Protein AF-0000000072602442 (afdb_homodimer)

pLDDT: mean 95.08, std 6.73, range [48.47, 98.94]

InterPro domains:
  IPR000577 Carbohydrate kinase, FGGY [PIRSF000538] (9-472)
  IPR006003 FGGY carbohydrate kinase, pentulose kinase [TIGR01315] (3-475)
  IPR006003 FGGY carbohydrate kinase, pentulose kinase [cd07782] (15-475)
  IPR018484 Carbohydrate kinase FGGY, N-terminal [PF00370] (19-192)
  IPR018485 Carbohydrate kinase FGGY, C-terminal [PF02782] (215-424)
  IPR043129 ATPase, nucleotide binding domain [SSF53067] (15-193)
  IPR043129 ATPase, nucleotide binding domain [SSF53067] (213-473)

Sequence (966 aa):
AVDSDSSPVSVSLSGDSRRNVIVWMDHRAVEQAERINSSKSPVLEYCGGAVSPEMEPPKLLWVKENLQESWSMVFRWMDLSDWLSYRATGDDTRSLCTTVCKWTYLGHAHMHHVNDKNSRDMEACGWDDDFWEEIGLGDLIEGHHAKIGRSVAFPGHPLGSGLTPAAAKELGLVPGIPVGTSLIDAHAGGVGVIESVPPSEAEEHDKEAICNRMVLVCGTSTCHMAVSQSKLFIPGVWGPFWSAMVPEYWLTEGGQSATGALLDHIIENHAASTLLANRAASQNISVFELLNKMLETVIVEQNLPFVAALTEDVHVLPDFHGNRSPLADPKAKGVIYGLTLDTSEKQLALLYLAAVQGIAYGTRHIVEHCNANGHKISTLLACGGLSKNSIFIQEHADIIGCPIILPRESESVLLGAAILGAVATRKYHNLGEAMKALNAPGEVIHPSKNPTVKKYHDVKYKIFRGLYEQQLSYRSMIAQALSAVDSDSSPVSVSLSGDSRRNVIVWMDHRAVEQAERINSSKSPVLEYCGGAVSPEMEPPKLLWVKENLQESWSMVFRWMDLSDWLSYRATGDDTRSLCTTVCKWTYLGHAHMHHVNDKNSRDMEACGWDDDFWEEIGLGDLIEGHHAKIGRSVAFPGHPLGSGLTPAAAKELGLVPGIPVGTSLIDAHAGGVGVIESVPPSEAEEHDKEAICNRMVLVCGTSTCHMAVSQSKLFIPGVWGPFWSAMVPEYWLTEGGQSATGALLDHIIENHAASTLLANRAASQNISVFELLNKMLETVIVEQNLPFVAALTEDVHVLPDFHGNRSPLADPKAKGVIYGLTLDTSEKQLALLYLAAVQGIAYGTRHIVEHCNANGHKISTLLACGGLSKNSIFIQEHADIIGCPIILPRESESVLLGAAILGAVATRKYHNLGEAMKALNAPGEVIHPSKNPTVKKYHDVKYKIFRGLYEQQLSYRSMIAQALS

Radius of gyration: 34.51 Å; Cα contacts (8 Å, |Δi|>4): 2040; chains: 2; bounding box: 57×106×75 Å

Secondary structure (DSSP, 8-state):
-B-TT--B---STT--TT-----TT--TTHHHHHHHHHT--GGGGGBTTS--TTSHHHHHHHHHHH-HHHHHH--B---HHHHHHHHHHS--PEEHHHHHHHS---GGGGGGG--SS----EE-----HHHHHHTT-GGGGHHHHTTT-SEEE-TT-B-TTSS-HHHHHHHT--TT---BPP--HHHHHHHHHTT---TTTS-TT-TTGGGGEEEEEESSSEEEEEEESS----TTSEEEEETSSSTTSEEEEEEES-SHHHHHHHHHTSTTHHHHHHHHHHTTS-HHHHHHHHHHHHHHHHT-SSGGGGGTT-EEE--BTBB-SSS-BTT--EEEEEE-S--SHHHHHHHHHHHHHHHHHHHHHHHHHHHHTT----EEEEESGGGG-HHHHHHHHHHHTS-EEEES-S-HHHHHHHHHHHHHTTSSSSHHHHHHHH--EEEEEPPPS-HHHHHHHHHHHHHHHHHHHHHHHHHHHHHHHH-/-B-TT--B---STT--TT-----TT--TTHHHHHHHHHT--GGGGGBTTS--TTSHHHHHHHHHHH-HHHHHH--B---HHHHHHHHHHS--PEEHHHHHHHS---GGGGGGG--SS----EE-----HHHHHHTT-GGGGHHHHTTT-SEEE-TT-B-TTSS-HHHHHHHT--TT---BPP--HHHHHHHHHTT---TTTS-TT-TTGGGGEEEEEESSSEEEEEEESS----TTSEEEEETSSSTTSEEEEEEES-SHHHHHHHHHTSTTHHHHHHHHHHHTS-HHHHHHHHHHHHHHHHT-SSGGGGGTT-EEE--BTBB-SSS-BTT--EEEEEE-S--SHHHHHHHHHHHHHHHHHHHHHHHHHHHHTT----EEEEESGGGG-HHHHHHHHHHHTS-EEEESSS-HHHHHHHHHHHHHTTSSSSHHHHHHHH--EEEEEPPPS-HHHHHHHHHHHHHHHHHHHHHHHHHHHHHHHH-

Foldseek 3Di:
DAAPVRQAFALDPVRDSVHRDDALLDQPLVVLQVLLLVVQDPLCLQFQSGAGSSAVRSSLVVCVVRPVVSNVGAQADADPLLSVLCVFAVFSAAELQNCVFGVSFASCVCVVVPDLQDWDKDFRDRDDQVSCVVSPNNVCPPPNNRHYHGIYTYQLAWGHQGGDPVNCVVVVHDPRQTDTHDHDLLLLLCLLALLADDPVRQPPPDPQSSQQEWEWEDDQKTKTKGWDQDFFRFHLWHRQRANNRPHNIGIIIAIASGQNVLLVCLLVVAPCNVVLCVVCVVVVHDSLVVLVVLLVVVCVVVVHDDSLCLQVFKAKQLPCQFGRPDVNGRPDHMDIGDDDPDRDSSVSSNVSLNSLLNVLLSVLRRVVSVVVRPGNHAEYEYAYDCVVRPSSQQSNQQLNQHKYWYWPDRPSSVSSSVLSSCCNVVVDSHSVVSSNVNTHTDDIHHHDPPVVSNVSSVVSSVVNVVVRVVVVVVVVVVVVVVD/DAAPVRQAFALDPVRPSVHRDDALLDQPLVVLQVLLLVVQDPLCLQFQSGDGSSAVRSSLVVCVVRPVVSNVGAQADADPLLVVLCVFAVFSAAELQNCVQGVSFASCVCVVVPDLQDWDKDFRDRDDQVSCVVSPNNVCPPPNNRHYHGIYTYWLAWGHQGGDPVNCVVVVHDPRQTDTHDHDLVLLLCLLALLADDPVRQPPPDPQRSQQEWEWEDDQKTKTKGWGQDWFRFHLWHRQRANNRPHNIGIIIAIASGQNVLLVCLLVVAPCNVVLCVVCVVVVHDSLVVLVVLLVVVCVVVVHDDSLVLQVFKAKQQPCQFGRPDVNGRPDHMDIGDDDPDRDSSVSSNVSLNSLLNVLLSVLRRVVSVVVRPGNHQEYEYAYDCVVRPSSQQSNQQLNQHKYWYWPDRVSSVSSSVLSSCCNVVVDSDSVVSSNVNTHIDDIHHHDPPVVSNVSSVVSSVVNVVVRVVVVVVVVVVVVVVD

Nearest PDB structures (foldseek):
  3gg4-assembly3_A-2  TM=9.763E-01  e=8.524E-52  Yersinia pseudotuberculosis
  3l0q-assembly1_B  TM=9.195E-01  e=1.598E-52  Yersinia pseudotuberculosis
  3gg4-assembly2_B  TM=9.239E-01  e=5.605E-51  Yersinia pseudotuberculosis
  3gbt-assembly1_A  TM=8.175E-01  e=2.770E-20  Lactobacillus acidophilus NCFM
  5ya2-assembly2_B  TM=8.316E-01  e=3.236E-18  Escherichia coli K-12

Structure (mmCIF, N/CA/C/O backbone):
data_AF-0000000072602442-model_v1
#
loop_
_entity.id
_entity.type
_entity.pdbx_description
1 polymer 'Carbohydrate kinase FGGY C-terminal domain-containing protein'
#
loop_
_atom_site.group_PDB
_atom_site.id
_atom_site.type_symbol
_atom_site.label_atom_id
_atom_site.label_alt_id
_atom_site.label_comp_id
_atom_site.label_asym_id
_atom_site.label_entity_id
_atom_site.label_seq_id
_atom_site.pdbx_PDB_ins_code
_atom_site.Cartn_x
_atom_site.Cartn_y
_atom_site.Cartn_z
_atom_site.occupancy
_atom_site.B_iso_or_equiv
_atom_site.auth_seq_id
_atom_site.auth_comp_id
_atom_site.auth_asym_id
_atom_site.auth_atom_id
_atom_site.pdbx_PDB_model_num
ATOM 1 N N . ALA A 1 1 ? 15.664 -32.156 -3.99 1 97.25 1 ALA A N 1
ATOM 2 C CA . ALA A 1 1 ? 17.016 -32.594 -4.32 1 97.25 1 ALA A CA 1
ATOM 3 C C . ALA A 1 1 ? 17.438 -33.781 -3.461 1 97.25 1 ALA A C 1
ATOM 5 O O . ALA A 1 1 ? 17.391 -33.719 -2.23 1 97.25 1 ALA A O 1
ATOM 6 N N . VAL A 1 2 ? 17.844 -34.875 -4.105 1 96.06 2 VAL A N 1
ATOM 7 C CA . VAL A 1 2 ? 18.266 -36.062 -3.363 1 96.06 2 VAL A CA 1
ATOM 8 C C . VAL A 1 2 ? 19.5 -36.656 -4.02 1 96.06 2 VAL A C 1
ATOM 10 O O . VAL A 1 2 ? 19.719 -36.5 -5.223 1 96.06 2 VAL A O 1
ATOM 13 N N . ASP A 1 3 ? 20.266 -37.344 -3.24 1 96 3 ASP A N 1
ATOM 14 C CA . ASP A 1 3 ? 21.453 -38 -3.758 1 96 3 ASP A CA 1
ATOM 15 C C . ASP A 1 3 ? 21.125 -39.406 -4.258 1 96 3 ASP A C 1
ATOM 17 O O . ASP A 1 3 ? 19.969 -39.75 -4.461 1 96 3 ASP A O 1
ATOM 21 N N . SER A 1 4 ? 22.156 -40.188 -4.523 1 93 4 SER A N 1
ATOM 22 C CA . SER A 1 4 ? 22 -41.531 -5.113 1 93 4 SER A CA 1
ATOM 23 C C . SER A 1 4 ? 21.297 -42.469 -4.156 1 93 4 SER A C 1
ATOM 25 O O . SER A 1 4 ? 20.656 -43.438 -4.59 1 93 4 SER A O 1
ATOM 27 N N . ASP A 1 5 ? 21.328 -42.156 -2.85 1 92.5 5 ASP A N 1
ATOM 28 C CA . ASP A 1 5 ? 20.656 -43 -1.848 1 92.5 5 ASP A CA 1
ATOM 29 C C . ASP A 1 5 ? 19.281 -42.406 -1.484 1 92.5 5 ASP A C 1
ATOM 31 O O . ASP A 1 5 ? 18.656 -42.875 -0.534 1 92.5 5 ASP A O 1
ATOM 35 N N . SER A 1 6 ? 18.953 -41.375 -2.166 1 91.25 6 SER A N 1
ATOM 36 C CA . SER A 1 6 ? 17.672 -40.719 -1.985 1 91.25 6 SER A CA 1
ATOM 37 C C . SER A 1 6 ? 17.656 -39.906 -0.686 1 91.25 6 SER A C 1
ATOM 39 O O . SER A 1 6 ? 16.578 -39.625 -0.137 1 91.25 6 SER A O 1
ATOM 41 N N . SER A 1 7 ? 18.859 -39.625 -0.204 1 94.5 7 SER A N 1
ATOM 42 C CA . SER A 1 7 ? 18.969 -38.75 0.959 1 94.5 7 SER A CA 1
ATOM 43 C C . SER A 1 7 ? 18.922 -37.281 0.552 1 94.5 7 SER A C 1
ATOM 45 O O . SER A 1 7 ? 19.391 -36.906 -0.525 1 94.5 7 SER A O 1
ATOM 47 N N . PRO A 1 8 ? 18.297 -36.5 1.457 1 96.38 8 PRO A N 1
ATOM 48 C CA . PRO A 1 8 ? 18.156 -35.094 1.112 1 96.38 8 PRO A CA 1
ATOM 49 C C . PRO A 1 8 ? 19.5 -34.375 0.968 1 96.38 8 PRO A C 1
ATOM 51 O O . PRO A 1 8 ? 20.438 -34.656 1.729 1 96.38 8 PRO A O 1
ATOM 54 N N . VAL A 1 9 ? 19.656 -33.531 -0.003 1 97.62 9 VAL A N 1
ATOM 55 C CA . VAL A 1 9 ? 20.812 -32.656 -0.24 1 97.62 9 VAL A CA 1
ATOM 56 C C . VAL A 1 9 ? 20.391 -31.188 -0.104 1 97.62 9 VAL A C 1
ATOM 58 O O . VAL A 1 9 ? 19.375 -30.781 -0.651 1 97.62 9 VAL A O 1
ATOM 61 N N . SER A 1 10 ? 21.219 -30.391 0.586 1 97.19 10 SER A N 1
ATOM 62 C CA . SER A 1 10 ? 20.859 -29 0.874 1 97.19 10 SER A CA 1
ATOM 63 C C . SER A 1 10 ? 20.812 -28.172 -0.402 1 97.19 10 SER A C 1
ATOM 65 O O . SER A 1 10 ? 21.688 -28.297 -1.267 1 97.19 10 SER A O 1
ATOM 67 N N . VAL A 1 11 ? 19.781 -27.344 -0.481 1 96.75 11 VAL A N 1
ATOM 68 C CA . VAL A 1 11 ? 19.703 -26.359 -1.551 1 96.75 11 VAL A CA 1
ATOM 69 C C . VAL A 1 11 ? 19.672 -24.953 -0.953 1 96.75 11 VAL A C 1
ATOM 71 O O . VAL A 1 11 ? 19.094 -24.031 -1.531 1 96.75 11 VAL A O 1
ATOM 74 N N . SER A 1 12 ? 20.188 -24.875 0.22 1 94.06 12 SER A N 1
ATOM 75 C CA . SER A 1 12 ? 20.266 -23.625 0.974 1 94.06 12 SER A CA 1
ATOM 76 C C . SER A 1 12 ? 21.719 -23.25 1.278 1 94.06 12 SER A C 1
ATOM 78 O O . SER A 1 12 ? 22.562 -24.125 1.409 1 94.06 12 SER A O 1
ATOM 80 N N . LEU A 1 13 ? 21.969 -21.922 1.556 1 92.38 13 LEU A N 1
ATOM 81 C CA . LEU A 1 13 ? 23.297 -21.453 1.897 1 92.38 13 LEU A CA 1
ATOM 82 C C . LEU A 1 13 ? 23.703 -21.922 3.289 1 92.38 13 LEU A C 1
ATOM 84 O O . LEU A 1 13 ? 24.891 -21.922 3.625 1 92.38 13 LEU A O 1
ATOM 88 N N . SER A 1 14 ? 22.828 -22.422 4.012 1 91.19 14 SER A N 1
ATOM 89 C CA . SER A 1 14 ? 23.094 -22.891 5.367 1 91.19 14 SER A CA 1
ATOM 90 C C . SER A 1 14 ? 23.844 -24.219 5.352 1 91.19 14 SER A C 1
ATOM 92 O O . SER A 1 14 ? 24.469 -24.594 6.344 1 91.19 14 SER A O 1
ATOM 94 N N . GLY A 1 15 ? 23.656 -24.938 4.363 1 92.06 15 GLY A N 1
ATOM 95 C CA . GLY A 1 15 ? 24.266 -26.25 4.281 1 92.06 15 GLY A CA 1
ATOM 96 C C . GLY A 1 15 ? 23.469 -27.328 5 1 92.06 15 GLY A C 1
ATOM 97 O O . GLY A 1 15 ? 23.812 -28.5 4.953 1 92.06 15 GLY A O 1
ATOM 98 N N . ASP A 1 16 ? 22.375 -26.891 5.562 1 94.69 16 ASP A N 1
ATOM 99 C CA . ASP A 1 16 ? 21.5 -27.828 6.273 1 94.69 16 ASP A CA 1
ATOM 100 C C . ASP A 1 16 ? 20.766 -28.75 5.301 1 94.69 16 ASP A C 1
ATOM 102 O O . ASP A 1 16 ? 19.938 -28.281 4.516 1 94.69 16 ASP A O 1
ATOM 106 N N . SER A 1 17 ? 21.047 -29.984 5.434 1 92.75 17 SER A N 1
ATOM 107 C CA . SER A 1 17 ? 20.484 -30.969 4.5 1 92.75 17 SER A CA 1
ATOM 108 C C . SER A 1 17 ? 18.953 -31.016 4.602 1 92.75 17 SER A C 1
ATOM 110 O O . SER A 1 17 ? 18.281 -31.453 3.668 1 92.75 17 SER A O 1
ATOM 112 N N . ARG A 1 18 ? 18.531 -30.578 5.836 1 90.25 18 ARG A N 1
ATOM 113 C CA . ARG A 1 18 ? 17.094 -30.562 6.012 1 90.25 18 ARG A CA 1
ATOM 114 C C . ARG A 1 18 ? 16.438 -29.547 5.082 1 90.25 18 ARG A C 1
ATOM 116 O O . ARG A 1 18 ? 15.227 -29.625 4.824 1 90.25 18 ARG A O 1
ATOM 123 N N . ARG A 1 19 ? 17.141 -28.672 4.426 1 95.44 19 ARG A N 1
ATOM 124 C CA . ARG A 1 19 ? 16.641 -27.656 3.504 1 95.44 19 ARG A CA 1
ATOM 125 C C . ARG A 1 19 ? 16.922 -28.047 2.057 1 95.44 19 ARG A C 1
ATOM 127 O O . ARG A 1 19 ? 17.719 -27.406 1.374 1 95.44 19 ARG A O 1
ATOM 134 N N . ASN A 1 20 ? 16.156 -29.062 1.638 1 97 20 ASN A N 1
ATOM 135 C CA . ASN A 1 20 ? 16.391 -29.656 0.328 1 97 20 ASN A CA 1
ATOM 136 C C . ASN A 1 20 ? 15.305 -29.266 -0.671 1 97 20 ASN A C 1
ATOM 138 O O . ASN A 1 20 ? 15.125 -29.922 -1.695 1 97 20 ASN A O 1
ATOM 142 N N . VAL A 1 21 ? 14.445 -28.188 -0.292 1 97 21 VAL A N 1
ATOM 143 C CA . VAL A 1 21 ? 13.344 -27.766 -1.152 1 97 21 VAL A CA 1
ATOM 144 C C . VAL A 1 21 ? 13.445 -26.266 -1.422 1 97 21 VAL A C 1
ATOM 146 O O . VAL A 1 21 ? 13.648 -25.469 -0.498 1 97 21 VAL A O 1
ATOM 149 N N . ILE A 1 22 ? 13.453 -25.891 -2.674 1 96.12 22 ILE A N 1
ATOM 150 C CA . ILE A 1 22 ? 13.203 -24.5 -3.055 1 96.12 22 ILE A CA 1
ATOM 151 C C . ILE A 1 22 ? 11.734 -24.344 -3.439 1 96.12 22 ILE A C 1
ATOM 153 O O . ILE A 1 22 ? 11.266 -24.938 -4.406 1 96.12 22 ILE A O 1
ATOM 157 N N . VAL A 1 23 ? 11.016 -23.516 -2.68 1 94.69 23 VAL A N 1
ATOM 158 C CA . VAL A 1 23 ? 9.578 -23.359 -2.883 1 94.69 23 VAL A CA 1
ATOM 159 C C . VAL A 1 23 ? 9.312 -22.656 -4.211 1 94.69 23 VAL A C 1
ATOM 161 O O . VAL A 1 23 ? 10.141 -21.875 -4.676 1 94.69 23 VAL A O 1
ATOM 164 N N . TRP A 1 24 ? 8.234 -22.969 -4.867 1 93.19 24 TRP A N 1
ATOM 165 C CA . TRP A 1 24 ? 7.906 -22.516 -6.215 1 93.19 24 TRP A CA 1
ATOM 166 C C . TRP A 1 24 ? 7.949 -20.984 -6.301 1 93.19 24 TRP A C 1
ATOM 168 O O . TRP A 1 24 ? 8.391 -20.422 -7.309 1 93.19 24 TRP A O 1
ATOM 178 N N . MET A 1 25 ? 7.551 -20.266 -5.266 1 92.31 25 MET A N 1
ATOM 179 C CA . MET A 1 25 ? 7.391 -18.812 -5.316 1 92.31 25 MET A CA 1
ATOM 180 C C . MET A 1 25 ? 8.711 -18.109 -5.016 1 92.31 25 MET A C 1
ATOM 182 O O . MET A 1 25 ? 8.766 -16.875 -4.969 1 92.31 25 MET A O 1
ATOM 186 N N . ASP A 1 26 ? 9.781 -18.906 -4.844 1 93.5 26 ASP A N 1
ATOM 187 C CA . ASP A 1 26 ? 11.094 -18.344 -4.547 1 93.5 26 ASP A CA 1
ATOM 188 C C . ASP A 1 26 ? 11.672 -17.625 -5.762 1 93.5 26 ASP A C 1
ATOM 190 O O . ASP A 1 26 ? 11.773 -18.203 -6.848 1 93.5 26 ASP A O 1
ATOM 194 N N . HIS A 1 27 ? 12.078 -16.375 -5.582 1 92.62 27 HIS A N 1
ATOM 195 C CA . HIS A 1 27 ? 12.57 -15.57 -6.691 1 92.62 27 HIS A CA 1
ATOM 196 C C . HIS A 1 27 ? 14.07 -15.336 -6.582 1 92.62 27 HIS A C 1
ATOM 198 O O . HIS A 1 27 ? 14.594 -14.352 -7.117 1 92.62 27 HIS A O 1
ATOM 204 N N . ARG A 1 28 ? 14.805 -16.172 -6 1 93.19 28 ARG A N 1
ATOM 205 C CA . ARG A 1 28 ? 16.234 -16 -5.809 1 93.19 28 ARG A CA 1
ATOM 206 C C . ARG A 1 28 ? 16.984 -16.031 -7.145 1 93.19 28 ARG A C 1
ATOM 208 O O . ARG A 1 28 ? 18.062 -15.461 -7.277 1 93.19 28 ARG A O 1
ATOM 215 N N . ALA A 1 29 ? 16.344 -16.672 -8.18 1 96.75 29 ALA A N 1
ATOM 216 C CA . ALA A 1 29 ? 17.031 -16.938 -9.445 1 96.75 29 ALA A CA 1
ATOM 217 C C . ALA A 1 29 ? 16.625 -15.922 -10.516 1 96.75 29 ALA A C 1
ATOM 219 O O . ALA A 1 29 ? 16.531 -16.266 -11.695 1 96.75 29 ALA A O 1
ATOM 220 N N . VAL A 1 30 ? 16.344 -14.695 -10.141 1 94.62 30 VAL A N 1
ATOM 221 C CA . VAL A 1 30 ? 15.906 -13.664 -11.07 1 94.62 30 VAL A CA 1
ATOM 222 C C . VAL A 1 30 ? 17.016 -13.375 -12.078 1 94.62 30 VAL A C 1
ATOM 224 O O . VAL A 1 30 ? 16.766 -13.273 -13.281 1 94.62 30 VAL A O 1
ATOM 227 N N . GLU A 1 31 ? 18.281 -13.266 -11.648 1 95.94 31 GLU A N 1
ATOM 228 C CA . GLU A 1 31 ? 19.406 -13.008 -12.539 1 95.94 31 GLU A CA 1
ATOM 229 C C . GLU A 1 31 ? 19.594 -14.148 -13.531 1 95.94 31 GLU A C 1
ATOM 231 O O . GLU A 1 31 ? 19.891 -13.922 -14.711 1 95.94 31 GLU A O 1
ATOM 236 N N . GLN A 1 32 ? 19.516 -15.398 -13.07 1 97.88 32 GLN A N 1
ATOM 237 C CA . GLN A 1 32 ? 19.625 -16.578 -13.93 1 97.88 32 GLN A CA 1
ATOM 238 C C . GLN A 1 32 ? 18.516 -16.594 -14.984 1 97.88 32 GLN A C 1
ATOM 240 O O . GLN A 1 32 ? 18.781 -16.906 -16.141 1 97.88 32 GLN A O 1
ATOM 245 N N . ALA A 1 33 ? 17.297 -16.219 -14.5 1 97.25 33 ALA A N 1
ATOM 246 C CA . ALA A 1 33 ? 16.188 -16.156 -15.445 1 97.25 33 ALA A CA 1
ATOM 247 C C . ALA A 1 33 ? 16.453 -15.141 -16.547 1 97.25 33 ALA A C 1
ATOM 249 O O . ALA A 1 33 ? 16.219 -15.414 -17.719 1 97.25 33 ALA A O 1
ATOM 250 N N . GLU A 1 34 ? 16.984 -14.047 -16.203 1 96.56 34 GLU A N 1
ATOM 251 C CA . GLU A 1 34 ? 17.312 -13.008 -17.172 1 96.56 34 GLU A CA 1
ATOM 252 C C . GLU A 1 34 ? 18.359 -13.492 -18.172 1 96.56 34 GLU A C 1
ATOM 254 O O . GLU A 1 34 ? 18.234 -13.242 -19.375 1 96.56 34 GLU A O 1
ATOM 259 N N . ARG A 1 35 ? 19.344 -14.086 -17.719 1 97.38 35 ARG A N 1
ATOM 260 C CA . ARG A 1 35 ? 20.391 -14.609 -18.594 1 97.38 35 ARG A CA 1
ATOM 261 C C . ARG A 1 35 ? 19.844 -15.672 -19.531 1 97.38 35 ARG A C 1
ATOM 263 O O . ARG A 1 35 ? 20.172 -15.68 -20.719 1 97.38 35 ARG A O 1
ATOM 270 N N . ILE A 1 36 ? 19.078 -16.578 -19.016 1 98.06 36 ILE A N 1
ATOM 271 C CA . ILE A 1 36 ? 18.469 -17.609 -19.844 1 98.06 36 ILE A CA 1
ATOM 272 C C . ILE A 1 36 ? 17.609 -16.953 -20.922 1 98.06 36 ILE A C 1
ATOM 274 O O . ILE A 1 36 ? 17.672 -17.328 -22.094 1 98.06 36 ILE A O 1
ATOM 278 N N . ASN A 1 37 ? 16.828 -15.969 -20.516 1 97.25 37 ASN A N 1
ATOM 279 C CA . ASN A 1 37 ? 15.922 -15.297 -21.438 1 97.25 37 ASN A CA 1
ATOM 280 C C . ASN A 1 37 ? 16.688 -14.547 -22.516 1 97.25 37 ASN A C 1
ATOM 282 O O . ASN A 1 37 ? 16.203 -14.406 -23.641 1 97.25 37 ASN A O 1
ATOM 286 N N . SER A 1 38 ? 17.875 -14.156 -22.25 1 96.19 38 SER A N 1
ATOM 287 C CA . SER A 1 38 ? 18.703 -13.438 -23.219 1 96.19 38 SER A CA 1
ATOM 288 C C . SER A 1 38 ? 19.188 -14.359 -24.328 1 96.19 38 SER A C 1
ATOM 290 O O . SER A 1 38 ? 19.625 -13.898 -25.375 1 96.19 38 SER A O 1
ATOM 292 N N . SER A 1 39 ? 19.172 -15.672 -24.141 1 94.56 39 SER A N 1
ATOM 293 C CA . SER A 1 39 ? 19.594 -16.625 -25.156 1 94.56 39 SER A CA 1
ATOM 294 C C . SER A 1 39 ? 18.625 -16.641 -26.328 1 94.56 39 SER A C 1
ATOM 296 O O . SER A 1 39 ? 18.969 -17.094 -27.422 1 94.56 39 SER A O 1
ATOM 298 N N . LYS A 1 40 ? 17.375 -16.281 -26.109 1 93.69 40 LYS A N 1
ATOM 299 C CA . LYS A 1 40 ? 16.312 -16.281 -27.109 1 93.69 40 LYS A CA 1
ATOM 300 C C . LYS A 1 40 ? 16.125 -17.672 -27.703 1 93.69 40 LYS A C 1
ATOM 302 O O . LYS A 1 40 ? 15.797 -17.797 -28.891 1 93.69 40 LYS A O 1
ATOM 307 N N . SER A 1 41 ? 16.391 -18.719 -26.906 1 95.38 41 SER A N 1
ATOM 308 C CA . SER A 1 41 ? 16.188 -20.094 -27.344 1 95.38 41 SER A CA 1
ATOM 309 C C . SER A 1 41 ? 14.75 -20.328 -27.797 1 95.38 41 SER A C 1
ATOM 311 O O . SER A 1 41 ? 13.812 -19.797 -27.188 1 95.38 41 SER A O 1
ATOM 313 N N . PRO A 1 42 ? 14.5 -21.156 -28.75 1 95 42 PRO A N 1
ATOM 314 C CA . PRO A 1 42 ? 13.148 -21.469 -29.234 1 95 42 PRO A CA 1
ATOM 315 C C . PRO A 1 42 ? 12.266 -22.094 -28.172 1 95 42 PRO A C 1
ATOM 317 O O . PRO A 1 42 ? 11.039 -21.922 -28.188 1 95 42 PRO A O 1
ATOM 320 N N . VAL A 1 43 ? 12.867 -22.828 -27.266 1 95.88 43 VAL A N 1
ATOM 321 C CA . VAL A 1 43 ? 12.117 -23.5 -26.203 1 95.88 43 VAL A CA 1
ATOM 322 C C . VAL A 1 43 ? 11.359 -22.469 -25.375 1 95.88 43 VAL A C 1
ATOM 324 O O . VAL A 1 43 ? 10.297 -22.766 -24.828 1 95.88 43 VAL A O 1
ATOM 327 N N . LEU A 1 44 ? 11.867 -21.203 -25.328 1 96.94 44 LEU A N 1
ATOM 328 C CA . LEU A 1 44 ? 11.289 -20.156 -24.516 1 96.94 44 LEU A CA 1
ATOM 329 C C . LEU A 1 44 ? 9.938 -19.719 -25.062 1 96.94 44 LEU A C 1
ATOM 331 O O . LEU A 1 44 ? 9.141 -19.109 -24.344 1 96.94 44 LEU A O 1
ATOM 335 N N . GLU A 1 45 ? 9.656 -20.031 -26.328 1 96.38 45 GLU A N 1
ATOM 336 C CA . GLU A 1 45 ? 8.352 -19.719 -26.906 1 96.38 45 GLU A CA 1
ATOM 337 C C . GLU A 1 45 ? 7.23 -20.453 -26.172 1 96.38 45 GLU A C 1
ATOM 339 O O . GLU A 1 45 ? 6.109 -19.953 -26.078 1 96.38 45 GLU A O 1
ATOM 344 N N . TYR A 1 46 ? 7.559 -21.609 -25.547 1 96.81 46 TYR A N 1
ATOM 345 C CA . TYR A 1 46 ? 6.562 -22.406 -24.844 1 96.81 46 TYR A CA 1
ATOM 346 C C . TYR A 1 46 ? 6.387 -21.906 -23.406 1 96.81 46 TYR A C 1
ATOM 348 O O . TYR A 1 46 ? 5.648 -22.516 -22.625 1 96.81 46 TYR A O 1
ATOM 356 N N . CYS A 1 47 ? 7.066 -20.844 -23.094 1 95.5 47 CYS A N 1
ATOM 357 C CA . CYS A 1 47 ? 6.91 -20.188 -21.812 1 95.5 47 CYS A CA 1
ATOM 358 C C . CYS A 1 47 ? 6.48 -18.734 -21.984 1 95.5 47 CYS A C 1
ATOM 360 O O . CYS A 1 47 ? 6.746 -17.891 -21.125 1 95.5 47 CYS A O 1
ATOM 362 N N . GLY A 1 48 ? 5.898 -18.453 -23.125 1 95.88 48 GLY A N 1
ATOM 363 C CA . GLY A 1 48 ? 5.473 -17.078 -23.391 1 95.88 48 GLY A CA 1
ATOM 364 C C . GLY A 1 48 ? 6.617 -16.172 -23.781 1 95.88 48 GLY A C 1
ATOM 365 O O . GLY A 1 48 ? 6.5 -14.945 -23.688 1 95.88 48 GLY A O 1
ATOM 366 N N . GLY A 1 49 ? 7.738 -16.688 -24.078 1 95.44 49 GLY A N 1
ATOM 367 C CA . GLY A 1 49 ? 8.898 -15.93 -24.531 1 95.44 49 GLY A CA 1
ATOM 368 C C . GLY A 1 49 ? 9.977 -15.805 -23.469 1 95.44 49 GLY A C 1
ATOM 369 O O . GLY A 1 49 ? 11.102 -15.406 -23.781 1 95.44 49 GLY A O 1
ATOM 370 N N . ALA A 1 50 ? 9.633 -16.156 -22.281 1 95.56 50 ALA A N 1
ATOM 371 C CA . ALA A 1 50 ? 10.586 -15.984 -21.188 1 95.56 50 ALA A CA 1
ATOM 372 C C . ALA A 1 50 ? 10.273 -16.938 -20.031 1 95.56 50 ALA A C 1
ATOM 374 O O . ALA A 1 50 ? 9.102 -17.125 -19.688 1 95.56 50 ALA A O 1
ATOM 375 N N . VAL A 1 51 ? 11.359 -17.516 -19.469 1 96.5 51 VAL A N 1
ATOM 376 C CA . VAL A 1 51 ? 11.156 -18.312 -18.266 1 96.5 51 VAL A CA 1
ATOM 377 C C . VAL A 1 51 ? 11.023 -17.375 -17.062 1 96.5 51 VAL A C 1
ATOM 379 O O . VAL A 1 51 ? 11.555 -16.266 -17.062 1 96.5 51 VAL A O 1
ATOM 382 N N . SER A 1 52 ? 10.273 -17.859 -16.078 1 96.06 52 SER A N 1
ATOM 383 C CA . SER A 1 52 ? 10.133 -17.203 -14.781 1 96.06 52 SER A CA 1
ATOM 384 C C . SER A 1 52 ? 11.133 -17.75 -13.773 1 96.06 52 SER A C 1
ATOM 386 O O . SER A 1 52 ? 11.539 -18.922 -13.859 1 96.06 52 SER A O 1
ATOM 388 N N . PRO A 1 53 ? 11.547 -16.906 -12.781 1 96.25 53 PRO A N 1
ATOM 389 C CA . PRO A 1 53 ? 12.375 -17.453 -11.703 1 96.25 53 PRO A CA 1
ATOM 390 C C . PRO A 1 53 ? 11.672 -18.562 -10.93 1 96.25 53 PRO A C 1
ATOM 392 O O . PRO A 1 53 ? 12.312 -19.297 -10.164 1 96.25 53 PRO A O 1
ATOM 395 N N . GLU A 1 54 ? 10.398 -18.734 -11.188 1 95.38 54 GLU A N 1
ATOM 396 C CA . GLU A 1 54 ? 9.609 -19.75 -10.492 1 95.38 54 GLU A CA 1
ATOM 397 C C . GLU A 1 54 ? 9.797 -21.125 -11.133 1 95.38 54 GLU A C 1
ATOM 399 O O . GLU A 1 54 ? 9.414 -22.141 -10.562 1 95.38 54 GLU A O 1
ATOM 404 N N . MET A 1 55 ? 10.438 -21.141 -12.297 1 97.12 55 MET A N 1
ATOM 405 C CA . MET A 1 55 ? 10.617 -22.391 -13.031 1 97.12 55 MET A CA 1
ATOM 406 C C . MET A 1 55 ? 11.945 -23.047 -12.656 1 97.12 55 MET A C 1
ATOM 408 O O . MET A 1 55 ? 12.797 -22.422 -12.016 1 97.12 55 MET A O 1
ATOM 412 N N . GLU A 1 56 ? 12.148 -24.312 -13.023 1 98.06 56 GLU A N 1
ATOM 413 C CA . GLU A 1 56 ? 13.258 -25.125 -12.531 1 98.06 56 GLU A CA 1
ATOM 414 C C . GLU A 1 56 ? 14.57 -24.719 -13.203 1 98.06 56 GLU A C 1
ATOM 416 O O . GLU A 1 56 ? 15.609 -24.672 -12.547 1 98.06 56 GLU A O 1
ATOM 421 N N . PRO A 1 57 ? 14.602 -24.344 -14.508 1 98.06 57 PRO A N 1
ATOM 422 C CA . PRO A 1 57 ? 15.898 -24.062 -15.117 1 98.06 57 PRO A CA 1
ATOM 423 C C . PRO A 1 57 ? 16.641 -22.922 -14.422 1 98.06 57 PRO A C 1
ATOM 425 O O . PRO A 1 57 ? 17.797 -23.062 -14.047 1 98.06 57 PRO A O 1
ATOM 428 N N . PRO A 1 58 ? 15.922 -21.766 -14.195 1 98.31 58 PRO A N 1
ATOM 429 C CA . PRO A 1 58 ? 16.641 -20.719 -13.469 1 98.31 58 PRO A CA 1
ATOM 430 C C . PRO A 1 58 ? 17.078 -21.156 -12.078 1 98.31 58 PRO A C 1
ATOM 432 O O . PRO A 1 58 ? 18.188 -20.844 -11.648 1 98.31 58 PRO A O 1
ATOM 435 N N . LYS A 1 59 ? 16.297 -21.922 -11.336 1 98.19 59 LYS A N 1
ATOM 436 C CA . LYS A 1 59 ? 16.625 -22.375 -9.992 1 98.19 59 LYS A CA 1
ATOM 437 C C . LYS A 1 59 ? 17.812 -23.328 -10.016 1 98.19 59 LYS A C 1
ATOM 439 O O . LYS A 1 59 ? 18.688 -23.25 -9.156 1 98.19 59 LYS A O 1
ATOM 444 N N . LEU A 1 60 ? 17.812 -24.25 -10.984 1 98.25 60 LEU A N 1
ATOM 445 C CA . LEU A 1 60 ? 18.922 -25.203 -11.117 1 98.25 60 LEU A CA 1
ATOM 446 C C . LEU A 1 60 ? 20.234 -24.469 -11.422 1 98.25 60 LEU A C 1
ATOM 448 O O . LEU A 1 60 ? 21.266 -24.781 -10.844 1 98.25 60 LEU A O 1
ATOM 452 N N . LEU A 1 61 ? 20.109 -23.484 -12.336 1 98.44 61 LEU A N 1
ATOM 453 C CA . LEU A 1 61 ? 21.297 -22.703 -12.664 1 98.44 61 LEU A CA 1
ATOM 454 C C . LEU A 1 61 ? 21.812 -21.953 -11.438 1 98.44 61 LEU A C 1
ATOM 456 O O . LEU A 1 61 ? 23.016 -21.875 -11.219 1 98.44 61 LEU A O 1
ATOM 460 N N . TRP A 1 62 ? 20.938 -21.438 -10.625 1 98.38 62 TRP A N 1
ATOM 461 C CA . TRP A 1 62 ? 21.312 -20.75 -9.391 1 98.38 62 TRP A CA 1
ATOM 462 C C . TRP A 1 62 ? 22.047 -21.703 -8.445 1 98.38 62 TRP A C 1
ATOM 464 O O . TRP A 1 62 ? 23.078 -21.344 -7.883 1 98.38 62 TRP A O 1
ATOM 474 N N . VAL A 1 63 ? 21.547 -22.953 -8.266 1 98.12 63 VAL A N 1
ATOM 475 C CA . VAL A 1 63 ? 22.172 -23.922 -7.379 1 98.12 63 VAL A CA 1
ATOM 476 C C . VAL A 1 63 ? 23.562 -24.281 -7.895 1 98.12 63 VAL A C 1
ATOM 478 O O . VAL A 1 63 ? 24.531 -24.328 -7.121 1 98.12 63 VAL A O 1
ATOM 481 N N . LYS A 1 64 ? 23.672 -24.5 -9.172 1 98.06 64 LYS A N 1
ATOM 482 C CA . LYS A 1 64 ? 24.969 -24.844 -9.773 1 98.06 64 LYS A CA 1
ATOM 483 C C . LYS A 1 64 ? 26 -23.75 -9.5 1 98.06 64 LYS A C 1
ATOM 485 O O . LYS A 1 64 ? 27.156 -24.047 -9.188 1 98.06 64 LYS A O 1
ATOM 490 N N . GLU A 1 65 ? 25.578 -22.516 -9.539 1 97.81 65 GLU A N 1
ATOM 491 C CA . GLU A 1 65 ? 26.484 -21.375 -9.414 1 97.81 65 GLU A CA 1
ATOM 492 C C . GLU A 1 65 ? 26.812 -21.078 -7.953 1 97.81 65 GLU A C 1
ATOM 494 O O . GLU A 1 65 ? 27.906 -20.594 -7.633 1 97.81 65 GLU A O 1
ATOM 499 N N . ASN A 1 66 ? 25.875 -21.359 -7.051 1 97.19 66 ASN A N 1
ATOM 500 C CA . ASN A 1 66 ? 26 -20.875 -5.688 1 97.19 66 ASN A CA 1
ATOM 501 C C . ASN A 1 66 ? 26.25 -22 -4.699 1 97.19 66 ASN A C 1
ATOM 503 O O . ASN A 1 66 ? 26.734 -21.781 -3.594 1 97.19 66 ASN A O 1
ATOM 507 N N . LEU A 1 67 ? 25.859 -23.203 -5.082 1 97.5 67 LEU A N 1
ATOM 508 C CA . LEU A 1 67 ? 25.984 -24.359 -4.199 1 97.5 67 LEU A CA 1
ATOM 509 C C . LEU A 1 67 ? 26.656 -25.531 -4.918 1 97.5 67 LEU A C 1
ATOM 511 O O . LEU A 1 67 ? 26.047 -26.578 -5.09 1 97.5 67 LEU A O 1
ATOM 515 N N . GLN A 1 68 ? 27.906 -25.406 -5.172 1 96.19 68 GLN A N 1
ATOM 516 C CA . GLN A 1 68 ? 28.656 -26.344 -6.008 1 96.19 68 GLN A CA 1
ATOM 517 C C . GLN A 1 68 ? 28.734 -27.719 -5.359 1 96.19 68 GLN A C 1
ATOM 519 O O . GLN A 1 68 ? 28.625 -28.75 -6.043 1 96.19 68 GLN A O 1
ATOM 524 N N . GLU A 1 69 ? 28.906 -27.703 -4.07 1 96.06 69 GLU A N 1
ATOM 525 C CA . GLU A 1 69 ? 28.969 -28.984 -3.371 1 96.06 69 GLU A CA 1
ATOM 526 C C . GLU A 1 69 ? 27.641 -29.75 -3.486 1 96.06 69 GLU A C 1
ATOM 528 O O . GLU A 1 69 ? 27.625 -30.938 -3.775 1 96.06 69 GLU A O 1
ATOM 533 N N . SER A 1 70 ? 26.609 -29.031 -3.248 1 97.38 70 SER A N 1
ATOM 534 C CA . SER A 1 70 ? 25.281 -29.625 -3.383 1 97.38 70 SER A CA 1
ATOM 535 C C . SER A 1 70 ? 25.047 -30.109 -4.812 1 97.38 70 SER A C 1
ATOM 537 O O . SER A 1 70 ? 24.5 -31.203 -5.023 1 97.38 70 SER A O 1
ATOM 539 N N . TRP A 1 71 ? 25.438 -29.312 -5.777 1 97.31 71 TRP A N 1
ATOM 540 C CA . TRP A 1 71 ? 25.219 -29.641 -7.184 1 97.31 71 TRP A CA 1
ATOM 541 C C . TRP A 1 71 ? 25.891 -30.969 -7.535 1 97.31 71 TRP A C 1
ATOM 543 O O . TRP A 1 71 ? 25.312 -31.797 -8.242 1 97.31 71 TRP A O 1
ATOM 553 N N . SER A 1 72 ? 27.047 -31.203 -7.004 1 95.69 72 SER A N 1
ATOM 554 C CA . SER A 1 72 ? 27.797 -32.406 -7.285 1 95.69 72 SER A CA 1
ATOM 555 C C . SER A 1 72 ? 27.188 -33.625 -6.602 1 95.69 72 SER A C 1
ATOM 557 O O . SER A 1 72 ? 27.266 -34.75 -7.113 1 95.69 72 SER A O 1
ATOM 559 N N . MET A 1 73 ? 26.562 -33.344 -5.531 1 96.12 73 MET A N 1
ATOM 560 C CA . MET A 1 73 ? 26.047 -34.438 -4.703 1 96.12 73 MET A CA 1
ATOM 561 C C . MET A 1 73 ? 24.688 -34.906 -5.188 1 96.12 73 MET A C 1
ATOM 563 O O . MET A 1 73 ? 24.312 -36.094 -5.023 1 96.12 73 MET A O 1
ATOM 567 N N . VAL A 1 74 ? 23.938 -34.062 -5.805 1 97.06 74 VAL A N 1
ATOM 568 C CA . VAL A 1 74 ? 22.547 -34.344 -6.145 1 97.06 74 VAL A CA 1
ATOM 569 C C . VAL A 1 74 ? 22.5 -35.344 -7.289 1 97.06 74 VAL A C 1
ATOM 571 O O . VAL A 1 74 ? 23.234 -35.219 -8.273 1 97.06 74 VAL A O 1
ATOM 574 N N . PHE A 1 75 ? 21.625 -36.312 -7.117 1 95.88 75 PHE A N 1
ATOM 575 C CA . PHE A 1 75 ? 21.406 -37.344 -8.133 1 95.88 75 PHE A CA 1
ATOM 576 C C . PHE A 1 75 ? 20.062 -37.156 -8.828 1 95.88 75 PHE A C 1
ATOM 578 O O . PHE A 1 75 ? 19.906 -37.5 -9.992 1 95.88 75 PHE A O 1
ATOM 585 N N . ARG A 1 76 ? 19.094 -36.625 -8.125 1 96.62 76 ARG A N 1
ATOM 586 C CA . ARG A 1 76 ? 17.781 -36.375 -8.719 1 96.62 76 ARG A CA 1
ATOM 587 C C . ARG A 1 76 ? 17.219 -35.031 -8.289 1 96.62 76 ARG A C 1
ATOM 589 O O . ARG A 1 76 ? 17.234 -34.719 -7.098 1 96.62 76 ARG A O 1
ATOM 596 N N . TRP A 1 77 ? 16.812 -34.312 -9.266 1 98 77 TRP A N 1
ATOM 597 C CA . TRP A 1 77 ? 15.984 -33.125 -9.07 1 98 77 TRP A CA 1
ATOM 598 C C . TRP A 1 77 ? 14.531 -33.438 -9.414 1 98 77 TRP A C 1
ATOM 600 O O . TRP A 1 77 ? 14.234 -33.938 -10.492 1 98 77 TRP A O 1
ATOM 610 N N . MET A 1 78 ? 13.562 -33.219 -8.516 1 97.25 78 MET A N 1
ATOM 611 C CA . MET A 1 78 ? 12.156 -33.5 -8.781 1 97.25 78 MET A CA 1
ATOM 612 C C . MET A 1 78 ? 11.25 -32.406 -8.234 1 97.25 78 MET A C 1
ATOM 614 O O . MET A 1 78 ? 11.586 -31.766 -7.246 1 97.25 78 MET A O 1
ATOM 618 N N . ASP A 1 79 ? 10.18 -32.188 -8.938 1 97.06 79 ASP A N 1
ATOM 619 C CA . ASP A 1 79 ? 9.086 -31.469 -8.281 1 97.06 79 ASP A CA 1
ATOM 620 C C . ASP A 1 79 ? 8.508 -32.312 -7.137 1 97.06 79 ASP A C 1
ATOM 622 O O . ASP A 1 79 ? 8.656 -33.531 -7.113 1 97.06 79 ASP A O 1
ATOM 626 N N . LEU A 1 80 ? 7.859 -31.688 -6.242 1 96.44 80 LEU A N 1
ATOM 627 C CA . LEU A 1 80 ? 7.348 -32.344 -5.051 1 96.44 80 LEU A CA 1
ATOM 628 C C . LEU A 1 80 ? 6.426 -33.5 -5.426 1 96.44 80 LEU A C 1
ATOM 630 O O . LEU A 1 80 ? 6.512 -34.594 -4.844 1 96.44 80 LEU A O 1
ATOM 634 N N . SER A 1 81 ? 5.566 -33.312 -6.391 1 95.81 81 SER A N 1
ATOM 635 C CA . SER A 1 81 ? 4.613 -34.344 -6.766 1 95.81 81 SER A CA 1
ATOM 636 C C . SER A 1 81 ? 5.324 -35.562 -7.352 1 95.81 81 SER A C 1
ATOM 638 O O . SER A 1 81 ? 4.93 -36.688 -7.09 1 95.81 81 SER A O 1
ATOM 640 N N . ASP A 1 82 ? 6.328 -35.344 -8.117 1 97.06 82 ASP A N 1
ATOM 641 C CA . ASP A 1 82 ? 7.125 -36.438 -8.648 1 97.06 82 ASP A CA 1
ATOM 642 C C . ASP A 1 82 ? 7.879 -37.156 -7.535 1 97.06 82 ASP A C 1
ATOM 644 O O . ASP A 1 82 ? 7.973 -38.406 -7.535 1 97.06 82 ASP A O 1
ATOM 648 N N . TRP A 1 83 ? 8.406 -36.375 -6.617 1 97.06 83 TRP A N 1
ATOM 649 C CA . TRP A 1 83 ? 9.117 -36.969 -5.496 1 97.06 83 TRP A CA 1
ATOM 650 C C . TRP A 1 83 ? 8.188 -37.875 -4.664 1 97.06 83 TRP A C 1
ATOM 652 O O . TRP A 1 83 ? 8.57 -38.969 -4.242 1 97.06 83 TRP A O 1
ATOM 662 N N . LEU A 1 84 ? 7.012 -37.438 -4.457 1 96.5 84 LEU A N 1
ATOM 663 C CA . LEU A 1 84 ? 6.059 -38.188 -3.645 1 96.5 84 LEU A CA 1
ATOM 664 C C . LEU A 1 84 ? 5.684 -39.5 -4.324 1 96.5 84 LEU A C 1
ATOM 666 O O . LEU A 1 84 ? 5.566 -40.531 -3.66 1 96.5 84 LEU A O 1
ATOM 670 N N . SER A 1 85 ? 5.473 -39.438 -5.594 1 96.44 85 SER A N 1
ATOM 671 C CA . SER A 1 85 ? 5.188 -40.656 -6.332 1 96.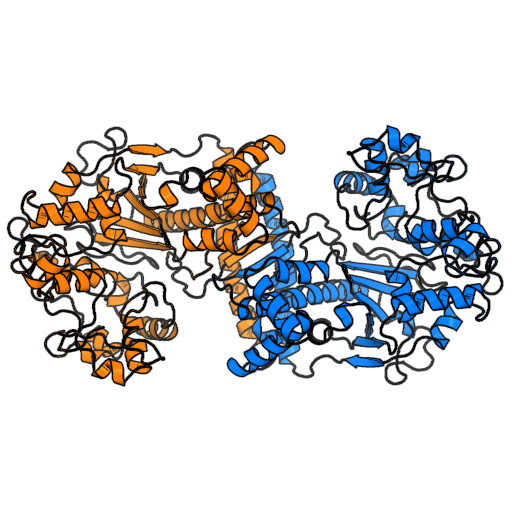44 85 SER A CA 1
ATOM 672 C C . SER A 1 85 ? 6.375 -41.625 -6.305 1 96.44 85 SER A C 1
ATOM 674 O O . SER A 1 85 ? 6.203 -42.812 -6.148 1 96.44 85 SER A O 1
ATOM 676 N N . TYR A 1 86 ? 7.539 -41.062 -6.457 1 96.56 86 TYR A N 1
ATOM 677 C CA . TYR A 1 86 ? 8.758 -41.875 -6.398 1 96.56 86 TYR A CA 1
ATOM 678 C C . TYR A 1 86 ? 8.922 -42.5 -5.031 1 96.56 86 TYR A C 1
ATOM 680 O O . TYR A 1 86 ? 9.203 -43.719 -4.934 1 96.56 86 TYR A O 1
ATOM 688 N N . ARG A 1 87 ? 8.758 -41.75 -4.062 1 96.25 87 ARG A N 1
ATOM 689 C CA . ARG A 1 87 ? 8.898 -42.25 -2.699 1 96.25 87 ARG A CA 1
ATOM 690 C C . ARG A 1 87 ? 7.891 -43.344 -2.42 1 96.25 87 ARG A C 1
ATOM 692 O O . ARG A 1 87 ? 8.188 -44.312 -1.685 1 96.25 87 ARG A O 1
ATOM 699 N N . ALA A 1 88 ? 6.742 -43.281 -3.027 1 97.19 88 ALA A N 1
ATOM 700 C CA . ALA A 1 88 ? 5.652 -44.219 -2.791 1 97.19 88 ALA A CA 1
ATOM 701 C C . ALA A 1 88 ? 5.871 -45.531 -3.566 1 97.19 88 ALA A C 1
ATOM 703 O O . ALA A 1 88 ? 5.469 -46.594 -3.117 1 97.19 88 ALA A O 1
ATOM 704 N N . THR A 1 89 ? 6.531 -45.5 -4.695 1 97.25 89 THR A N 1
ATOM 705 C CA . THR A 1 89 ? 6.48 -46.656 -5.602 1 97.25 89 THR A CA 1
ATOM 706 C C . THR A 1 89 ? 7.891 -47.125 -5.93 1 97.25 89 THR A C 1
ATOM 708 O O . THR A 1 89 ? 8.062 -48.25 -6.453 1 97.25 89 THR A O 1
ATOM 711 N N . GLY A 1 90 ? 8.836 -46.25 -5.758 1 95.38 90 GLY A N 1
ATOM 712 C CA . GLY A 1 90 ? 10.18 -46.531 -6.207 1 95.38 90 GLY A CA 1
ATOM 713 C C . GLY A 1 90 ? 10.391 -46.281 -7.688 1 95.38 90 GLY A C 1
ATOM 714 O O . GLY A 1 90 ? 11.508 -46.406 -8.188 1 95.38 90 GLY A O 1
ATOM 715 N N . ASP A 1 91 ? 9.383 -45.938 -8.367 1 95.5 91 ASP A N 1
ATOM 716 C CA . ASP A 1 91 ? 9.43 -45.594 -9.789 1 95.5 91 ASP A CA 1
ATOM 717 C C . ASP A 1 91 ? 9.711 -44.125 -10 1 95.5 91 ASP A C 1
ATOM 719 O O . ASP A 1 91 ? 8.945 -43.25 -9.539 1 95.5 91 ASP A O 1
ATOM 723 N N . ASP A 1 92 ? 10.766 -43.719 -10.688 1 94 92 ASP A N 1
ATOM 724 C CA . ASP A 1 92 ? 11.148 -42.312 -10.789 1 94 92 ASP A CA 1
ATOM 725 C C . ASP A 1 92 ? 10.656 -41.688 -12.102 1 94 92 ASP A C 1
ATOM 727 O O . ASP A 1 92 ? 11.188 -40.688 -12.555 1 94 92 ASP A O 1
ATOM 731 N N . THR A 1 93 ? 9.656 -42.469 -12.773 1 96.06 93 THR A N 1
ATOM 732 C CA . THR A 1 93 ? 8.992 -41.875 -13.93 1 96.06 93 THR A CA 1
ATOM 733 C C . THR A 1 93 ? 8.398 -40.531 -13.578 1 96.06 93 THR A C 1
ATOM 735 O O . THR A 1 93 ? 7.727 -40.375 -12.547 1 96.06 93 THR A O 1
ATOM 738 N N . ARG A 1 94 ? 8.75 -39.531 -14.438 1 97.31 94 ARG A N 1
ATOM 739 C CA . ARG A 1 94 ? 8.258 -38.156 -14.188 1 97.31 94 ARG A CA 1
ATOM 740 C C . ARG A 1 94 ? 6.883 -37.969 -14.82 1 97.31 94 ARG A C 1
ATOM 742 O O . ARG A 1 94 ? 6.523 -38.656 -15.773 1 97.31 94 ARG A O 1
ATOM 749 N N . SER A 1 95 ? 6.176 -37.094 -14.195 1 97.06 95 SER A N 1
ATOM 750 C CA . SER A 1 95 ? 4.902 -36.719 -14.781 1 97.06 95 SER A CA 1
ATOM 751 C C . SER A 1 95 ? 5.117 -35.812 -15.992 1 97.06 95 SER A C 1
ATOM 753 O O . SER A 1 95 ? 5.941 -34.875 -15.953 1 97.06 95 SER A O 1
ATOM 755 N N . LEU A 1 96 ? 4.336 -36.062 -17.078 1 95.81 96 LEU A N 1
ATOM 756 C CA . LEU A 1 96 ? 4.367 -35.156 -18.219 1 95.81 96 LEU A CA 1
ATOM 757 C C . LEU A 1 96 ? 3.943 -33.75 -17.812 1 95.81 96 LEU A C 1
ATOM 759 O O . LEU A 1 96 ? 4.5 -32.75 -18.297 1 95.81 96 LEU A O 1
ATOM 763 N N . CYS A 1 97 ? 3.078 -33.625 -16.875 1 97.44 97 CYS A N 1
ATOM 764 C CA . CYS A 1 97 ? 2.576 -32.344 -16.391 1 97.44 97 CYS A CA 1
ATOM 765 C C . CYS A 1 97 ? 3.691 -31.531 -15.75 1 97.44 97 CYS A C 1
ATOM 767 O O . CYS A 1 97 ? 3.957 -30.406 -16.172 1 97.44 97 CYS A O 1
ATOM 769 N N . THR A 1 98 ? 4.367 -32.062 -14.789 1 97.75 98 THR A N 1
ATOM 770 C CA . THR A 1 98 ? 5.398 -31.328 -14.07 1 97.75 98 THR A CA 1
ATOM 771 C C . THR A 1 98 ? 6.531 -30.938 -15.016 1 97.75 98 THR A C 1
ATOM 773 O O . THR A 1 98 ? 6.992 -29.781 -15 1 97.75 98 THR A O 1
ATOM 776 N N . THR A 1 99 ? 6.973 -31.875 -15.891 1 97.44 99 THR A N 1
ATOM 777 C CA . THR A 1 99 ? 8.133 -31.641 -16.75 1 97.44 99 THR A CA 1
ATOM 778 C C . THR A 1 99 ? 7.828 -30.594 -17.797 1 97.44 99 THR A C 1
ATOM 780 O O . THR A 1 99 ? 8.625 -29.672 -18.031 1 97.44 99 THR A O 1
ATOM 783 N N . VAL A 1 100 ? 6.648 -30.672 -18.391 1 97.12 100 VAL A N 1
ATOM 784 C CA . VAL A 1 100 ? 6.305 -29.766 -19.484 1 97.12 100 VAL A CA 1
ATOM 785 C C . VAL A 1 100 ? 6.039 -28.375 -18.922 1 97.12 100 VAL A C 1
ATOM 787 O O . VAL A 1 100 ? 6.398 -27.359 -19.531 1 97.12 100 VAL A O 1
ATOM 790 N N . CYS A 1 101 ? 5.52 -28.234 -17.75 1 97.62 101 CYS A N 1
ATOM 791 C CA . CYS A 1 101 ? 5.039 -26.969 -17.219 1 97.62 101 CYS A CA 1
ATOM 792 C C . CYS A 1 101 ? 6.152 -26.203 -16.516 1 97.62 101 CYS A C 1
ATOM 794 O O . CYS A 1 101 ? 6.121 -24.984 -16.422 1 97.62 101 CYS A O 1
ATOM 796 N N . LYS A 1 102 ? 7.121 -26.969 -16.016 1 97.62 102 LYS A N 1
ATOM 797 C CA . LYS A 1 102 ? 8.031 -26.266 -15.117 1 97.62 102 LYS A CA 1
ATOM 798 C C . LYS A 1 102 ? 9.484 -26.5 -15.508 1 97.62 102 LYS A C 1
ATOM 800 O O . LYS A 1 102 ? 10.391 -25.828 -15.016 1 97.62 102 LYS A O 1
ATOM 805 N N . TRP A 1 103 ? 9.812 -27.5 -16.438 1 97.69 103 TRP A N 1
ATOM 806 C CA . TRP A 1 103 ? 11.188 -27.906 -16.719 1 97.69 103 TRP A CA 1
ATOM 807 C C . TRP A 1 103 ? 11.555 -27.625 -18.172 1 97.69 103 TRP A C 1
ATOM 809 O O . TRP A 1 103 ? 12.594 -28.062 -18.656 1 97.69 103 TRP A O 1
ATOM 819 N N . THR A 1 104 ? 10.641 -26.953 -19 1 97.19 104 THR A N 1
ATOM 820 C CA . THR A 1 104 ? 10.828 -26.641 -20.406 1 97.19 104 THR A CA 1
ATOM 821 C C . THR A 1 104 ? 10.859 -27.906 -21.25 1 97.19 104 THR A C 1
ATOM 823 O O . THR A 1 104 ? 11.484 -27.953 -22.297 1 97.19 104 THR A O 1
ATOM 826 N N . TYR A 1 105 ? 10.305 -29.016 -20.719 1 97.75 105 TYR A N 1
ATOM 827 C CA . TYR A 1 105 ? 10.133 -30.25 -21.484 1 97.75 105 TYR A CA 1
ATOM 828 C C . TYR A 1 105 ? 9.117 -30.062 -22.594 1 97.75 105 TYR A C 1
ATOM 830 O O . TYR A 1 105 ? 8.062 -29.453 -22.406 1 97.75 105 TYR A O 1
ATOM 838 N N . LEU A 1 106 ? 9.422 -30.562 -23.75 1 97.12 106 LEU A N 1
ATOM 839 C CA . LEU A 1 106 ? 8.547 -30.438 -24.906 1 97.12 106 LEU A CA 1
ATOM 840 C C . LEU A 1 106 ? 7.645 -31.656 -25.047 1 97.12 106 LEU A C 1
ATOM 842 O O . LEU A 1 106 ? 7.996 -32.625 -25.734 1 97.12 106 LEU A O 1
ATOM 846 N N . GLY A 1 107 ? 6.523 -31.547 -24.516 1 94.88 107 GLY A N 1
ATOM 847 C CA . GLY A 1 107 ? 5.602 -32.688 -24.406 1 94.88 107 GLY A CA 1
ATOM 848 C C . GLY A 1 107 ? 5.105 -33.156 -25.75 1 94.88 107 GLY A C 1
ATOM 849 O O . GLY A 1 107 ? 4.738 -34.344 -25.891 1 94.88 107 GLY A O 1
ATOM 850 N N . HIS A 1 108 ? 5.148 -32.312 -26.75 1 93.75 108 HIS A N 1
ATOM 851 C CA . HIS A 1 108 ? 4.617 -32.688 -28.062 1 93.75 108 HIS A CA 1
ATOM 852 C C . HIS A 1 108 ? 5.523 -33.688 -28.766 1 93.75 108 HIS A C 1
ATOM 854 O O . HIS A 1 108 ? 5.156 -34.25 -29.812 1 93.75 108 HIS A O 1
ATOM 860 N N . ALA A 1 109 ? 6.57 -33.938 -28.25 1 92.31 109 ALA A N 1
ATOM 861 C CA . ALA A 1 109 ? 7.41 -35.031 -28.75 1 92.31 109 ALA A CA 1
ATOM 862 C C . ALA A 1 109 ? 6.695 -36.375 -28.625 1 92.31 109 ALA A C 1
ATOM 864 O O . ALA A 1 109 ? 7.086 -37.344 -29.266 1 92.31 109 ALA A O 1
ATOM 865 N N . HIS A 1 110 ? 5.719 -36.406 -27.812 1 88.94 110 HIS A N 1
ATOM 866 C CA . HIS A 1 110 ? 5.008 -37.656 -27.547 1 88.94 110 HIS A CA 1
ATOM 867 C C . HIS A 1 110 ? 3.67 -37.688 -28.281 1 88.94 110 HIS A C 1
ATOM 869 O O . HIS A 1 110 ? 2.84 -38.562 -28.016 1 88.94 110 HIS A O 1
ATOM 875 N N . MET A 1 111 ? 3.422 -36.812 -29.141 1 87.31 111 MET A N 1
ATOM 876 C CA . MET A 1 111 ? 2.131 -36.688 -29.812 1 87.31 111 MET A CA 1
ATOM 877 C C . MET A 1 111 ? 1.786 -37.938 -30.578 1 87.31 111 MET A C 1
ATOM 879 O O . MET A 1 111 ? 0.617 -38.312 -30.672 1 87.31 111 MET A O 1
ATOM 883 N N . HIS A 1 112 ? 2.793 -38.656 -31 1 79.5 112 HIS A N 1
ATOM 884 C CA . HIS A 1 112 ? 2.541 -39.844 -31.797 1 79.5 112 HIS A CA 1
ATOM 885 C C . HIS A 1 112 ? 2.432 -41.094 -30.922 1 79.5 112 HIS A C 1
ATOM 887 O O . HIS A 1 112 ? 2.164 -42.188 -31.438 1 79.5 112 HIS A O 1
ATOM 893 N N . HIS A 1 113 ? 2.639 -40.938 -29.688 1 69.75 113 HIS A N 1
ATOM 894 C CA . HIS A 1 113 ? 2.594 -42.094 -28.781 1 69.75 113 HIS A CA 1
ATOM 895 C C . HIS A 1 113 ? 1.271 -42.125 -28.031 1 69.75 113 HIS A C 1
ATOM 897 O O . HIS A 1 113 ? 1.074 -43 -27.172 1 69.75 113 HIS A O 1
ATOM 903 N N . VAL A 1 114 ? 0.437 -41.188 -28.375 1 63.03 114 VAL A N 1
ATOM 904 C CA . VAL A 1 114 ? -0.816 -41.125 -27.625 1 63.03 114 VAL A CA 1
ATOM 905 C C . VAL A 1 114 ? -1.699 -42.312 -27.984 1 63.03 114 VAL A C 1
ATOM 907 O O . VAL A 1 114 ? -2.012 -42.531 -29.156 1 63.03 114 VAL A O 1
ATOM 910 N N . ASN A 1 115 ? -1.488 -43.406 -27.156 1 58.41 115 ASN A N 1
ATOM 911 C CA . ASN A 1 115 ? -2.414 -44.531 -27.281 1 58.41 115 ASN A CA 1
ATOM 912 C C . ASN A 1 115 ? -3.365 -44.594 -26.094 1 58.41 115 ASN A C 1
ATOM 914 O O . ASN A 1 115 ? -2.926 -44.75 -24.953 1 58.41 115 ASN A O 1
ATOM 918 N N . ASP A 1 116 ? -4.602 -44.156 -26.234 1 53.5 116 ASP A N 1
ATOM 919 C CA . ASP A 1 116 ? -5.637 -44 -25.203 1 53.5 116 ASP A CA 1
ATOM 920 C C . ASP A 1 116 ? -5.797 -45.312 -24.406 1 53.5 116 ASP A C 1
ATOM 922 O O . ASP A 1 116 ? -6.207 -45.25 -23.234 1 53.5 116 ASP A O 1
ATOM 926 N N . LYS A 1 117 ? -5.629 -46.375 -24.859 1 56.31 117 LYS A N 1
ATOM 927 C CA . LYS A 1 117 ? -6.047 -47.625 -24.234 1 56.31 117 LYS A CA 1
ATOM 928 C C . LYS A 1 117 ? -4.945 -48.219 -23.344 1 56.31 117 LYS A C 1
ATOM 930 O O . LYS A 1 117 ? -5.223 -48.844 -22.328 1 56.31 117 LYS A O 1
ATOM 935 N N . ASN A 1 118 ? -3.691 -47.938 -23.812 1 59.25 118 ASN A N 1
ATOM 936 C CA . ASN A 1 118 ? -2.631 -48.531 -23.016 1 59.25 118 ASN A CA 1
ATOM 937 C C . ASN A 1 118 ? -1.517 -47.5 -22.719 1 59.25 118 ASN A C 1
ATOM 939 O O . ASN A 1 118 ? -0.618 -47.344 -23.547 1 59.25 118 ASN A O 1
ATOM 943 N N . SER A 1 119 ? -1.783 -46.812 -21.5 1 63.31 119 SER A N 1
ATOM 944 C CA . SER A 1 119 ? -0.772 -45.844 -21.109 1 63.31 119 SER A CA 1
ATOM 945 C C . SER A 1 119 ? 0.534 -46.531 -20.719 1 63.31 119 SER A C 1
ATOM 947 O O . SER A 1 119 ? 0.522 -47.594 -20.094 1 63.31 119 SER A O 1
ATOM 949 N N . ARG A 1 120 ? 1.663 -46.281 -21.328 1 70.38 120 ARG A N 1
ATOM 950 C CA . ARG A 1 120 ? 2.979 -46.812 -20.969 1 70.38 120 ARG A CA 1
ATOM 951 C C . ARG A 1 120 ? 3.936 -45.688 -20.594 1 70.38 120 ARG A C 1
ATOM 953 O O . ARG A 1 120 ? 3.713 -44.531 -20.969 1 70.38 120 ARG A O 1
ATOM 960 N N . ASP A 1 121 ? 4.719 -45.969 -19.781 1 79.12 121 ASP A N 1
ATOM 961 C CA . ASP A 1 121 ? 5.863 -45.062 -19.609 1 79.12 121 ASP A CA 1
ATOM 962 C C . ASP A 1 121 ? 6.652 -44.938 -20.906 1 79.12 121 ASP A C 1
ATOM 964 O O . ASP A 1 121 ? 6.785 -45.875 -21.672 1 79.12 121 ASP A O 1
ATOM 968 N N . MET A 1 122 ? 7.105 -43.812 -20.969 1 86.38 122 MET A N 1
ATOM 969 C CA . MET A 1 122 ? 7.797 -43.5 -22.219 1 86.38 122 MET A CA 1
ATOM 970 C C . MET A 1 122 ? 9.195 -42.969 -21.938 1 86.38 122 MET A C 1
ATOM 972 O O . MET A 1 122 ? 9.422 -42.281 -20.938 1 86.38 122 MET A O 1
ATOM 976 N N . GLU A 1 123 ? 9.969 -43.344 -22.906 1 88.94 123 GLU A N 1
ATOM 977 C CA . GLU A 1 123 ? 11.281 -42.688 -22.844 1 88.94 123 GLU A CA 1
ATOM 978 C C . GLU A 1 123 ? 11.172 -41.188 -23.031 1 88.94 123 GLU A C 1
ATOM 980 O O . GLU A 1 123 ? 10.406 -40.719 -23.875 1 88.94 123 GLU A O 1
ATOM 985 N N . ALA A 1 124 ? 11.945 -40.5 -22.234 1 89.12 124 ALA A N 1
ATOM 986 C CA . ALA A 1 124 ? 11.906 -39.031 -22.328 1 89.12 124 ALA A CA 1
ATOM 987 C C . ALA A 1 124 ? 12.57 -38.562 -23.625 1 89.12 124 ALA A C 1
ATOM 989 O O . ALA A 1 124 ? 13.781 -38.688 -23.797 1 89.12 124 ALA A O 1
ATOM 990 N N . CYS A 1 125 ? 11.758 -38 -24.484 1 92.19 125 CYS A N 1
ATOM 991 C CA . CYS A 1 125 ? 12.297 -37.531 -25.75 1 92.19 125 CYS A CA 1
ATOM 992 C C . CYS A 1 125 ? 11.969 -36.062 -25.953 1 92.19 125 CYS A C 1
ATOM 994 O O . CYS A 1 125 ? 12.156 -35.5 -27.031 1 92.19 125 CYS A O 1
ATOM 996 N N . GLY A 1 126 ? 11.531 -35.469 -24.953 1 95.5 126 GLY A N 1
ATOM 997 C CA . GLY A 1 126 ? 11.109 -34.094 -25.062 1 95.5 126 GLY A CA 1
ATOM 998 C C . GLY A 1 126 ? 12.102 -33.094 -24.484 1 95.5 126 GLY A C 1
ATOM 999 O O . GLY A 1 126 ? 11.891 -31.891 -24.516 1 95.5 126 GLY A O 1
ATOM 1000 N N . TRP A 1 127 ? 13.203 -33.625 -23.891 1 97.5 127 TRP A N 1
ATOM 1001 C CA . TRP A 1 127 ? 14.258 -32.75 -23.406 1 97.5 127 TRP A CA 1
ATOM 1002 C C . TRP A 1 127 ? 15 -32.094 -24.578 1 97.5 127 TRP A C 1
ATOM 1004 O O . TRP A 1 127 ? 15.32 -32.75 -25.562 1 97.5 127 TRP A O 1
ATOM 1014 N N . ASP A 1 128 ? 15.219 -30.812 -24.516 1 97.25 128 ASP A N 1
ATOM 1015 C CA . ASP A 1 128 ? 15.984 -30.094 -25.531 1 97.25 128 ASP A CA 1
ATOM 1016 C C . ASP A 1 128 ? 17.438 -29.922 -25.109 1 97.25 128 ASP A C 1
ATOM 1018 O O . ASP A 1 128 ? 17.781 -28.984 -24.375 1 97.25 128 ASP A O 1
ATOM 1022 N N . ASP A 1 129 ? 18.25 -30.75 -25.688 1 97.38 129 ASP A N 1
ATOM 1023 C CA . ASP A 1 129 ? 19.656 -30.797 -25.281 1 97.38 129 ASP A CA 1
ATOM 1024 C C . ASP A 1 129 ? 20.375 -29.484 -25.625 1 97.38 129 ASP A C 1
ATOM 1026 O O . ASP A 1 129 ? 21.219 -29.016 -24.859 1 97.38 129 ASP A O 1
ATOM 1030 N N . ASP A 1 130 ? 20.047 -28.922 -26.734 1 97 130 ASP A N 1
ATOM 1031 C CA . ASP A 1 130 ? 20.688 -27.672 -27.141 1 97 130 ASP A CA 1
ATOM 1032 C C . ASP A 1 130 ? 20.375 -26.562 -26.125 1 97 130 ASP A C 1
ATOM 1034 O O . ASP A 1 130 ? 21.266 -25.766 -25.797 1 97 130 ASP A O 1
ATOM 1038 N N . PHE A 1 131 ? 19.203 -26.516 -25.656 1 97.31 131 PHE A N 1
ATOM 1039 C CA . PHE A 1 131 ? 18.797 -25.547 -24.656 1 97.31 131 PHE A CA 1
ATOM 1040 C C . PHE A 1 131 ? 19.594 -25.703 -23.375 1 97.31 131 PHE A C 1
ATOM 1042 O O . PHE A 1 131 ? 20.156 -24.75 -22.859 1 97.31 131 PHE A O 1
ATOM 1049 N N . TRP A 1 132 ? 19.672 -26.938 -22.844 1 97.81 132 TRP A N 1
ATOM 1050 C CA . TRP A 1 132 ? 20.359 -27.203 -21.594 1 97.81 132 TRP A CA 1
ATOM 1051 C C . TRP A 1 132 ? 21.828 -26.828 -21.688 1 97.81 132 TRP A C 1
ATOM 1053 O O . TRP A 1 132 ? 22.391 -26.266 -20.75 1 97.81 132 TRP A O 1
ATOM 1063 N N . GLU A 1 133 ? 22.438 -27.094 -22.875 1 97.5 133 GLU A N 1
ATOM 1064 C CA . GLU A 1 133 ? 23.828 -26.734 -23.094 1 97.5 133 GLU A CA 1
ATOM 1065 C C . GLU A 1 133 ? 24.016 -25.219 -23.156 1 97.5 133 GLU A C 1
ATOM 1067 O O . GLU A 1 133 ? 24.922 -24.672 -22.516 1 97.5 133 GLU A O 1
ATOM 1072 N N . GLU A 1 134 ? 23.156 -24.641 -23.828 1 97 134 GLU A N 1
ATOM 1073 C CA . GLU A 1 134 ? 23.25 -23.203 -24.062 1 97 134 GLU A CA 1
ATOM 1074 C C . GLU A 1 134 ? 23.188 -22.422 -22.75 1 97 134 GLU A C 1
ATOM 1076 O O . GLU A 1 134 ? 23.844 -21.406 -22.594 1 97 134 GLU A O 1
ATOM 1081 N N . ILE A 1 135 ? 22.438 -22.891 -21.812 1 97.38 135 ILE A N 1
ATOM 1082 C CA . ILE A 1 135 ? 22.203 -22.109 -20.609 1 97.38 135 ILE A CA 1
ATOM 1083 C C . ILE A 1 135 ? 23.172 -22.547 -19.516 1 97.38 135 ILE A C 1
ATOM 1085 O O . ILE A 1 135 ? 23.031 -22.141 -18.359 1 97.38 135 ILE A O 1
ATOM 1089 N N . GLY A 1 136 ? 24.078 -23.484 -19.891 1 97 136 GLY A N 1
ATOM 1090 C CA . GLY A 1 136 ? 25.125 -23.859 -18.969 1 97 136 GLY A CA 1
ATOM 1091 C C . GLY A 1 136 ? 24.75 -25.016 -18.078 1 97 136 GLY A C 1
ATOM 1092 O O . GLY A 1 136 ? 25.375 -25.234 -17.031 1 97 136 GLY A O 1
ATOM 1093 N N . LEU A 1 137 ? 23.781 -25.781 -18.453 1 98.19 137 LEU A N 1
ATOM 1094 C CA . LEU A 1 137 ? 23.328 -26.922 -17.656 1 98.19 137 LEU A CA 1
ATOM 1095 C C . LEU A 1 137 ? 23.453 -28.219 -18.438 1 98.19 137 LEU A C 1
ATOM 1097 O O . LEU A 1 137 ? 22.641 -29.125 -18.297 1 98.19 137 LEU A O 1
ATOM 1101 N N . GLY A 1 138 ? 24.406 -28.297 -19.188 1 97.06 138 GLY A N 1
ATOM 1102 C CA . GLY A 1 138 ? 24.656 -29.484 -19.984 1 97.06 138 GLY A CA 1
ATOM 1103 C C . GLY A 1 138 ? 24.859 -30.734 -19.156 1 97.06 138 GLY A C 1
ATOM 1104 O O . GLY A 1 138 ? 24.656 -31.859 -19.641 1 97.06 138 GLY A O 1
ATOM 1105 N N . ASP A 1 139 ? 25.203 -30.609 -17.891 1 96.5 139 ASP A N 1
ATOM 1106 C CA . ASP A 1 139 ? 25.375 -31.719 -16.969 1 96.5 139 ASP A CA 1
ATOM 1107 C C . ASP A 1 139 ? 24.094 -32.562 -16.859 1 96.5 139 ASP A C 1
ATOM 1109 O O . ASP A 1 139 ? 24.156 -33.75 -16.562 1 96.5 139 ASP A O 1
ATOM 1113 N N . LEU A 1 140 ? 23.062 -31.922 -17.125 1 97.25 140 LEU A N 1
ATOM 1114 C CA . LEU A 1 140 ? 21.766 -32.594 -16.938 1 97.25 140 LEU A CA 1
ATOM 1115 C C . LEU A 1 140 ? 21.469 -33.562 -18.062 1 97.25 140 LEU A C 1
ATOM 1117 O O . LEU A 1 140 ? 20.562 -34.375 -17.953 1 97.25 140 LEU A O 1
ATOM 1121 N N . ILE A 1 141 ? 22.234 -33.5 -19.109 1 96.94 141 ILE A N 1
ATOM 1122 C CA . ILE A 1 141 ? 22.047 -34.375 -20.266 1 96.94 141 ILE A CA 1
ATOM 1123 C C . ILE A 1 141 ? 22.688 -35.719 -20 1 96.94 141 ILE A C 1
ATOM 1125 O O . ILE A 1 141 ? 22.281 -36.75 -20.594 1 96.94 141 ILE A O 1
ATOM 1129 N N . GLU A 1 142 ? 23.578 -35.781 -19.141 1 93.88 142 GLU A N 1
ATOM 1130 C CA . GLU A 1 142 ? 24.328 -37 -18.828 1 93.88 142 GLU A CA 1
ATOM 1131 C C . GLU A 1 142 ? 23.406 -38.125 -18.328 1 93.88 142 GLU A C 1
ATOM 1133 O O . GLU A 1 142 ? 22.406 -37.844 -17.688 1 93.88 142 GLU A O 1
ATOM 1138 N N . GLY A 1 143 ? 23.828 -39.375 -18.719 1 93.06 143 GLY A N 1
ATOM 1139 C CA . GLY A 1 143 ? 23.062 -40.531 -18.281 1 93.06 143 GLY A CA 1
ATOM 1140 C C . GLY A 1 143 ? 21.641 -40.531 -18.797 1 93.06 143 GLY A C 1
ATOM 1141 O O . GLY A 1 143 ? 20.719 -40.969 -18.094 1 93.06 143 GLY A O 1
ATOM 1142 N N . HIS A 1 144 ? 21.469 -39.938 -19.922 1 93.94 144 HIS A N 1
ATOM 1143 C CA . HIS A 1 144 ? 20.141 -39.812 -20.547 1 93.94 144 HIS A CA 1
ATOM 1144 C C . HIS A 1 144 ? 19.172 -39.062 -19.641 1 93.94 144 HIS A C 1
ATOM 1146 O O . HIS A 1 144 ? 18.094 -39.562 -19.328 1 93.94 144 HIS A O 1
ATOM 1152 N N . HIS A 1 145 ? 19.625 -37.938 -19.188 1 97.06 145 HIS A N 1
ATOM 1153 C CA . HIS A 1 145 ? 18.844 -37.031 -18.359 1 97.06 145 HIS A CA 1
ATOM 1154 C C . HIS A 1 145 ? 18.469 -37.688 -17.031 1 97.06 145 HIS A C 1
ATOM 1156 O O . HIS A 1 145 ? 17.359 -37.5 -16.531 1 97.06 145 HIS A O 1
ATOM 1162 N N . ALA A 1 146 ? 19.297 -38.5 -16.453 1 94.31 146 ALA A N 1
ATOM 1163 C CA . ALA A 1 146 ? 19.016 -39.281 -15.25 1 94.31 146 ALA A CA 1
ATOM 1164 C C . ALA A 1 146 ? 18.656 -38.375 -14.078 1 94.31 146 ALA A C 1
ATOM 1166 O O . ALA A 1 146 ? 17.812 -38.719 -13.25 1 94.31 146 ALA A O 1
ATOM 1167 N N . LYS A 1 147 ? 19.219 -37.188 -14.078 1 96.31 147 LYS A N 1
ATOM 1168 C CA . LYS A 1 147 ? 19.047 -36.312 -12.938 1 96.31 147 LYS A CA 1
ATOM 1169 C C . LYS A 1 147 ? 17.672 -35.625 -12.953 1 96.31 147 LYS A C 1
ATOM 1171 O O . LYS A 1 147 ? 17.156 -35.219 -11.914 1 96.31 147 LYS A O 1
ATOM 1176 N N . ILE A 1 148 ? 17.078 -35.531 -14.188 1 97.44 148 ILE A N 1
ATOM 1177 C CA . ILE A 1 148 ? 15.844 -34.75 -14.266 1 97.44 148 ILE A CA 1
ATOM 1178 C C . ILE A 1 148 ? 14.719 -35.625 -14.805 1 97.44 148 ILE A C 1
ATOM 1180 O O . ILE A 1 148 ? 13.562 -35.188 -14.844 1 97.44 148 ILE A O 1
ATOM 1184 N N . GLY A 1 149 ? 15.016 -36.875 -15.211 1 95.81 149 GLY A N 1
ATOM 1185 C CA . GLY A 1 149 ? 13.984 -37.812 -15.586 1 95.81 149 GLY A CA 1
ATOM 1186 C C . GLY A 1 149 ? 14.25 -38.5 -16.922 1 95.81 149 GLY A C 1
ATOM 1187 O O . GLY A 1 149 ? 14.203 -37.844 -17.969 1 95.81 149 GLY A O 1
ATOM 1188 N N . ARG A 1 150 ? 14.383 -39.875 -16.906 1 95.44 150 ARG A N 1
ATOM 1189 C CA . ARG A 1 150 ? 14.633 -40.688 -18.109 1 95.44 150 ARG A CA 1
ATOM 1190 C C . ARG A 1 150 ? 13.328 -41.094 -18.766 1 95.44 150 ARG A C 1
ATOM 1192 O O . ARG A 1 150 ? 13.32 -41.469 -19.938 1 95.44 150 ARG A O 1
ATOM 1199 N N . SER A 1 151 ? 12.375 -41.031 -17.953 1 95.56 151 SER A N 1
ATOM 1200 C CA . SER A 1 151 ? 11.062 -41.469 -18.422 1 95.56 151 SER A CA 1
ATOM 1201 C C . SER A 1 151 ? 9.961 -40.5 -17.969 1 95.56 151 SER A C 1
ATOM 1203 O O . SER A 1 151 ? 10.078 -39.844 -16.938 1 95.56 151 SER A O 1
ATOM 1205 N N . VAL A 1 152 ? 8.961 -40.469 -18.828 1 95.44 152 VAL A N 1
ATOM 1206 C CA . VAL A 1 152 ? 7.797 -39.656 -18.531 1 95.44 152 VAL A CA 1
ATOM 1207 C C . VAL A 1 152 ? 6.52 -40.438 -18.812 1 95.44 152 VAL A C 1
ATOM 1209 O O . VAL A 1 152 ? 6.523 -41.375 -19.625 1 95.44 152 VAL A O 1
ATOM 1212 N N . ALA A 1 153 ? 5.555 -40.125 -18.141 1 94.5 153 ALA A N 1
ATOM 1213 C CA . ALA A 1 153 ? 4.246 -40.75 -18.375 1 94.5 153 ALA A CA 1
ATOM 1214 C C . ALA A 1 153 ? 3.129 -39.688 -18.266 1 94.5 153 ALA A C 1
ATOM 1216 O O . ALA A 1 153 ? 3.303 -38.656 -17.625 1 94.5 153 ALA A O 1
ATOM 1217 N N . PHE A 1 154 ? 2.027 -40.031 -18.938 1 93.25 154 PHE A N 1
ATOM 1218 C CA . PHE A 1 154 ? 0.841 -39.219 -18.828 1 93.25 154 PHE A CA 1
ATOM 1219 C C . PHE A 1 154 ? 0.275 -39.25 -17.422 1 93.25 154 PHE A C 1
ATOM 1221 O O . PHE A 1 154 ? 0.377 -40.25 -16.719 1 93.25 154 PHE A O 1
ATOM 1228 N N . PRO A 1 155 ? -0.295 -38.125 -17.016 1 94.06 155 PRO A N 1
ATOM 1229 C CA . PRO A 1 155 ? -0.939 -38.125 -15.695 1 94.06 155 PRO A CA 1
ATOM 1230 C C . PRO A 1 155 ? -1.938 -39.25 -15.539 1 94.06 155 PRO A C 1
ATOM 1232 O O . PRO A 1 155 ? -2.707 -39.562 -16.453 1 94.06 155 PRO A O 1
ATOM 1235 N N . GLY A 1 156 ? -1.859 -39.969 -14.391 1 93.5 156 GLY A N 1
ATOM 1236 C CA . GLY A 1 156 ? -2.791 -41.062 -14.102 1 93.5 156 GLY A CA 1
ATOM 1237 C C . GLY A 1 156 ? -2.25 -42.438 -14.469 1 93.5 156 GLY A C 1
ATOM 1238 O O . GLY A 1 156 ? -2.814 -43.438 -14.078 1 93.5 156 GLY A O 1
ATOM 1239 N N . HIS A 1 157 ? -1.218 -42.438 -15.227 1 93.06 157 HIS A N 1
ATOM 1240 C CA . HIS A 1 157 ? -0.581 -43.719 -15.539 1 93.06 157 HIS A CA 1
ATOM 1241 C C . HIS A 1 157 ? -0.122 -44.438 -14.273 1 93.06 157 HIS A C 1
ATOM 1243 O O . HIS A 1 157 ? 0.533 -43.844 -13.422 1 93.06 157 HIS A O 1
ATOM 1249 N N . PRO A 1 158 ? -0.414 -45.719 -14.141 1 94.75 158 PRO A N 1
ATOM 1250 C CA . PRO A 1 158 ? 0.048 -46.438 -12.953 1 94.75 158 PRO A CA 1
ATOM 1251 C C . PRO A 1 158 ? 1.562 -46.625 -12.93 1 94.75 158 PRO A C 1
ATOM 1253 O O . PRO A 1 158 ? 2.152 -47.031 -13.945 1 94.75 158 PRO A O 1
ATOM 1256 N N . LEU A 1 159 ? 2.107 -46.438 -11.797 1 95.94 159 LEU A N 1
ATOM 1257 C CA . LEU A 1 159 ? 3.561 -46.5 -11.656 1 95.94 159 LEU A CA 1
ATOM 1258 C C . LEU A 1 159 ? 4.004 -47.781 -10.977 1 95.94 159 LEU A C 1
ATOM 1260 O O . LEU A 1 159 ? 3.494 -48.125 -9.914 1 95.94 159 LEU A O 1
ATOM 1264 N N . GLY A 1 160 ? 4.973 -48.375 -11.648 1 93.31 160 GLY A N 1
ATOM 1265 C CA . GLY A 1 160 ? 5.523 -49.594 -11.062 1 93.31 160 GLY A CA 1
ATOM 1266 C C . GLY A 1 160 ? 4.461 -50.594 -10.68 1 93.31 160 GLY A C 1
ATOM 1267 O O . GLY A 1 160 ? 3.566 -50.906 -11.477 1 93.31 160 GLY A O 1
ATOM 1268 N N . SER A 1 161 ? 4.727 -51.188 -9.453 1 94.88 161 SER A N 1
ATOM 1269 C CA . SER A 1 161 ? 3.781 -52.188 -8.93 1 94.88 161 SER A CA 1
ATOM 1270 C C . SER A 1 161 ? 2.885 -51.594 -7.859 1 94.88 161 SER A C 1
ATOM 1272 O O . SER A 1 161 ? 2.328 -52.312 -7.027 1 94.88 161 SER A O 1
ATOM 1274 N N . GLY A 1 162 ? 2.869 -50.219 -7.91 1 96.56 162 GLY A N 1
ATOM 1275 C CA . GLY A 1 162 ? 2.088 -49.562 -6.887 1 96.56 162 GLY A CA 1
ATOM 1276 C C . GLY A 1 162 ? 2.885 -49.25 -5.633 1 96.56 162 GLY A C 1
ATOM 1277 O O . GLY A 1 162 ? 4.105 -49.062 -5.695 1 96.56 162 GLY A O 1
ATOM 1278 N N . LEU A 1 163 ? 2.129 -49.094 -4.559 1 97.69 163 LEU A N 1
ATOM 1279 C CA . LEU A 1 163 ? 2.773 -48.781 -3.287 1 97.69 163 LEU A CA 1
ATOM 1280 C C . LEU A 1 163 ? 3.77 -49.875 -2.898 1 97.69 163 LEU A C 1
ATOM 1282 O O . LEU A 1 163 ? 3.434 -51.062 -2.904 1 97.69 163 LEU A O 1
ATOM 1286 N N . THR A 1 164 ? 4.918 -49.531 -2.539 1 98 164 THR A N 1
ATOM 1287 C CA . THR A 1 164 ? 5.883 -50.469 -1.995 1 98 164 THR A CA 1
ATOM 1288 C C . THR A 1 164 ? 5.469 -50.938 -0.6 1 98 164 THR A C 1
ATOM 1290 O O . THR A 1 164 ? 4.676 -50.25 0.068 1 98 164 THR A O 1
ATOM 1293 N N . PRO A 1 165 ? 6.129 -52.031 -0.185 1 97.69 165 PRO A N 1
ATOM 1294 C CA . PRO A 1 165 ? 5.836 -52.438 1.183 1 97.69 165 PRO A CA 1
ATOM 1295 C C . PRO A 1 165 ? 6.215 -51.406 2.23 1 97.69 165 PRO A C 1
ATOM 1297 O O . PRO A 1 165 ? 5.465 -51.188 3.18 1 97.69 165 PRO A O 1
ATOM 1300 N N . ALA A 1 166 ? 7.246 -50.812 2.055 1 96.81 166 ALA A N 1
ATOM 1301 C CA . ALA A 1 166 ? 7.711 -49.781 2.994 1 96.81 166 ALA A CA 1
ATOM 1302 C C . ALA A 1 166 ? 6.762 -48.594 3.018 1 96.81 166 ALA A C 1
ATOM 1304 O O . ALA A 1 166 ? 6.383 -48.125 4.09 1 96.81 166 ALA A O 1
ATOM 1305 N N . ALA A 1 167 ? 6.395 -48.094 1.852 1 97.25 167 ALA A N 1
ATOM 1306 C CA . ALA A 1 167 ? 5.484 -46.969 1.761 1 97.25 167 ALA A CA 1
ATOM 1307 C C . ALA A 1 167 ? 4.105 -47.312 2.316 1 97.25 167 ALA A C 1
ATOM 1309 O O . ALA A 1 167 ? 3.482 -46.5 3.006 1 97.25 167 ALA A O 1
ATOM 1310 N N . ALA A 1 168 ? 3.668 -48.5 1.953 1 97.69 168 ALA A N 1
ATOM 1311 C CA . ALA A 1 168 ? 2.375 -48.969 2.447 1 97.69 168 ALA A CA 1
ATOM 1312 C C . ALA A 1 168 ? 2.342 -48.969 3.973 1 97.69 168 ALA A C 1
ATOM 1314 O O . ALA A 1 168 ? 1.361 -48.531 4.582 1 97.69 168 ALA A O 1
ATOM 1315 N N . LYS A 1 169 ? 3.363 -49.438 4.582 1 97.81 169 LYS A N 1
ATOM 1316 C CA . LYS A 1 169 ? 3.473 -49.469 6.039 1 97.81 169 LYS A CA 1
ATOM 1317 C C . LYS A 1 169 ? 3.434 -48.062 6.629 1 97.81 169 LYS A C 1
ATOM 1319 O O . LYS A 1 169 ? 2.721 -47.812 7.602 1 97.81 169 LYS A O 1
ATOM 1324 N N . GLU A 1 170 ? 4.188 -47.188 6.051 1 97.06 170 GLU A N 1
ATOM 1325 C CA . GLU A 1 170 ? 4.246 -45.812 6.523 1 97.06 170 GLU A CA 1
ATOM 1326 C C . GLU A 1 170 ? 2.883 -45.125 6.426 1 97.06 170 GLU A C 1
ATOM 1328 O O . GLU A 1 170 ? 2.525 -44.312 7.277 1 97.06 170 GLU 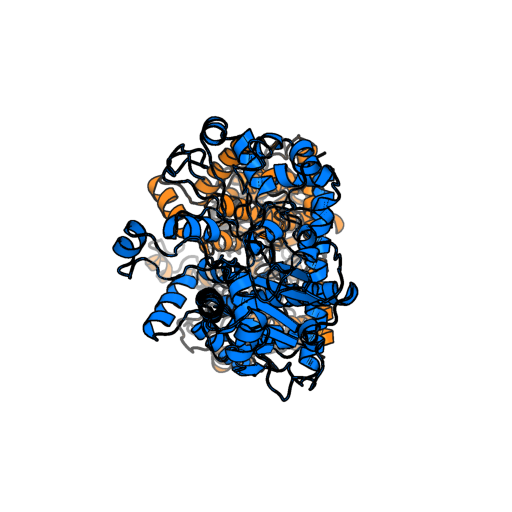A O 1
ATOM 1333 N N . LEU A 1 171 ? 2.115 -45.438 5.371 1 96.88 171 LEU A N 1
ATOM 1334 C CA . LEU A 1 171 ? 0.853 -44.75 5.098 1 96.88 171 LEU A CA 1
ATOM 1335 C C . LEU A 1 171 ? -0.316 -45.5 5.723 1 96.88 171 LEU A C 1
ATOM 1337 O O . LEU A 1 171 ? -1.448 -45.031 5.723 1 96.88 171 LEU A O 1
ATOM 1341 N N . GLY A 1 172 ? 0.027 -46.625 6.27 1 97.56 172 GLY A N 1
ATOM 1342 C CA . GLY A 1 172 ? -1.038 -47.438 6.824 1 97.56 172 GLY A CA 1
ATOM 1343 C C . GLY A 1 172 ? -1.96 -48.031 5.77 1 97.56 172 GLY A C 1
ATOM 1344 O O . GLY A 1 172 ? -3.178 -48.062 5.957 1 97.56 172 GLY A O 1
ATOM 1345 N N . LEU A 1 173 ? -1.438 -48.406 4.582 1 97.31 173 LEU A N 1
ATOM 1346 C CA . LEU A 1 173 ? -2.201 -48.938 3.453 1 97.31 173 LEU A CA 1
ATOM 1347 C C . LEU A 1 173 ? -1.686 -50.312 3.039 1 97.31 173 LEU A C 1
ATOM 1349 O O . LEU A 1 173 ? -0.833 -50.906 3.717 1 97.31 173 LEU A O 1
ATOM 1353 N N . VAL A 1 174 ? -2.326 -50.906 1.908 1 96.81 174 VAL A N 1
ATOM 1354 C CA . VAL A 1 174 ? -1.936 -52.219 1.417 1 96.81 174 VAL A CA 1
ATOM 1355 C C . VAL A 1 174 ? -0.938 -52.062 0.271 1 96.81 174 VAL A C 1
ATOM 1357 O O . VAL A 1 174 ? -1.128 -51.219 -0.62 1 96.81 174 VAL A O 1
ATOM 1360 N N . PRO A 1 175 ? 0.183 -52.906 0.375 1 97.5 175 PRO A N 1
ATOM 1361 C CA . PRO A 1 175 ? 1.115 -52.906 -0.755 1 97.5 175 PRO A CA 1
ATOM 1362 C C . PRO A 1 175 ? 0.435 -53.219 -2.086 1 97.5 175 PRO A C 1
ATOM 1364 O O . PRO A 1 175 ? -0.493 -54.031 -2.129 1 97.5 175 PRO A O 1
ATOM 1367 N N . GLY A 1 176 ? 0.842 -52.5 -3.053 1 97.06 176 GLY A N 1
ATOM 1368 C CA . GLY A 1 176 ? 0.334 -52.812 -4.375 1 97.06 176 GLY A CA 1
ATOM 1369 C C . GLY A 1 176 ? -0.803 -51.938 -4.82 1 97.06 176 GLY A C 1
ATOM 1370 O O . GLY A 1 176 ? -1.201 -51.938 -5.988 1 97.06 176 GLY A O 1
ATOM 1371 N N . ILE A 1 177 ? -1.253 -51.219 -3.926 1 96.81 177 ILE A N 1
ATOM 1372 C CA . ILE A 1 177 ? -2.26 -50.25 -4.332 1 96.81 177 ILE A CA 1
ATOM 1373 C C . ILE A 1 177 ? -1.711 -49.375 -5.457 1 96.81 177 ILE A C 1
ATOM 1375 O O . ILE A 1 177 ? -0.613 -48.812 -5.348 1 96.81 177 ILE A O 1
ATOM 1379 N N . PRO A 1 178 ? -2.43 -49.219 -6.547 1 96.31 178 PRO A N 1
ATOM 1380 C CA . PRO A 1 178 ? -1.921 -48.438 -7.68 1 96.31 178 PRO A CA 1
ATOM 1381 C C . PRO A 1 178 ? -1.689 -46.969 -7.332 1 96.31 178 PRO A C 1
ATOM 1383 O O . PRO A 1 178 ? -2.477 -46.375 -6.59 1 96.31 178 PRO A O 1
ATOM 1386 N N . VAL A 1 179 ? -0.592 -46.469 -7.832 1 96.56 179 VAL A N 1
ATOM 1387 C CA . VAL A 1 179 ? -0.22 -45.062 -7.734 1 96.56 179 VAL A CA 1
ATOM 1388 C C . VAL A 1 179 ? -0.1 -44.469 -9.133 1 96.56 179 VAL A C 1
ATOM 1390 O O . VAL A 1 179 ? 0.665 -44.938 -9.961 1 96.56 179 VAL A O 1
ATOM 1393 N N . GLY A 1 180 ? -0.919 -43.469 -9.352 1 95.38 180 GLY A N 1
ATOM 1394 C CA . GLY A 1 180 ? -0.872 -42.844 -10.656 1 95.38 180 GLY A CA 1
ATOM 1395 C C . GLY A 1 180 ? 0.161 -41.719 -10.742 1 95.38 180 GLY A C 1
ATOM 1396 O O . GLY A 1 180 ? 0.448 -41.062 -9.742 1 95.38 180 GLY A O 1
ATOM 1397 N N . THR A 1 181 ? 0.645 -41.562 -12.016 1 95.56 181 THR A N 1
ATOM 1398 C CA . THR A 1 181 ? 1.521 -40.438 -12.273 1 95.56 181 THR A CA 1
ATOM 1399 C C . THR A 1 181 ? 0.848 -39.125 -11.859 1 95.56 181 THR A C 1
ATOM 1401 O O . THR A 1 181 ? -0.342 -38.938 -12.117 1 95.56 181 THR A O 1
ATOM 1404 N N . SER A 1 182 ? 1.613 -38.219 -11.352 1 95.44 182 SER A N 1
ATOM 1405 C CA . SER A 1 182 ? 1.098 -37.094 -10.578 1 95.44 182 SER A CA 1
ATOM 1406 C C . SER A 1 182 ? 0.775 -35.906 -11.477 1 95.44 182 SER A C 1
ATOM 1408 O O . SER A 1 182 ? 1.071 -35.906 -12.672 1 95.44 182 SER A O 1
ATOM 1410 N N . LEU A 1 183 ? 0.047 -34.938 -10.906 1 96.81 183 LEU A N 1
ATOM 1411 C CA . LEU A 1 183 ? -0.178 -33.594 -11.422 1 96.81 183 LEU A CA 1
ATOM 1412 C C . LEU A 1 183 ? 0.314 -32.531 -10.438 1 96.81 183 LEU A C 1
ATOM 1414 O O . LEU A 1 183 ? 0.384 -32.812 -9.234 1 96.81 183 LEU A O 1
ATOM 1418 N N . ILE A 1 184 ? 0.686 -31.359 -11.008 1 96.88 184 ILE A N 1
ATOM 1419 C CA . ILE A 1 184 ? 0.82 -30.188 -10.156 1 96.88 184 ILE A CA 1
ATOM 1420 C C . ILE A 1 184 ? -0.536 -29.828 -9.547 1 96.88 184 ILE A C 1
ATOM 1422 O O . ILE A 1 184 ? -1.577 -30.047 -10.172 1 96.88 184 ILE A O 1
ATOM 1426 N N . ASP A 1 185 ? -0.567 -29.328 -8.305 1 94.88 185 ASP A N 1
ATOM 1427 C CA . ASP A 1 185 ? -1.804 -29.109 -7.562 1 94.88 185 ASP A CA 1
ATOM 1428 C C . ASP A 1 185 ? -2.779 -28.25 -8.367 1 94.88 185 ASP A C 1
ATOM 1430 O O . ASP A 1 185 ? -3.967 -28.578 -8.453 1 94.88 185 ASP A O 1
ATOM 1434 N N . ALA A 1 186 ? -2.305 -27.156 -9.023 1 95.56 186 ALA A N 1
ATOM 1435 C CA . ALA A 1 186 ? -3.188 -26.312 -9.828 1 95.56 186 ALA A CA 1
ATOM 1436 C C . ALA A 1 186 ? -3.799 -27.109 -10.984 1 95.56 186 ALA A C 1
ATOM 1438 O O . ALA A 1 186 ? -4.98 -26.953 -11.289 1 95.56 186 ALA A O 1
ATOM 1439 N N . HIS A 1 187 ? -3.074 -27.953 -11.617 1 97.5 187 HIS A N 1
ATOM 1440 C CA . HIS A 1 187 ? -3.543 -28.781 -12.727 1 97.5 187 HIS A CA 1
ATOM 1441 C C . HIS A 1 187 ? -4.531 -29.828 -12.242 1 97.5 187 HIS A C 1
ATOM 1443 O O . HIS A 1 187 ? -5.473 -30.188 -12.961 1 97.5 187 HIS A O 1
ATOM 1449 N N . ALA A 1 188 ? -4.211 -30.375 -11.023 1 97.25 188 ALA A N 1
ATOM 1450 C CA . ALA A 1 188 ? -5.203 -31.266 -10.43 1 97.25 188 ALA A CA 1
ATOM 1451 C C . ALA A 1 188 ? -6.531 -30.547 -10.219 1 97.25 188 ALA A C 1
ATOM 1453 O O . ALA A 1 188 ? -7.598 -31.125 -10.406 1 97.25 188 ALA A O 1
ATOM 1454 N N . GLY A 1 189 ? -6.469 -29.281 -9.797 1 96.5 189 GLY A N 1
ATOM 1455 C CA . GLY A 1 189 ? -7.676 -28.469 -9.727 1 96.5 189 GLY A CA 1
ATOM 1456 C C . GLY A 1 189 ? -8.375 -28.312 -11.062 1 96.5 189 GLY A C 1
ATOM 1457 O O . GLY A 1 189 ? -9.594 -28.469 -11.156 1 96.5 189 GLY A O 1
ATOM 1458 N N . GLY A 1 190 ? -7.621 -28.031 -12.156 1 97.25 190 GLY A N 1
ATOM 1459 C CA . GLY A 1 190 ? -8.172 -27.969 -13.5 1 97.25 190 GLY A CA 1
ATOM 1460 C C . GLY A 1 190 ? -8.898 -29.25 -13.906 1 97.25 190 GLY A C 1
ATOM 1461 O O . GLY A 1 190 ? -10.031 -29.188 -14.383 1 97.25 190 GLY A O 1
ATOM 1462 N N . VAL A 1 191 ? -8.219 -30.422 -13.625 1 97.31 191 VAL A N 1
ATOM 1463 C CA . VAL A 1 191 ? -8.789 -31.719 -13.93 1 97.31 191 VAL A CA 1
ATOM 1464 C C . VAL A 1 191 ? -10.062 -31.938 -13.109 1 97.31 191 VAL A C 1
ATOM 1466 O O . VAL A 1 191 ? -11.023 -32.531 -13.602 1 97.31 191 VAL A O 1
ATOM 1469 N N . GLY A 1 192 ? -10.125 -31.359 -12.008 1 97.12 192 GLY A N 1
ATOM 1470 C CA . GLY A 1 192 ? -11.234 -31.547 -11.094 1 97.12 192 GLY A CA 1
ATOM 1471 C C . GLY A 1 192 ? -12.445 -30.703 -11.43 1 97.12 192 GLY A C 1
ATOM 1472 O O . GLY A 1 192 ? -13.547 -30.953 -10.922 1 97.12 192 GLY A O 1
ATOM 1473 N N . VAL A 1 193 ? -12.227 -29.734 -12.352 1 97.06 193 VAL A N 1
ATOM 1474 C CA . VAL A 1 193 ? -13.352 -28.828 -12.438 1 97.06 193 VAL A CA 1
ATOM 1475 C C . VAL A 1 193 ? -13.648 -28.5 -13.898 1 97.06 193 VAL A C 1
ATOM 1477 O O . VAL A 1 193 ? -14.727 -27.984 -14.219 1 97.06 193 VAL A O 1
ATOM 1480 N N . ILE A 1 194 ? -12.852 -28.656 -14.867 1 96.31 194 ILE A N 1
ATOM 1481 C CA . ILE A 1 194 ? -12.922 -28.078 -16.203 1 96.31 194 ILE A CA 1
ATOM 1482 C C . ILE A 1 194 ? -14.164 -28.594 -16.938 1 96.31 194 ILE A C 1
ATOM 1484 O O . ILE A 1 194 ? -14.672 -27.953 -17.844 1 96.31 194 ILE A O 1
ATOM 1488 N N . GLU A 1 195 ? -14.68 -29.844 -16.547 1 93.94 195 GLU A N 1
ATOM 1489 C CA . GLU A 1 195 ? -15.883 -30.406 -17.141 1 93.94 195 GLU A CA 1
ATOM 1490 C C . GLU A 1 195 ? -17.109 -30.109 -16.297 1 93.94 195 GLU A C 1
ATOM 1492 O O . GLU A 1 195 ? -18.188 -30.641 -16.562 1 93.94 195 GLU A O 1
ATOM 1497 N N . SER A 1 196 ? -16.969 -29.266 -15.242 1 93.56 196 SER A N 1
ATOM 1498 C CA . SER A 1 196 ? -18.078 -28.953 -14.336 1 93.56 196 SER A CA 1
ATOM 1499 C C . SER A 1 196 ? -18.953 -27.844 -14.891 1 93.56 196 SER A C 1
ATOM 1501 O O . SER A 1 196 ? -19.047 -26.766 -14.297 1 93.56 196 SER A O 1
ATOM 1503 N N . VAL A 1 197 ? -19.672 -28.094 -15.93 1 91.88 197 VAL A N 1
ATOM 1504 C CA . VAL A 1 197 ? -20.531 -27.094 -16.578 1 91.88 197 VAL A CA 1
ATOM 1505 C C . VAL A 1 197 ? -21.969 -27.594 -16.625 1 91.88 197 VAL A C 1
ATOM 1507 O O . VAL A 1 197 ? -22.219 -28.75 -17.016 1 91.88 197 VAL A O 1
ATOM 1510 N N . PRO A 1 198 ? -22.828 -26.766 -16.219 1 89.81 198 PRO A N 1
ATOM 1511 C CA . PRO A 1 198 ? -24.219 -27.188 -16.312 1 89.81 198 PRO A CA 1
ATOM 1512 C C . PRO A 1 198 ? -24.734 -27.219 -17.75 1 89.81 198 PRO A C 1
ATOM 1514 O O . PRO A 1 198 ? -24.219 -26.5 -18.609 1 89.81 198 PRO A O 1
ATOM 1517 N N . PRO A 1 199 ? -25.797 -28.047 -17.953 1 79.44 199 PRO A N 1
ATOM 1518 C CA . PRO A 1 199 ? -26.359 -28.125 -19.297 1 79.44 199 PRO A CA 1
ATOM 1519 C C . PRO A 1 199 ? -26.828 -26.766 -19.828 1 79.44 199 PRO A C 1
ATOM 1521 O O . PRO A 1 199 ? -26.781 -26.531 -21.031 1 79.44 199 PRO A O 1
ATOM 1524 N N . SER A 1 200 ? -27.234 -25.891 -18.969 1 76.12 200 SER A N 1
ATOM 1525 C CA . SER A 1 200 ? -27.734 -24.578 -19.359 1 76.12 200 SER A CA 1
ATOM 1526 C C . SER A 1 200 ? -26.609 -23.703 -19.906 1 76.12 200 SER A C 1
ATOM 1528 O O . SER A 1 200 ? -26.859 -22.781 -20.688 1 76.12 200 SER A O 1
ATOM 1530 N N . GLU A 1 201 ? -25.531 -23.953 -19.469 1 70.06 201 GLU A N 1
ATOM 1531 C CA . GLU A 1 201 ? -24.375 -23.156 -19.891 1 70.06 201 GLU A CA 1
ATOM 1532 C C . GLU A 1 201 ? -23.562 -23.891 -20.953 1 70.06 201 GLU A C 1
ATOM 1534 O O . GLU A 1 201 ? -22.578 -23.359 -21.469 1 70.06 201 GLU A O 1
ATOM 1539 N N . ALA A 1 202 ? -23.875 -25.188 -21.109 1 64.62 202 ALA A N 1
ATOM 1540 C CA . ALA A 1 202 ? -23.109 -26.031 -22.031 1 64.62 202 ALA A CA 1
ATOM 1541 C C . ALA A 1 202 ? -23.688 -25.953 -23.438 1 64.62 202 ALA A C 1
ATOM 1543 O O . ALA A 1 202 ? -24.906 -25.969 -23.625 1 64.62 202 ALA A O 1
ATOM 1544 N N . GLU A 1 203 ? -23.109 -25.312 -24.359 1 56.72 203 GLU A N 1
ATOM 1545 C CA . GLU A 1 203 ? -23.562 -25.484 -25.734 1 56.72 203 GLU A CA 1
ATOM 1546 C C . GLU A 1 203 ? -23.531 -26.953 -26.141 1 56.72 203 GLU A C 1
ATOM 1548 O O . GLU A 1 203 ? -22.5 -27.609 -26.062 1 56.72 203 GLU A O 1
ATOM 1553 N N . GLU A 1 204 ? -24.609 -27.688 -26.203 1 48.47 204 GLU A N 1
ATOM 1554 C CA . GLU A 1 204 ? -24.875 -29.094 -26.516 1 48.47 204 GLU A CA 1
ATOM 1555 C C . GLU A 1 204 ? -24.109 -29.531 -27.75 1 48.47 204 GLU A C 1
ATOM 1557 O O . GLU A 1 204 ? -24.031 -28.812 -28.734 1 48.47 204 GLU A O 1
ATOM 1562 N N . HIS A 1 205 ? -23.125 -30.516 -27.641 1 54.38 205 HIS A N 1
ATOM 1563 C CA . HIS A 1 205 ? -22.562 -31.344 -28.719 1 54.38 205 HIS A CA 1
ATOM 1564 C C . HIS A 1 205 ? -21.312 -30.703 -29.312 1 54.38 205 HIS A C 1
ATOM 1566 O O . HIS A 1 205 ? -20.875 -31.094 -30.391 1 54.38 205 HIS A O 1
ATOM 1572 N N . ASP A 1 206 ? -20.891 -29.641 -28.562 1 65.31 206 ASP A N 1
ATOM 1573 C CA . ASP A 1 206 ? -19.734 -28.984 -29.172 1 65.31 206 ASP A CA 1
ATOM 1574 C C . ASP A 1 206 ? -18.438 -29.391 -28.469 1 65.31 206 ASP A C 1
ATOM 1576 O O . ASP A 1 206 ? -18.188 -29.016 -27.328 1 65.31 206 ASP A O 1
ATOM 1580 N N . LYS A 1 207 ? -17.766 -30.422 -29.078 1 69 207 LYS A N 1
ATOM 1581 C CA . LYS A 1 207 ? -16.484 -30.922 -28.609 1 69 207 LYS A CA 1
ATOM 1582 C C . LYS A 1 207 ? -15.516 -29.766 -28.359 1 69 207 LYS A C 1
ATOM 1584 O O . LYS A 1 207 ? -14.562 -29.906 -27.578 1 69 207 LYS A O 1
ATOM 1589 N N . GLU A 1 208 ? -15.906 -28.672 -28.828 1 83.81 208 GLU A N 1
ATOM 1590 C CA . GLU A 1 208 ? -14.984 -27.562 -28.734 1 83.81 208 GLU A CA 1
ATOM 1591 C C . GLU A 1 208 ? -15.375 -26.609 -27.594 1 83.81 208 GLU A C 1
ATOM 1593 O O . GLU A 1 208 ? -14.664 -25.641 -27.328 1 83.81 208 GLU A O 1
ATOM 1598 N N . ALA A 1 209 ? -16.375 -27.016 -26.891 1 89.56 209 ALA A N 1
ATOM 1599 C CA . ALA A 1 209 ? -16.875 -26.141 -25.844 1 89.56 209 ALA A CA 1
ATOM 1600 C C . ALA A 1 209 ? -15.867 -25.984 -24.719 1 89.56 209 ALA A C 1
ATOM 1602 O O . ALA A 1 209 ? -15.781 -24.922 -24.094 1 89.56 209 ALA A O 1
ATOM 1603 N N . ILE A 1 210 ? -15.055 -27.031 -24.484 1 93.88 210 ILE A N 1
ATOM 1604 C CA . ILE A 1 210 ? -14.07 -27.047 -23.406 1 93.88 210 ILE A CA 1
ATOM 1605 C C . ILE A 1 210 ? -13.023 -25.953 -23.656 1 93.88 210 ILE A C 1
ATOM 1607 O O . ILE A 1 210 ? -12.422 -25.453 -22.703 1 93.88 210 ILE A O 1
ATOM 1611 N N . CYS A 1 211 ? -12.891 -25.516 -24.938 1 96 211 CYS A N 1
ATOM 1612 C CA . CYS A 1 211 ? -11.867 -24.547 -25.328 1 96 211 CYS A CA 1
ATOM 1613 C C . CYS A 1 211 ? -12.328 -23.125 -25.031 1 96 211 CYS A C 1
ATOM 1615 O O . CYS A 1 211 ? -11.539 -22.188 -25.125 1 96 211 CYS A O 1
ATOM 1617 N N . ASN A 1 212 ? -13.547 -22.953 -24.625 1 95.94 212 ASN A N 1
ATOM 1618 C CA . ASN A 1 212 ? -14.07 -21.625 -24.297 1 95.94 212 ASN A CA 1
ATOM 1619 C C . ASN A 1 212 ? -14.086 -21.391 -22.781 1 95.94 212 ASN A C 1
ATOM 1621 O O . ASN A 1 212 ? -14.656 -20.422 -22.312 1 95.94 212 ASN A O 1
ATOM 1625 N N . ARG A 1 213 ? -13.469 -22.312 -22.078 1 96.75 213 ARG A N 1
ATOM 1626 C CA . ARG A 1 213 ? -13.445 -22.266 -20.609 1 96.75 213 ARG A CA 1
ATOM 1627 C C . ARG A 1 213 ? -12.055 -21.922 -20.094 1 96.75 213 ARG A C 1
ATOM 1629 O O . ARG A 1 213 ? -11.047 -22.266 -20.719 1 96.75 213 ARG A O 1
ATOM 1636 N N . MET A 1 214 ? -12.023 -21.219 -19.016 1 98.38 214 MET A N 1
ATOM 1637 C CA . MET A 1 214 ? -10.797 -21.016 -18.266 1 98.38 214 MET A CA 1
ATOM 1638 C C . MET A 1 214 ? -11.008 -21.328 -16.781 1 98.38 214 MET A C 1
ATOM 1640 O O . MET A 1 214 ? -11.977 -20.875 -16.172 1 98.38 214 MET A O 1
ATOM 1644 N N . VAL A 1 215 ? -10.109 -22.172 -16.25 1 98.31 215 VAL A N 1
ATOM 1645 C CA . VAL A 1 215 ? -10.172 -22.547 -14.844 1 98.31 215 VAL A CA 1
ATOM 1646 C C . VAL A 1 215 ? -9.305 -21.594 -14.023 1 98.31 215 VAL A C 1
ATOM 1648 O O . VAL A 1 215 ? -8.141 -21.359 -14.359 1 98.31 215 VAL A O 1
ATOM 1651 N N . LEU A 1 216 ? -9.906 -21 -13.039 1 98.44 216 LEU A N 1
ATOM 1652 C CA . LEU A 1 216 ? -9.18 -20.219 -12.039 1 98.44 216 LEU A CA 1
ATOM 1653 C C . LEU A 1 216 ? -8.93 -21.062 -10.789 1 98.44 216 LEU A C 1
ATOM 1655 O O . LEU A 1 216 ? -9.859 -21.375 -10.039 1 98.44 216 LEU A O 1
ATOM 1659 N N . VAL A 1 217 ? -7.684 -21.484 -10.555 1 97.25 217 VAL A N 1
ATOM 1660 C CA . VAL A 1 217 ? -7.312 -22.156 -9.32 1 97.25 217 VAL A CA 1
ATOM 1661 C C . VAL A 1 217 ? -6.754 -21.141 -8.328 1 97.25 217 VAL A C 1
ATOM 1663 O O . VAL A 1 217 ? -5.57 -20.812 -8.375 1 97.25 217 VAL A O 1
ATOM 1666 N N . CYS A 1 218 ? -7.574 -20.766 -7.445 1 94.31 218 CYS A N 1
ATOM 1667 C CA . CYS A 1 218 ? -7.332 -19.594 -6.609 1 94.31 218 CYS A CA 1
ATOM 1668 C C . CYS A 1 218 ? -6.852 -20.016 -5.223 1 94.31 218 CYS A C 1
ATOM 1670 O O . CYS A 1 218 ? -7.656 -20.406 -4.379 1 94.31 218 CYS A O 1
ATOM 1672 N N . GLY A 1 219 ? -5.598 -19.844 -4.863 1 93.62 219 GLY A N 1
ATOM 1673 C CA . GLY A 1 219 ? -4.992 -20.094 -3.566 1 93.62 219 GLY A CA 1
ATOM 1674 C C . GLY A 1 219 ? -4 -19.016 -3.16 1 93.62 219 GLY A C 1
ATOM 1675 O O . GLY A 1 219 ? -4.324 -17.828 -3.182 1 93.62 219 GLY A O 1
ATOM 1676 N N . THR A 1 220 ? -2.75 -19.547 -2.771 1 92.81 220 THR A N 1
ATOM 1677 C CA . THR A 1 220 ? -1.676 -18.594 -2.51 1 92.81 220 THR A CA 1
ATOM 1678 C C . THR A 1 220 ? -1.424 -17.703 -3.729 1 92.81 220 THR A C 1
ATOM 1680 O O . THR A 1 220 ? -1.275 -16.484 -3.602 1 92.81 220 THR A O 1
ATOM 1683 N N . SER A 1 221 ? -1.405 -18.328 -4.848 1 96.31 221 SER A N 1
ATOM 1684 C CA . SER A 1 221 ? -1.433 -17.703 -6.168 1 96.31 221 SER A CA 1
ATOM 1685 C C . SER A 1 221 ? -2.699 -18.078 -6.93 1 96.31 221 SER A C 1
ATOM 1687 O O . SER A 1 221 ? -3.559 -18.797 -6.402 1 96.31 221 SER A O 1
ATOM 1689 N N . THR A 1 222 ? -2.906 -17.484 -8.031 1 97.69 222 THR A N 1
ATOM 1690 C CA . THR A 1 222 ? -3.969 -17.922 -8.93 1 97.69 222 THR A CA 1
ATOM 1691 C C . THR A 1 222 ? -3.391 -18.375 -10.273 1 97.69 222 THR A C 1
ATOM 1693 O O . THR A 1 222 ? -2.607 -17.656 -10.891 1 97.69 222 THR A O 1
ATOM 1696 N N . CYS A 1 223 ? -3.699 -19.609 -10.633 1 97.88 223 CYS A N 1
ATOM 1697 C CA . CYS A 1 223 ? -3.371 -20.125 -11.953 1 97.88 223 CYS A CA 1
ATOM 1698 C C . CYS A 1 223 ? -4.566 -20.031 -12.891 1 97.88 223 CYS A C 1
ATOM 1700 O O . CYS A 1 223 ? -5.695 -20.328 -12.5 1 97.88 223 CYS A O 1
ATOM 1702 N N . HIS A 1 224 ? -4.383 -19.516 -14.07 1 98.62 224 HIS A N 1
ATOM 1703 C CA . HIS A 1 224 ? -5.391 -19.422 -15.117 1 98.62 224 HIS A CA 1
ATOM 1704 C C . HIS A 1 224 ? -5.141 -20.453 -16.203 1 98.62 224 HIS A C 1
ATOM 1706 O O . HIS A 1 224 ? -4.215 -20.312 -17.016 1 98.62 224 HIS A O 1
ATOM 1712 N N . MET A 1 225 ? -6.035 -21.484 -16.297 1 98.38 225 MET A N 1
ATOM 1713 C CA . MET A 1 225 ? -5.766 -22.609 -17.172 1 98.38 225 MET A CA 1
ATOM 1714 C C . MET A 1 225 ? -6.832 -22.719 -18.266 1 98.38 225 MET A C 1
ATOM 1716 O O . MET A 1 225 ? -8.016 -22.859 -17.953 1 98.38 225 MET A O 1
ATOM 1720 N N . ALA A 1 226 ? -6.449 -22.609 -19.484 1 98.25 226 ALA A N 1
ATOM 1721 C CA . ALA A 1 226 ? -7.305 -22.812 -20.656 1 98.25 226 ALA A CA 1
ATOM 1722 C C . ALA A 1 226 ? -6.676 -23.797 -21.641 1 98.25 226 ALA A C 1
ATOM 1724 O O . ALA A 1 226 ? -5.453 -23.938 -21.672 1 98.25 226 ALA A O 1
ATOM 1725 N N . VAL A 1 227 ? -7.531 -24.531 -22.375 1 97.75 227 VAL A N 1
ATOM 1726 C CA . VAL A 1 227 ? -7 -25.516 -23.328 1 97.75 227 VAL A CA 1
ATOM 1727 C C . VAL A 1 227 ? -7.484 -25.172 -24.734 1 97.75 227 VAL A C 1
ATOM 1729 O O . VAL A 1 227 ? -8.484 -24.469 -24.906 1 97.75 227 VAL A O 1
ATOM 1732 N N . SER A 1 228 ? -6.746 -25.578 -25.688 1 97.56 228 SER A N 1
ATOM 1733 C CA . SER A 1 228 ? -7.082 -25.422 -27.094 1 97.56 228 SER A CA 1
ATOM 1734 C C . SER A 1 228 ? -6.656 -26.641 -27.922 1 97.56 228 SER A C 1
ATOM 1736 O O . SER A 1 228 ? -5.812 -27.422 -27.469 1 97.56 228 SER A O 1
ATOM 1738 N N . GLN A 1 229 ? -7.27 -26.812 -29.031 1 95.06 229 GLN A N 1
ATOM 1739 C CA . GLN A 1 229 ? -6.891 -27.891 -29.938 1 95.06 229 GLN A CA 1
ATOM 1740 C C . GLN A 1 229 ? -5.637 -27.547 -30.734 1 95.06 229 GLN A C 1
ATOM 1742 O O . GLN A 1 229 ? -4.793 -28.406 -31 1 95.06 229 GLN A O 1
ATOM 1747 N N . SER A 1 230 ? -5.539 -26.312 -31.062 1 95.5 230 SER A N 1
ATOM 1748 C CA . SER A 1 230 ? -4.375 -25.828 -31.797 1 95.5 230 SER A CA 1
ATOM 1749 C C . SER A 1 230 ? -3.379 -25.141 -30.859 1 95.5 230 SER A C 1
ATOM 1751 O O . SER A 1 230 ? -3.754 -24.641 -29.797 1 95.5 230 SER A O 1
ATOM 1753 N N . LYS A 1 231 ? -2.17 -25.078 -31.344 1 96.25 231 LYS A N 1
ATOM 1754 C CA . LYS A 1 231 ? -1.132 -24.375 -30.609 1 96.25 231 LYS A CA 1
ATOM 1755 C C . LYS A 1 231 ? -1.382 -22.859 -30.609 1 96.25 231 LYS A C 1
ATOM 1757 O O . LYS A 1 231 ? -1.526 -22.266 -31.688 1 96.25 231 LYS A O 1
ATOM 1762 N N . LEU A 1 232 ? -1.429 -22.328 -29.469 1 97.75 232 LEU A N 1
ATOM 1763 C CA . LEU A 1 232 ? -1.528 -20.875 -29.344 1 97.75 232 LEU A CA 1
ATOM 1764 C C . LEU A 1 232 ? -0.359 -20.328 -28.531 1 97.75 232 LEU A C 1
ATOM 1766 O O . LEU A 1 232 ? -0.278 -20.531 -27.328 1 97.75 232 LEU A O 1
ATOM 1770 N N . PHE A 1 233 ? 0.535 -19.641 -29.25 1 97.94 233 PHE A N 1
ATOM 1771 C CA . PHE A 1 233 ? 1.632 -18.953 -28.562 1 97.94 233 PHE A CA 1
ATOM 1772 C C . PHE A 1 233 ? 1.214 -17.562 -28.125 1 97.94 233 PHE A C 1
ATOM 1774 O O . PHE A 1 233 ? 0.897 -16.703 -28.969 1 97.94 233 PHE A O 1
ATOM 1781 N N . ILE A 1 234 ? 1.225 -17.344 -26.859 1 98.31 234 ILE A N 1
ATOM 1782 C CA . ILE A 1 234 ? 0.746 -16.078 -26.297 1 98.31 234 ILE A CA 1
ATOM 1783 C C . ILE A 1 234 ? 1.866 -15.398 -25.516 1 98.31 234 ILE A C 1
ATOM 1785 O O . ILE A 1 234 ? 2.328 -15.93 -24.5 1 98.31 234 ILE A O 1
ATOM 1789 N N . PRO A 1 235 ? 2.297 -14.211 -25.938 1 97.81 235 PRO A N 1
ATOM 1790 C CA . PRO A 1 235 ? 3.375 -13.523 -25.219 1 97.81 235 PRO A CA 1
ATOM 1791 C C . PRO A 1 235 ? 3.066 -13.312 -23.734 1 97.81 235 PRO A C 1
ATOM 1793 O O . PRO A 1 235 ? 1.992 -12.812 -23.391 1 97.81 235 PRO A O 1
ATOM 1796 N N . GLY A 1 236 ? 4.02 -13.734 -22.875 1 97.75 236 GLY A N 1
ATOM 1797 C CA . GLY A 1 236 ? 3.904 -13.484 -21.453 1 97.75 236 GLY A CA 1
ATOM 1798 C C . GLY A 1 236 ? 3.031 -14.5 -20.734 1 97.75 236 GLY A C 1
ATOM 1799 O O . GLY A 1 236 ? 2.832 -14.414 -19.531 1 97.75 236 GLY A O 1
ATOM 1800 N N . VAL A 1 237 ? 2.48 -15.469 -21.422 1 98.31 237 VAL A N 1
ATOM 1801 C CA . VAL A 1 237 ? 1.651 -16.516 -20.844 1 98.31 237 VAL A CA 1
ATOM 1802 C C . VAL A 1 237 ? 2.275 -17.891 -21.125 1 98.31 237 VAL A C 1
ATOM 1804 O O . VAL A 1 237 ? 2.658 -18.188 -22.25 1 98.31 237 VAL A O 1
ATOM 1807 N N . TRP A 1 238 ? 2.389 -18.672 -20.125 1 98.12 238 TRP A N 1
ATOM 1808 C CA . TRP A 1 238 ? 3.076 -19.953 -20.25 1 98.12 238 TRP A CA 1
ATOM 1809 C C . TRP A 1 238 ? 2.289 -20.922 -21.125 1 98.12 238 TRP A C 1
ATOM 1811 O O . TRP A 1 238 ? 1.057 -20.953 -21.078 1 98.12 238 TRP A O 1
ATOM 1821 N N . GLY A 1 239 ? 2.992 -21.828 -21.812 1 97.19 239 GLY A N 1
ATOM 1822 C CA . GLY A 1 239 ? 2.416 -22.703 -22.812 1 97.19 239 GLY A CA 1
ATOM 1823 C C . GLY A 1 239 ? 2.693 -22.25 -24.234 1 97.19 239 GLY A C 1
ATOM 1824 O O . GLY A 1 239 ? 3.412 -21.266 -24.453 1 97.19 239 GLY A O 1
ATOM 1825 N N . PRO A 1 240 ? 2.102 -22.938 -25.172 1 97.88 240 PRO A N 1
ATOM 1826 C CA . PRO A 1 240 ? 1.185 -24.062 -25.016 1 97.88 240 PRO A CA 1
ATOM 1827 C C . PRO A 1 240 ? 1.9 -25.359 -24.609 1 97.88 240 PRO A C 1
ATOM 1829 O O . PRO A 1 240 ? 2.939 -25.688 -25.188 1 97.88 240 PRO A O 1
ATOM 1832 N N . PHE A 1 241 ? 1.329 -26.047 -23.641 1 97.94 241 PHE A N 1
ATOM 1833 C CA . PHE A 1 241 ? 1.861 -27.297 -23.141 1 97.94 241 PHE A CA 1
ATOM 1834 C C . PHE A 1 241 ? 1.003 -28.484 -23.594 1 97.94 241 PHE A C 1
ATOM 1836 O O . PHE A 1 241 ? -0.162 -28.594 -23.203 1 97.94 241 PHE A O 1
ATOM 1843 N N . TRP A 1 242 ? 1.591 -29.359 -24.359 1 96.38 242 TRP A N 1
ATOM 1844 C CA . TRP A 1 242 ? 0.836 -30.469 -24.922 1 96.38 242 TRP A CA 1
ATOM 1845 C C . TRP A 1 242 ? 0.502 -31.5 -23.844 1 96.38 242 TRP A C 1
ATOM 1847 O O . TRP A 1 242 ? 1.392 -31.984 -23.141 1 96.38 242 TRP A O 1
ATOM 1857 N N . SER A 1 243 ? -0.785 -31.812 -23.641 1 94.5 243 SER A N 1
ATOM 1858 C CA . SER A 1 243 ? -1.326 -32.906 -22.844 1 94.5 243 SER A CA 1
ATOM 1859 C C . SER A 1 243 ? -0.875 -32.781 -21.391 1 94.5 243 SER A C 1
ATOM 1861 O O . SER A 1 243 ? -0.643 -33.812 -20.719 1 94.5 243 SER A O 1
ATOM 1863 N N . ALA A 1 244 ? -0.723 -31.578 -20.953 1 95.69 244 ALA A N 1
ATOM 1864 C CA . ALA A 1 244 ? -0.227 -31.344 -19.594 1 95.69 244 ALA A CA 1
ATOM 1865 C C . ALA A 1 244 ? -1.348 -31.484 -18.578 1 95.69 244 ALA A C 1
ATOM 1867 O O . ALA A 1 244 ? -1.102 -31.859 -17.422 1 95.69 244 ALA A O 1
ATOM 1868 N N . MET A 1 245 ? -2.502 -31.203 -18.953 1 95.81 245 MET A N 1
ATOM 1869 C CA . MET A 1 245 ? -3.641 -31.234 -18.047 1 95.81 245 MET A CA 1
ATOM 1870 C C . MET A 1 245 ? -4.781 -32.062 -18.641 1 95.81 245 MET A C 1
ATOM 1872 O O . MET A 1 245 ? -5.094 -33.156 -18.141 1 95.81 245 MET A O 1
ATOM 1876 N N . VAL A 1 246 ? -5.293 -31.672 -19.797 1 93.75 246 VAL A N 1
ATOM 1877 C CA . VAL A 1 246 ? -6.277 -32.438 -20.562 1 93.75 246 VAL A CA 1
ATOM 1878 C C . VAL A 1 246 ? -5.586 -33.156 -21.719 1 93.75 246 VAL A C 1
ATOM 1880 O O . VAL A 1 246 ? -4.91 -32.531 -22.531 1 93.75 246 VAL A O 1
ATOM 1883 N N . PRO A 1 247 ? -5.801 -34.469 -21.75 1 91.75 247 PRO A N 1
ATOM 1884 C CA . PRO A 1 247 ? -5.102 -35.219 -22.781 1 91.75 247 PRO A CA 1
ATOM 1885 C C . PRO A 1 247 ? -5.402 -34.719 -24.188 1 91.75 247 PRO A C 1
ATOM 1887 O O . PRO A 1 247 ? -6.559 -34.438 -24.516 1 91.75 247 PRO A O 1
ATOM 1890 N N . GLU A 1 248 ? -4.34 -34.5 -24.969 1 92 248 GLU A N 1
ATOM 1891 C CA . GLU A 1 248 ? -4.391 -34.219 -26.391 1 92 248 GLU A CA 1
ATOM 1892 C C . GLU A 1 248 ? -4.801 -32.781 -26.641 1 92 248 GLU A C 1
ATOM 1894 O O . GLU A 1 248 ? -5.094 -32.406 -27.781 1 92 248 GLU A O 1
ATOM 1899 N N . TYR A 1 249 ? -4.828 -32 -25.641 1 95.19 249 TYR A N 1
ATOM 1900 C CA . TYR A 1 249 ? -5.035 -30.562 -25.766 1 95.19 249 TYR A CA 1
ATOM 1901 C C . TYR A 1 249 ? -3.77 -29.797 -25.406 1 95.19 249 TYR A C 1
ATOM 1903 O O . TYR A 1 249 ? -2.887 -30.328 -24.734 1 95.19 249 TYR A O 1
ATOM 1911 N N . TRP A 1 250 ? -3.746 -28.625 -25.938 1 97.5 250 TRP A N 1
ATOM 1912 C CA . TRP A 1 250 ? -2.678 -27.688 -25.578 1 97.5 250 TRP A CA 1
ATOM 1913 C C . TRP A 1 250 ? -3.105 -26.797 -24.422 1 97.5 250 TRP A C 1
ATOM 1915 O O . TRP A 1 250 ? -4.145 -26.141 -24.484 1 97.5 250 TRP A O 1
ATOM 1925 N N . LEU A 1 251 ? -2.273 -26.75 -23.422 1 98.38 251 LEU A N 1
ATOM 1926 C CA . LEU A 1 251 ? -2.594 -26 -22.219 1 98.38 251 LEU A CA 1
ATOM 1927 C C . LEU A 1 251 ? -1.937 -24.625 -22.25 1 98.38 251 LEU A C 1
ATOM 1929 O O . LEU A 1 251 ? -0.739 -24.5 -22.531 1 98.38 251 LEU A O 1
ATOM 1933 N N . THR A 1 252 ? -2.777 -23.609 -22.078 1 98.5 252 THR A N 1
ATOM 1934 C CA . THR A 1 252 ? -2.34 -22.25 -21.766 1 98.5 252 THR A CA 1
ATOM 1935 C C . THR A 1 252 ? -2.436 -21.984 -20.266 1 98.5 252 THR A C 1
ATOM 1937 O O . THR A 1 252 ? -3.498 -22.172 -19.656 1 98.5 252 THR A O 1
ATOM 1940 N N . GLU A 1 253 ? -1.254 -21.531 -19.672 1 98.38 253 GLU A N 1
ATOM 1941 C CA . GLU A 1 253 ? -1.206 -21.344 -18.219 1 98.38 253 GLU A CA 1
ATOM 1942 C C . GLU A 1 253 ? -0.801 -19.922 -17.859 1 98.38 253 GLU A C 1
ATOM 1944 O O . GLU A 1 253 ? 0.388 -19.625 -17.734 1 98.38 253 GLU A O 1
ATOM 1949 N N . GLY A 1 254 ? -1.829 -19.078 -17.656 1 97.94 254 GLY A N 1
ATOM 1950 C CA . GLY A 1 254 ? -1.56 -17.797 -17.016 1 97.94 254 GLY A CA 1
ATOM 1951 C C . GLY A 1 254 ? -1.423 -17.906 -15.516 1 97.94 254 GLY A C 1
ATOM 1952 O O . GLY A 1 254 ? -1.666 -18.969 -14.938 1 97.94 254 GLY A O 1
ATOM 1953 N N . GLY A 1 255 ? -1.035 -16.75 -14.93 1 97.56 255 GLY A N 1
ATOM 1954 C CA . GLY A 1 255 ? -0.921 -16.828 -13.484 1 97.56 255 GLY A CA 1
ATOM 1955 C C . GLY A 1 255 ? -0.643 -15.484 -12.836 1 97.56 255 GLY A C 1
ATOM 1956 O O . GLY A 1 255 ? -0.139 -14.562 -13.484 1 97.56 255 GLY A O 1
ATOM 1957 N N . GLN A 1 256 ? -1.07 -15.406 -11.648 1 97.88 256 GLN A N 1
ATOM 1958 C CA . GLN A 1 256 ? -0.735 -14.336 -10.719 1 97.88 256 GLN A CA 1
ATOM 1959 C C . GLN A 1 256 ? 0.018 -14.875 -9.508 1 97.88 256 GLN A C 1
ATOM 1961 O O . GLN A 1 256 ? -0.466 -15.773 -8.82 1 97.88 256 GLN A O 1
ATOM 1966 N N . SER A 1 257 ? 1.191 -14.312 -9.227 1 96 257 SER A N 1
ATOM 1967 C CA . SER A 1 257 ? 2.145 -14.883 -8.281 1 96 257 SER A CA 1
ATOM 1968 C C . SER A 1 257 ? 1.622 -14.805 -6.855 1 96 257 SER A C 1
ATOM 1970 O O . SER A 1 257 ? 1.966 -15.633 -6.012 1 96 257 SER A O 1
ATOM 1972 N N . ALA A 1 258 ? 0.851 -13.805 -6.609 1 97.06 258 ALA A N 1
ATOM 1973 C CA . ALA A 1 258 ? 0.309 -13.641 -5.262 1 97.06 258 ALA A CA 1
ATOM 1974 C C . ALA A 1 258 ? -1.122 -13.117 -5.309 1 97.06 258 ALA A C 1
ATOM 1976 O O . ALA A 1 258 ? -1.365 -12 -5.781 1 97.06 258 ALA A O 1
ATOM 1977 N N . THR A 1 259 ? -2.049 -13.891 -4.852 1 97.94 259 THR A N 1
ATOM 1978 C CA . THR A 1 259 ? -3.441 -13.477 -4.727 1 97.94 259 THR A CA 1
ATOM 1979 C C . THR A 1 259 ? -3.943 -13.68 -3.301 1 97.94 259 THR A C 1
ATOM 1981 O O . THR A 1 259 ? -3.953 -12.742 -2.502 1 97.94 259 THR A O 1
ATOM 1984 N N . GLY A 1 260 ? -4.082 -15.086 -2.957 1 97.62 260 GLY A N 1
ATOM 1985 C CA . GLY A 1 260 ? -4.375 -15.312 -1.552 1 97.62 260 GLY A CA 1
ATOM 1986 C C . GLY A 1 260 ? -3.322 -14.742 -0.621 1 97.62 260 GLY A C 1
ATOM 1987 O O . GLY A 1 260 ? -3.654 -14.148 0.41 1 97.62 260 GLY A O 1
ATOM 1988 N N . ALA A 1 261 ? -2.086 -14.93 -0.974 1 97.5 261 ALA A N 1
ATOM 1989 C CA . ALA A 1 261 ? -0.969 -14.398 -0.197 1 97.5 261 ALA A CA 1
ATOM 1990 C C . ALA A 1 261 ? -1.054 -12.875 -0.081 1 97.5 261 ALA A C 1
ATOM 1992 O O . ALA A 1 261 ? -0.687 -12.305 0.948 1 97.5 261 ALA A O 1
ATOM 1993 N N . LEU A 1 262 ? -1.493 -12.195 -1.138 1 98.5 262 LEU A N 1
ATOM 1994 C CA . LEU A 1 262 ? -1.628 -10.75 -1.105 1 98.5 262 LEU A CA 1
ATOM 1995 C C . LEU A 1 262 ? -2.725 -10.32 -0.133 1 98.5 262 LEU A C 1
ATOM 1997 O O . LEU A 1 262 ? -2.539 -9.391 0.651 1 98.5 262 LEU A O 1
ATOM 2001 N N . LEU A 1 263 ? -3.873 -10.984 -0.183 1 98.56 263 LEU A N 1
ATOM 2002 C CA . LEU A 1 263 ? -4.961 -10.656 0.731 1 98.56 263 LEU A CA 1
ATOM 2003 C C . LEU A 1 263 ? -4.531 -10.859 2.182 1 98.56 263 LEU A C 1
ATOM 2005 O O . LEU A 1 263 ? -4.816 -10.016 3.039 1 98.56 263 LEU A O 1
ATOM 2009 N N . ASP A 1 264 ? -3.859 -12 2.408 1 97.94 264 ASP A N 1
ATOM 2010 C CA . ASP A 1 264 ? -3.322 -12.227 3.746 1 97.94 264 ASP A CA 1
ATOM 2011 C C . ASP A 1 264 ? -2.383 -11.094 4.16 1 97.94 264 ASP A C 1
ATOM 2013 O O . ASP A 1 264 ? -2.445 -10.617 5.293 1 97.94 264 ASP A O 1
ATOM 2017 N N . HIS A 1 265 ? -1.535 -10.711 3.277 1 98.25 265 HIS A N 1
ATOM 2018 C CA . HIS A 1 265 ? -0.565 -9.648 3.535 1 98.25 265 HIS A CA 1
ATOM 2019 C C . HIS A 1 265 ? -1.26 -8.344 3.893 1 98.25 265 HIS A C 1
ATOM 2021 O O . HIS A 1 265 ? -0.878 -7.676 4.855 1 98.25 265 HIS A O 1
ATOM 2027 N N . ILE A 1 266 ? -2.301 -7.945 3.107 1 98.44 266 ILE A N 1
ATOM 2028 C CA . ILE A 1 266 ? -3.047 -6.711 3.33 1 98.44 266 ILE A CA 1
ATOM 2029 C C . ILE A 1 266 ? -3.68 -6.738 4.719 1 98.44 266 ILE A C 1
ATOM 2031 O O . ILE A 1 266 ? -3.654 -5.734 5.438 1 98.44 266 ILE A O 1
ATOM 2035 N N . ILE A 1 267 ? -4.168 -7.848 5.113 1 97.94 267 ILE A N 1
ATOM 2036 C CA . ILE A 1 267 ? -4.871 -7.984 6.387 1 97.94 267 ILE A CA 1
ATOM 2037 C C . ILE A 1 267 ? -3.859 -8.008 7.531 1 97.94 267 ILE A C 1
ATOM 2039 O O . ILE A 1 267 ? -3.99 -7.254 8.5 1 97.94 267 ILE A O 1
ATOM 2043 N N . GLU A 1 268 ? -2.852 -8.805 7.402 1 96.75 268 GLU A N 1
ATOM 2044 C CA . GLU A 1 268 ? -1.909 -9.031 8.492 1 96.75 268 GLU A CA 1
ATOM 2045 C C . GLU A 1 268 ? -1.017 -7.812 8.711 1 96.75 268 GLU A C 1
ATOM 2047 O O . GLU A 1 268 ? -0.549 -7.574 9.828 1 96.75 268 GLU A O 1
ATOM 2052 N N . ASN A 1 269 ? -0.784 -7.055 7.688 1 97.38 269 ASN A N 1
ATOM 2053 C CA . ASN A 1 269 ? 0.13 -5.922 7.77 1 97.38 269 ASN A CA 1
ATOM 2054 C C . ASN A 1 269 ? -0.607 -4.633 8.125 1 97.38 269 ASN A C 1
ATOM 2056 O O . ASN A 1 269 ? -0.084 -3.537 7.918 1 97.38 269 ASN A O 1
ATOM 2060 N N . HIS A 1 270 ? -1.776 -4.715 8.688 1 97.19 270 HIS A N 1
ATOM 2061 C CA . HIS A 1 270 ? -2.598 -3.588 9.109 1 97.19 270 HIS A CA 1
ATOM 2062 C C . HIS A 1 270 ? -2.723 -3.541 10.633 1 97.19 270 HIS A C 1
ATOM 2064 O O . HIS A 1 270 ? -2.803 -4.582 11.281 1 97.19 270 HIS A O 1
ATOM 2070 N N . ALA A 1 271 ? -2.811 -2.389 11.195 1 96 271 ALA A N 1
ATOM 2071 C CA . ALA A 1 271 ? -2.865 -2.197 12.641 1 96 271 ALA A CA 1
ATOM 2072 C C . ALA A 1 271 ? -4.105 -2.861 13.234 1 96 271 ALA A C 1
ATOM 2074 O O . ALA A 1 271 ? -4.09 -3.289 14.391 1 96 271 ALA A O 1
ATOM 2075 N N . ALA A 1 272 ? -5.137 -3.01 12.5 1 96.69 272 ALA A N 1
ATOM 2076 C CA . ALA A 1 272 ? -6.402 -3.557 12.984 1 96.69 272 ALA A CA 1
ATOM 2077 C C . ALA A 1 272 ? -6.398 -5.082 12.93 1 96.69 272 ALA A C 1
ATOM 2079 O O . ALA A 1 272 ? -7.363 -5.727 13.344 1 96.69 272 ALA A O 1
ATOM 2080 N N . SER A 1 273 ? -5.344 -5.727 12.43 1 96.81 273 SER A N 1
ATOM 2081 C CA . SER A 1 273 ? -5.301 -7.156 12.133 1 96.81 273 SER A CA 1
ATOM 2082 C C . SER A 1 273 ? -5.641 -7.988 13.367 1 96.81 273 SER A C 1
ATOM 2084 O O . SER A 1 273 ? -6.496 -8.875 13.305 1 96.81 273 SER A O 1
ATOM 2086 N N . THR A 1 274 ? -4.984 -7.672 14.523 1 95.44 274 THR A N 1
ATOM 2087 C CA . THR A 1 274 ? -5.156 -8.461 15.742 1 95.44 274 THR A CA 1
ATOM 2088 C C . THR A 1 274 ? -6.582 -8.344 16.266 1 95.44 274 THR A C 1
ATOM 2090 O O . THR A 1 274 ? -7.195 -9.344 16.641 1 95.44 274 THR A O 1
ATOM 2093 N N . LEU A 1 275 ? -7.062 -7.148 16.312 1 95.88 275 LEU A N 1
ATOM 2094 C CA . LEU A 1 275 ? -8.43 -6.922 16.781 1 95.88 275 LEU A CA 1
ATOM 2095 C C . LEU A 1 275 ? -9.438 -7.645 15.891 1 95.88 275 LEU A C 1
ATOM 2097 O O . LEU A 1 275 ? -10.383 -8.25 16.391 1 95.88 275 LEU A O 1
ATOM 2101 N N . LEU A 1 276 ? -9.242 -7.578 14.633 1 97 276 LEU A N 1
ATOM 2102 C CA . LEU A 1 276 ? -10.117 -8.227 13.672 1 97 276 LEU A CA 1
ATOM 2103 C C . LEU A 1 276 ? -10.094 -9.742 13.836 1 97 276 LEU A C 1
ATOM 2105 O O . LEU A 1 276 ? -11.133 -10.391 13.789 1 97 276 LEU A O 1
ATOM 2109 N N . ALA A 1 277 ? -8.922 -10.32 13.953 1 97.06 277 ALA A N 1
ATOM 2110 C CA . ALA A 1 277 ? -8.758 -11.758 14.133 1 97.06 277 ALA A CA 1
ATOM 2111 C C . ALA A 1 277 ? -9.469 -12.234 15.398 1 97.06 277 ALA A C 1
ATOM 2113 O O . ALA A 1 277 ? -10.125 -13.281 15.398 1 97.06 277 ALA A O 1
ATOM 2114 N N . ASN A 1 278 ? -9.32 -11.453 16.484 1 97.44 278 ASN A N 1
ATOM 2115 C CA . ASN A 1 278 ? -9.977 -11.781 17.734 1 97.44 278 ASN A CA 1
ATOM 2116 C C . ASN A 1 278 ? -11.5 -11.742 17.609 1 97.44 278 ASN A C 1
ATOM 2118 O O . ASN A 1 278 ? -12.195 -12.609 18.125 1 97.44 278 ASN A O 1
ATOM 2122 N N . ARG A 1 279 ? -11.938 -10.773 16.953 1 97 279 ARG A N 1
ATOM 2123 C CA . ARG A 1 279 ? -13.383 -10.641 16.75 1 97 279 ARG A CA 1
ATOM 2124 C C . ARG A 1 279 ? -13.922 -11.781 15.891 1 97 279 ARG A C 1
ATOM 2126 O O . ARG A 1 279 ? -14.992 -12.328 16.172 1 97 279 ARG A O 1
ATOM 2133 N N . ALA A 1 280 ? -13.25 -12.148 14.812 1 97.62 280 ALA A N 1
ATOM 2134 C CA . ALA A 1 280 ? -13.648 -13.266 13.961 1 97.62 280 ALA A CA 1
ATOM 2135 C C . ALA A 1 280 ? -13.688 -14.57 14.758 1 97.62 280 ALA A C 1
ATOM 2137 O O . ALA A 1 280 ? -14.625 -15.359 14.625 1 97.62 280 ALA A O 1
ATOM 2138 N N . ALA A 1 281 ? -12.703 -14.773 15.594 1 97.19 281 ALA A N 1
ATOM 2139 C CA . ALA A 1 281 ? -12.625 -15.969 16.422 1 97.19 281 ALA A CA 1
ATOM 2140 C C . ALA A 1 281 ? -13.797 -16.031 17.406 1 97.19 281 ALA A C 1
ATOM 2142 O O . ALA A 1 281 ? -14.375 -17.094 17.609 1 97.19 281 ALA A O 1
ATOM 2143 N N . SER A 1 282 ? -14.07 -14.922 17.984 1 97.75 282 SER A N 1
ATOM 2144 C CA . SER A 1 282 ? -15.164 -14.859 18.953 1 97.75 282 SER A CA 1
ATOM 2145 C C . SER A 1 282 ? -16.5 -15.188 18.297 1 97.75 282 SER A C 1
ATOM 2147 O O . SER A 1 282 ? -17.406 -15.711 18.953 1 97.75 282 SER A O 1
ATOM 2149 N N . GLN A 1 283 ? -16.625 -14.93 17.047 1 97 283 GLN A N 1
ATOM 2150 C CA . GLN A 1 283 ? -17.859 -15.18 16.312 1 97 283 GLN A CA 1
ATOM 2151 C C . GLN A 1 283 ? -17.812 -16.516 15.578 1 97 283 GLN A C 1
ATOM 2153 O O . GLN A 1 283 ? -18.766 -16.906 14.914 1 97 283 GLN A O 1
ATOM 2158 N N . ASN A 1 284 ? -16.672 -17.172 15.602 1 97.31 284 ASN A N 1
ATOM 2159 C CA . ASN A 1 284 ? -16.453 -18.469 14.961 1 97.31 284 ASN A CA 1
ATOM 2160 C C . ASN A 1 284 ? -16.641 -18.375 13.445 1 97.31 284 ASN A C 1
ATOM 2162 O O . ASN A 1 284 ? -17.344 -19.203 12.852 1 97.31 284 ASN A O 1
ATOM 2166 N N . ILE A 1 285 ? -16.109 -17.312 12.883 1 96.44 285 ILE A N 1
ATOM 2167 C CA . ILE A 1 285 ? -16.094 -17.141 11.438 1 96.44 285 ILE A CA 1
ATOM 2168 C C . ILE A 1 285 ? -14.688 -16.766 10.984 1 96.44 285 ILE A C 1
ATOM 2170 O O . ILE A 1 285 ? -13.82 -16.469 11.805 1 96.44 285 ILE A O 1
ATOM 2174 N N . SER A 1 286 ? -14.461 -16.828 9.68 1 96.25 286 SER A N 1
ATOM 2175 C CA . SER A 1 286 ? -13.156 -16.422 9.164 1 96.25 286 SER A CA 1
ATOM 2176 C C . SER A 1 286 ? -13.031 -14.914 9.102 1 96.25 286 SER A C 1
ATOM 2178 O O . SER A 1 286 ? -14.031 -14.195 9.094 1 96.25 286 SER A O 1
ATOM 2180 N N . VAL A 1 287 ? -11.852 -14.414 9.125 1 97.44 287 VAL A N 1
ATOM 2181 C CA . VAL A 1 287 ? -11.578 -12.984 8.984 1 97.44 287 VAL A CA 1
ATOM 2182 C C . VAL A 1 287 ? -12.18 -12.469 7.676 1 97.44 287 VAL A C 1
ATOM 2184 O O . VAL A 1 287 ? -12.695 -11.352 7.625 1 97.44 287 VAL A O 1
ATOM 2187 N N . PHE A 1 288 ? -12.203 -13.266 6.625 1 97.62 288 PHE A N 1
ATOM 2188 C CA . PHE A 1 288 ? -12.758 -12.883 5.332 1 97.62 288 PHE A CA 1
ATOM 2189 C C . PHE A 1 288 ? -14.266 -12.68 5.43 1 97.62 288 PHE A C 1
ATOM 2191 O O . PHE A 1 288 ? -14.805 -11.711 4.879 1 97.62 288 PHE A O 1
ATOM 2198 N N . GLU A 1 289 ? -14.859 -13.617 6.09 1 97.44 289 GLU A N 1
ATOM 2199 C CA . GLU A 1 289 ? -16.297 -13.492 6.273 1 97.44 289 GLU A CA 1
ATOM 2200 C C . GLU A 1 289 ? -16.656 -12.219 7.043 1 97.44 289 GLU A C 1
ATOM 2202 O O . GLU A 1 289 ? -17.625 -11.531 6.703 1 97.44 289 GLU A O 1
ATOM 2207 N N . LEU A 1 290 ? -15.938 -11.961 8.094 1 98 290 LEU A N 1
ATOM 2208 C CA . LEU A 1 290 ? -16.156 -10.758 8.891 1 98 290 LEU A CA 1
ATOM 2209 C C . LEU A 1 290 ? -15.969 -9.508 8.039 1 98 290 LEU A C 1
ATOM 2211 O O . LEU A 1 290 ? -16.781 -8.57 8.109 1 98 290 LEU A O 1
ATOM 2215 N N . LEU A 1 291 ? -14.898 -9.445 7.246 1 98.44 291 LEU A N 1
ATOM 2216 C CA . LEU A 1 291 ? -14.648 -8.312 6.367 1 98.44 291 LEU A CA 1
ATOM 2217 C C . LEU A 1 291 ? -15.773 -8.148 5.348 1 98.44 291 LEU A C 1
ATOM 2219 O O . LEU A 1 291 ? -16.203 -7.027 5.07 1 98.44 291 LEU A O 1
ATOM 2223 N N . ASN A 1 292 ? -16.25 -9.234 4.766 1 98.06 292 ASN A N 1
ATOM 2224 C CA . ASN A 1 292 ? -17.375 -9.18 3.834 1 98.06 292 ASN A CA 1
ATOM 2225 C C . ASN A 1 292 ? -18.609 -8.578 4.484 1 98.06 292 ASN A C 1
ATOM 2227 O O . ASN A 1 292 ? -19.281 -7.734 3.883 1 98.06 292 ASN A O 1
ATOM 2231 N N . LYS A 1 293 ? -18.844 -9.023 5.676 1 97 293 LYS A N 1
ATOM 2232 C CA . LYS A 1 293 ? -19.984 -8.477 6.41 1 97 293 LYS A CA 1
ATOM 2233 C C . LYS A 1 293 ? -19.828 -6.984 6.66 1 97 293 LYS A C 1
ATOM 2235 O O . LYS A 1 293 ? -20.797 -6.223 6.57 1 97 293 LYS A O 1
ATOM 2240 N N . MET A 1 294 ? -18.703 -6.57 7.012 1 97.5 294 MET A N 1
ATOM 2241 C CA . MET A 1 294 ? -18.422 -5.16 7.254 1 97.5 294 MET A CA 1
ATOM 2242 C C . MET A 1 294 ? -18.672 -4.328 6.004 1 97.5 294 MET A C 1
ATOM 2244 O O . MET A 1 294 ? -19.25 -3.24 6.082 1 97.5 294 MET A O 1
ATOM 2248 N N . LEU A 1 295 ? -18.219 -4.816 4.848 1 97.94 295 LEU A N 1
ATOM 2249 C CA . LEU A 1 295 ? -18.438 -4.117 3.588 1 97.94 295 LEU A CA 1
ATOM 2250 C C . LEU A 1 295 ? -19.922 -3.928 3.32 1 97.94 295 LEU A C 1
ATOM 2252 O O . LEU A 1 295 ? -20.344 -2.861 2.871 1 97.94 295 LEU A O 1
ATOM 2256 N N . GLU A 1 296 ? -20.688 -4.918 3.615 1 95.56 296 GLU A N 1
ATOM 2257 C CA . GLU A 1 296 ? -22.125 -4.832 3.434 1 95.56 296 GLU A CA 1
ATOM 2258 C C . GLU A 1 296 ? -22.734 -3.775 4.352 1 95.56 296 GLU A C 1
ATOM 2260 O O . GLU A 1 296 ? -23.672 -3.061 3.955 1 95.56 296 GLU A O 1
ATOM 2265 N N . THR A 1 297 ? -22.219 -3.678 5.527 1 95.19 297 THR A N 1
ATOM 2266 C CA . THR A 1 297 ? -22.703 -2.691 6.484 1 95.19 297 THR A CA 1
ATOM 2267 C C . THR A 1 297 ? -22.344 -1.279 6.039 1 95.19 297 THR A C 1
ATOM 2269 O O . THR A 1 297 ? -23.156 -0.362 6.125 1 95.19 297 THR A O 1
ATOM 2272 N N . VAL A 1 298 ? -21.156 -1.155 5.559 1 95.12 298 VAL A N 1
ATOM 2273 C CA . VAL A 1 298 ? -20.656 0.164 5.191 1 95.12 298 VAL A CA 1
ATOM 2274 C C . VAL A 1 298 ? -21.438 0.702 3.994 1 95.12 298 VAL A C 1
ATOM 2276 O O . VAL A 1 298 ? -21.719 1.901 3.912 1 95.12 298 VAL A O 1
ATOM 2279 N N . ILE A 1 299 ? -21.781 -0.112 3.094 1 94.19 299 ILE A N 1
ATOM 2280 C CA . ILE A 1 299 ? -22.516 0.32 1.912 1 94.19 299 ILE A CA 1
ATOM 2281 C C . ILE A 1 299 ? -23.859 0.901 2.332 1 94.19 299 ILE A C 1
ATOM 2283 O O . ILE A 1 299 ? -24.328 1.882 1.749 1 94.19 299 ILE A O 1
ATOM 2287 N N . VAL A 1 300 ? -24.469 0.291 3.252 1 93.25 300 VAL A N 1
ATOM 2288 C CA . VAL A 1 300 ? -25.766 0.757 3.746 1 93.25 300 VAL A CA 1
ATOM 2289 C C . VAL A 1 300 ? -25.578 2.088 4.473 1 93.25 300 VAL A C 1
ATOM 2291 O O . VAL A 1 300 ? -26.359 3.025 4.258 1 93.25 300 VAL A O 1
ATOM 2294 N N . GLU A 1 301 ? -24.578 2.162 5.262 1 92.62 301 GLU A N 1
ATOM 2295 C CA . GLU A 1 301 ? -24.312 3.379 6.02 1 92.62 301 GLU A CA 1
ATOM 2296 C C . GLU A 1 301 ? -24.031 4.559 5.09 1 92.62 301 GLU A C 1
ATOM 2298 O O . GLU A 1 301 ? -24.438 5.688 5.375 1 92.62 301 GLU A O 1
ATOM 2303 N N . GLN A 1 302 ? -23.375 4.27 4.016 1 92.25 302 GLN A N 1
ATOM 2304 C CA . GLN A 1 302 ? -22.953 5.344 3.123 1 92.25 302 GLN A CA 1
ATOM 2305 C C . GLN A 1 302 ? -23.938 5.516 1.965 1 92.25 302 GLN A C 1
ATOM 2307 O O . GLN A 1 302 ? -23.734 6.383 1.11 1 92.25 302 GLN A O 1
ATOM 2312 N N . ASN A 1 303 ? -24.938 4.746 1.853 1 92.62 303 ASN A N 1
ATOM 2313 C CA . ASN A 1 303 ? -25.969 4.801 0.823 1 92.62 303 ASN A CA 1
ATOM 2314 C C . ASN A 1 303 ? -25.359 4.758 -0.578 1 92.62 303 ASN A C 1
ATOM 2316 O O . ASN A 1 303 ? -25.641 5.625 -1.406 1 92.62 303 ASN A O 1
ATOM 2320 N N . LEU A 1 304 ? -24.547 3.785 -0.806 1 92.31 304 LEU A N 1
ATOM 2321 C CA . LEU A 1 304 ? -23.906 3.605 -2.109 1 92.31 304 LEU A CA 1
ATOM 2322 C C . LEU A 1 304 ? -24.672 2.574 -2.939 1 92.31 304 LEU A C 1
ATOM 2324 O O . LEU A 1 304 ? -25.344 1.703 -2.389 1 92.31 304 LEU A O 1
ATOM 2328 N N . PRO A 1 305 ? -24.562 2.656 -4.254 1 90.62 305 PRO A N 1
ATOM 2329 C CA . PRO A 1 305 ? -25.391 1.856 -5.152 1 90.62 305 PRO A CA 1
ATOM 2330 C C . PRO A 1 305 ? -24.953 0.397 -5.227 1 90.62 305 PRO A C 1
ATOM 2332 O O . PRO A 1 305 ? -25.766 -0.487 -5.492 1 90.62 305 PRO A O 1
ATOM 2335 N N . PHE A 1 306 ? -23.734 0.096 -5.113 1 94.44 306 PHE A N 1
ATOM 2336 C CA . PHE A 1 306 ? -23.188 -1.258 -5.141 1 94.44 306 PHE A CA 1
ATOM 2337 C C . PHE A 1 306 ? -21.859 -1.327 -4.387 1 94.44 306 PHE A C 1
ATOM 2339 O O . PHE A 1 306 ? -21.203 -0.308 -4.199 1 94.44 306 PHE A O 1
ATOM 2346 N N . VAL A 1 307 ? -21.375 -2.439 -3.961 1 95.69 307 VAL A N 1
ATOM 2347 C CA . VAL A 1 307 ? -20.266 -2.678 -3.051 1 95.69 307 VAL A CA 1
ATOM 2348 C C . VAL A 1 307 ? -18.969 -2.148 -3.666 1 95.69 307 VAL A C 1
ATOM 2350 O O . VAL A 1 307 ? -18.156 -1.539 -2.975 1 95.69 307 VAL A O 1
ATOM 2353 N N . ALA A 1 308 ? -18.797 -2.32 -4.949 1 97 308 ALA A N 1
ATOM 2354 C CA . ALA A 1 308 ? -17.562 -1.94 -5.613 1 97 308 ALA A CA 1
ATOM 2355 C C . ALA A 1 308 ? -17.312 -0.439 -5.496 1 97 308 ALA A C 1
ATOM 2357 O O . ALA A 1 308 ? -16.156 0.005 -5.461 1 97 308 ALA A O 1
ATOM 2358 N N . ALA A 1 309 ? -18.344 0.317 -5.371 1 96.69 309 ALA A N 1
ATOM 2359 C CA . ALA A 1 309 ? -18.234 1.773 -5.336 1 96.69 309 ALA A CA 1
ATOM 2360 C C . ALA A 1 309 ? -17.562 2.246 -4.055 1 96.69 309 ALA A C 1
ATOM 2362 O O . ALA A 1 309 ? -17.125 3.396 -3.965 1 96.69 309 ALA A O 1
ATOM 2363 N N . LEU A 1 310 ? -17.438 1.374 -3.057 1 97.5 310 LEU A N 1
ATOM 2364 C CA . LEU A 1 310 ? -16.781 1.698 -1.794 1 97.5 310 LEU A CA 1
ATOM 2365 C C . LEU A 1 310 ? -15.32 2.062 -2.018 1 97.5 310 LEU A C 1
ATOM 2367 O O . LEU A 1 310 ? -14.703 2.715 -1.173 1 97.5 310 LEU A O 1
ATOM 2371 N N . THR A 1 311 ? -14.695 1.642 -3.133 1 98.12 311 THR A N 1
ATOM 2372 C CA . THR A 1 311 ? -13.273 1.86 -3.379 1 98.12 311 THR A CA 1
ATOM 2373 C C . THR A 1 311 ? -13.07 2.924 -4.453 1 98.12 311 THR A C 1
ATOM 2375 O O . THR A 1 311 ? -12.094 2.875 -5.203 1 98.12 311 THR A O 1
ATOM 2378 N N . GLU A 1 312 ? -13.922 3.855 -4.594 1 97 312 GLU A N 1
ATOM 2379 C CA . GLU A 1 312 ? -13.867 4.859 -5.652 1 97 312 GLU A CA 1
ATOM 2380 C C . GLU A 1 312 ? -12.562 5.641 -5.605 1 97 312 GLU A C 1
ATOM 2382 O O . GLU A 1 312 ? -12.07 6.105 -6.633 1 97 312 GLU A O 1
ATOM 2387 N N . ASP A 1 313 ? -11.93 5.707 -4.391 1 96.75 313 ASP A N 1
ATOM 2388 C CA . ASP A 1 313 ? -10.711 6.492 -4.238 1 96.75 313 ASP A CA 1
ATOM 2389 C C . ASP A 1 313 ? -9.5 5.586 -4 1 96.75 313 ASP A C 1
ATOM 2391 O O . ASP A 1 313 ? -8.406 6.07 -3.717 1 96.75 313 ASP A O 1
ATOM 2395 N N . VAL A 1 314 ? -9.703 4.32 -3.988 1 98.56 314 VAL A N 1
ATOM 2396 C CA . VAL A 1 314 ? -8.625 3.391 -3.67 1 98.56 314 VAL A CA 1
ATOM 2397 C C . VAL A 1 314 ? -8.328 2.508 -4.879 1 98.56 314 VAL A C 1
ATOM 2399 O O . VAL A 1 314 ? -9.219 1.833 -5.398 1 98.56 314 VAL A O 1
ATOM 2402 N N . HIS A 1 315 ? -7.121 2.52 -5.371 1 98.88 315 HIS A N 1
ATOM 2403 C CA . HIS A 1 315 ? -6.672 1.739 -6.52 1 98.88 315 HIS A CA 1
ATOM 2404 C C . HIS A 1 315 ? -5.441 0.905 -6.172 1 98.88 315 HIS A C 1
ATOM 2406 O O . HIS A 1 315 ? -4.516 1.397 -5.527 1 98.88 315 HIS A O 1
ATOM 2412 N N . VAL A 1 316 ? -5.449 -0.352 -6.543 1 98.88 316 VAL A N 1
ATOM 2413 C CA . VAL A 1 316 ? -4.375 -1.256 -6.148 1 98.88 316 VAL A CA 1
ATOM 2414 C C . VAL A 1 316 ? -3.814 -1.961 -7.383 1 98.88 316 VAL A C 1
ATOM 2416 O O . VAL A 1 316 ? -4.566 -2.521 -8.18 1 98.88 316 VAL A O 1
ATOM 2419 N N . LEU A 1 317 ? -2.521 -1.839 -7.68 1 98.88 317 LEU A N 1
ATOM 2420 C CA . LEU A 1 317 ? -1.783 -2.793 -8.5 1 98.88 317 LEU A CA 1
ATOM 2421 C C . LEU A 1 317 ? -1.296 -3.969 -7.664 1 98.88 317 LEU A C 1
ATOM 2423 O O . LEU A 1 317 ? -0.483 -3.793 -6.75 1 98.88 317 LEU A O 1
ATOM 2427 N N . PRO A 1 318 ? -1.766 -5.121 -7.938 1 98.75 318 PRO A N 1
ATOM 2428 C CA . PRO A 1 318 ? -1.625 -6.227 -6.984 1 98.75 318 PRO A CA 1
ATOM 2429 C C . PRO A 1 318 ? -0.298 -6.969 -7.133 1 98.75 318 PRO A C 1
ATOM 2431 O O . PRO A 1 318 ? -0.094 -8.008 -6.5 1 98.75 318 PRO A O 1
ATOM 2434 N N . ASP A 1 319 ? 0.67 -6.473 -7.914 1 98.25 319 ASP A N 1
ATOM 2435 C CA . ASP A 1 319 ? 1.908 -7.184 -8.219 1 98.25 319 ASP A CA 1
ATOM 2436 C C . ASP A 1 319 ? 2.936 -7 -7.102 1 98.25 319 ASP A C 1
ATOM 2438 O O . ASP A 1 319 ? 4.043 -6.52 -7.348 1 98.25 319 ASP A O 1
ATOM 2442 N N . PHE A 1 320 ? 2.547 -7.465 -5.871 1 98.44 320 PHE A N 1
ATOM 2443 C CA . PHE A 1 320 ? 3.41 -7.367 -4.699 1 98.44 320 PHE A CA 1
ATOM 2444 C C . PHE A 1 320 ? 4.508 -8.422 -4.75 1 98.44 320 PHE A C 1
ATOM 2446 O O . PHE A 1 320 ? 5.398 -8.438 -3.896 1 98.44 320 PHE A O 1
ATOM 2453 N N . HIS A 1 321 ? 4.449 -9.297 -5.727 1 97.62 321 HIS A N 1
ATOM 2454 C CA . HIS A 1 321 ? 5.43 -10.359 -5.934 1 97.62 321 HIS A CA 1
ATOM 2455 C C . HIS A 1 321 ? 5.691 -10.586 -7.418 1 97.62 321 HIS A C 1
ATOM 2457 O O . HIS A 1 321 ? 5.699 -11.734 -7.883 1 97.62 321 HIS A O 1
ATOM 2463 N N . GLY A 1 322 ? 5.84 -9.492 -8.156 1 96.31 322 GLY A N 1
ATOM 2464 C CA . GLY A 1 322 ? 6.051 -9.555 -9.594 1 96.31 322 GLY A CA 1
ATOM 2465 C C . GLY A 1 322 ? 4.789 -9.891 -10.367 1 96.31 322 GLY A C 1
ATOM 2466 O O . GLY A 1 322 ? 3.756 -10.203 -9.773 1 96.31 322 GLY A O 1
ATOM 2467 N N . ASN A 1 323 ? 4.914 -9.703 -11.609 1 97.5 323 ASN A N 1
ATOM 2468 C CA . ASN A 1 323 ? 3.836 -10.094 -12.508 1 97.5 323 ASN A CA 1
ATOM 2469 C C . ASN A 1 323 ? 4.219 -11.305 -13.352 1 97.5 323 ASN A C 1
ATOM 2471 O O . ASN A 1 323 ? 5.125 -11.219 -14.188 1 97.5 323 ASN A O 1
ATOM 2475 N N . ARG A 1 324 ? 3.59 -12.438 -13.086 1 96.75 324 ARG A N 1
ATOM 2476 C CA . ARG A 1 324 ? 3.814 -13.641 -13.883 1 96.75 324 ARG A CA 1
ATOM 2477 C C . ARG A 1 324 ? 3.203 -13.492 -15.273 1 96.75 324 ARG A C 1
ATOM 2479 O O . ARG A 1 324 ? 3.902 -13.617 -16.281 1 96.75 324 ARG A O 1
ATOM 2486 N N . SER A 1 325 ? 1.907 -13.344 -15.414 1 97.69 325 SER A N 1
ATOM 2487 C CA . SER A 1 325 ? 1.208 -13.117 -16.672 1 97.69 325 SER A CA 1
ATOM 2488 C C . SER A 1 325 ? 0.257 -11.93 -16.578 1 97.69 325 SER A C 1
ATOM 2490 O O . SER A 1 325 ? -0.251 -11.617 -15.5 1 97.69 325 SER A O 1
ATOM 2492 N N . PRO A 1 326 ? -0.009 -11.164 -17.609 1 97.75 326 PRO A N 1
ATOM 2493 C CA . PRO A 1 326 ? 0.58 -11.43 -18.922 1 97.75 326 PRO A CA 1
ATOM 2494 C C . PRO A 1 326 ? 1.857 -10.633 -19.172 1 97.75 326 PRO A C 1
ATOM 2496 O O . PRO A 1 326 ? 2.465 -10.742 -20.234 1 97.75 326 PRO A O 1
ATOM 2499 N N . LEU A 1 327 ? 2.295 -9.883 -18.172 1 97.5 327 LEU A N 1
ATOM 2500 C CA . LEU A 1 327 ? 3.385 -8.945 -18.406 1 97.5 327 LEU A CA 1
ATOM 2501 C C . LEU A 1 327 ? 4.738 -9.633 -18.266 1 97.5 327 LEU A C 1
ATOM 2503 O O . LEU A 1 327 ? 5.754 -9.125 -18.75 1 97.5 327 LEU A O 1
ATOM 2507 N N . ALA A 1 328 ? 4.809 -10.742 -17.578 1 96.44 328 ALA A N 1
ATOM 2508 C CA . ALA A 1 328 ? 6.035 -11.5 -17.359 1 96.44 328 ALA A CA 1
ATOM 2509 C C . ALA A 1 328 ? 7.152 -10.602 -16.828 1 96.44 328 ALA A C 1
ATOM 2511 O O . ALA A 1 328 ? 8.25 -10.578 -17.391 1 96.44 328 ALA A O 1
ATOM 2512 N N . ASP A 1 329 ? 6.871 -9.875 -15.773 1 96.25 329 ASP A N 1
ATOM 2513 C CA . ASP A 1 329 ? 7.812 -8.945 -15.156 1 96.25 329 ASP A CA 1
ATOM 2514 C C . ASP A 1 329 ? 8 -9.266 -13.672 1 96.25 329 ASP A C 1
ATOM 2516 O O . ASP A 1 329 ? 7.293 -8.719 -12.82 1 96.25 329 ASP A O 1
ATOM 2520 N N . PRO A 1 330 ? 8.992 -10.062 -13.383 1 95.12 330 PRO A N 1
ATOM 2521 C CA . PRO A 1 330 ? 9.203 -10.445 -11.984 1 95.12 330 PRO A CA 1
ATOM 2522 C C . PRO A 1 330 ? 9.602 -9.258 -11.109 1 95.12 330 PRO A C 1
ATOM 2524 O O . PRO A 1 330 ? 9.594 -9.375 -9.875 1 95.12 330 PRO A O 1
ATOM 2527 N N . LYS A 1 331 ? 9.93 -8.133 -11.711 1 95.19 331 LYS A N 1
ATOM 2528 C CA . LYS A 1 331 ? 10.367 -6.961 -10.961 1 95.19 331 LYS A CA 1
ATOM 2529 C C . LYS A 1 331 ? 9.188 -6.039 -10.648 1 95.19 331 LYS A C 1
ATOM 2531 O O . LYS A 1 331 ? 9.336 -5.055 -9.922 1 95.19 331 LYS A O 1
ATOM 2536 N N . ALA A 1 332 ? 8.023 -6.309 -11.227 1 97.44 332 ALA A N 1
ATOM 2537 C CA . ALA A 1 332 ? 6.84 -5.504 -10.945 1 97.44 332 ALA A CA 1
ATOM 2538 C C . ALA A 1 332 ? 6.539 -5.477 -9.445 1 97.44 332 ALA A C 1
ATOM 2540 O O . ALA A 1 332 ? 6.777 -6.461 -8.742 1 97.44 332 ALA A O 1
ATOM 2541 N N . LYS A 1 333 ? 6.047 -4.332 -8.953 1 98.44 333 LYS A N 1
ATOM 2542 C CA . LYS A 1 333 ? 5.766 -4.145 -7.535 1 98.44 333 LYS A CA 1
ATOM 2543 C C . LYS A 1 333 ? 4.359 -3.596 -7.324 1 98.44 333 LYS A C 1
ATOM 2545 O O . LYS A 1 333 ? 3.74 -3.08 -8.258 1 98.44 333 LYS A O 1
ATOM 2550 N N . GLY A 1 334 ? 3.912 -3.705 -6.086 1 98.75 334 GLY A N 1
ATOM 2551 C CA . GLY A 1 334 ? 2.572 -3.258 -5.742 1 98.75 334 GLY A CA 1
ATOM 2552 C C . GLY A 1 334 ? 2.455 -1.748 -5.637 1 98.75 334 GLY A C 1
ATOM 2553 O O . GLY A 1 334 ? 3.447 -1.059 -5.395 1 98.75 334 GLY A O 1
ATOM 2554 N N . VAL A 1 335 ? 1.26 -1.245 -5.852 1 98.88 335 VAL A N 1
ATOM 2555 C CA . VAL A 1 335 ? 0.912 0.167 -5.734 1 98.88 335 VAL A CA 1
ATOM 2556 C C . VAL A 1 335 ? -0.423 0.312 -5.012 1 98.88 335 VAL A C 1
ATOM 2558 O O . VAL A 1 335 ? -1.351 -0.468 -5.238 1 98.88 335 VAL A O 1
ATOM 2561 N N . ILE A 1 336 ? -0.535 1.301 -4.137 1 98.88 336 ILE A N 1
ATOM 2562 C CA . ILE A 1 336 ? -1.82 1.643 -3.539 1 98.88 336 ILE A CA 1
ATOM 2563 C C . ILE A 1 336 ? -2.029 3.154 -3.594 1 98.88 336 ILE A C 1
ATOM 2565 O O . ILE A 1 336 ? -1.185 3.922 -3.127 1 98.88 336 ILE A O 1
ATOM 2569 N N . TYR A 1 337 ? -3.068 3.629 -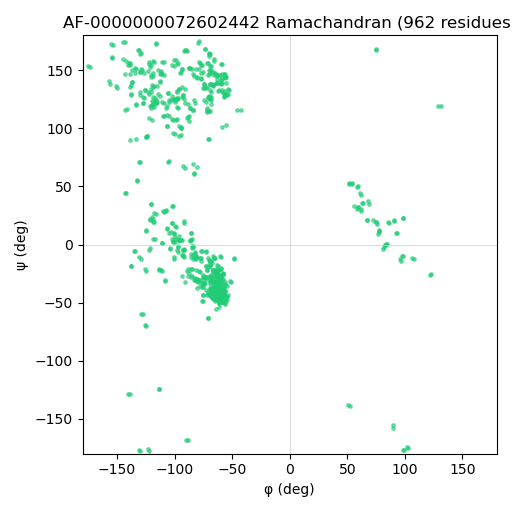4.219 1 98.88 337 TYR A N 1
ATOM 2570 C CA . TYR A 1 337 ? -3.605 4.984 -4.133 1 98.88 337 TYR A CA 1
ATOM 2571 C C . TYR A 1 337 ? -4.734 5.055 -3.113 1 98.88 337 TYR A C 1
ATOM 2573 O O . TYR A 1 337 ? -5.508 4.105 -2.967 1 98.88 337 TYR A O 1
ATOM 2581 N N . GLY A 1 338 ? -4.84 6.168 -2.494 1 98.5 338 GLY A N 1
ATOM 2582 C CA . GLY A 1 338 ? -6.016 6.402 -1.67 1 98.5 338 GLY A CA 1
ATOM 2583 C C . GLY A 1 338 ? -5.77 6.141 -0.196 1 98.5 338 GLY A C 1
ATOM 2584 O O . GLY A 1 338 ? -6.711 5.883 0.558 1 98.5 338 GLY A O 1
ATOM 2585 N N . LEU A 1 339 ? -4.574 6.203 0.239 1 98.5 339 LEU A N 1
ATOM 2586 C CA . LEU A 1 339 ? -4.219 5.91 1.624 1 98.5 339 LEU A CA 1
ATOM 2587 C C . LEU A 1 339 ? -4.504 7.109 2.523 1 98.5 339 LEU A C 1
ATOM 2589 O O . LEU A 1 339 ? -4.328 8.258 2.109 1 98.5 339 LEU A O 1
ATOM 2593 N N . THR A 1 340 ? -4.934 6.879 3.729 1 97.88 340 THR A N 1
ATOM 2594 C CA . THR A 1 340 ? -5.172 7.883 4.762 1 97.88 340 THR A CA 1
ATOM 2595 C C . THR A 1 340 ? -4.516 7.473 6.074 1 97.88 340 THR A C 1
ATOM 2597 O O . THR A 1 340 ? -3.891 6.414 6.16 1 97.88 340 THR A O 1
ATOM 2600 N N . LEU A 1 341 ? -4.723 8.281 7.094 1 97.69 341 LEU A N 1
ATOM 2601 C CA . LEU A 1 341 ? -4.176 7.977 8.414 1 97.69 341 LEU A CA 1
ATOM 2602 C C . LEU A 1 341 ? -5.105 7.039 9.18 1 97.69 341 LEU A C 1
ATOM 2604 O O . LEU A 1 341 ? -4.793 6.637 10.305 1 97.69 341 LEU A O 1
ATOM 2608 N N . ASP A 1 342 ? -6.215 6.688 8.578 1 96.44 342 ASP A N 1
ATOM 2609 C CA . ASP A 1 342 ? -7.203 5.836 9.234 1 96.44 342 ASP A CA 1
ATOM 2610 C C . ASP A 1 342 ? -6.684 4.41 9.383 1 96.44 342 ASP A C 1
ATOM 2612 O O . ASP A 1 342 ? -6.199 3.814 8.422 1 96.44 342 ASP A O 1
ATOM 2616 N N . THR A 1 343 ? -6.711 3.857 10.555 1 96.31 343 THR A N 1
ATOM 2617 C CA . THR A 1 343 ? -6.238 2.502 10.812 1 96.31 343 THR A CA 1
ATOM 2618 C C . THR A 1 343 ? -7.371 1.622 11.328 1 96.31 343 THR A C 1
ATOM 2620 O O . THR A 1 343 ? -7.125 0.607 11.984 1 96.31 343 THR A O 1
ATOM 2623 N N . SER A 1 344 ? -8.57 2.012 11.109 1 96.31 344 SER A N 1
ATOM 2624 C CA . SER A 1 344 ? -9.734 1.293 11.609 1 96.31 344 SER A CA 1
ATOM 2625 C C . SER A 1 344 ? -9.984 0.011 10.828 1 96.31 344 SER A C 1
ATOM 2627 O O . SER A 1 344 ? -9.406 -0.186 9.75 1 96.31 344 SER A O 1
ATOM 2629 N N . GLU A 1 345 ? -10.859 -0.822 11.359 1 96.5 345 GLU A N 1
ATOM 2630 C CA . GLU A 1 345 ? -11.273 -2.031 10.656 1 96.5 345 GLU A CA 1
ATOM 2631 C C . GLU A 1 345 ? -11.992 -1.69 9.352 1 96.5 345 GLU A C 1
ATOM 2633 O O . GLU A 1 345 ? -11.883 -2.426 8.367 1 96.5 345 GLU A O 1
ATOM 2638 N N . LYS A 1 346 ? -12.68 -0.588 9.336 1 95.44 346 LYS A N 1
ATOM 2639 C CA . LYS A 1 346 ? -13.383 -0.154 8.133 1 95.44 346 LYS A CA 1
ATOM 2640 C C . LYS A 1 346 ? -12.398 0.172 7.012 1 95.44 346 LYS A C 1
ATOM 2642 O O . LYS A 1 346 ? -12.625 -0.184 5.852 1 95.44 346 LYS A O 1
ATOM 2647 N N . GLN A 1 347 ? -11.367 0.854 7.406 1 96.31 347 GLN A N 1
ATOM 2648 C CA . GLN A 1 347 ? -10.336 1.17 6.418 1 96.31 347 GLN A CA 1
ATOM 2649 C C . GLN A 1 347 ? -9.68 -0.099 5.883 1 96.31 347 GLN A C 1
ATOM 2651 O O . GLN A 1 347 ? -9.391 -0.197 4.688 1 96.31 347 GLN A O 1
ATOM 2656 N N . LEU A 1 348 ? -9.445 -1.033 6.754 1 98 348 LEU A N 1
ATOM 2657 C CA . LEU A 1 348 ? -8.883 -2.314 6.34 1 98 348 LEU A CA 1
ATOM 2658 C C . LEU A 1 348 ? -9.82 -3.021 5.359 1 98 348 LEU A C 1
ATOM 2660 O O . LEU A 1 348 ? -9.359 -3.611 4.379 1 98 348 LEU A O 1
ATOM 2664 N N . ALA A 1 349 ? -11.109 -2.979 5.641 1 98.31 349 ALA A N 1
ATOM 2665 C CA . ALA A 1 349 ? -12.094 -3.6 4.754 1 98.31 349 ALA A CA 1
ATOM 2666 C C . ALA A 1 349 ? -12.031 -2.99 3.355 1 98.31 349 ALA A C 1
ATOM 2668 O O . ALA A 1 349 ? -12.164 -3.699 2.355 1 98.31 349 ALA A O 1
ATOM 2669 N N . LEU A 1 350 ? -11.82 -1.703 3.27 1 98.25 350 LEU A N 1
ATOM 2670 C CA . LEU A 1 350 ? -11.727 -1.026 1.98 1 98.25 350 LEU A CA 1
ATOM 2671 C C . LEU A 1 350 ? -10.469 -1.45 1.229 1 98.25 350 LEU A C 1
ATOM 2673 O O . LEU A 1 350 ? -10.516 -1.69 0.021 1 98.25 350 LEU A O 1
ATOM 2677 N N . LEU A 1 351 ? -9.367 -1.513 1.944 1 98.56 351 LEU A N 1
ATOM 2678 C CA . LEU A 1 351 ? -8.125 -1.955 1.332 1 98.56 351 LEU A CA 1
ATOM 2679 C C . LEU A 1 351 ? -8.242 -3.395 0.839 1 98.56 351 LEU A C 1
ATOM 2681 O O . LEU A 1 351 ? -7.75 -3.725 -0.243 1 98.56 351 LEU A O 1
ATOM 2685 N N . TYR A 1 352 ? -8.883 -4.172 1.678 1 98.69 352 TYR A N 1
ATOM 2686 C CA . TYR A 1 352 ? -9.148 -5.562 1.331 1 98.69 352 TYR A CA 1
ATOM 2687 C C . TYR A 1 352 ? -9.961 -5.656 0.043 1 98.69 352 TYR A C 1
ATOM 2689 O O . TYR A 1 352 ? -9.578 -6.379 -0.883 1 98.69 352 TYR A O 1
ATOM 2697 N N . LEU A 1 353 ? -11.016 -4.961 -0.094 1 98.81 353 LEU A N 1
ATOM 2698 C CA . LEU A 1 353 ? -11.859 -4.961 -1.282 1 98.81 353 LEU A CA 1
ATOM 2699 C C . LEU A 1 353 ? -11.078 -4.48 -2.502 1 98.81 353 LEU A C 1
ATOM 2701 O O . LEU A 1 353 ? -11.195 -5.062 -3.584 1 98.81 353 LEU A O 1
ATOM 2705 N N . ALA A 1 354 ? -10.328 -3.428 -2.301 1 98.88 354 ALA A N 1
ATOM 2706 C CA . ALA A 1 354 ? -9.531 -2.893 -3.406 1 98.88 354 ALA A CA 1
ATOM 2707 C C . ALA A 1 354 ? -8.508 -3.914 -3.893 1 98.88 354 ALA A C 1
ATOM 2709 O O . ALA A 1 354 ? -8.227 -3.996 -5.09 1 98.88 354 ALA A O 1
ATOM 2710 N N . ALA A 1 355 ? -7.902 -4.652 -2.98 1 98.88 355 ALA A N 1
ATOM 2711 C CA . ALA A 1 355 ? -6.965 -5.703 -3.355 1 98.88 355 ALA A CA 1
ATOM 2712 C C . ALA A 1 355 ? -7.664 -6.809 -4.141 1 98.88 355 ALA A C 1
ATOM 2714 O O . ALA A 1 355 ? -7.133 -7.305 -5.137 1 98.88 355 ALA A O 1
ATOM 2715 N N . VAL A 1 356 ? -8.875 -7.172 -3.662 1 98.81 356 VAL A N 1
ATOM 2716 C CA . VAL A 1 356 ? -9.672 -8.156 -4.383 1 98.81 356 VAL A CA 1
ATOM 2717 C C . VAL A 1 356 ? -9.922 -7.676 -5.812 1 98.81 356 VAL A C 1
ATOM 2719 O O . VAL A 1 356 ? -9.773 -8.445 -6.766 1 98.81 356 VAL A O 1
ATOM 2722 N N . GLN A 1 357 ? -10.273 -6.441 -5.949 1 98.94 357 GLN A N 1
ATOM 2723 C CA . GLN A 1 357 ? -10.531 -5.863 -7.262 1 98.94 357 GLN A CA 1
ATOM 2724 C C . GLN A 1 357 ? -9.266 -5.852 -8.109 1 98.94 357 GLN A C 1
ATOM 2726 O O . GLN A 1 357 ? -9.312 -6.16 -9.305 1 98.94 357 GLN A O 1
ATOM 2731 N N . GLY A 1 358 ? -8.102 -5.48 -7.477 1 98.88 358 GLY A N 1
ATOM 2732 C CA . GLY A 1 358 ? -6.836 -5.512 -8.188 1 98.88 358 GLY A CA 1
ATOM 2733 C C . GLY A 1 358 ? -6.508 -6.879 -8.766 1 98.88 358 GLY A C 1
ATOM 2734 O O . GLY A 1 358 ? -6.074 -6.988 -9.914 1 98.88 358 GLY A O 1
ATOM 2735 N N . ILE A 1 359 ? -6.719 -7.879 -7.988 1 98.88 359 ILE A N 1
ATOM 2736 C CA . ILE A 1 359 ? -6.492 -9.25 -8.422 1 98.88 359 ILE A CA 1
ATOM 2737 C C . ILE A 1 359 ? -7.422 -9.586 -9.586 1 98.88 359 ILE A C 1
ATOM 2739 O O . ILE A 1 359 ? -6.996 -10.164 -10.594 1 98.88 359 ILE A O 1
ATOM 2743 N N . ALA A 1 360 ? -8.688 -9.18 -9.5 1 98.88 360 ALA A N 1
ATOM 2744 C CA . ALA A 1 360 ? -9.664 -9.438 -10.547 1 98.88 360 ALA A CA 1
ATOM 2745 C C . ALA A 1 360 ? -9.305 -8.703 -11.836 1 98.88 360 ALA A C 1
ATOM 2747 O O . ALA A 1 360 ? -9.477 -9.234 -12.93 1 98.88 360 ALA A O 1
ATOM 2748 N N . TYR A 1 361 ? -8.844 -7.461 -11.742 1 98.94 361 TYR A N 1
ATOM 2749 C CA . TYR A 1 361 ? -8.383 -6.734 -12.922 1 98.94 361 TYR A CA 1
ATOM 2750 C C . TYR A 1 361 ? -7.215 -7.457 -13.586 1 98.94 361 TYR A C 1
ATOM 2752 O O . TYR A 1 361 ? -7.09 -7.453 -14.812 1 98.94 361 TYR A O 1
ATOM 2760 N N . GLY A 1 362 ? -6.316 -8.016 -12.727 1 98.81 362 GLY A N 1
ATOM 2761 C CA . GLY A 1 362 ? -5.254 -8.836 -13.281 1 98.81 362 GLY A CA 1
ATOM 2762 C C . GLY A 1 362 ? -5.762 -10.031 -14.062 1 98.81 362 GLY A C 1
ATOM 2763 O O . GLY A 1 362 ? -5.246 -10.344 -15.133 1 98.81 362 GLY A O 1
ATOM 2764 N N . THR A 1 363 ? -6.766 -10.688 -13.539 1 98.88 363 THR A N 1
ATOM 2765 C CA . THR A 1 363 ? -7.379 -11.812 -14.242 1 98.88 363 THR A CA 1
ATOM 2766 C C . THR A 1 363 ? -8.016 -11.352 -15.547 1 98.88 363 THR A C 1
ATOM 2768 O O . THR A 1 363 ? -7.887 -12.016 -16.578 1 98.88 363 THR A O 1
ATOM 2771 N N . ARG A 1 364 ? -8.727 -10.234 -15.508 1 98.88 364 ARG A N 1
ATOM 2772 C CA . ARG A 1 364 ? -9.305 -9.688 -16.734 1 98.88 364 ARG A CA 1
ATOM 2773 C C . ARG A 1 364 ? -8.234 -9.453 -17.797 1 98.88 364 ARG A C 1
ATOM 2775 O O . ARG A 1 364 ? -8.43 -9.766 -18.969 1 98.88 364 ARG A O 1
ATOM 2782 N N . HIS A 1 365 ? -7.133 -8.891 -17.328 1 98.88 365 HIS A N 1
ATOM 2783 C CA . HIS A 1 365 ? -6.016 -8.633 -18.234 1 98.88 365 HIS A CA 1
ATOM 2784 C C . HIS A 1 365 ? -5.547 -9.922 -18.906 1 98.88 365 HIS A C 1
ATOM 2786 O O . HIS A 1 365 ? -5.305 -9.953 -20.109 1 98.88 365 HIS A O 1
ATOM 2792 N N . ILE A 1 366 ? -5.445 -10.984 -18.172 1 98.81 366 ILE A N 1
ATOM 2793 C CA . ILE A 1 366 ? -5 -12.273 -18.688 1 98.81 366 ILE A CA 1
ATOM 2794 C C . ILE A 1 366 ? -6.023 -12.82 -19.688 1 98.81 366 ILE A C 1
ATOM 2796 O O . ILE A 1 366 ? -5.664 -13.258 -20.781 1 98.81 366 ILE A O 1
ATOM 2800 N N . VAL A 1 367 ? -7.305 -12.789 -19.328 1 98.81 367 VAL A N 1
ATOM 2801 C CA . VAL A 1 367 ? -8.375 -13.305 -20.188 1 98.81 367 VAL A CA 1
ATOM 2802 C C . VAL A 1 367 ? -8.414 -12.531 -21.5 1 98.81 367 VAL A C 1
ATOM 2804 O O . VAL A 1 367 ? -8.43 -13.133 -22.578 1 98.81 367 VAL A O 1
ATOM 2807 N N . GLU A 1 368 ? -8.383 -11.234 -21.422 1 98.69 368 GLU A N 1
ATOM 2808 C CA . GLU A 1 368 ? -8.414 -10.406 -22.625 1 98.69 368 GLU A CA 1
ATOM 2809 C C . GLU A 1 368 ? -7.191 -10.664 -23.5 1 98.69 368 GLU A C 1
ATOM 2811 O O . GLU A 1 368 ? -7.301 -10.719 -24.734 1 98.69 368 GLU A O 1
ATOM 2816 N N . HIS A 1 369 ? -6.062 -10.797 -22.844 1 98.69 369 HIS A N 1
ATOM 2817 C CA . HIS A 1 369 ? -4.82 -11.062 -23.562 1 98.69 369 HIS A CA 1
ATOM 2818 C C . HIS A 1 369 ? -4.875 -12.406 -24.281 1 98.69 369 HIS A C 1
ATOM 2820 O O . HIS A 1 369 ? -4.469 -12.516 -25.438 1 98.69 369 HIS A O 1
ATOM 2826 N N . CYS A 1 370 ? -5.402 -13.43 -23.641 1 98.69 370 CYS A N 1
ATOM 2827 C CA . CYS A 1 370 ? -5.559 -14.75 -24.25 1 98.69 370 CYS A CA 1
ATOM 2828 C C . CYS A 1 370 ? -6.535 -14.703 -25.406 1 98.69 370 CYS A C 1
ATOM 2830 O O . CYS A 1 370 ? -6.258 -15.258 -26.484 1 98.69 370 CYS A O 1
ATOM 2832 N N . ASN A 1 371 ? -7.633 -14.047 -25.219 1 98.56 371 ASN A N 1
ATOM 2833 C CA . ASN A 1 371 ? -8.633 -13.938 -26.266 1 98.56 371 ASN A CA 1
ATOM 2834 C C . ASN A 1 371 ? -8.102 -13.156 -27.469 1 98.56 371 ASN A C 1
ATOM 2836 O O . ASN A 1 371 ? -8.422 -13.469 -28.609 1 98.56 371 ASN A O 1
ATOM 2840 N N . ALA A 1 372 ? -7.293 -12.195 -27.219 1 98.56 372 ALA A N 1
ATOM 2841 C CA . ALA A 1 372 ? -6.691 -11.406 -28.281 1 98.56 372 ALA A CA 1
ATOM 2842 C C . ALA A 1 372 ? -5.68 -12.242 -29.078 1 98.56 372 ALA A C 1
ATOM 2844 O O . ALA A 1 372 ? -5.305 -11.883 -30.188 1 98.56 372 ALA A O 1
ATOM 2845 N N . ASN A 1 373 ? -5.277 -13.312 -28.5 1 98.12 373 ASN A N 1
ATOM 2846 C CA . ASN A 1 373 ? -4.262 -14.141 -29.141 1 98.12 373 ASN A CA 1
ATOM 2847 C C . ASN A 1 373 ? -4.809 -15.523 -29.484 1 98.12 373 ASN A C 1
ATOM 2849 O O . ASN A 1 373 ? -4.07 -16.516 -29.469 1 98.12 373 ASN A O 1
ATOM 2853 N N . GLY A 1 374 ? -6.152 -15.664 -29.688 1 97.75 374 GLY A N 1
ATOM 2854 C CA . GLY A 1 374 ? -6.664 -16.859 -30.359 1 97.75 374 GLY A CA 1
ATOM 2855 C C . GLY A 1 374 ? -7.668 -17.609 -29.516 1 97.75 374 GLY A C 1
ATOM 2856 O O . GLY A 1 374 ? -8.5 -18.359 -30.047 1 97.75 374 GLY A O 1
ATOM 2857 N N . HIS A 1 375 ? -7.613 -17.484 -28.172 1 97.69 375 HIS A N 1
ATOM 2858 C CA . HIS A 1 375 ? -8.633 -18.125 -27.344 1 97.69 375 HIS A CA 1
ATOM 2859 C C . HIS A 1 375 ? -9.984 -17.422 -27.5 1 97.69 375 HIS A C 1
ATOM 2861 O O . HIS A 1 375 ? -10.062 -16.344 -28.094 1 97.69 375 HIS A O 1
ATOM 2867 N N . LYS A 1 376 ? -11 -18.109 -27.078 1 96.75 376 LYS A N 1
ATOM 2868 C CA . LYS A 1 376 ? -12.344 -17.562 -27.047 1 96.75 376 LYS A CA 1
ATOM 2869 C C . LYS A 1 376 ? -13.016 -17.828 -25.703 1 96.75 376 LYS A C 1
ATOM 2871 O O . LYS A 1 376 ? -14.133 -18.344 -25.656 1 96.75 376 LYS A O 1
ATOM 2876 N N . ILE A 1 377 ? -12.359 -17.422 -24.688 1 97.5 377 ILE A N 1
ATOM 2877 C CA . ILE A 1 377 ? -12.82 -17.703 -23.328 1 97.5 377 ILE A CA 1
ATOM 2878 C C . ILE A 1 377 ? -14.078 -16.891 -23.031 1 97.5 377 ILE A C 1
ATOM 2880 O O . ILE A 1 377 ? -14.078 -15.672 -23.156 1 97.5 377 ILE A O 1
ATOM 2884 N N . SER A 1 378 ? -15.117 -17.562 -22.609 1 96.25 378 SER A N 1
ATOM 2885 C CA . SER A 1 378 ? -16.375 -16.891 -22.312 1 96.25 378 SER A CA 1
ATOM 2886 C C . SER A 1 378 ? -16.969 -17.391 -20.984 1 96.25 378 SER A C 1
ATOM 2888 O O . SER A 1 378 ? -17.984 -16.859 -20.516 1 96.25 378 SER A O 1
ATOM 2890 N N . THR A 1 379 ? -16.344 -18.406 -20.391 1 96.25 379 THR A N 1
ATOM 2891 C CA . THR A 1 379 ? -16.797 -18.984 -19.141 1 96.25 379 THR A CA 1
ATOM 2892 C C . THR A 1 379 ? -15.609 -19.281 -18.219 1 96.25 379 THR A C 1
ATOM 2894 O O . THR A 1 379 ? -14.594 -19.812 -18.656 1 96.25 379 THR A O 1
ATOM 2897 N N . LEU A 1 380 ? -15.812 -18.922 -16.984 1 98 380 LEU A N 1
ATOM 2898 C CA . LEU A 1 380 ? -14.773 -19.203 -15.992 1 98 380 LEU A CA 1
ATOM 2899 C C . LEU A 1 380 ? -15.25 -20.25 -14.992 1 98 380 LEU A C 1
ATOM 2901 O O . LEU A 1 380 ? -16.438 -20.297 -14.656 1 98 380 LEU A O 1
ATOM 2905 N N . LEU A 1 381 ? -14.406 -21.156 -14.609 1 97.88 381 LEU A N 1
ATOM 2906 C CA . LEU A 1 381 ? -14.594 -22.078 -13.492 1 97.88 381 LEU A CA 1
ATOM 2907 C C . LEU A 1 381 ? -13.602 -21.781 -12.375 1 97.88 381 LEU A C 1
ATOM 2909 O O . LEU A 1 381 ? -12.414 -21.609 -12.625 1 97.88 381 LEU A O 1
ATOM 2913 N N . ALA A 1 382 ? -14.109 -21.625 -11.18 1 97.69 382 ALA A N 1
ATOM 2914 C CA . ALA A 1 382 ? -13.219 -21.25 -10.086 1 97.69 382 ALA A CA 1
ATOM 2915 C C . ALA A 1 382 ? -13.203 -22.328 -9 1 97.69 382 ALA A C 1
ATOM 2917 O O . ALA A 1 382 ? -14.242 -22.891 -8.664 1 97.69 382 ALA A O 1
ATOM 2918 N N . CYS A 1 383 ? -12.031 -22.641 -8.508 1 96.5 383 CYS A N 1
ATOM 2919 C CA . CYS A 1 383 ? -11.859 -23.531 -7.363 1 96.5 383 CYS A CA 1
ATOM 2920 C C . CYS A 1 383 ? -10.703 -23.062 -6.48 1 96.5 383 CYS A C 1
ATOM 2922 O O . CYS A 1 383 ? -10.07 -22.047 -6.77 1 96.5 383 CYS A O 1
ATOM 2924 N N . GLY A 1 384 ? -10.5 -23.719 -5.301 1 93.12 384 GLY A N 1
ATOM 2925 C CA . GLY A 1 384 ? -9.5 -23.312 -4.328 1 93.12 384 GLY A CA 1
ATOM 2926 C C . GLY A 1 384 ? -10.07 -22.5 -3.186 1 93.12 384 GLY A C 1
ATOM 2927 O O . GLY A 1 384 ? -11.266 -22.188 -3.174 1 93.12 384 GLY A O 1
ATOM 2928 N N . GLY A 1 385 ? -9.242 -22.078 -2.348 1 90.94 385 GLY A N 1
ATOM 2929 C CA . GLY A 1 385 ? -9.664 -21.438 -1.112 1 90.94 385 GLY A CA 1
ATOM 2930 C C . GLY A 1 385 ? -10.383 -20.125 -1.341 1 90.94 385 GLY A C 1
ATOM 2931 O O . GLY A 1 385 ? -11.391 -19.844 -0.694 1 90.94 385 GLY A O 1
ATOM 2932 N N . LEU A 1 386 ? -9.922 -19.312 -2.277 1 93.56 386 LEU A N 1
ATOM 2933 C CA . LEU A 1 386 ? -10.484 -17.984 -2.512 1 93.56 386 LEU A CA 1
ATOM 2934 C C . LEU A 1 386 ? -11.859 -18.094 -3.166 1 93.56 386 LEU A C 1
ATOM 2936 O O . LEU A 1 386 ? -12.633 -17.125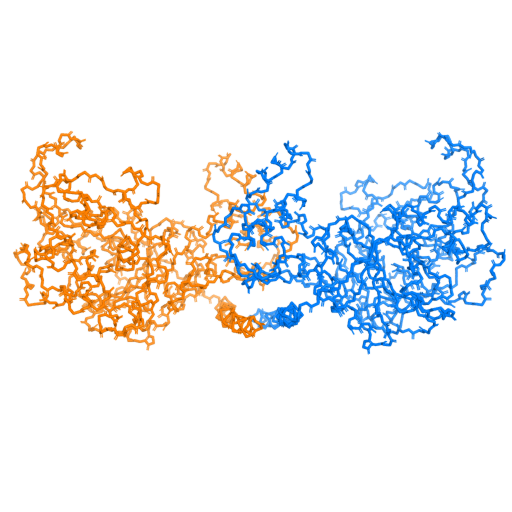 -3.148 1 93.56 386 LEU A O 1
ATOM 2940 N N . SER A 1 387 ? -12.141 -19.188 -3.795 1 93.88 387 SER A N 1
ATOM 2941 C CA . SER A 1 387 ? -13.43 -19.375 -4.457 1 93.88 387 SER A CA 1
ATOM 2942 C C . SER A 1 387 ? -14.57 -19.453 -3.443 1 93.88 387 SER A C 1
ATOM 2944 O O . SER A 1 387 ? -15.742 -19.328 -3.809 1 93.88 387 SER A O 1
ATOM 2946 N N . LYS A 1 388 ? -14.25 -19.672 -2.207 1 93.25 388 LYS A N 1
ATOM 2947 C CA . LYS A 1 388 ? -15.258 -19.734 -1.149 1 93.25 388 LYS A CA 1
ATOM 2948 C C . LYS A 1 388 ? -15.656 -18.344 -0.693 1 93.25 388 LYS A C 1
ATOM 2950 O O . LYS A 1 388 ? -16.609 -18.188 0.078 1 93.25 388 LYS A O 1
ATOM 2955 N N . ASN A 1 389 ? -14.977 -17.359 -1.101 1 96.56 389 ASN A N 1
ATOM 2956 C CA . ASN A 1 389 ? -15.219 -15.953 -0.768 1 96.56 389 ASN A CA 1
ATOM 2957 C C . ASN A 1 389 ? -16.188 -15.305 -1.746 1 96.56 389 ASN A C 1
ATOM 2959 O O . ASN A 1 389 ? -15.836 -15.016 -2.889 1 96.56 389 ASN A O 1
ATOM 2963 N N . SER A 1 390 ? -17.359 -15.008 -1.326 1 96.5 390 SER A N 1
ATOM 2964 C CA . SER A 1 390 ? -18.438 -14.547 -2.193 1 96.5 390 SER A CA 1
ATOM 2965 C C . SER A 1 390 ? -18.094 -13.219 -2.85 1 96.5 390 SER A C 1
ATOM 2967 O O . SER A 1 390 ? -18.391 -13.008 -4.027 1 96.5 390 SER A O 1
ATOM 2969 N N . ILE A 1 391 ? -17.484 -12.328 -2.084 1 97.62 391 ILE A N 1
ATOM 2970 C CA . ILE A 1 391 ? -17.125 -11.023 -2.641 1 97.62 391 ILE A CA 1
ATOM 2971 C C . ILE A 1 391 ? -16.031 -11.203 -3.697 1 97.62 391 ILE A C 1
ATOM 2973 O O . ILE A 1 391 ? -16.078 -10.57 -4.754 1 97.62 391 ILE A O 1
ATOM 2977 N N . PHE A 1 392 ? -15.102 -12.086 -3.434 1 98.31 392 PHE A N 1
ATOM 2978 C CA . PHE A 1 392 ? -14.039 -12.391 -4.391 1 98.31 392 PHE A CA 1
ATOM 2979 C C . PHE A 1 392 ? -14.633 -12.859 -5.715 1 98.31 392 PHE A C 1
ATOM 2981 O O . PHE A 1 392 ? -14.273 -12.344 -6.777 1 98.31 392 PHE A O 1
ATOM 2988 N N . ILE A 1 393 ? -15.57 -13.773 -5.68 1 98.25 393 ILE A N 1
ATOM 2989 C CA . ILE A 1 393 ? -16.141 -14.391 -6.871 1 98.25 393 ILE A CA 1
ATOM 2990 C C . ILE A 1 393 ? -17.016 -13.367 -7.605 1 98.25 393 ILE A C 1
ATOM 2992 O O . ILE A 1 393 ? -16.922 -13.242 -8.828 1 98.25 393 ILE A O 1
ATOM 2996 N N . GLN A 1 394 ? -17.812 -12.609 -6.891 1 98.19 394 GLN A N 1
ATOM 2997 C CA . GLN A 1 394 ? -18.688 -11.641 -7.531 1 98.19 394 GLN A CA 1
ATOM 2998 C C . GLN A 1 394 ? -17.891 -10.539 -8.211 1 98.19 394 GLN A C 1
ATOM 3000 O O . GLN A 1 394 ? -18.203 -10.133 -9.336 1 98.19 394 GLN A O 1
ATOM 3005 N N . GLU A 1 395 ? -16.875 -10.055 -7.516 1 98.5 395 GLU A N 1
ATOM 3006 C CA . GLU A 1 395 ? -16.031 -9.031 -8.125 1 98.5 395 GLU A CA 1
ATOM 3007 C C . GLU A 1 395 ? -15.367 -9.547 -9.398 1 98.5 395 GLU A C 1
ATOM 3009 O O . GLU A 1 395 ? -15.273 -8.82 -10.391 1 98.5 395 GLU A O 1
ATOM 3014 N N . HIS A 1 396 ? -14.859 -10.758 -9.383 1 98.75 396 HIS A N 1
ATOM 3015 C CA . HIS A 1 396 ? -14.258 -11.344 -10.578 1 98.75 396 HIS A CA 1
ATOM 3016 C C . HIS A 1 396 ? -15.273 -11.43 -11.711 1 98.75 396 HIS A C 1
ATOM 3018 O O . HIS A 1 396 ? -14.969 -11.078 -12.852 1 98.75 396 HIS A O 1
ATOM 3024 N N . ALA A 1 397 ? -16.484 -11.914 -11.406 1 98.69 397 ALA A N 1
ATOM 3025 C CA . ALA A 1 397 ? -17.516 -12.023 -12.43 1 98.69 397 ALA A CA 1
ATOM 3026 C C . ALA A 1 397 ? -17.844 -10.656 -13.023 1 98.69 397 ALA A C 1
ATOM 3028 O O . ALA A 1 397 ? -17.891 -10.492 -14.25 1 98.69 397 ALA A O 1
ATOM 3029 N N . ASP A 1 398 ? -18.062 -9.672 -12.18 1 98.75 398 ASP A N 1
ATOM 3030 C CA . ASP A 1 398 ? -18.438 -8.328 -12.602 1 98.75 398 ASP A CA 1
ATOM 3031 C C . ASP A 1 398 ? -17.328 -7.684 -13.438 1 98.75 398 ASP A C 1
ATOM 3033 O O . ASP A 1 398 ? -17.609 -7.023 -14.438 1 98.75 398 ASP A O 1
ATOM 3037 N N . ILE A 1 399 ? -16.141 -7.848 -13.023 1 98.81 399 ILE A N 1
ATOM 3038 C CA . ILE A 1 399 ? -15 -7.164 -13.625 1 98.81 399 ILE A CA 1
ATOM 3039 C C . ILE A 1 399 ? -14.656 -7.809 -14.969 1 98.81 399 ILE A C 1
ATOM 3041 O O . ILE A 1 399 ? -14.375 -7.113 -15.945 1 98.81 399 ILE A O 1
ATOM 3045 N N . ILE A 1 400 ? -14.648 -9.117 -15.039 1 98.5 400 ILE A N 1
ATOM 3046 C CA . ILE A 1 400 ? -14.258 -9.812 -16.25 1 98.5 400 ILE A CA 1
ATOM 3047 C C . ILE A 1 400 ? -15.43 -9.836 -17.234 1 98.5 400 ILE A C 1
ATOM 3049 O O . ILE A 1 400 ? -15.234 -9.836 -18.453 1 98.5 400 ILE A O 1
ATOM 3053 N N . GLY A 1 401 ? -16.688 -9.875 -16.688 1 97.44 401 GLY A N 1
ATOM 3054 C CA . GLY A 1 401 ? -17.859 -9.875 -17.531 1 97.44 401 GLY A CA 1
ATOM 3055 C C . GLY A 1 401 ? -18.25 -11.258 -18.016 1 97.44 401 GLY A C 1
ATOM 3056 O O . GLY A 1 401 ? -18.922 -11.398 -19.047 1 97.44 401 GLY A O 1
ATOM 3057 N N . CYS A 1 402 ? -17.781 -12.328 -17.359 1 96.44 402 CYS A N 1
ATOM 3058 C CA . CYS A 1 402 ? -18.094 -13.727 -17.656 1 96.44 402 CYS A CA 1
ATOM 3059 C C . CYS A 1 402 ? -18.734 -14.406 -16.469 1 96.44 402 CYS A C 1
ATOM 3061 O O . CYS A 1 402 ? -18.438 -14.086 -15.312 1 96.44 402 CYS A O 1
ATOM 3063 N N . PRO A 1 403 ? -19.672 -15.305 -16.734 1 97.12 403 PRO A N 1
ATOM 3064 C CA . PRO A 1 403 ? -20.141 -16.125 -15.609 1 97.12 403 PRO A CA 1
ATOM 3065 C C . PRO A 1 403 ? -19.047 -17 -15.008 1 97.12 403 PRO A C 1
ATOM 3067 O O . PRO A 1 403 ? -18.156 -17.453 -15.719 1 97.12 403 PRO A O 1
ATOM 3070 N N . ILE A 1 404 ? -19.125 -17.188 -13.719 1 98.19 404 ILE A N 1
ATOM 3071 C CA . ILE A 1 404 ? -18.203 -18.062 -13.008 1 98.19 404 ILE A CA 1
ATOM 3072 C C . ILE A 1 404 ? -18.953 -19.25 -12.422 1 98.19 404 ILE A C 1
ATOM 3074 O O . ILE A 1 404 ? -19.938 -19.078 -11.688 1 98.19 404 ILE A O 1
ATOM 3078 N N . ILE A 1 405 ? -18.547 -20.469 -12.781 1 97.31 405 ILE A N 1
ATOM 3079 C CA . ILE A 1 405 ? -19.172 -21.688 -12.289 1 97.31 405 ILE A CA 1
ATOM 3080 C C . ILE A 1 405 ? -18.328 -22.266 -11.148 1 97.31 405 ILE A C 1
ATOM 3082 O O . ILE A 1 405 ? -17.125 -22.453 -11.289 1 97.31 405 ILE A O 1
ATOM 3086 N N . LEU A 1 406 ? -18.906 -22.438 -10.008 1 97.19 406 LEU A N 1
ATOM 3087 C CA . LEU A 1 406 ? -18.297 -23.156 -8.898 1 97.19 406 LEU A CA 1
ATOM 3088 C C . LEU A 1 406 ? -18.656 -24.641 -8.938 1 97.19 406 LEU A C 1
ATOM 3090 O O . LEU A 1 406 ? -19.797 -25 -9.227 1 97.19 406 LEU A O 1
ATOM 3094 N N . PRO A 1 407 ? -17.672 -25.516 -8.758 1 96.56 407 PRO A N 1
ATOM 3095 C CA . PRO A 1 407 ? -17.969 -26.938 -8.766 1 96.56 407 PRO A CA 1
ATOM 3096 C C . PRO A 1 407 ? -18.797 -27.375 -7.562 1 96.56 407 PRO A C 1
ATOM 3098 O O . PRO A 1 407 ? -18.781 -26.719 -6.523 1 96.56 407 PRO A O 1
ATOM 3101 N N . ARG A 1 408 ? -19.5 -28.406 -7.758 1 95.25 408 ARG A N 1
ATOM 3102 C CA . ARG A 1 408 ? -20.281 -28.984 -6.66 1 95.25 408 ARG A CA 1
ATOM 3103 C C . ARG A 1 408 ? -19.359 -29.422 -5.523 1 95.25 408 ARG A C 1
ATOM 3105 O O . ARG A 1 408 ? -19.656 -29.188 -4.352 1 95.25 408 ARG A O 1
ATOM 3112 N N . GLU A 1 409 ? -18.234 -30.078 -5.965 1 92.88 409 GLU A N 1
ATOM 3113 C CA . GLU A 1 409 ? -17.234 -30.484 -4.98 1 92.88 409 GLU A CA 1
ATOM 3114 C C . GLU A 1 409 ? -16.312 -29.328 -4.629 1 92.88 409 GLU A C 1
ATOM 3116 O O . GLU A 1 409 ? -15.539 -28.859 -5.473 1 92.88 409 GLU A O 1
ATOM 3121 N N . SER A 1 410 ? -16.266 -28.984 -3.369 1 88.69 410 SER A N 1
ATOM 3122 C CA . SER A 1 410 ? -15.492 -27.812 -2.959 1 88.69 410 SER A CA 1
ATOM 3123 C C . SER A 1 410 ? -14 -28.109 -2.93 1 88.69 410 SER A C 1
ATOM 3125 O O . SER A 1 410 ? -13.172 -27.219 -3.125 1 88.69 410 SER A O 1
ATOM 3127 N N . GLU A 1 411 ? -13.648 -29.375 -2.639 1 92.81 411 GLU A N 1
ATOM 3128 C CA . GLU A 1 411 ? -12.242 -29.781 -2.641 1 92.81 411 GLU A CA 1
ATOM 3129 C C . GLU A 1 411 ? -11.82 -30.312 -4.008 1 92.81 411 GLU A C 1
ATOM 3131 O O . GLU A 1 411 ? -11.438 -31.484 -4.129 1 92.81 411 GLU A O 1
ATOM 3136 N N . SER A 1 412 ? -11.828 -29.422 -4.957 1 94.12 412 SER A N 1
ATOM 3137 C CA . SER A 1 412 ? -11.68 -29.797 -6.363 1 94.12 412 SER A CA 1
ATOM 3138 C C . SER A 1 412 ? -10.273 -30.297 -6.66 1 94.12 412 SER A C 1
ATOM 3140 O O . SER A 1 412 ? -10.086 -31.156 -7.535 1 94.12 412 SER A O 1
ATOM 3142 N N . VAL A 1 413 ? -9.281 -29.75 -5.934 1 94.31 413 VAL A N 1
ATOM 3143 C CA . VAL A 1 413 ? -7.91 -30.234 -6.125 1 94.31 413 VAL A CA 1
ATOM 3144 C C . VAL A 1 413 ? -7.805 -31.688 -5.688 1 94.31 413 VAL A C 1
ATOM 3146 O O . VAL A 1 413 ? -7.188 -32.5 -6.375 1 94.31 413 VAL A O 1
ATOM 3149 N N . LEU A 1 414 ? -8.438 -32.062 -4.645 1 95.56 414 LEU A N 1
ATOM 3150 C CA . LEU A 1 414 ? -8.477 -33.438 -4.168 1 95.56 414 LEU A CA 1
ATOM 3151 C C . LEU A 1 414 ? -9.266 -34.312 -5.129 1 95.56 414 LEU A C 1
ATOM 3153 O O . LEU A 1 414 ? -8.914 -35.5 -5.34 1 95.56 414 LEU A O 1
ATOM 3157 N N . LEU A 1 415 ? -10.297 -33.75 -5.605 1 97.25 415 LEU A N 1
ATOM 3158 C CA . LEU A 1 415 ? -11.062 -34.5 -6.602 1 97.25 415 LEU A CA 1
ATOM 3159 C C . LEU A 1 415 ? -10.211 -34.781 -7.832 1 97.25 415 LEU A C 1
ATOM 3161 O O . LEU A 1 415 ? -10.258 -35.906 -8.375 1 97.25 415 LEU A O 1
ATOM 3165 N N . GLY A 1 416 ? -9.492 -33.781 -8.312 1 97.19 416 GLY A N 1
ATOM 3166 C CA . GLY A 1 416 ? -8.578 -34 -9.414 1 97.19 416 GLY A CA 1
ATOM 3167 C C . GLY A 1 416 ? -7.59 -35.125 -9.141 1 97.19 416 GLY A C 1
ATOM 3168 O O . GLY A 1 416 ? -7.352 -35.969 -10.008 1 97.19 416 GLY A O 1
ATOM 3169 N N . ALA A 1 417 ? -7.039 -35.125 -7.969 1 96.31 417 ALA A N 1
ATOM 3170 C CA . ALA A 1 417 ? -6.121 -36.219 -7.574 1 96.31 417 ALA A CA 1
ATOM 3171 C C . ALA A 1 417 ? -6.836 -37.562 -7.535 1 96.31 417 ALA A C 1
ATOM 3173 O O . ALA A 1 417 ? -6.273 -38.562 -7.949 1 96.31 417 ALA A O 1
ATOM 3174 N N . ALA A 1 418 ? -8.039 -37.562 -7.062 1 96.62 418 ALA A N 1
ATOM 3175 C CA . ALA A 1 418 ? -8.836 -38.781 -7.016 1 96.62 418 ALA A CA 1
ATOM 3176 C C . ALA A 1 418 ? -9.109 -39.312 -8.422 1 96.62 418 ALA A C 1
ATOM 3178 O O . ALA A 1 418 ? -9.141 -40.531 -8.641 1 96.62 418 ALA A O 1
ATOM 3179 N N . ILE A 1 419 ? -9.328 -38.438 -9.258 1 97.19 419 ILE A N 1
ATOM 3180 C CA . ILE A 1 419 ? -9.562 -38.812 -10.648 1 97.19 419 ILE A CA 1
ATOM 3181 C C . ILE A 1 419 ? -8.344 -39.531 -11.211 1 97.19 419 ILE A C 1
ATOM 3183 O O . ILE A 1 419 ? -8.469 -40.562 -11.883 1 97.19 419 ILE A O 1
ATOM 3187 N N . LEU A 1 420 ? -7.195 -39.031 -10.953 1 95.69 420 LEU A N 1
ATOM 3188 C CA . LEU A 1 420 ? -5.965 -39.688 -11.367 1 95.69 420 LEU A CA 1
ATOM 3189 C C . LEU A 1 420 ? -5.895 -41.094 -10.805 1 95.69 420 LEU A C 1
ATOM 3191 O O . LEU A 1 420 ? -5.508 -42.031 -11.508 1 95.69 420 LEU A O 1
ATOM 3195 N N . GLY A 1 421 ? -6.199 -41.219 -9.516 1 95.44 421 GLY A N 1
ATOM 3196 C CA . GLY A 1 421 ? -6.227 -42.531 -8.898 1 95.44 421 GLY A CA 1
ATOM 3197 C C . GLY A 1 421 ? -7.188 -43.5 -9.57 1 95.44 421 GLY A C 1
ATOM 3198 O O . GLY A 1 421 ? -6.867 -44.656 -9.766 1 95.44 421 GLY A O 1
ATOM 3199 N N . ALA A 1 422 ? -8.273 -43 -9.938 1 96.31 422 ALA A N 1
ATOM 3200 C CA . ALA A 1 422 ? -9.289 -43.812 -10.602 1 96.31 422 ALA A CA 1
ATOM 3201 C C . ALA A 1 422 ? -8.797 -44.312 -11.961 1 96.31 422 ALA A C 1
ATOM 3203 O O . ALA A 1 422 ? -9.094 -45.438 -12.375 1 96.31 422 ALA A O 1
ATOM 3204 N N . VAL A 1 423 ? -8.141 -43.469 -12.602 1 94.56 423 VAL A N 1
ATOM 3205 C CA . VAL A 1 423 ? -7.578 -43.844 -13.898 1 94.56 423 VAL A CA 1
ATOM 3206 C C . VAL A 1 423 ? -6.457 -44.875 -13.695 1 94.56 423 VAL A C 1
ATOM 3208 O O . VAL A 1 423 ? -6.359 -45.844 -14.438 1 94.56 423 VAL A O 1
ATOM 3211 N N . ALA A 1 424 ? -5.648 -44.656 -12.727 1 94.44 424 ALA A N 1
ATOM 3212 C CA . ALA A 1 424 ? -4.535 -45.562 -12.43 1 94.44 424 ALA A CA 1
ATOM 3213 C C . ALA A 1 424 ? -5.031 -46.969 -12.109 1 94.44 424 ALA A C 1
ATOM 3215 O O . ALA A 1 424 ? -4.359 -47.938 -12.406 1 94.44 424 ALA A O 1
ATOM 3216 N N . THR A 1 425 ? -6.191 -47.062 -11.484 1 93.94 425 THR A N 1
ATOM 3217 C CA . THR A 1 425 ? -6.773 -48.344 -11.109 1 93.94 425 THR A CA 1
ATOM 3218 C C . THR A 1 425 ? -7.555 -48.969 -12.273 1 93.94 425 THR A C 1
ATOM 3220 O O . THR A 1 425 ? -8.094 -50.062 -12.164 1 93.94 425 THR A O 1
ATOM 3223 N N . ARG A 1 426 ? -7.742 -48.219 -13.312 1 90.81 426 ARG A N 1
ATOM 3224 C CA . ARG A 1 426 ? -8.422 -48.625 -14.531 1 90.81 426 ARG A CA 1
ATOM 3225 C C . ARG A 1 426 ? -9.93 -48.656 -14.328 1 90.81 426 ARG A C 1
ATOM 3227 O O . ARG A 1 426 ? -10.633 -49.406 -15.031 1 90.81 426 ARG A O 1
ATOM 3234 N N . LYS A 1 427 ? -10.289 -48.062 -13.398 1 92.75 427 LYS A N 1
ATOM 3235 C CA . LYS A 1 427 ? -11.734 -47.875 -13.273 1 92.75 427 LYS A CA 1
ATOM 3236 C C . LYS A 1 427 ? -12.289 -47.094 -14.461 1 92.75 427 LYS A C 1
ATOM 3238 O O . LYS A 1 427 ? -13.422 -47.312 -14.891 1 92.75 427 LYS A O 1
ATOM 3243 N N . TYR A 1 428 ? -11.602 -46.125 -14.805 1 92.56 428 TYR A N 1
ATOM 3244 C CA . TYR A 1 428 ? -11.859 -45.375 -16.047 1 92.56 428 TYR A CA 1
ATOM 3245 C C . TYR A 1 428 ? -10.734 -45.594 -17.047 1 92.56 428 TYR A C 1
ATOM 3247 O O . TYR A 1 428 ? -9.562 -45.688 -16.656 1 92.56 428 TYR A O 1
ATOM 3255 N N . HIS A 1 429 ? -11.023 -45.562 -18.344 1 85.94 429 HIS A N 1
ATOM 3256 C CA . HIS A 1 429 ? -10.055 -45.875 -19.391 1 85.94 429 HIS A CA 1
ATOM 3257 C C . HIS A 1 429 ? -9.047 -44.75 -19.594 1 85.94 429 HIS A C 1
ATOM 3259 O O . HIS A 1 429 ? -7.902 -45 -19.969 1 85.94 429 HIS A O 1
ATOM 3265 N N . ASN A 1 430 ? -9.617 -43.562 -19.359 1 86 430 ASN A N 1
ATOM 3266 C CA . ASN A 1 430 ? -8.727 -42.406 -19.547 1 86 430 ASN A CA 1
ATOM 3267 C C . ASN A 1 430 ? -9.195 -41.219 -18.719 1 86 430 ASN A C 1
ATOM 3269 O O . ASN A 1 430 ? -10.281 -41.219 -18.141 1 86 430 ASN A O 1
ATOM 3273 N N . LEU A 1 431 ? -8.328 -40.25 -18.766 1 91.62 431 LEU A N 1
ATOM 3274 C CA . LEU A 1 431 ? -8.555 -39.062 -17.953 1 91.62 431 LEU A CA 1
ATOM 3275 C C . LEU A 1 431 ? -9.781 -38.312 -18.438 1 91.62 431 LEU A C 1
ATOM 3277 O O . LEU A 1 431 ? -10.555 -37.781 -17.641 1 91.62 431 LEU A O 1
ATOM 3281 N N . GLY A 1 432 ? -10.023 -38.25 -19.719 1 90.06 432 GLY A N 1
ATOM 3282 C CA . GLY A 1 432 ? -11.172 -37.562 -20.281 1 90.06 432 GLY A CA 1
ATOM 3283 C C . GLY A 1 432 ? -12.5 -38.156 -19.797 1 90.06 432 GLY A C 1
ATOM 3284 O O . GLY A 1 432 ? -13.391 -37.406 -19.391 1 90.06 432 GLY A O 1
ATOM 3285 N N . GLU A 1 433 ? -12.539 -39.469 -19.859 1 91.31 433 GLU A N 1
ATOM 3286 C CA . GLU A 1 433 ? -13.742 -40.156 -19.406 1 91.31 433 GLU A CA 1
ATOM 3287 C C . GLU A 1 433 ? -13.977 -39.938 -17.906 1 91.31 433 GLU A C 1
ATOM 3289 O O . GLU A 1 433 ? -15.102 -39.688 -17.469 1 91.31 433 GLU A O 1
ATOM 3294 N N . ALA A 1 434 ? -12.953 -40.031 -17.156 1 95.31 434 ALA A N 1
ATOM 3295 C CA . ALA A 1 434 ? -13.062 -39.875 -15.711 1 95.31 434 ALA A CA 1
ATOM 3296 C C . ALA A 1 434 ? -13.516 -38.469 -15.344 1 95.31 434 ALA A C 1
ATOM 3298 O O . ALA A 1 434 ? -14.359 -38.281 -14.469 1 95.31 434 ALA A O 1
ATOM 3299 N N . MET A 1 435 ? -12.969 -37.438 -15.961 1 95.19 435 MET A N 1
ATOM 3300 C CA . MET A 1 435 ? -13.344 -36.062 -15.711 1 95.19 435 MET A CA 1
ATOM 3301 C C . MET A 1 435 ? -14.836 -35.844 -15.977 1 95.19 435 MET A C 1
ATOM 3303 O O . MET A 1 435 ? -15.531 -35.219 -15.164 1 95.19 435 MET A O 1
ATOM 3307 N N . LYS A 1 436 ? -15.328 -36.375 -17.141 1 91.94 436 LYS A N 1
ATOM 3308 C CA . LYS A 1 436 ? -16.734 -36.219 -17.516 1 91.94 436 LYS A CA 1
ATOM 3309 C C . LYS A 1 436 ? -17.641 -36.906 -16.516 1 91.94 436 LYS A C 1
ATOM 3311 O O . LYS A 1 436 ? -18.734 -36.406 -16.219 1 91.94 436 LYS A O 1
ATOM 3316 N N . ALA A 1 437 ? -17.156 -37.969 -15.945 1 94.69 437 ALA A N 1
ATOM 3317 C CA . ALA A 1 437 ? -17.984 -38.781 -15.039 1 94.69 437 ALA A CA 1
ATOM 3318 C C . ALA A 1 437 ? -18.016 -38.188 -13.641 1 94.69 437 ALA A C 1
ATOM 3320 O O . ALA A 1 437 ? -19.031 -38.281 -12.938 1 94.69 437 ALA A O 1
ATOM 3321 N N . LEU A 1 438 ? -16.953 -37.5 -13.289 1 96 438 LEU A N 1
ATOM 3322 C CA . LEU A 1 438 ? -16.812 -37.219 -11.859 1 96 438 LEU A CA 1
ATOM 3323 C C . LEU A 1 438 ? -16.938 -35.719 -11.586 1 96 438 LEU A C 1
ATOM 3325 O O . LEU A 1 438 ? -17.156 -35.312 -10.445 1 96 438 LEU A O 1
ATOM 3329 N N . ASN A 1 439 ? -16.703 -34.906 -12.562 1 95.56 439 ASN A N 1
ATOM 3330 C CA . ASN A 1 439 ? -16.938 -33.469 -12.391 1 95.56 439 ASN A CA 1
ATOM 3331 C C . ASN A 1 439 ? -18.422 -33.156 -12.312 1 95.56 439 ASN A C 1
ATOM 3333 O O . ASN A 1 439 ? -19.25 -33.844 -12.93 1 95.56 439 ASN A O 1
ATOM 3337 N N . ALA A 1 440 ? -18.797 -32.188 -11.57 1 95.62 440 ALA A N 1
ATOM 3338 C CA . ALA A 1 440 ? -20.188 -31.734 -11.461 1 95.62 440 ALA A CA 1
ATOM 3339 C C . ALA A 1 440 ? -20.266 -30.25 -11.133 1 95.62 440 ALA A C 1
ATOM 3341 O O . ALA A 1 440 ? -19.531 -29.75 -10.273 1 95.62 440 ALA A O 1
ATOM 3342 N N . PRO A 1 441 ? -21.172 -29.609 -11.844 1 95 441 PRO A N 1
ATOM 3343 C CA . PRO A 1 441 ? -21.328 -28.172 -11.602 1 95 441 PRO A CA 1
ATOM 3344 C C . PRO A 1 441 ? -22.109 -27.875 -10.32 1 95 441 PRO A C 1
ATOM 3346 O O . PRO A 1 441 ? -22.938 -28.672 -9.898 1 95 441 PRO A O 1
ATOM 3349 N N . GLY A 1 442 ? -21.672 -26.766 -9.766 1 94.94 442 GLY A N 1
ATOM 3350 C CA . GLY A 1 442 ? -22.438 -26.219 -8.656 1 94.94 442 GLY A CA 1
ATOM 3351 C C . GLY A 1 442 ? -23.094 -24.891 -8.984 1 94.94 442 GLY A C 1
ATOM 3352 O O . GLY A 1 442 ? -23.797 -24.766 -9.992 1 94.94 442 GLY A O 1
ATOM 3353 N N . GLU A 1 443 ? -22.797 -23.922 -8.18 1 94.94 443 GLU A N 1
ATOM 3354 C CA . GLU A 1 443 ? -23.422 -22.609 -8.328 1 94.94 443 GLU A CA 1
ATOM 3355 C C . GLU A 1 443 ? -22.797 -21.828 -9.484 1 94.94 443 GLU A C 1
ATOM 3357 O O . GLU A 1 443 ? -21.594 -21.906 -9.727 1 94.94 443 GLU A O 1
ATOM 3362 N N . VAL A 1 444 ? -23.703 -21.078 -10.219 1 96.94 444 VAL A N 1
ATOM 3363 C CA . VAL A 1 444 ? -23.266 -20.188 -11.281 1 96.94 444 VAL A CA 1
ATOM 3364 C C . VAL A 1 444 ? -23.453 -18.734 -10.852 1 96.94 444 VAL A C 1
ATOM 3366 O O . VAL A 1 444 ? -24.562 -18.344 -10.469 1 96.94 444 VAL A O 1
ATOM 3369 N N . ILE A 1 445 ? -22.422 -17.984 -10.836 1 97.81 445 ILE A N 1
ATOM 3370 C CA . ILE A 1 445 ? -22.469 -16.562 -10.484 1 97.81 445 ILE A CA 1
ATOM 3371 C C . ILE A 1 445 ? -22.344 -15.711 -11.75 1 97.81 445 ILE A C 1
ATOM 3373 O O . ILE A 1 445 ? -21.391 -15.844 -12.508 1 97.81 445 ILE A O 1
ATOM 3377 N N . HIS A 1 446 ? -23.312 -14.875 -11.977 1 97.62 446 HIS A N 1
ATOM 3378 C CA . HIS A 1 446 ? -23.328 -14.031 -13.164 1 97.62 446 HIS A CA 1
ATOM 3379 C C . HIS A 1 446 ? -22.859 -12.609 -12.844 1 97.62 446 HIS A C 1
ATOM 3381 O O . HIS A 1 446 ? -23 -12.156 -11.703 1 97.62 446 HIS A O 1
ATOM 3387 N N . PRO A 1 447 ? -22.312 -11.906 -13.852 1 98 447 PRO A N 1
ATOM 3388 C CA . PRO A 1 447 ? -22.031 -10.484 -13.664 1 98 447 PRO A CA 1
ATOM 3389 C C . PRO A 1 447 ? -23.266 -9.664 -13.328 1 98 447 PRO A C 1
ATOM 3391 O O . PRO A 1 447 ? -24.391 -10.062 -13.68 1 98 447 PRO A O 1
ATOM 3394 N N . SER A 1 448 ? -23.031 -8.578 -12.68 1 97.69 448 SER A N 1
ATOM 3395 C CA . SER A 1 448 ? -24.125 -7.668 -12.367 1 97.69 448 SER A CA 1
ATOM 3396 C C . SER A 1 448 ? -24.812 -7.176 -13.625 1 97.69 448 SER A C 1
ATOM 3398 O O . SER A 1 448 ? -24.156 -6.898 -14.633 1 97.69 448 SER A O 1
ATOM 3400 N N . LYS A 1 449 ? -26.156 -7.055 -13.562 1 96.25 449 LYS A N 1
ATOM 3401 C CA . LYS A 1 449 ? -26.938 -6.531 -14.68 1 96.25 449 LYS A CA 1
ATOM 3402 C C . LYS A 1 449 ? -26.969 -5.004 -14.656 1 96.25 449 LYS A C 1
ATOM 3404 O O . LYS A 1 449 ? -27.422 -4.375 -15.617 1 96.25 449 LYS A O 1
ATOM 3409 N N . ASN A 1 450 ? -26.531 -4.434 -13.555 1 95.56 450 ASN A N 1
ATOM 3410 C CA . ASN A 1 450 ? -26.438 -2.98 -13.453 1 95.56 450 ASN A CA 1
ATOM 3411 C C . ASN A 1 450 ? -25.344 -2.424 -14.359 1 95.56 450 ASN A C 1
ATOM 3413 O O . ASN A 1 450 ? -24.156 -2.648 -14.117 1 95.56 450 ASN A O 1
ATOM 3417 N N . PRO A 1 451 ? -25.703 -1.678 -15.32 1 95.38 451 PRO A N 1
ATOM 3418 C CA . PRO A 1 451 ? -24.703 -1.202 -16.281 1 95.38 451 PRO A CA 1
ATOM 3419 C C . PRO A 1 451 ? -23.656 -0.294 -15.656 1 95.38 451 PRO A C 1
ATOM 3421 O O . PRO A 1 451 ? -22.531 -0.2 -16.156 1 95.38 451 PRO A O 1
ATOM 3424 N N . THR A 1 452 ? -24 0.368 -14.539 1 96.69 452 THR A N 1
ATOM 3425 C CA . THR A 1 452 ? -23.062 1.267 -13.875 1 96.69 452 THR A CA 1
ATOM 3426 C C . THR A 1 452 ? -21.891 0.485 -13.281 1 96.69 452 THR A C 1
ATOM 3428 O O . THR A 1 452 ? -20.766 0.995 -13.203 1 96.69 452 THR A O 1
ATOM 3431 N N . VAL A 1 453 ? -22.188 -0.746 -12.922 1 97.81 453 VAL A N 1
ATOM 3432 C CA . VAL A 1 453 ? -21.141 -1.586 -12.359 1 97.81 453 VAL A CA 1
ATOM 3433 C C . VAL A 1 453 ? -20.078 -1.867 -13.414 1 97.81 453 VAL A C 1
ATOM 3435 O O . VAL A 1 453 ? -18.875 -1.74 -13.148 1 97.81 453 VAL A O 1
ATOM 3438 N N . LYS A 1 454 ? -20.5 -2.207 -14.609 1 97.69 454 LYS A N 1
ATOM 3439 C CA . LYS A 1 454 ? -19.562 -2.475 -15.695 1 97.69 454 LYS A CA 1
ATOM 3440 C C . LYS A 1 454 ? -18.781 -1.219 -16.078 1 97.69 454 LYS A C 1
ATOM 3442 O O . LYS A 1 454 ? -17.562 -1.274 -16.266 1 97.69 454 LYS A O 1
ATOM 3447 N N . LYS A 1 455 ? -19.469 -0.117 -16.156 1 97.75 455 LYS A N 1
ATOM 3448 C CA . LYS A 1 455 ? -18.828 1.149 -16.484 1 97.75 455 LYS A CA 1
ATOM 3449 C C . LYS A 1 455 ? -17.766 1.511 -15.445 1 97.75 455 LYS A C 1
ATOM 3451 O O . LYS A 1 455 ? -16.656 1.939 -15.797 1 97.75 455 LYS A O 1
ATOM 3456 N N . TYR A 1 456 ? -18.141 1.366 -14.211 1 98.25 456 TYR A N 1
ATOM 3457 C CA . TYR A 1 456 ? -17.234 1.645 -13.102 1 98.25 456 TYR A CA 1
ATOM 3458 C C . TYR A 1 456 ? -15.977 0.788 -13.188 1 98.25 456 TYR A C 1
ATOM 3460 O O . TYR A 1 456 ? -14.859 1.305 -13.109 1 98.25 456 TYR A O 1
ATOM 3468 N N . HIS A 1 457 ? -16.109 -0.487 -13.43 1 98.69 457 HIS A N 1
ATOM 3469 C CA . HIS A 1 457 ? -14.961 -1.394 -13.453 1 98.69 457 HIS A CA 1
ATOM 3470 C C . HIS A 1 457 ? -14.133 -1.199 -14.719 1 98.69 457 HIS A C 1
ATOM 3472 O O . HIS A 1 457 ? -12.914 -1.413 -14.711 1 98.69 457 HIS A O 1
ATOM 3478 N N . ASP A 1 458 ? -14.766 -0.778 -15.797 1 98.69 458 ASP A N 1
ATOM 3479 C CA . ASP A 1 458 ? -14 -0.467 -17 1 98.69 458 ASP A CA 1
ATOM 3480 C C . ASP A 1 458 ? -13.023 0.68 -16.75 1 98.69 458 ASP A C 1
ATOM 3482 O O . ASP A 1 458 ? -11.875 0.632 -17.188 1 98.69 458 ASP A O 1
ATOM 3486 N N . VAL A 1 459 ? -13.508 1.68 -16.031 1 98.62 459 VAL A N 1
ATOM 3487 C CA . VAL A 1 459 ? -12.656 2.82 -15.703 1 98.62 459 VAL A CA 1
ATOM 3488 C C . VAL A 1 459 ? -11.57 2.387 -14.727 1 98.62 459 VAL A C 1
ATOM 3490 O O . VAL A 1 459 ? -10.398 2.738 -14.898 1 98.62 459 VAL A O 1
ATOM 3493 N N . LYS A 1 460 ? -11.922 1.617 -13.719 1 98.81 460 LYS A N 1
ATOM 3494 C CA . LYS A 1 460 ? -10.961 1.105 -12.742 1 98.81 460 LYS A CA 1
ATOM 3495 C C . LYS A 1 460 ? -9.898 0.243 -13.422 1 98.81 460 LYS A C 1
ATOM 3497 O O . LYS A 1 460 ? -8.727 0.279 -13.039 1 98.81 460 LYS A O 1
ATOM 3502 N N . TYR A 1 461 ? -10.328 -0.487 -14.414 1 98.88 461 TYR A N 1
ATOM 3503 C CA . TYR A 1 461 ? -9.406 -1.336 -15.164 1 98.88 461 TYR A CA 1
ATOM 3504 C C . TYR A 1 461 ? -8.406 -0.495 -15.953 1 98.88 461 TYR A C 1
ATOM 3506 O O . TYR A 1 461 ? -7.223 -0.823 -16.016 1 98.88 461 TYR A O 1
ATOM 3514 N N . LYS A 1 462 ? -8.891 0.533 -16.562 1 98.75 462 LYS A N 1
ATOM 3515 C CA . LYS A 1 462 ? -8 1.455 -17.25 1 98.75 462 LYS A CA 1
ATOM 3516 C C . LYS A 1 462 ? -6.969 2.047 -16.297 1 98.75 462 LYS A C 1
ATOM 3518 O O . LYS A 1 462 ? -5.789 2.16 -16.641 1 98.75 462 LYS A O 1
ATOM 3523 N N . ILE A 1 463 ? -7.422 2.469 -15.117 1 98.75 463 ILE A N 1
ATOM 3524 C CA . ILE A 1 463 ? -6.523 2.988 -14.094 1 98.75 463 ILE A CA 1
ATOM 3525 C C . ILE A 1 463 ? -5.5 1.92 -13.711 1 98.75 463 ILE A C 1
ATOM 3527 O O . ILE A 1 463 ? -4.301 2.189 -13.672 1 98.75 463 ILE A O 1
ATOM 3531 N N . PHE A 1 464 ? -5.98 0.728 -13.547 1 98.75 464 PHE A N 1
ATOM 3532 C CA . PHE A 1 464 ? -5.141 -0.411 -13.203 1 98.75 464 PHE A CA 1
ATOM 3533 C C . PHE A 1 464 ? -4.02 -0.588 -14.219 1 98.75 464 PHE A C 1
ATOM 3535 O O . PHE A 1 464 ? -2.85 -0.707 -13.844 1 98.75 464 PHE A O 1
ATOM 3542 N N . ARG A 1 465 ? -4.312 -0.623 -15.438 1 98.69 465 ARG A N 1
ATOM 3543 C CA . ARG A 1 465 ? -3.32 -0.762 -16.5 1 98.69 465 ARG A CA 1
ATOM 3544 C C . ARG A 1 465 ? -2.328 0.396 -16.469 1 98.69 465 ARG A C 1
ATOM 3546 O O . ARG A 1 465 ? -1.129 0.198 -16.688 1 98.69 465 ARG A O 1
ATOM 3553 N N . GLY A 1 466 ? -2.824 1.548 -16.188 1 98.62 466 GLY A N 1
ATOM 3554 C CA . GLY A 1 466 ? -1.991 2.74 -16.141 1 98.62 466 GLY A CA 1
ATOM 3555 C C . GLY A 1 466 ? -0.978 2.719 -15.016 1 98.62 466 GLY A C 1
ATOM 3556 O O . GLY A 1 466 ? 0.121 3.26 -15.148 1 98.62 466 GLY A O 1
ATOM 3557 N N . LEU A 1 467 ? -1.329 2.115 -13.891 1 98.75 467 LEU A N 1
ATOM 3558 C CA . LEU A 1 467 ? -0.42 2.059 -12.75 1 98.75 467 LEU A CA 1
ATOM 3559 C C . LEU A 1 467 ? 0.865 1.324 -13.117 1 98.75 467 LEU A C 1
ATOM 3561 O O . LEU A 1 467 ? 1.959 1.755 -12.742 1 98.75 467 LEU A O 1
ATOM 3565 N N . TYR A 1 468 ? 0.755 0.236 -13.82 1 98.62 468 TYR A N 1
ATOM 3566 C CA . TYR A 1 468 ? 1.938 -0.507 -14.242 1 98.62 468 TYR A CA 1
ATOM 3567 C C . TYR A 1 468 ? 2.768 0.303 -15.227 1 98.62 468 TYR A C 1
ATOM 3569 O O . TYR A 1 468 ? 3.996 0.346 -15.133 1 98.62 468 TYR A O 1
ATOM 3577 N N . GLU A 1 469 ? 2.096 0.901 -16.219 1 98.44 469 GLU A N 1
ATOM 3578 C CA . GLU A 1 469 ? 2.809 1.698 -17.219 1 98.44 469 GLU A CA 1
ATOM 3579 C C . GLU A 1 469 ? 3.602 2.822 -16.562 1 98.44 469 GLU A C 1
ATOM 3581 O O . GLU A 1 469 ? 4.73 3.109 -16.969 1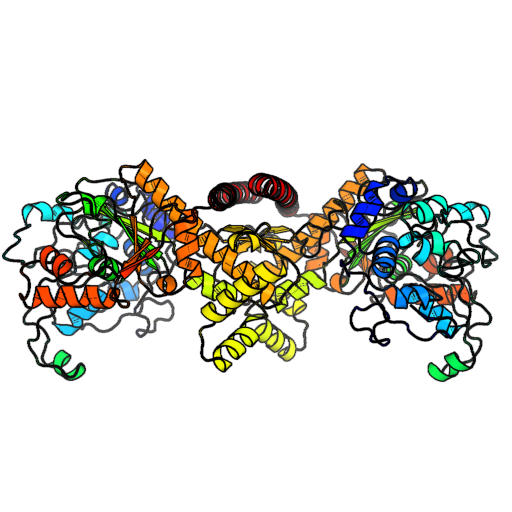 98.44 469 GLU A O 1
ATOM 3586 N N . GLN A 1 470 ? 3.035 3.445 -15.57 1 98.19 470 GLN A N 1
ATOM 3587 C CA . GLN A 1 470 ? 3.732 4.496 -14.836 1 98.19 470 GLN A CA 1
ATOM 3588 C C . GLN A 1 470 ? 4.945 3.939 -14.102 1 98.19 470 GLN A C 1
ATOM 3590 O O . GLN A 1 470 ? 5.996 4.578 -14.055 1 98.19 470 GLN A O 1
ATOM 3595 N N . GLN A 1 471 ? 4.77 2.781 -13.484 1 98.38 471 GLN A N 1
ATOM 3596 C CA . GLN A 1 471 ? 5.883 2.15 -12.781 1 98.38 471 GLN A CA 1
ATOM 3597 C C . GLN A 1 471 ? 7.07 1.944 -13.719 1 98.38 471 GLN A C 1
ATOM 3599 O O . GLN A 1 471 ? 8.219 2.145 -13.32 1 98.38 471 GLN A O 1
ATOM 3604 N N . LEU A 1 472 ? 6.82 1.545 -14.992 1 98.25 472 LEU A N 1
ATOM 3605 C CA . LEU A 1 472 ? 7.887 1.368 -15.977 1 98.25 472 LEU A CA 1
ATOM 3606 C C . LEU A 1 472 ? 8.586 2.693 -16.266 1 98.25 472 LEU A C 1
ATOM 3608 O O . LEU A 1 472 ? 9.812 2.744 -16.359 1 98.25 472 LEU A O 1
ATOM 3612 N N . SER A 1 473 ? 7.785 3.707 -16.406 1 98.19 473 SER A N 1
ATOM 3613 C CA . SER A 1 473 ? 8.336 5.035 -16.656 1 98.19 473 SER A CA 1
ATOM 3614 C C . SER A 1 473 ? 9.227 5.48 -15.492 1 98.19 473 SER A C 1
ATOM 3616 O O . SER A 1 473 ? 10.312 6.02 -15.711 1 98.19 473 SER A O 1
ATOM 3618 N N . TYR A 1 474 ? 8.789 5.27 -14.305 1 98.38 474 TYR A N 1
ATOM 3619 C CA . TYR A 1 474 ? 9.555 5.66 -13.125 1 98.38 474 TYR A CA 1
ATOM 3620 C C . TYR A 1 474 ? 10.867 4.895 -13.039 1 98.38 474 TYR A C 1
ATOM 3622 O O . TYR A 1 474 ? 11.914 5.469 -12.727 1 98.38 474 TYR A O 1
ATOM 3630 N N . ARG A 1 475 ? 10.812 3.6 -13.297 1 97.56 475 ARG A N 1
ATOM 3631 C CA . ARG A 1 475 ? 12.031 2.795 -13.305 1 97.56 475 ARG A CA 1
ATOM 3632 C C . ARG A 1 475 ? 13.055 3.361 -14.273 1 97.56 475 ARG A C 1
ATOM 3634 O O . ARG A 1 475 ? 14.242 3.461 -13.953 1 97.56 475 ARG A O 1
ATOM 3641 N N . SER A 1 476 ? 12.578 3.707 -15.453 1 97.88 476 SER A N 1
ATOM 3642 C CA . SER A 1 476 ? 13.453 4.246 -16.484 1 97.88 476 SER A CA 1
ATOM 3643 C C . SER A 1 476 ? 14.047 5.586 -16.062 1 97.88 476 SER A C 1
ATOM 3645 O O . SER A 1 476 ? 15.242 5.828 -16.234 1 97.88 476 SER A O 1
ATOM 3647 N N . MET A 1 477 ? 13.273 6.469 -15.516 1 97.62 477 MET A N 1
ATOM 3648 C CA . MET A 1 477 ? 13.727 7.785 -15.07 1 97.62 477 MET A CA 1
ATOM 3649 C C . MET A 1 477 ? 14.797 7.656 -13.992 1 97.62 477 MET A C 1
ATOM 3651 O O . MET A 1 477 ? 15.812 8.344 -14.039 1 97.62 477 MET A O 1
ATOM 3655 N N . ILE A 1 478 ? 14.547 6.777 -13.039 1 97.56 478 ILE A N 1
ATOM 3656 C CA . ILE A 1 478 ? 15.469 6.602 -11.922 1 97.56 478 ILE A CA 1
ATOM 3657 C C . ILE A 1 478 ? 16.781 6.012 -12.43 1 97.56 478 ILE A C 1
ATOM 3659 O O . ILE A 1 478 ? 17.859 6.441 -12.008 1 97.56 478 ILE A O 1
ATOM 3663 N N . ALA A 1 479 ? 16.656 5.004 -13.328 1 95.88 479 ALA A N 1
ATOM 3664 C CA . ALA A 1 479 ? 17.859 4.406 -13.898 1 95.88 479 ALA A CA 1
ATOM 3665 C C . ALA A 1 479 ? 18.719 5.457 -14.594 1 95.88 479 ALA A C 1
ATOM 3667 O O . ALA A 1 479 ? 19.953 5.441 -14.477 1 95.88 479 ALA A O 1
ATOM 3668 N N . GLN A 1 480 ? 18.125 6.383 -15.273 1 95.06 480 GLN A N 1
ATOM 3669 C CA . GLN A 1 480 ? 18.844 7.449 -15.961 1 95.06 480 GLN A CA 1
ATOM 3670 C C . GLN A 1 480 ? 19.5 8.398 -14.961 1 95.06 480 GLN A C 1
ATOM 3672 O O . GLN A 1 480 ? 20.625 8.875 -15.188 1 95.06 480 GLN A O 1
ATOM 3677 N N . ALA A 1 481 ? 18.828 8.664 -13.883 1 94.38 481 ALA A N 1
ATOM 3678 C CA . ALA A 1 481 ? 19.344 9.586 -12.867 1 94.38 481 ALA A CA 1
ATOM 3679 C C . ALA A 1 481 ? 20.547 8.984 -12.156 1 94.38 481 ALA A C 1
ATOM 3681 O O . ALA A 1 481 ? 21.453 9.711 -11.734 1 94.38 481 ALA A O 1
ATOM 3682 N N . LEU A 1 482 ? 20.594 7.699 -12.047 1 92.88 482 LEU A N 1
ATOM 3683 C CA . LEU A 1 482 ? 21.656 7.027 -11.297 1 92.88 482 LEU A CA 1
ATOM 3684 C C . LEU A 1 482 ? 22.797 6.645 -12.219 1 92.88 482 LEU A C 1
ATOM 3686 O O . LEU A 1 482 ? 23.844 6.191 -11.75 1 92.88 482 LEU A O 1
ATOM 3690 N N . SER A 1 483 ? 22.656 6.746 -13.555 1 87.38 483 SER A N 1
ATOM 3691 C CA . SER A 1 483 ? 23.719 6.465 -14.5 1 87.38 483 SER A CA 1
ATOM 3692 C C . SER A 1 483 ? 24.656 7.656 -14.641 1 87.38 483 SER A C 1
ATOM 3694 O O . SER A 1 483 ? 24.25 8.805 -14.484 1 87.38 483 SER A O 1
ATOM 3696 N N . ALA B 1 1 ? -14.828 26.125 23.594 1 97.12 1 ALA B N 1
ATOM 3697 C CA . ALA B 1 1 ? -16.188 26.656 23.719 1 97.12 1 ALA B CA 1
ATOM 3698 C C . ALA B 1 1 ? -16.609 26.734 25.188 1 97.12 1 ALA B C 1
ATOM 3700 O O . ALA B 1 1 ? -16.578 25.734 25.906 1 97.12 1 ALA B O 1
ATOM 3701 N N . VAL B 1 2 ? -17.031 27.906 25.609 1 95.88 2 VAL B N 1
ATOM 3702 C CA . VAL B 1 2 ? -17.469 28.078 26.984 1 95.88 2 VAL B CA 1
ATOM 3703 C C . VAL B 1 2 ? -18.688 28.969 27.047 1 95.88 2 VAL B C 1
ATOM 3705 O O . VAL B 1 2 ? -18.891 29.812 26.172 1 95.88 2 VAL B O 1
ATOM 3708 N N . ASP B 1 3 ? -19.469 28.797 28.078 1 95.81 3 ASP B N 1
ATOM 3709 C CA . ASP B 1 3 ? -20.656 29.609 28.25 1 95.81 3 ASP B CA 1
ATOM 3710 C C . ASP B 1 3 ? -20.344 30.875 29.047 1 95.81 3 ASP B C 1
ATOM 3712 O O . ASP B 1 3 ? -19.188 31.266 29.172 1 95.81 3 ASP B O 1
ATOM 3716 N N . SER B 1 4 ? -21.375 31.578 29.484 1 92.88 4 SER B N 1
ATOM 3717 C CA . SER B 1 4 ? -21.234 32.875 30.141 1 92.88 4 SER B CA 1
ATOM 3718 C C . SER B 1 4 ? -20.531 32.719 31.484 1 92.88 4 SER B C 1
ATOM 3720 O O . SER B 1 4 ? -19.906 33.656 31.969 1 92.88 4 SER B O 1
ATOM 3722 N N . ASP B 1 5 ? -20.578 31.516 32.094 1 92.38 5 ASP B N 1
ATOM 3723 C CA . ASP B 1 5 ? -19.922 31.25 33.375 1 92.38 5 ASP B CA 1
ATOM 3724 C C . ASP B 1 5 ? -18.547 30.609 33.156 1 92.38 5 ASP B C 1
ATOM 3726 O O . ASP B 1 5 ? -17.922 30.156 34.125 1 92.38 5 ASP B O 1
ATOM 3730 N N . SER B 1 6 ? -18.203 30.5 31.906 1 91.25 6 SER B N 1
ATOM 3731 C CA . SER B 1 6 ? -16.922 29.922 31.5 1 91.25 6 SER B CA 1
ATOM 3732 C C . SER B 1 6 ? -16.906 28.422 31.703 1 91.25 6 SER B C 1
ATOM 3734 O O . SER B 1 6 ? -15.844 27.812 31.844 1 91.25 6 SER B O 1
ATOM 3736 N N . SER B 1 7 ? -18.109 27.844 31.766 1 94.5 7 SER B N 1
ATOM 3737 C CA . SER B 1 7 ? -18.203 26.391 31.812 1 94.5 7 SER B CA 1
ATOM 3738 C C . SER B 1 7 ? -18.141 25.797 30.422 1 94.5 7 SER B C 1
ATOM 3740 O O . SER B 1 7 ? -18.609 26.406 29.453 1 94.5 7 SER B O 1
ATOM 3742 N N . PRO B 1 8 ? -17.547 24.625 30.375 1 96.5 8 PRO B N 1
ATOM 3743 C CA . PRO B 1 8 ? -17.391 24 29.047 1 96.5 8 PRO B CA 1
ATOM 3744 C C . PRO B 1 8 ? -18.734 23.688 28.391 1 96.5 8 PRO B C 1
ATOM 3746 O O . PRO B 1 8 ? -19.672 23.266 29.078 1 96.5 8 PRO B O 1
ATOM 3749 N N . VAL B 1 9 ? -18.859 23.844 27.141 1 97.56 9 VAL B N 1
ATOM 3750 C CA . VAL B 1 9 ? -20 23.5 26.297 1 97.56 9 VAL B CA 1
ATOM 3751 C C . VAL B 1 9 ? -19.578 22.469 25.25 1 97.56 9 VAL B C 1
ATOM 3753 O O . VAL B 1 9 ? -18.547 22.625 24.594 1 97.56 9 VAL B O 1
ATOM 3756 N N . SER B 1 10 ? -20.391 21.453 25.047 1 97.12 10 SER B N 1
ATOM 3757 C CA . SER B 1 10 ? -20.031 20.344 24.156 1 97.12 10 SER B CA 1
ATOM 3758 C C . SER B 1 10 ? -19.969 20.812 22.703 1 97.12 10 SER B C 1
ATOM 3760 O O . SER B 1 10 ? -20.828 21.578 22.25 1 97.12 10 SER B O 1
ATOM 3762 N N . VAL B 1 11 ? -18.953 20.344 22.016 1 96.81 11 VAL B N 1
ATOM 3763 C CA . VAL B 1 11 ? -18.859 20.547 20.562 1 96.81 11 VAL B CA 1
ATOM 3764 C C . VAL B 1 11 ? -18.844 19.188 19.844 1 96.81 11 VAL B C 1
ATOM 3766 O O . VAL B 1 11 ? -18.25 19.062 18.781 1 96.81 11 VAL B O 1
ATOM 3769 N N . SER B 1 12 ? -19.344 18.219 20.5 1 94 12 SER B N 1
ATOM 3770 C CA . SER B 1 12 ? -19.422 16.844 20.016 1 94 12 SER B CA 1
ATOM 3771 C C . SER B 1 12 ? -20.875 16.375 19.906 1 94 12 SER B C 1
ATOM 3773 O O . SER B 1 12 ? -21.734 16.828 20.656 1 94 12 SER B O 1
ATOM 3775 N N . LEU B 1 13 ? -21.109 15.375 19.062 1 92.31 13 LEU B N 1
ATOM 3776 C CA . LEU B 1 13 ? -22.438 14.812 18.891 1 92.31 13 LEU B CA 1
ATOM 3777 C C . LEU B 1 13 ? -22.859 14.023 20.125 1 92.31 13 LEU B C 1
ATOM 3779 O O . LEU B 1 13 ? -24.047 13.773 20.344 1 92.31 13 LEU B O 1
ATOM 3783 N N . SER B 1 14 ? -22 13.742 20.953 1 91.25 14 SER B N 1
ATOM 3784 C CA . SER B 1 14 ? -22.281 12.977 22.156 1 91.25 14 SER B CA 1
ATOM 3785 C C . SER B 1 14 ? -23.031 13.828 23.188 1 91.25 14 SER B C 1
ATOM 3787 O O . SER B 1 14 ? -23.672 13.289 24.094 1 91.25 14 SER B O 1
ATOM 3789 N N . GLY B 1 15 ? -22.844 15.055 23.156 1 92.12 15 GLY B N 1
ATOM 3790 C CA . GLY B 1 15 ? -23.453 15.953 24.125 1 92.12 15 GLY B CA 1
ATOM 3791 C C . GLY B 1 15 ? -22.656 16.062 25.422 1 92.12 15 GLY B C 1
ATOM 3792 O O . GLY B 1 15 ? -23.016 16.844 26.297 1 92.12 15 GLY B O 1
ATOM 3793 N N . ASP B 1 16 ? -21.578 15.359 25.438 1 94.69 16 ASP B N 1
ATOM 3794 C CA . ASP B 1 16 ? -20.719 15.383 26.609 1 94.69 16 ASP B CA 1
ATOM 3795 C C . ASP B 1 16 ? -19.969 16.719 26.734 1 94.69 16 ASP B C 1
ATOM 3797 O O . ASP B 1 16 ? -19.141 17.047 25.891 1 94.69 16 ASP B O 1
ATOM 3801 N N . SER B 1 17 ? -20.266 17.422 27.781 1 92.56 17 SER B N 1
ATOM 3802 C CA . SER B 1 17 ? -19.719 18.766 27.953 1 92.56 17 SER B CA 1
ATOM 3803 C C . SER B 1 17 ? -18.188 18.719 28.078 1 92.56 17 SER B C 1
ATOM 3805 O O . SER B 1 17 ? -17.516 19.703 27.812 1 92.56 17 SER B O 1
ATOM 3807 N N . ARG B 1 18 ? -17.75 17.453 28.5 1 90.31 18 ARG B N 1
ATOM 3808 C CA . ARG B 1 18 ? -16.297 17.312 28.609 1 90.31 18 ARG B CA 1
ATOM 3809 C C . ARG B 1 18 ? -15.633 17.391 27.25 1 90.31 18 ARG B C 1
ATOM 3811 O O . ARG B 1 18 ? -14.43 17.656 27.156 1 90.31 18 ARG B O 1
ATOM 3818 N N . ARG B 1 19 ? -16.344 17.375 26.141 1 95.31 19 ARG B N 1
ATOM 3819 C CA . ARG B 1 19 ? -15.836 17.453 24.781 1 95.31 19 ARG B CA 1
ATOM 3820 C C . ARG B 1 19 ? -16.094 18.828 24.172 1 95.31 19 ARG B C 1
ATOM 3822 O O . ARG B 1 19 ? -16.891 18.969 23.25 1 95.31 19 ARG B O 1
ATOM 3829 N N . ASN B 1 20 ? -15.336 19.75 24.703 1 96.94 20 ASN B N 1
ATOM 3830 C CA . ASN B 1 20 ? -15.562 21.156 24.344 1 96.94 20 ASN B CA 1
ATOM 3831 C C . ASN B 1 20 ? -14.469 21.688 23.422 1 96.94 20 ASN B C 1
ATOM 3833 O O . ASN B 1 20 ? -14.289 22.891 23.297 1 96.94 20 ASN B O 1
ATOM 3837 N N . VAL B 1 21 ? -13.609 20.719 22.812 1 96.94 21 VAL B N 1
ATOM 3838 C CA . VAL B 1 21 ? -12.5 21.125 21.953 1 96.94 21 VAL B CA 1
ATOM 3839 C C . VAL B 1 21 ? -12.586 20.391 20.625 1 96.94 21 VAL B C 1
ATOM 3841 O O . VAL B 1 21 ? -12.781 19.172 20.578 1 96.94 21 VAL B O 1
ATOM 3844 N N . ILE B 1 22 ? -12.562 21.109 19.562 1 96.06 22 ILE B N 1
ATOM 3845 C CA . ILE B 1 22 ? -12.305 20.531 18.25 1 96.06 22 ILE B CA 1
ATOM 3846 C C . ILE B 1 22 ? -10.828 20.719 17.891 1 96.06 22 ILE B C 1
ATOM 3848 O O . ILE B 1 22 ? -10.352 21.844 17.75 1 96.06 22 ILE B O 1
ATOM 3852 N N . VAL B 1 23 ? -10.156 19.609 17.719 1 94.69 23 VAL B N 1
ATOM 3853 C CA . VAL B 1 23 ? -8.719 19.656 17.484 1 94.69 23 VAL B CA 1
ATOM 3854 C C . VAL B 1 23 ? -8.438 20.25 16.109 1 94.69 23 VAL B C 1
ATOM 3856 O O . VAL B 1 23 ? -9.258 20.125 15.195 1 94.69 23 VAL B O 1
ATOM 3859 N N . TRP B 1 24 ? -7.336 20.906 15.953 1 93.12 24 TRP B N 1
ATOM 3860 C CA . TRP B 1 24 ? -6.996 21.672 14.758 1 93.12 24 TRP B CA 1
ATOM 3861 C C . TRP B 1 24 ? -7.031 20.781 13.516 1 93.12 24 TRP B C 1
ATOM 3863 O O . TRP B 1 24 ? -7.461 21.219 12.445 1 93.12 24 TRP B O 1
ATOM 3873 N N . MET B 1 25 ? -6.648 19.547 13.609 1 92.38 25 MET B N 1
ATOM 3874 C CA . MET B 1 25 ? -6.48 18.672 12.453 1 92.38 25 MET B CA 1
ATOM 3875 C C . MET B 1 25 ? -7.801 18 12.078 1 92.38 25 MET B C 1
ATOM 3877 O O . MET B 1 25 ? -7.852 17.188 11.148 1 92.38 25 MET B O 1
ATOM 3881 N N . ASP B 1 26 ? -8.852 18.359 12.789 1 93.5 26 ASP B N 1
ATOM 3882 C CA . ASP B 1 26 ? -10.172 17.781 12.523 1 93.5 26 ASP B CA 1
ATOM 3883 C C . ASP B 1 26 ? -10.727 18.281 11.195 1 93.5 26 ASP B C 1
ATOM 3885 O O . ASP B 1 26 ? -10.82 19.484 10.969 1 93.5 26 ASP B O 1
ATOM 3889 N N . HIS B 1 27 ? -11.133 17.359 10.336 1 92.62 27 HIS B N 1
ATOM 3890 C CA . HIS B 1 27 ? -11.609 17.719 9.008 1 92.62 27 HIS B CA 1
ATOM 3891 C C . HIS B 1 27 ? -13.109 17.484 8.875 1 92.62 27 HIS B C 1
ATOM 3893 O O . HIS B 1 27 ? -13.617 17.312 7.773 1 92.62 27 HIS B O 1
ATOM 3899 N N . ARG B 1 28 ? -13.844 17.562 9.891 1 93.19 28 ARG B N 1
ATOM 3900 C CA . ARG B 1 28 ? -15.281 17.312 9.867 1 93.19 28 ARG B CA 1
ATOM 3901 C C . ARG B 1 28 ? -16 18.375 9.047 1 93.19 28 ARG B C 1
ATOM 3903 O O . ARG B 1 28 ? -17.078 18.125 8.5 1 93.19 28 ARG B O 1
ATOM 3910 N N . ALA B 1 29 ? -15.367 19.562 8.883 1 96.69 29 ALA B N 1
ATOM 3911 C CA . ALA B 1 29 ? -16.047 20.719 8.289 1 96.69 29 ALA B CA 1
ATOM 3912 C C . ALA B 1 29 ? -15.625 20.906 6.836 1 96.69 29 ALA B C 1
ATOM 3914 O O . ALA B 1 29 ? -15.539 22.031 6.355 1 96.69 29 ALA B O 1
ATOM 3915 N N . VAL B 1 30 ? -15.344 19.875 6.121 1 94.69 30 VAL B N 1
ATOM 3916 C CA . VAL B 1 30 ? -14.898 19.953 4.734 1 94.69 30 VAL B CA 1
ATOM 3917 C C . VAL B 1 30 ? -16 20.547 3.869 1 94.69 30 VAL B C 1
ATOM 3919 O O . VAL B 1 30 ? -15.734 21.422 3.035 1 94.69 30 VAL B O 1
ATOM 3922 N N . GLU B 1 31 ? -17.266 20.172 4.066 1 95.88 31 GLU B N 1
ATOM 3923 C CA . GLU B 1 31 ? -18.375 20.703 3.289 1 95.88 31 GLU B CA 1
ATOM 3924 C C . GLU B 1 31 ? -18.562 22.188 3.555 1 95.88 31 GLU B C 1
ATOM 3926 O O . GLU B 1 31 ? -18.844 22.969 2.633 1 95.88 31 GLU B O 1
ATOM 3931 N N . GLN B 1 32 ? -18.484 22.578 4.789 1 97.88 32 GLN B N 1
ATOM 3932 C CA . GLN B 1 32 ? -18.609 23.984 5.164 1 97.88 32 GLN B CA 1
ATOM 3933 C C . GLN B 1 32 ? -17.484 24.812 4.531 1 97.88 32 GLN B C 1
ATOM 3935 O O . GLN B 1 32 ? -17.734 25.922 4.043 1 97.88 32 GLN B O 1
ATOM 3940 N N . ALA B 1 33 ? -16.281 24.25 4.574 1 97.5 33 ALA B N 1
ATOM 3941 C CA . ALA B 1 33 ? -15.156 24.938 3.943 1 97.5 33 ALA B CA 1
ATOM 3942 C C . ALA B 1 33 ? -15.414 25.156 2.455 1 97.5 33 ALA B C 1
ATOM 3944 O O . ALA B 1 33 ? -15.164 26.25 1.93 1 97.5 33 ALA B O 1
ATOM 3945 N N . GLU B 1 34 ? -15.938 24.156 1.818 1 96.56 34 GLU B N 1
ATOM 3946 C CA . GLU B 1 34 ? -16.234 24.266 0.395 1 96.56 34 GLU B CA 1
ATOM 3947 C C . GLU B 1 34 ? -17.281 25.344 0.129 1 96.56 34 GLU B C 1
ATOM 3949 O O . GLU B 1 34 ? -17.141 26.125 -0.82 1 96.56 34 GLU B O 1
ATOM 3954 N N . ARG B 1 35 ? -18.266 25.406 0.884 1 97.31 35 ARG B N 1
ATOM 3955 C CA . ARG B 1 35 ? -19.312 26.422 0.727 1 97.31 35 ARG B CA 1
ATOM 3956 C C . ARG B 1 35 ? -18.75 27.812 0.962 1 97.31 35 ARG B C 1
ATOM 3958 O O . ARG B 1 35 ? -19.078 28.75 0.22 1 97.31 35 ARG B O 1
ATOM 3965 N N . ILE B 1 36 ? -18.016 27.953 1.979 1 98.12 36 ILE B N 1
ATOM 3966 C CA . ILE B 1 36 ? -17.406 29.25 2.266 1 98.12 36 ILE B CA 1
ATOM 3967 C C . ILE B 1 36 ? -16.531 29.672 1.09 1 98.12 36 ILE B C 1
ATOM 3969 O O . ILE B 1 36 ? -16.594 30.828 0.644 1 98.12 36 ILE B O 1
ATOM 3973 N N . ASN B 1 37 ? -15.758 28.734 0.592 1 97.25 37 ASN B N 1
ATOM 3974 C CA . ASN B 1 37 ? -14.844 29.031 -0.504 1 97.25 37 ASN B CA 1
ATOM 3975 C C . ASN B 1 37 ? -15.594 29.406 -1.778 1 97.25 37 ASN B C 1
ATOM 3977 O O . ASN B 1 37 ? -15.094 30.188 -2.59 1 97.25 37 ASN B O 1
ATOM 3981 N N . SER B 1 38 ? -16.766 28.953 -1.912 1 96.19 38 SER B N 1
ATOM 3982 C CA . SER B 1 38 ? -17.578 29.25 -3.084 1 96.19 38 SER B CA 1
ATOM 3983 C C . SER B 1 38 ? -18.062 30.703 -3.068 1 96.19 38 SER B C 1
ATOM 3985 O O . SER B 1 38 ? -18.484 31.234 -4.098 1 96.19 38 SER B O 1
ATOM 3987 N N . SER B 1 39 ? -18.047 31.375 -1.954 1 94.5 39 SER B N 1
ATOM 3988 C CA . SER B 1 39 ? -18.469 32.781 -1.854 1 94.5 39 SER B CA 1
ATOM 3989 C C . SER B 1 39 ? -17.484 33.688 -2.561 1 94.5 39 SER B C 1
ATOM 3991 O O . SER B 1 39 ? -17.828 34.812 -2.912 1 94.5 39 SER B O 1
ATOM 3993 N N . LYS B 1 40 ? -16.266 33.312 -2.664 1 93.62 40 LYS B N 1
ATOM 3994 C CA . LYS B 1 40 ? -15.188 34.062 -3.281 1 93.62 40 LYS B CA 1
ATOM 3995 C C . LYS B 1 40 ? -15 35.406 -2.578 1 93.62 40 LYS B C 1
ATOM 3997 O O . LYS B 1 40 ? -14.664 36.406 -3.217 1 93.62 40 LYS B O 1
ATOM 4002 N N . SER B 1 41 ? -15.266 35.438 -1.296 1 95.25 41 SER B N 1
ATOM 4003 C CA . SER B 1 41 ? -15.078 36.625 -0.491 1 95.25 41 SER B CA 1
ATOM 4004 C C . SER B 1 41 ? -13.641 37.125 -0.562 1 95.25 41 SER B C 1
ATOM 4006 O O . SER B 1 41 ? -12.703 36.344 -0.582 1 95.25 41 SER B O 1
ATOM 4008 N N . PRO B 1 42 ? -13.406 38.438 -0.5 1 94.94 42 PRO B N 1
ATOM 4009 C CA . PRO B 1 42 ? -12.055 39 -0.558 1 94.94 42 PRO B CA 1
ATOM 4010 C C . PRO B 1 42 ? -11.188 38.562 0.618 1 94.94 42 PRO B C 1
ATOM 4012 O O . PRO B 1 42 ? -9.969 38.438 0.481 1 94.94 42 PRO B O 1
ATOM 4015 N N . VAL B 1 43 ? -11.797 38.281 1.729 1 95.88 43 VAL B N 1
ATOM 4016 C CA . VAL B 1 43 ? -11.062 37.875 2.922 1 95.88 43 VAL B CA 1
ATOM 4017 C C . VAL B 1 43 ? -10.305 36.594 2.652 1 95.88 43 VAL B C 1
ATOM 4019 O O . VAL B 1 43 ? -9.25 36.344 3.24 1 95.88 43 VAL B O 1
ATOM 4022 N N . LEU B 1 44 ? -10.789 35.781 1.715 1 96.94 44 LEU B N 1
ATOM 4023 C CA . LEU B 1 44 ? -10.211 34.469 1.418 1 96.94 44 LEU B CA 1
ATOM 4024 C C . LEU B 1 44 ? -8.852 34.625 0.748 1 96.94 44 LEU B C 1
ATOM 4026 O O . LEU B 1 44 ? -8.055 33.688 0.738 1 96.94 44 LEU B O 1
ATOM 4030 N N . GLU B 1 45 ? -8.578 35.781 0.184 1 96.31 45 GLU B N 1
ATOM 4031 C CA . GLU B 1 45 ? -7.266 36.031 -0.411 1 96.31 45 GLU B CA 1
ATOM 4032 C C . GLU B 1 45 ? -6.156 35.906 0.63 1 96.31 45 GLU B C 1
ATOM 4034 O O . GLU B 1 45 ? -5.035 35.531 0.308 1 96.31 45 GLU B O 1
ATOM 4039 N N . TYR B 1 46 ? -6.496 36.156 1.9 1 96.75 46 TYR B N 1
ATOM 4040 C CA . TYR B 1 46 ? -5.512 36.094 2.977 1 96.75 46 TYR B CA 1
ATOM 4041 C C . TYR B 1 46 ? -5.344 34.688 3.498 1 96.75 46 TYR B C 1
ATOM 4043 O O . TYR B 1 46 ? -4.609 34.438 4.461 1 96.75 46 TYR B O 1
ATOM 4051 N N . CYS B 1 47 ? -6.012 33.75 2.865 1 95.44 47 CYS B N 1
ATOM 4052 C CA . CYS B 1 47 ? -5.867 32.344 3.164 1 95.44 47 CYS B CA 1
ATOM 4053 C C . CYS B 1 47 ? -5.418 31.562 1.93 1 95.44 47 CYS B C 1
ATOM 4055 O O . CYS B 1 47 ? -5.668 30.359 1.819 1 95.44 47 CYS B O 1
ATOM 4057 N N . GLY B 1 48 ? -4.824 32.281 0.981 1 95.94 48 GLY B N 1
ATOM 4058 C CA . GLY B 1 48 ? -4.387 31.641 -0.245 1 95.94 48 GLY B CA 1
ATOM 4059 C C . GLY B 1 48 ? -5.52 31.375 -1.218 1 95.94 48 GLY B C 1
ATOM 4060 O O . GLY B 1 48 ? -5.395 30.531 -2.107 1 95.94 48 GLY B O 1
ATOM 4061 N N . GLY B 1 49 ? -6.645 31.922 -0.984 1 95.31 49 GLY B N 1
ATOM 4062 C CA . GLY B 1 49 ? -7.789 31.797 -1.869 1 95.31 49 GLY B CA 1
ATOM 4063 C C . GLY B 1 49 ? -8.883 30.906 -1.312 1 95.31 49 GLY B C 1
ATOM 4064 O O . GLY B 1 49 ? -10.008 30.906 -1.811 1 95.31 49 GLY B O 1
ATOM 4065 N N . ALA B 1 50 ? -8.555 30.203 -0.285 1 95.62 50 ALA B N 1
ATOM 4066 C CA . ALA B 1 50 ? -9.516 29.25 0.268 1 95.62 50 ALA B CA 1
ATOM 4067 C C . ALA B 1 50 ? -9.219 28.953 1.733 1 95.62 50 ALA B C 1
ATOM 4069 O O . ALA B 1 50 ? -8.055 28.797 2.115 1 95.62 50 ALA B O 1
ATOM 4070 N N . VAL B 1 51 ? -10.312 28.844 2.494 1 96.38 51 VAL B N 1
ATOM 4071 C CA . VAL B 1 51 ? -10.125 28.406 3.873 1 96.38 51 VAL B CA 1
ATOM 4072 C C . VAL B 1 51 ? -10 26.891 3.912 1 96.38 51 VAL B C 1
ATOM 4074 O O . VAL B 1 51 ? -10.523 26.188 3.039 1 96.38 51 VAL B O 1
ATOM 4077 N N . SER B 1 52 ? -9.258 26.453 4.926 1 96 52 SER B N 1
ATOM 4078 C CA . SER B 1 52 ? -9.125 25.031 5.238 1 96 52 SER B CA 1
ATOM 4079 C C . SER B 1 52 ? -10.141 24.594 6.293 1 96 52 SER B C 1
ATOM 4081 O O . SER B 1 52 ? -10.547 25.406 7.133 1 96 52 SER B O 1
ATOM 4083 N N . PRO B 1 53 ? -10.547 23.297 6.23 1 96.19 53 PRO B N 1
ATOM 4084 C CA . PRO B 1 53 ? -11.391 22.812 7.328 1 96.19 53 PRO B CA 1
ATOM 4085 C C . PRO B 1 53 ? -10.703 22.906 8.688 1 96.19 53 PRO B C 1
ATOM 4087 O O . PRO B 1 53 ? -11.352 22.766 9.727 1 96.19 53 PRO B O 1
ATOM 4090 N N . GLU B 1 54 ? -9.438 23.188 8.672 1 95.31 54 GLU B N 1
ATOM 4091 C CA . GLU B 1 54 ? -8.672 23.297 9.914 1 95.31 54 GLU B CA 1
ATOM 4092 C C . GLU B 1 54 ? -8.867 24.656 10.57 1 95.31 54 GLU B C 1
ATOM 4094 O O . GLU B 1 54 ? -8.508 24.844 11.734 1 95.31 54 GLU B O 1
ATOM 4099 N N . MET B 1 55 ? -9.477 25.578 9.852 1 97.12 55 MET B N 1
ATOM 4100 C CA . MET B 1 55 ? -9.664 26.938 10.359 1 97.12 55 MET B CA 1
ATOM 4101 C C . MET B 1 55 ? -10.992 27.062 11.094 1 97.12 55 MET B C 1
ATOM 4103 O O . MET B 1 55 ? -11.844 26.188 11.016 1 97.12 55 MET B O 1
ATOM 4107 N N . GLU B 1 56 ? -11.211 28.141 11.836 1 98 56 GLU B N 1
ATOM 4108 C CA . GLU B 1 56 ? -12.328 28.281 12.766 1 98 56 GLU B CA 1
ATOM 4109 C C . GLU B 1 56 ? -13.633 28.562 12.031 1 98 56 GLU B C 1
ATOM 4111 O O . GLU B 1 56 ? -14.688 28.047 12.406 1 98 56 GLU B O 1
ATOM 4116 N N . PRO B 1 57 ? -13.641 29.344 10.914 1 98.06 57 PRO B N 1
ATOM 4117 C CA . PRO B 1 57 ? -14.93 29.641 10.297 1 98.06 57 PRO B CA 1
ATOM 4118 C C . PRO B 1 57 ? -15.672 28.391 9.836 1 98.06 57 PRO B C 1
ATOM 4120 O O . PRO B 1 57 ? -16.844 28.188 10.188 1 98.06 57 PRO B O 1
ATOM 4123 N N . PRO B 1 58 ? -14.953 27.484 9.109 1 98.31 58 PRO B N 1
ATOM 4124 C CA . PRO B 1 58 ? -15.68 26.266 8.75 1 98.31 58 PRO B CA 1
ATOM 4125 C C . PRO B 1 58 ? -16.125 25.453 9.961 1 98.31 58 PRO B C 1
ATOM 4127 O O . PRO B 1 58 ? -17.25 24.922 9.977 1 98.31 58 PRO B O 1
ATOM 4130 N N . LYS B 1 59 ? -15.336 25.391 10.992 1 98.12 59 LYS B N 1
ATOM 4131 C CA . LYS B 1 59 ? -15.68 24.625 12.188 1 98.12 59 LYS B CA 1
ATOM 4132 C C . LYS B 1 59 ? -16.875 25.25 12.914 1 98.12 59 LYS B C 1
ATOM 4134 O O . LYS B 1 59 ? -17.75 24.531 13.383 1 98.12 59 LYS B O 1
ATOM 4139 N N . LEU B 1 60 ? -16.875 26.547 13.016 1 98.25 60 LEU B N 1
ATOM 4140 C CA . LEU B 1 60 ? -17.984 27.234 13.656 1 98.25 60 LEU B CA 1
ATOM 4141 C C . LEU B 1 60 ? -19.281 27.031 12.883 1 98.25 60 LEU B C 1
ATOM 4143 O O . LEU B 1 60 ? -20.328 26.766 13.477 1 98.25 60 LEU B O 1
ATOM 4147 N N . LEU B 1 61 ? -19.172 27.141 11.562 1 98.44 61 LEU B N 1
ATOM 4148 C CA . LEU B 1 61 ? -20.344 26.891 10.734 1 98.44 61 LEU B CA 1
ATOM 4149 C C . LEU B 1 61 ? -20.859 25.484 10.93 1 98.44 61 LEU B C 1
ATOM 4151 O O . LEU B 1 61 ? -22.078 25.266 10.984 1 98.44 61 LEU B O 1
ATOM 4155 N N . TRP B 1 62 ? -19.984 24.531 11.039 1 98.31 62 TRP B N 1
ATOM 4156 C CA . TRP B 1 62 ? -20.375 23.141 11.273 1 98.31 62 TRP B CA 1
ATOM 4157 C C . TRP B 1 62 ? -21.109 23 12.602 1 98.31 62 TRP B C 1
ATOM 4159 O O . TRP B 1 62 ? -22.156 22.344 12.672 1 98.31 62 TRP B O 1
ATOM 4169 N N . VAL B 1 63 ? -20.625 23.641 13.672 1 98.06 63 VAL B N 1
ATOM 4170 C CA . VAL B 1 63 ? -21.266 23.562 14.977 1 98.06 63 VAL B CA 1
ATOM 4171 C C . VAL B 1 63 ? -22.656 24.188 14.914 1 98.06 63 VAL B C 1
ATOM 4173 O O . VAL B 1 63 ? -23.625 23.625 15.438 1 98.06 63 VAL B O 1
ATOM 4176 N N . LYS B 1 64 ? -22.75 25.312 14.289 1 98.06 64 LYS B N 1
ATOM 4177 C CA . LYS B 1 64 ? -24.031 25.984 14.156 1 98.06 64 LYS B CA 1
ATOM 4178 C C . LYS B 1 64 ? -25.062 25.094 13.469 1 98.06 64 LYS B C 1
ATOM 4180 O O . LYS B 1 64 ? -26.234 25.047 13.867 1 98.06 64 LYS B O 1
ATOM 4185 N N . GLU B 1 65 ? -24.641 24.359 12.516 1 97.81 65 GLU B N 1
ATOM 4186 C CA . GLU B 1 65 ? -25.547 23.547 11.695 1 97.81 65 GLU B CA 1
ATOM 4187 C C . GLU B 1 65 ? -25.875 22.219 12.383 1 97.81 65 GLU B C 1
ATOM 4189 O O . GLU B 1 65 ? -26.953 21.672 12.203 1 97.81 65 GLU B O 1
ATOM 4194 N N . ASN B 1 66 ? -24.953 21.719 13.156 1 97.12 66 ASN B N 1
ATOM 4195 C CA . ASN B 1 66 ? -25.094 20.344 13.625 1 97.12 66 ASN B CA 1
ATOM 4196 C C . ASN B 1 66 ? -25.344 20.281 15.133 1 97.12 66 ASN B C 1
ATOM 4198 O O . ASN B 1 66 ? -25.844 19.281 15.648 1 97.12 66 ASN B O 1
ATOM 4202 N N . LEU B 1 67 ? -24.969 21.328 15.812 1 97.44 67 LEU B N 1
ATOM 4203 C CA . LEU B 1 67 ? -25.094 21.375 17.266 1 97.44 67 LEU B CA 1
ATOM 4204 C C . LEU B 1 67 ? -25.766 22.656 17.719 1 97.44 67 LEU B C 1
ATOM 4206 O O . LEU B 1 67 ? -25.172 23.453 18.438 1 97.44 67 LEU B O 1
ATOM 4210 N N . GLN B 1 68 ? -27 22.797 17.484 1 96.19 68 GLN B N 1
ATOM 4211 C CA . GLN B 1 68 ? -27.75 24.031 17.672 1 96.19 68 GLN B CA 1
ATOM 4212 C C . GLN B 1 68 ? -27.844 24.406 19.156 1 96.19 68 GLN B C 1
ATOM 4214 O O . GLN B 1 68 ? -27.75 25.578 19.516 1 96.19 68 GLN B O 1
ATOM 4219 N N . GLU B 1 69 ? -28.031 23.406 19.938 1 96 69 GLU B N 1
ATOM 4220 C CA . GLU B 1 69 ? -28.109 23.672 21.375 1 96 69 GLU B CA 1
ATOM 4221 C C . GLU B 1 69 ? -26.797 24.234 21.906 1 96 69 GLU B C 1
ATOM 4223 O O . GLU B 1 69 ? -26.781 25.203 22.656 1 96 69 GLU B O 1
ATOM 4228 N N . SER B 1 70 ? -25.766 23.594 21.516 1 97.31 70 SER B N 1
ATOM 4229 C CA . SER B 1 70 ? -24.453 24.078 21.922 1 97.31 70 SER B CA 1
ATOM 4230 C C . SER B 1 70 ? -24.188 25.484 21.391 1 97.31 70 SER B C 1
ATOM 4232 O O . SER B 1 70 ? -23.656 26.328 22.109 1 97.31 70 SER B O 1
ATOM 4234 N N . TRP B 1 71 ? -24.562 25.719 20.172 1 97.25 71 TRP B N 1
ATOM 4235 C CA . TRP B 1 71 ? -24.344 27.031 19.547 1 97.25 71 TRP B CA 1
ATOM 4236 C C . TRP B 1 71 ? -25.016 28.141 20.344 1 97.25 71 TRP B C 1
ATOM 4238 O O . TRP B 1 71 ? -24.438 29.203 20.531 1 97.25 71 TRP B O 1
ATOM 4248 N N . SER B 1 72 ? -26.172 27.875 20.844 1 95.62 72 SER B N 1
ATOM 4249 C CA . SER B 1 72 ? -26.953 28.859 21.609 1 95.62 72 SER B CA 1
ATOM 4250 C C . SER B 1 72 ? -26.344 29.094 22.984 1 95.62 72 SER B C 1
ATOM 4252 O O . SER B 1 72 ? -26.438 30.188 23.531 1 95.62 72 SER B O 1
ATOM 4254 N N . MET B 1 73 ? -25.734 28.109 23.453 1 96.06 73 MET B N 1
ATOM 4255 C CA . MET B 1 73 ? -25.25 28.141 24.828 1 96.06 73 MET B CA 1
ATOM 4256 C C . MET B 1 73 ? -23.875 28.812 24.906 1 96.06 73 MET B C 1
ATOM 4258 O O . MET B 1 73 ? -23.516 29.406 25.922 1 96.06 73 MET B O 1
ATOM 4262 N N . VAL B 1 74 ? -23.125 28.734 23.859 1 97 74 VAL B N 1
ATOM 4263 C CA . VAL B 1 74 ? -21.734 29.172 23.891 1 97 74 VAL B CA 1
ATOM 4264 C C . VAL B 1 74 ? -21.672 30.703 23.953 1 97 74 VAL B C 1
ATOM 4266 O O . VAL B 1 74 ? -22.391 31.375 23.219 1 97 74 VAL B O 1
ATOM 4269 N N . PHE B 1 75 ? -20.812 31.172 24.812 1 95.81 75 PHE B N 1
ATOM 4270 C CA . PHE B 1 75 ? -20.594 32.594 24.969 1 95.81 75 PHE B CA 1
ATOM 4271 C C . PHE B 1 75 ? -19.25 33 24.406 1 95.81 75 PHE B C 1
ATOM 4273 O O . PHE B 1 75 ? -19.078 34.156 23.953 1 95.81 75 PHE B O 1
ATOM 4280 N N . ARG B 1 76 ? -18.266 32.125 24.453 1 96.62 76 ARG B N 1
ATOM 4281 C CA . ARG B 1 76 ? -16.953 32.438 23.906 1 96.62 76 ARG B CA 1
ATOM 4282 C C . ARG B 1 76 ? -16.375 31.266 23.141 1 96.62 76 ARG B C 1
ATOM 4284 O O . ARG B 1 76 ? -16.391 30.141 23.625 1 96.62 76 ARG B O 1
ATOM 4291 N N . TRP B 1 77 ? -15.969 31.578 21.969 1 98 77 TRP B N 1
ATOM 4292 C CA . TRP B 1 77 ? -15.125 30.688 21.188 1 98 77 TRP B CA 1
ATOM 4293 C C . TRP B 1 77 ? -13.672 31.141 21.219 1 98 77 TRP B C 1
ATOM 4295 O O . TRP B 1 77 ? -13.367 32.312 20.953 1 98 77 TRP B O 1
ATOM 4305 N N . MET B 1 78 ? -12.719 30.266 21.562 1 97.25 78 MET B N 1
ATOM 4306 C CA . MET B 1 78 ? -11.32 30.672 21.656 1 97.25 78 MET B CA 1
ATOM 4307 C C . MET B 1 78 ? -10.406 29.547 21.156 1 97.25 78 MET B C 1
ATOM 4309 O O . MET B 1 78 ? -10.742 28.375 21.266 1 97.25 78 MET B O 1
ATOM 4313 N N . ASP B 1 79 ? -9.305 29.953 20.562 1 97.06 79 ASP B N 1
ATOM 4314 C CA . ASP B 1 79 ? -8.211 29 20.438 1 97.06 79 ASP B CA 1
ATOM 4315 C C . ASP B 1 79 ? -7.645 28.625 21.812 1 97.06 79 ASP B C 1
ATOM 4317 O O . ASP B 1 79 ? -7.801 29.375 22.766 1 97.06 79 ASP B O 1
ATOM 4321 N N . LEU B 1 80 ? -7.023 27.547 21.875 1 96.38 80 LEU B N 1
ATOM 4322 C CA . LEU B 1 80 ? -6.527 27.047 23.141 1 96.38 80 LEU B CA 1
ATOM 4323 C C . LEU B 1 80 ? -5.605 28.062 23.812 1 96.38 80 LEU B C 1
ATOM 4325 O O . LEU B 1 80 ? -5.699 28.281 25.016 1 96.38 80 LEU B O 1
ATOM 4329 N N . SER B 1 81 ? -4.715 28.656 23.062 1 95.81 81 SER B N 1
ATOM 4330 C CA . SER B 1 81 ? -3.766 29.594 23.656 1 95.81 81 SER B CA 1
ATOM 4331 C C . SER B 1 81 ? -4.477 30.812 24.219 1 95.81 81 SER B C 1
ATOM 4333 O O . SER B 1 81 ? -4.09 31.328 25.281 1 95.81 81 SER B O 1
ATOM 4335 N N . ASP B 1 82 ? -5.5 31.297 23.594 1 97.06 82 ASP B N 1
ATOM 4336 C CA . ASP B 1 82 ? -6.297 32.406 24.109 1 97.06 82 ASP B CA 1
ATOM 4337 C C . ASP B 1 82 ? -7.055 32 25.359 1 97.06 82 ASP B C 1
ATOM 4339 O O . ASP B 1 82 ? -7.152 32.781 26.312 1 97.06 82 ASP B O 1
ATOM 4343 N N . TRP B 1 83 ? -7.586 30.797 25.312 1 97 83 TRP B N 1
ATOM 4344 C CA . TRP B 1 83 ? -8.312 30.312 26.484 1 97 83 TRP B CA 1
ATOM 4345 C C . TRP B 1 83 ? -7.395 30.219 27.688 1 97 83 TRP B C 1
ATOM 4347 O O . TRP B 1 83 ? -7.785 30.578 28.812 1 97 83 TRP B O 1
ATOM 4357 N N . LEU B 1 84 ? -6.207 29.766 27.484 1 96.5 84 LEU B N 1
ATOM 4358 C CA . LEU B 1 84 ? -5.266 29.594 28.594 1 96.5 84 LEU B CA 1
ATOM 4359 C C . LEU B 1 84 ? -4.891 30.953 29.188 1 96.5 84 LEU B C 1
ATOM 4361 O O . LEU B 1 84 ? -4.781 31.078 30.422 1 96.5 84 LEU B O 1
ATOM 4365 N N . SER B 1 85 ? -4.672 31.922 28.359 1 96.44 85 SER B N 1
ATOM 4366 C CA . SER B 1 85 ? -4.383 33.25 28.859 1 96.44 85 SER B CA 1
ATOM 4367 C C . SER B 1 85 ? -5.574 33.844 29.609 1 96.44 85 SER B C 1
ATOM 4369 O O . SER B 1 85 ? -5.402 34.469 30.656 1 96.44 85 SER B O 1
ATOM 4371 N N . TYR B 1 86 ? -6.75 33.594 29.094 1 96.56 86 TYR B N 1
ATOM 4372 C CA . TYR B 1 86 ? -7.973 34.062 29.75 1 96.56 86 TYR B CA 1
ATOM 4373 C C . TYR B 1 86 ? -8.148 33.406 31.109 1 96.56 86 TYR B C 1
ATOM 4375 O O . TYR B 1 86 ? -8.43 34.094 32.094 1 96.56 86 TYR B O 1
ATOM 4383 N N . ARG B 1 87 ? -7.98 32.188 31.109 1 96.19 87 ARG B N 1
ATOM 4384 C CA . ARG B 1 87 ? -8.141 31.438 32.344 1 96.19 87 ARG B CA 1
ATOM 4385 C C . ARG B 1 87 ? -7.137 31.922 33.406 1 96.19 87 ARG B C 1
ATOM 4387 O O . ARG B 1 87 ? -7.449 31.938 34.594 1 96.19 87 ARG B O 1
ATOM 4394 N N . ALA B 1 88 ? -6.016 32.344 33 1 97.19 88 ALA B N 1
ATOM 4395 C CA . ALA B 1 88 ? -4.934 32.719 33.875 1 97.19 88 ALA B CA 1
ATOM 4396 C C . ALA B 1 88 ? -5.152 34.156 34.406 1 97.19 88 ALA B C 1
ATOM 4398 O O . ALA B 1 88 ? -4.766 34.469 35.531 1 97.19 88 ALA B O 1
ATOM 4399 N N . THR B 1 89 ? -5.785 35.031 33.688 1 97.25 89 THR B N 1
ATOM 4400 C CA . THR B 1 89 ? -5.73 36.469 34 1 97.25 89 THR B CA 1
ATOM 4401 C C . THR B 1 89 ? -7.137 37.031 34.156 1 97.25 89 THR B C 1
ATOM 4403 O O . THR B 1 89 ? -7.309 38.125 34.688 1 97.25 89 THR B O 1
ATOM 4406 N N . GLY B 1 90 ? -8.094 36.344 33.562 1 95.44 90 GLY B N 1
ATOM 4407 C CA . GLY B 1 90 ? -9.445 36.875 33.5 1 95.44 90 GLY B CA 1
ATOM 4408 C C . GLY B 1 90 ? -9.641 37.875 32.375 1 95.44 90 GLY B C 1
ATOM 4409 O O . GLY B 1 90 ? -10.75 38.344 32.156 1 95.44 90 GLY B O 1
ATOM 4410 N N . ASP B 1 91 ? -8.625 38.156 31.672 1 95.75 91 ASP B N 1
ATOM 4411 C CA . ASP B 1 91 ? -8.656 39.062 30.531 1 95.75 91 ASP B CA 1
ATOM 4412 C C . ASP B 1 91 ? -8.93 38.281 29.234 1 95.75 91 ASP B C 1
ATOM 4414 O O . ASP B 1 91 ? -8.164 37.406 28.859 1 95.75 91 ASP B O 1
ATOM 4418 N N . ASP B 1 92 ? -9.969 38.562 28.469 1 94.06 92 ASP B N 1
ATOM 4419 C CA . ASP B 1 92 ? -10.344 37.75 27.312 1 94.06 92 ASP B CA 1
ATOM 4420 C C . ASP B 1 92 ? -9.844 38.406 26.016 1 94.06 92 ASP B C 1
ATOM 4422 O O . ASP B 1 92 ? -10.375 38.125 24.938 1 94.06 92 ASP B O 1
ATOM 4426 N N . THR B 1 93 ? -8.867 39.406 26.188 1 96.19 93 THR B N 1
ATOM 4427 C CA . THR B 1 93 ? -8.195 39.938 25.016 1 96.19 93 THR B CA 1
ATOM 4428 C C . THR B 1 93 ? -7.586 38.812 24.188 1 96.19 93 THR B C 1
ATOM 4430 O O . THR B 1 93 ? -6.91 37.938 24.719 1 96.19 93 THR B O 1
ATOM 4433 N N . ARG B 1 94 ? -7.895 38.844 22.859 1 97.31 94 ARG B N 1
ATOM 4434 C CA . ARG B 1 94 ? -7.387 37.812 21.969 1 97.31 94 ARG B CA 1
ATOM 4435 C C . ARG B 1 94 ? -6.008 38.156 21.422 1 97.31 94 ARG B C 1
ATOM 4437 O O . ARG B 1 94 ? -5.652 39.344 21.375 1 97.31 94 ARG B O 1
ATOM 4444 N N . SER B 1 95 ? -5.309 37.125 21.141 1 97 95 SER B N 1
ATOM 4445 C CA . SER B 1 95 ? -4.027 37.344 20.469 1 97 95 SER B CA 1
ATOM 4446 C C . SER B 1 95 ? -4.227 37.719 19 1 97 95 SER B C 1
ATOM 4448 O O . SER B 1 95 ? -5.055 37.125 18.312 1 97 95 SER B O 1
ATOM 4450 N N . LEU B 1 96 ? -3.465 38.688 18.531 1 95.94 96 LEU B N 1
ATOM 4451 C CA . LEU B 1 96 ? -3.486 39 17.109 1 95.94 96 LEU B CA 1
ATOM 4452 C C . LEU B 1 96 ? -3.064 37.781 16.266 1 95.94 96 LEU B C 1
ATOM 4454 O O . LEU B 1 96 ? -3.605 37.531 15.188 1 95.94 96 LEU B O 1
ATOM 4458 N N . CYS B 1 97 ? -2.146 37 16.766 1 97.38 97 CYS B N 1
ATOM 4459 C CA . CYS B 1 97 ? -1.646 35.812 16.062 1 97.38 97 CYS B CA 1
ATOM 4460 C C . CYS B 1 97 ? -2.766 34.812 15.82 1 97.38 97 CYS B C 1
ATOM 4462 O O . CYS B 1 97 ? -3.023 34.438 14.68 1 97.38 97 CYS B O 1
ATOM 4464 N N . THR B 1 98 ? -3.486 34.406 16.844 1 97.75 98 THR B N 1
ATOM 4465 C CA . THR B 1 98 ? -4.527 33.375 16.719 1 97.75 98 THR B CA 1
ATOM 4466 C C . THR B 1 98 ? -5.652 33.875 15.805 1 97.75 98 THR B C 1
ATOM 4468 O O . THR B 1 98 ? -6.109 33.156 14.922 1 97.75 98 THR B O 1
ATOM 4471 N N . THR B 1 99 ? -6.055 35.156 15.969 1 97.44 99 THR B N 1
ATOM 4472 C CA . THR B 1 99 ? -7.207 35.656 15.25 1 97.44 99 THR B CA 1
ATOM 4473 C C . THR B 1 99 ? -6.887 35.844 13.766 1 97.44 99 THR B C 1
ATOM 4475 O O . THR B 1 99 ? -7.68 35.438 12.906 1 97.44 99 THR B O 1
ATOM 4478 N N . VAL B 1 100 ? -5.719 36.312 13.461 1 97.12 100 VAL B N 1
ATOM 4479 C CA . VAL B 1 100 ? -5.359 36.594 12.07 1 97.12 100 VAL B CA 1
ATOM 4480 C C . VAL B 1 100 ? -5.094 35.281 11.344 1 97.12 100 VAL B C 1
ATOM 4482 O O . VAL B 1 100 ? -5.438 35.125 10.172 1 97.12 100 VAL B O 1
ATOM 4485 N N . CYS B 1 101 ? -4.555 34.281 11.992 1 97.62 101 CYS B N 1
ATOM 4486 C CA . CYS B 1 101 ? -4.07 33.062 11.336 1 97.62 101 CYS B CA 1
ATOM 4487 C C . CYS B 1 101 ? -5.188 32.031 11.188 1 97.62 101 CYS B C 1
ATOM 4489 O O . CYS B 1 101 ? -5.148 31.203 10.289 1 97.62 101 CYS B O 1
ATOM 4491 N N . LYS B 1 102 ? -6.184 32.156 12.078 1 97.56 102 LYS B N 1
ATOM 4492 C CA . LYS B 1 102 ? -7.094 31.016 12.086 1 97.56 102 LYS B CA 1
ATOM 4493 C C . LYS B 1 102 ? -8.547 31.484 12.016 1 97.56 102 LYS B C 1
ATOM 4495 O O . LYS B 1 102 ? -9.445 30.672 11.781 1 97.56 102 LYS B O 1
ATOM 4500 N N . TRP B 1 103 ? -8.844 32.844 12.18 1 97.69 103 TRP B N 1
ATOM 4501 C CA . TRP B 1 103 ? -10.227 33.312 12.305 1 97.69 103 TRP B CA 1
ATOM 4502 C C . TRP B 1 103 ? -10.578 34.25 11.172 1 97.69 103 TRP B C 1
ATOM 4504 O O . TRP B 1 103 ? -11.625 34.906 11.203 1 97.69 103 TRP B O 1
ATOM 4514 N N . THR B 1 104 ? -9.664 34.469 10.172 1 97.19 104 THR B N 1
ATOM 4515 C CA . THR B 1 104 ? -9.844 35.375 9.039 1 97.19 104 THR B CA 1
ATOM 4516 C C . THR B 1 104 ? -9.875 36.812 9.508 1 97.19 104 THR B C 1
ATOM 4518 O O . THR B 1 104 ? -10.492 37.656 8.859 1 97.19 104 THR B O 1
ATOM 4521 N N . TYR B 1 105 ? -9.344 37.094 10.68 1 97.75 105 TYR B N 1
ATOM 4522 C CA . TYR B 1 105 ? -9.172 38.469 11.172 1 97.75 105 TYR B CA 1
ATOM 4523 C C . TYR B 1 105 ? -8.148 39.219 10.336 1 97.75 105 TYR B C 1
ATOM 4525 O O . TYR B 1 105 ? -7.102 38.688 9.977 1 97.75 105 TYR B O 1
ATOM 4533 N N . LEU B 1 106 ? -8.461 40.469 10.016 1 97.12 106 LEU B N 1
ATOM 4534 C CA . LEU B 1 106 ? -7.578 41.281 9.195 1 97.12 106 LEU B CA 1
ATOM 4535 C C . LEU B 1 106 ? -6.684 42.156 10.062 1 97.12 106 LEU B C 1
ATOM 4537 O O . LEU B 1 106 ? -7.031 43.312 10.352 1 97.12 106 LEU B O 1
ATOM 4541 N N . GLY B 1 107 ? -5.562 41.688 10.344 1 94.94 107 GLY B N 1
ATOM 4542 C CA . GLY B 1 107 ? -4.648 42.312 11.289 1 94.94 107 GLY B CA 1
ATOM 4543 C C . GLY B 1 107 ? -4.145 43.656 10.836 1 94.94 107 GLY B C 1
ATOM 4544 O O . GLY B 1 107 ? -3.791 44.5 11.664 1 94.94 107 GLY B O 1
ATOM 4545 N N . HIS B 1 108 ? -4.168 43.906 9.516 1 93.69 108 HIS B N 1
ATOM 4546 C CA . HIS B 1 108 ? -3.627 45.125 8.977 1 93.69 108 HIS B CA 1
ATOM 4547 C C . HIS B 1 108 ? -4.535 46.312 9.297 1 93.69 108 HIS B C 1
ATOM 4549 O O . HIS B 1 108 ? -4.164 47.469 9.078 1 93.69 108 HIS B O 1
ATOM 4555 N N . ALA B 1 109 ? -5.629 46.094 9.859 1 92.25 109 ALA B N 1
ATOM 4556 C CA . ALA B 1 109 ? -6.477 47.156 10.391 1 92.25 109 ALA B CA 1
ATOM 4557 C C . ALA B 1 109 ? -5.773 47.906 11.516 1 92.25 109 ALA B C 1
ATOM 4559 O O . ALA B 1 109 ? -6.16 49.031 11.859 1 92.25 109 ALA B O 1
ATOM 4560 N N . HIS B 1 110 ? -4.77 47.344 12.07 1 88.94 110 HIS B N 1
ATOM 4561 C CA . HIS B 1 110 ? -4.07 47.906 13.211 1 88.94 110 HIS B CA 1
ATOM 4562 C C . HIS B 1 110 ? -2.73 48.5 12.797 1 88.94 110 HIS B C 1
ATOM 4564 O O . HIS B 1 110 ? -1.912 48.875 13.648 1 88.94 110 HIS B O 1
ATOM 4570 N N . MET B 1 111 ? -2.447 48.625 11.562 1 87.12 111 MET B N 1
ATOM 4571 C CA . MET B 1 111 ? -1.151 49.062 11.055 1 87.12 111 MET B CA 1
ATOM 4572 C C . MET B 1 111 ? -0.811 50.438 11.57 1 87.12 111 MET B C 1
ATOM 4574 O O . MET B 1 111 ? 0.357 50.75 11.812 1 87.12 111 MET B O 1
ATOM 4578 N N . HIS B 1 112 ? -1.857 51.25 11.852 1 79.62 112 HIS B N 1
ATOM 4579 C CA . HIS B 1 112 ? -1.612 52.625 12.258 1 79.62 112 HIS B CA 1
ATOM 4580 C C . HIS B 1 112 ? -1.516 52.75 13.773 1 79.62 112 HIS B C 1
ATOM 4582 O O . HIS B 1 112 ? -1.251 53.844 14.305 1 79.62 112 HIS B O 1
ATOM 4588 N N . HIS B 1 113 ? -1.738 51.719 14.445 1 69.75 113 HIS B N 1
ATOM 4589 C CA . HIS B 1 113 ? -1.715 51.719 15.906 1 69.75 113 HIS B CA 1
ATOM 4590 C C . HIS B 1 113 ? -0.394 51.188 16.438 1 69.75 113 HIS B C 1
ATOM 4592 O O . HIS B 1 113 ? -0.208 51.062 17.656 1 69.75 113 HIS B O 1
ATOM 4598 N N . VAL B 1 114 ? 0.47 50.875 15.531 1 62.16 114 VAL B N 1
ATOM 4599 C CA . VAL B 1 114 ? 1.718 50.281 15.977 1 62.16 114 VAL B CA 1
ATOM 4600 C C . VAL B 1 114 ? 2.582 51.312 16.688 1 62.16 114 VAL B C 1
ATOM 4602 O O . VAL B 1 114 ? 2.895 52.375 16.125 1 62.16 114 VAL B O 1
ATOM 4605 N N . ASN B 1 115 ? 2.363 51.375 18.094 1 58.25 115 ASN B N 1
ATOM 4606 C CA . ASN B 1 115 ? 3.27 52.188 18.891 1 58.25 115 ASN B CA 1
ATOM 4607 C C . ASN B 1 115 ? 4.223 51.312 19.703 1 58.25 115 ASN B C 1
ATOM 4609 O O . ASN B 1 115 ? 3.783 50.469 20.516 1 58.25 115 ASN B O 1
ATOM 4613 N N . ASP B 1 116 ? 5.531 51.125 19.297 1 53.62 116 ASP B N 1
ATOM 4614 C CA . ASP B 1 116 ? 6.57 50.25 19.812 1 53.62 116 ASP B CA 1
ATOM 4615 C C . ASP B 1 116 ? 6.73 50.406 21.312 1 53.62 116 ASP B C 1
ATOM 4617 O O . ASP B 1 116 ? 7.176 49.5 22 1 53.62 116 ASP B O 1
ATOM 4621 N N . LYS B 1 117 ? 6.547 51.469 21.922 1 55.91 117 LYS B N 1
ATOM 4622 C CA . LYS B 1 117 ? 6.98 51.75 23.281 1 55.91 117 LYS B CA 1
ATOM 4623 C C . LYS B 1 117 ? 5.879 51.438 24.281 1 55.91 117 LYS B C 1
ATOM 4625 O O . LYS B 1 117 ? 6.16 51.031 25.422 1 55.91 117 LYS B O 1
ATOM 4630 N N . ASN B 1 118 ? 4.582 51.531 23.781 1 59.5 118 ASN B N 1
ATOM 4631 C CA . ASN B 1 118 ? 3.521 51.281 24.75 1 59.5 118 ASN B CA 1
ATOM 4632 C C . ASN B 1 118 ? 2.4 50.438 24.141 1 59.5 118 ASN B C 1
ATOM 4634 O O . ASN B 1 118 ? 1.503 50.969 23.484 1 59.5 118 ASN B O 1
ATOM 4638 N N . SER B 1 119 ? 2.621 49 24.328 1 62.75 119 SER B N 1
ATOM 4639 C CA . SER B 1 119 ? 1.601 48.125 23.797 1 62.75 119 SER B CA 1
ATOM 4640 C C . SER B 1 119 ? 0.296 48.25 24.578 1 62.75 119 SER B C 1
ATOM 4642 O O . SER B 1 119 ? 0.31 48.406 25.797 1 62.75 119 SER B O 1
ATOM 4644 N N . ARG B 1 120 ? -0.786 48.5 23.891 1 70.62 120 ARG B N 1
ATOM 4645 C CA . ARG B 1 120 ? -2.102 48.562 24.516 1 70.62 120 ARG B CA 1
ATOM 4646 C C . ARG B 1 120 ? -3.061 47.562 23.859 1 70.62 120 ARG B C 1
ATOM 4648 O O . ARG B 1 120 ? -2.83 47.125 22.734 1 70.62 120 ARG B O 1
ATOM 4655 N N . ASP B 1 121 ? -3.965 47.094 24.703 1 78.19 121 ASP B N 1
ATOM 4656 C CA . ASP B 1 121 ? -5.102 46.406 24.094 1 78.19 121 ASP B CA 1
ATOM 4657 C C . ASP B 1 121 ? -5.875 47.312 23.156 1 78.19 121 ASP B C 1
ATOM 4659 O O . ASP B 1 121 ? -6 48.531 23.438 1 78.19 121 ASP B O 1
ATOM 4663 N N . MET B 1 122 ? -6.203 46.688 22.094 1 86.38 122 MET B N 1
ATOM 4664 C CA . MET B 1 122 ? -6.883 47.469 21.062 1 86.38 122 MET B CA 1
ATOM 4665 C C . MET B 1 122 ? -8.281 46.906 20.797 1 86.38 122 MET B C 1
ATOM 4667 O O . MET B 1 122 ? -8.516 45.719 20.891 1 86.38 122 MET B O 1
ATOM 4671 N N . GLU B 1 123 ? -9.117 47.844 20.531 1 89.19 123 GLU B N 1
ATOM 4672 C CA . GLU B 1 123 ? -10.43 47.406 20.062 1 89.19 123 GLU B CA 1
ATOM 4673 C C . GLU B 1 123 ? -10.297 46.594 18.766 1 89.19 123 GLU B C 1
ATOM 4675 O O . GLU B 1 123 ? -9.516 46.938 17.891 1 89.19 123 GLU B O 1
ATOM 4680 N N . ALA B 1 124 ? -11.062 45.562 18.734 1 89.25 124 ALA B N 1
ATOM 4681 C CA . ALA B 1 124 ? -11.008 44.75 17.531 1 89.25 124 ALA B CA 1
ATOM 4682 C C . ALA B 1 124 ? -11.656 45.438 16.344 1 89.25 124 ALA B C 1
ATOM 4684 O O . ALA B 1 124 ? -12.867 45.656 16.328 1 89.25 124 ALA B O 1
ATOM 4685 N N . CYS B 1 125 ? -10.844 45.75 15.344 1 92.19 125 CYS B N 1
ATOM 4686 C CA . CYS B 1 125 ? -11.367 46.406 14.164 1 92.19 125 CYS B CA 1
ATOM 4687 C C . CYS B 1 125 ? -11.031 45.656 12.898 1 92.19 125 CYS B C 1
ATOM 4689 O O . CYS B 1 125 ? -11.203 46.156 11.789 1 92.19 125 CYS B O 1
ATOM 4691 N N . GLY B 1 126 ? -10.594 44.5 13.07 1 95.38 126 GLY B N 1
ATOM 4692 C CA . GLY B 1 126 ? -10.164 43.719 11.922 1 95.38 126 GLY B CA 1
ATOM 4693 C C . GLY B 1 126 ? -11.164 42.656 11.516 1 95.38 126 GLY B C 1
ATOM 4694 O O . GLY B 1 126 ? -10.945 41.906 10.547 1 95.38 126 GLY B O 1
ATOM 4695 N N . TRP B 1 127 ? -12.281 42.5 12.289 1 97.56 127 TRP B N 1
ATOM 4696 C CA . TRP B 1 127 ? -13.328 41.594 11.883 1 97.56 127 TRP B CA 1
ATOM 4697 C C . TRP B 1 127 ? -14.055 42.094 10.641 1 97.56 127 TRP B C 1
ATOM 4699 O O . TRP B 1 127 ? -14.367 43.281 10.547 1 97.56 127 TRP B O 1
ATOM 4709 N N . ASP B 1 128 ? -14.242 41.25 9.648 1 97.19 128 ASP B N 1
ATOM 4710 C CA . ASP B 1 128 ? -14.992 41.594 8.445 1 97.19 128 ASP B CA 1
ATOM 4711 C C . ASP B 1 128 ? -16.453 41.156 8.57 1 97.19 128 ASP B C 1
ATOM 4713 O O . ASP B 1 128 ? -16.797 40 8.281 1 97.19 128 ASP B O 1
ATOM 4717 N N . ASP B 1 129 ? -17.281 42.094 8.867 1 97.31 129 ASP B N 1
ATOM 4718 C CA . ASP B 1 129 ? -18.688 41.812 9.141 1 97.31 129 ASP B CA 1
ATOM 4719 C C . ASP B 1 129 ? -19.391 41.281 7.895 1 97.31 129 ASP B C 1
ATOM 4721 O O . ASP B 1 129 ? -20.25 40.375 7.996 1 97.31 129 ASP B O 1
ATOM 4725 N N . ASP B 1 130 ? -19.047 41.781 6.746 1 96.94 130 ASP B N 1
ATOM 4726 C CA . ASP B 1 130 ? -19.656 41.312 5.512 1 96.94 130 ASP B CA 1
ATOM 4727 C C . ASP B 1 130 ? -19.359 39.812 5.293 1 96.94 130 ASP B C 1
ATOM 4729 O O . ASP B 1 130 ? -20.234 39.062 4.871 1 96.94 130 ASP B O 1
ATOM 4733 N N . PHE B 1 131 ? -18.172 39.438 5.582 1 97.25 131 PHE B N 1
ATOM 4734 C CA . PHE B 1 131 ? -17.766 38.031 5.453 1 97.25 131 PHE B CA 1
ATOM 4735 C C . PHE B 1 131 ? -18.594 37.125 6.383 1 97.25 131 PHE B C 1
ATOM 4737 O O . PHE B 1 131 ? -19.156 36.125 5.949 1 97.25 131 PHE B O 1
ATOM 4744 N N . TRP B 1 132 ? -18.672 37.5 7.633 1 97.75 132 TRP B N 1
ATOM 4745 C CA . TRP B 1 132 ? -19.375 36.688 8.625 1 97.75 132 TRP B CA 1
ATOM 4746 C C . TRP B 1 132 ? -20.844 36.531 8.25 1 97.75 132 TRP B C 1
ATOM 4748 O O . TRP B 1 132 ? -21.422 35.469 8.406 1 97.75 132 TRP B O 1
ATOM 4758 N N . GLU B 1 133 ? -21.438 37.625 7.727 1 97.44 133 GLU B N 1
ATOM 4759 C CA . GLU B 1 133 ? -22.828 37.562 7.293 1 97.44 133 GLU B CA 1
ATOM 4760 C C . GLU B 1 133 ? -23 36.656 6.078 1 97.44 133 GLU B C 1
ATOM 4762 O O . GLU B 1 133 ? -23.906 35.844 6.035 1 97.44 133 GLU B O 1
ATOM 4767 N N . GLU B 1 134 ? -22.141 36.812 5.207 1 97 134 GLU B N 1
ATOM 4768 C CA . GLU B 1 134 ? -22.219 36.094 3.941 1 97 134 GLU B CA 1
ATOM 4769 C C . GLU B 1 134 ? -22.156 34.594 4.168 1 97 134 GLU B C 1
ATOM 4771 O O . GLU B 1 134 ? -22.828 33.812 3.463 1 97 134 GLU B O 1
ATOM 4776 N N . ILE B 1 135 ? -21.406 34.156 5.133 1 97.31 135 ILE B N 1
ATOM 4777 C CA . ILE B 1 135 ? -21.172 32.719 5.273 1 97.31 135 ILE B CA 1
ATOM 4778 C C . ILE B 1 135 ? -22.156 32.156 6.297 1 97.31 135 ILE B C 1
ATOM 4780 O O . ILE B 1 135 ? -22.016 30.984 6.707 1 97.31 135 ILE B O 1
ATOM 4784 N N . GLY B 1 136 ? -23.047 33.031 6.762 1 96.94 136 GLY B N 1
ATOM 4785 C CA . GLY B 1 136 ? -24.125 32.562 7.625 1 96.94 136 GLY B CA 1
ATOM 4786 C C . GLY B 1 136 ? -23.766 32.594 9.094 1 96.94 136 GLY B C 1
ATOM 4787 O O . GLY B 1 136 ? -24.391 31.922 9.914 1 96.94 136 GLY B O 1
ATOM 4788 N N . LEU B 1 137 ? -22.812 33.375 9.461 1 98.12 137 LEU B N 1
ATOM 4789 C CA . LEU B 1 137 ? -22.375 33.469 10.852 1 98.12 137 LEU B CA 1
ATOM 4790 C C . LEU B 1 137 ? -22.516 34.875 11.367 1 98.12 137 LEU B C 1
ATOM 4792 O O . LEU B 1 137 ? -21.703 35.344 12.18 1 98.12 137 LEU B O 1
ATOM 4796 N N . GLY B 1 138 ? -23.453 35.531 10.961 1 97.06 138 GLY B N 1
ATOM 4797 C CA . GLY B 1 138 ? -23.703 36.875 11.383 1 97.06 138 GLY B CA 1
ATOM 4798 C C . GLY B 1 138 ? -23.922 37.031 12.875 1 97.06 138 GLY B C 1
ATOM 4799 O O . GLY B 1 138 ? -23.719 38.094 13.438 1 97.06 138 GLY B O 1
ATOM 4800 N N . ASP B 1 139 ? -24.281 35.969 13.562 1 96.44 139 ASP B N 1
ATOM 4801 C CA . ASP B 1 139 ? -24.469 35.969 15.016 1 96.44 139 ASP B CA 1
ATOM 4802 C C . ASP B 1 139 ? -23.203 36.406 15.734 1 96.44 139 ASP B C 1
ATOM 4804 O O . ASP B 1 139 ? -23.266 36.938 16.844 1 96.44 139 ASP B O 1
ATOM 4808 N N . LEU B 1 140 ? -22.172 36.219 15.102 1 97.19 140 LEU B N 1
ATOM 4809 C CA . LEU B 1 140 ? -20.875 36.469 15.742 1 97.19 140 LEU B CA 1
ATOM 4810 C C . LEU B 1 140 ? -20.594 37.969 15.805 1 97.19 140 LEU B C 1
ATOM 4812 O O . LEU B 1 140 ? -19.703 38.406 16.547 1 97.19 140 LEU B O 1
ATOM 4816 N N . ILE B 1 141 ? -21.312 38.75 15.086 1 96.88 141 ILE B N 1
ATOM 4817 C CA . ILE B 1 141 ? -21.141 40.188 15.031 1 96.88 141 ILE B CA 1
ATOM 4818 C C . ILE B 1 141 ? -21.781 40.844 16.25 1 96.88 141 ILE B C 1
ATOM 4820 O O . ILE B 1 141 ? -21.375 41.906 16.672 1 96.88 141 ILE B O 1
ATOM 4824 N N . GLU B 1 142 ? -22.688 40.188 16.844 1 93.69 142 GLU B N 1
ATOM 4825 C CA . GLU B 1 142 ? -23.453 40.719 17.969 1 93.69 142 GLU B CA 1
ATOM 4826 C C . GLU B 1 142 ? -22.562 41.031 19.156 1 93.69 142 GLU B C 1
ATOM 4828 O O . GLU B 1 142 ? -21.547 40.344 19.375 1 93.69 142 GLU B O 1
ATOM 4833 N N . GLY B 1 143 ? -22.969 42.156 19.922 1 92.94 143 GLY B N 1
ATOM 4834 C CA . GLY B 1 143 ? -22.219 42.531 21.109 1 92.94 143 GLY B CA 1
ATOM 4835 C C . GLY B 1 143 ? -20.781 42.906 20.797 1 92.94 143 GLY B C 1
ATOM 4836 O O . GLY B 1 143 ? -19.875 42.656 21.578 1 92.94 143 GLY B O 1
ATOM 4837 N N . HIS B 1 144 ? -20.594 43.438 19.609 1 93.94 144 HIS B N 1
ATOM 4838 C CA . HIS B 1 144 ? -19.281 43.844 19.156 1 93.94 144 HIS B CA 1
ATOM 4839 C C . HIS B 1 144 ? -18.312 42.688 19.156 1 93.94 144 HIS B C 1
ATOM 4841 O O . HIS B 1 144 ? -17.234 42.75 19.75 1 93.94 144 HIS B O 1
ATOM 4847 N N . HIS B 1 145 ? -18.766 41.594 18.547 1 97 145 HIS B N 1
ATOM 4848 C CA . HIS B 1 145 ? -17.969 40.375 18.359 1 97 145 HIS B CA 1
ATOM 4849 C C . HIS B 1 145 ? -17.609 39.75 19.719 1 97 145 HIS B C 1
ATOM 4851 O O . HIS B 1 145 ? -16.484 39.25 19.891 1 97 145 HIS B O 1
ATOM 4857 N N . ALA B 1 146 ? -18.453 39.812 20.672 1 94.31 146 ALA B N 1
ATOM 4858 C CA . ALA B 1 146 ? -18.172 39.344 22.031 1 94.31 146 ALA B CA 1
ATOM 4859 C C . ALA B 1 146 ? -17.812 37.875 22.062 1 94.31 146 ALA B C 1
ATOM 4861 O O . ALA B 1 146 ? -16.984 37.438 22.859 1 94.31 146 ALA B O 1
ATOM 4862 N N . LYS B 1 147 ? -18.375 37.125 21.172 1 96.38 147 LYS B N 1
ATOM 4863 C CA . LYS B 1 147 ? -18.203 35.688 21.188 1 96.38 147 LYS B CA 1
ATOM 4864 C C . LYS B 1 147 ? -16.828 35.281 20.688 1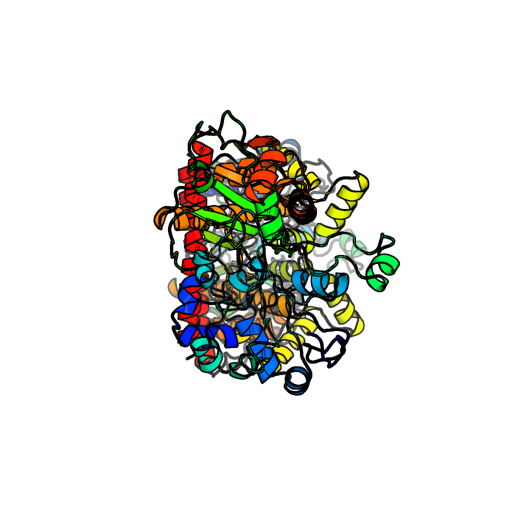 96.38 147 LYS B C 1
ATOM 4866 O O . LYS B 1 147 ? -16.312 34.219 21.016 1 96.38 147 LYS B O 1
ATOM 4871 N N . ILE B 1 148 ? -16.219 36.188 19.812 1 97.44 148 ILE B N 1
ATOM 4872 C CA . ILE B 1 148 ? -14.984 35.75 19.172 1 97.44 148 ILE B CA 1
ATOM 4873 C C . ILE B 1 148 ? -13.859 36.719 19.516 1 97.44 148 ILE B C 1
ATOM 4875 O O . ILE B 1 148 ? -12.703 36.5 19.172 1 97.44 148 ILE B O 1
ATOM 4879 N N . GLY B 1 149 ? -14.18 37.781 20.25 1 95.75 149 GLY B N 1
ATOM 4880 C CA . GLY B 1 149 ? -13.148 38.688 20.766 1 95.75 149 GLY B CA 1
ATOM 4881 C C . GLY B 1 149 ? -13.406 40.125 20.469 1 95.75 149 GLY B C 1
ATOM 4882 O O . GLY B 1 149 ? -13.344 40.562 19.297 1 95.75 149 GLY B O 1
ATOM 4883 N N . ARG B 1 150 ? -13.547 41 21.484 1 95.5 150 ARG B N 1
ATOM 4884 C CA . ARG B 1 150 ? -13.805 42.438 21.359 1 95.5 150 ARG B CA 1
ATOM 4885 C C . ARG B 1 150 ? -12.5 43.219 21.281 1 95.5 150 ARG B C 1
ATOM 4887 O O . ARG B 1 150 ? -12.484 44.375 20.844 1 95.5 150 ARG B O 1
ATOM 4894 N N . SER B 1 151 ? -11.531 42.562 21.797 1 95.56 151 SER B N 1
ATOM 4895 C CA . SER B 1 151 ? -10.219 43.188 21.875 1 95.56 151 SER B CA 1
ATOM 4896 C C . SER B 1 151 ? -9.117 42.25 21.422 1 95.56 151 SER B C 1
ATOM 4898 O O . SER B 1 151 ? -9.234 41.031 21.562 1 95.56 151 SER B O 1
ATOM 4900 N N . VAL B 1 152 ? -8.109 42.875 20.828 1 95.56 152 VAL B N 1
ATOM 4901 C CA . VAL B 1 152 ? -6.941 42.125 20.391 1 95.56 152 VAL B CA 1
ATOM 4902 C C . VAL B 1 152 ? -5.664 42.844 20.828 1 95.56 152 VAL B C 1
ATOM 4904 O O . VAL B 1 152 ? -5.668 44.031 21.062 1 95.56 152 VAL B O 1
ATOM 4907 N N . ALA B 1 153 ? -4.668 42.094 21.031 1 94.56 153 ALA B N 1
ATOM 4908 C CA . ALA B 1 153 ? -3.365 42.656 21.375 1 94.56 153 ALA B CA 1
ATOM 4909 C C . ALA B 1 153 ? -2.242 41.938 20.641 1 94.56 153 ALA B C 1
ATOM 4911 O O . ALA B 1 153 ? -2.412 40.781 20.234 1 94.56 153 ALA B O 1
ATOM 4912 N N . PHE B 1 154 ? -1.163 42.656 20.5 1 93.44 154 PHE B N 1
ATOM 4913 C CA . PHE B 1 154 ? 0.026 42.031 19.922 1 93.44 154 PHE B CA 1
ATOM 4914 C C . PHE B 1 154 ? 0.583 40.969 20.844 1 93.44 154 PHE B C 1
ATOM 4916 O O . PHE B 1 154 ? 0.471 41.062 22.062 1 93.44 154 PHE B O 1
ATOM 4923 N N . PRO B 1 155 ? 1.186 39.938 20.25 1 94.19 155 PRO B N 1
ATOM 4924 C CA . PRO B 1 155 ? 1.818 38.906 21.094 1 94.19 155 PRO B CA 1
ATOM 4925 C C . PRO B 1 155 ? 2.809 39.5 22.094 1 94.19 155 PRO B C 1
ATOM 4927 O O . PRO B 1 155 ? 3.58 40.406 21.734 1 94.19 155 PRO B O 1
ATOM 4930 N N . GLY B 1 156 ? 2.727 39.062 23.328 1 93.62 156 GLY B N 1
ATOM 4931 C CA . GLY B 1 156 ? 3.652 39.5 24.359 1 93.62 156 GLY B CA 1
ATOM 4932 C C . GLY B 1 156 ? 3.113 40.656 25.188 1 93.62 156 GLY B C 1
ATOM 4933 O O . GLY B 1 156 ? 3.658 40.969 26.25 1 93.62 156 GLY B O 1
ATOM 4934 N N . HIS B 1 157 ? 2.061 41.25 24.75 1 93.19 157 HIS B N 1
ATOM 4935 C CA . HIS B 1 157 ? 1.425 42.312 25.531 1 93.19 157 HIS B CA 1
ATOM 4936 C C . HIS B 1 157 ? 0.948 41.781 26.891 1 93.19 157 HIS B C 1
ATOM 4938 O O . HIS B 1 157 ? 0.279 40.75 26.953 1 93.19 157 HIS B O 1
ATOM 4944 N N . PRO B 1 158 ? 1.235 42.5 27.984 1 95.06 158 PRO B N 1
ATOM 4945 C CA . PRO B 1 158 ? 0.758 42.031 29.281 1 95.06 158 PRO B CA 1
ATOM 4946 C C . PRO B 1 158 ? -0.757 42.125 29.438 1 95.06 158 PRO B C 1
ATOM 4948 O O . PRO B 1 158 ? -1.334 43.188 29.094 1 95.06 158 PRO B O 1
ATOM 4951 N N . LEU B 1 159 ? -1.328 41.125 30 1 95.94 159 LEU B N 1
ATOM 4952 C CA . LEU B 1 159 ? -2.781 41.062 30.109 1 95.94 159 LEU B CA 1
ATOM 4953 C C . LEU B 1 159 ? -3.242 41.344 31.531 1 95.94 159 LEU B C 1
ATOM 4955 O O . LEU B 1 159 ? -2.73 40.75 32.5 1 95.94 159 LEU B O 1
ATOM 4959 N N . GLY B 1 160 ? -4.207 42.25 31.578 1 93.5 160 GLY B N 1
ATOM 4960 C CA . GLY B 1 160 ? -4.777 42.531 32.875 1 93.5 160 GLY B CA 1
ATOM 4961 C C . GLY B 1 160 ? -3.734 42.875 33.938 1 93.5 160 GLY B C 1
ATOM 4962 O O . GLY B 1 160 ? -2.834 43.688 33.688 1 93.5 160 GLY B O 1
ATOM 4963 N N . SER B 1 161 ? -3.979 42.312 35.156 1 94.81 161 SER B N 1
ATOM 4964 C CA . SER B 1 161 ? -3.051 42.531 36.281 1 94.81 161 SER B CA 1
ATOM 4965 C C . SER B 1 161 ? -2.158 41.312 36.5 1 94.81 161 SER B C 1
ATOM 4967 O O . SER B 1 161 ? -1.623 41.094 37.594 1 94.81 161 SER B O 1
ATOM 4969 N N . GLY B 1 162 ? -2.131 40.5 35.406 1 96.5 162 GLY B N 1
ATOM 4970 C CA . GLY B 1 162 ? -1.352 39.281 35.531 1 96.5 162 GLY B CA 1
ATOM 4971 C C . GLY B 1 162 ? -2.154 38.094 36.062 1 96.5 162 GLY B C 1
ATOM 4972 O O . GLY B 1 162 ? -3.373 38.031 35.906 1 96.5 162 GLY B O 1
ATOM 4973 N N . LEU B 1 163 ? -1.42 37.188 36.656 1 97.62 163 LEU B N 1
ATOM 4974 C CA . LEU B 1 163 ? -2.07 36 37.188 1 97.62 163 LEU B CA 1
ATOM 4975 C C . LEU B 1 163 ? -3.072 36.375 38.281 1 97.62 163 LEU B C 1
ATOM 4977 O O . LEU B 1 163 ? -2.738 37.094 39.219 1 97.62 163 LEU B O 1
ATOM 4981 N N . THR B 1 164 ? -4.234 35.844 38.188 1 97.94 164 THR B N 1
ATOM 4982 C CA . THR B 1 164 ? -5.211 36 39.25 1 97.94 164 THR B CA 1
ATOM 4983 C C . THR B 1 164 ? -4.809 35.219 40.5 1 97.94 164 THR B C 1
ATOM 4985 O O . THR B 1 164 ? -4.016 34.281 40.406 1 97.94 164 THR B O 1
ATOM 4988 N N . PRO B 1 165 ? -5.434 35.594 41.594 1 97.62 165 PRO B N 1
ATOM 4989 C CA . PRO B 1 165 ? -5.156 34.812 42.812 1 97.62 165 PRO B CA 1
ATOM 4990 C C . PRO B 1 165 ? -5.539 33.344 42.656 1 97.62 165 PRO B C 1
ATOM 4992 O O . PRO B 1 165 ? -4.797 32.438 43.062 1 97.62 165 PRO B O 1
ATOM 4995 N N . ALA B 1 166 ? -6.59 33.062 42.094 1 96.75 166 ALA B N 1
ATOM 4996 C CA . ALA B 1 166 ? -7.055 31.703 41.875 1 96.75 166 ALA B CA 1
ATOM 4997 C C . ALA B 1 166 ? -6.102 30.938 40.969 1 96.75 166 ALA B C 1
ATOM 4999 O O . ALA B 1 166 ? -5.73 29.797 41.281 1 96.75 166 ALA B O 1
ATOM 5000 N N . ALA B 1 167 ? -5.707 31.547 39.844 1 97.12 167 ALA B N 1
ATOM 5001 C CA . ALA B 1 167 ? -4.789 30.906 38.906 1 97.12 167 ALA B CA 1
ATOM 5002 C C . ALA B 1 167 ? -3.418 30.688 39.531 1 97.12 167 ALA B C 1
ATOM 5004 O O . ALA B 1 167 ? -2.791 29.641 39.344 1 97.12 167 ALA B O 1
ATOM 5005 N N . ALA B 1 168 ? -2.982 31.672 40.219 1 97.62 168 ALA B N 1
ATOM 5006 C CA . ALA B 1 168 ? -1.695 31.578 40.906 1 97.62 168 ALA B CA 1
ATOM 5007 C C . ALA B 1 168 ? -1.677 30.406 41.875 1 97.62 168 ALA B C 1
ATOM 5009 O O . ALA B 1 168 ? -0.697 29.656 41.938 1 97.62 168 ALA B O 1
ATOM 5010 N N . LYS B 1 169 ? -2.695 30.25 42.625 1 97.75 169 LYS B N 1
ATOM 5011 C CA . LYS B 1 169 ? -2.818 29.141 43.562 1 97.75 169 LYS B CA 1
ATOM 5012 C C . LYS B 1 169 ? -2.775 27.797 42.844 1 97.75 169 LYS B C 1
ATOM 5014 O O . LYS B 1 169 ? -2.066 26.891 43.281 1 97.75 169 LYS B O 1
ATOM 5019 N N . GLU B 1 170 ? -3.502 27.672 41.781 1 96.94 170 GLU B N 1
ATOM 5020 C CA . GLU B 1 170 ? -3.557 26.438 41.031 1 96.94 170 GLU B CA 1
ATOM 5021 C C . GLU B 1 170 ? -2.188 26.094 40.438 1 96.94 170 GLU B C 1
ATOM 5023 O O . GLU B 1 170 ? -1.831 24.922 40.344 1 96.94 170 GLU B O 1
ATOM 5028 N N . LEU B 1 171 ? -1.44 27.109 40.031 1 96.75 171 LEU B N 1
ATOM 5029 C CA . LEU B 1 171 ? -0.176 26.891 39.344 1 96.75 171 LEU B CA 1
ATOM 5030 C C . LEU B 1 171 ? 0.988 26.875 40.312 1 96.75 171 LEU B C 1
ATOM 5032 O O . LEU B 1 171 ? 2.115 26.547 39.938 1 96.75 171 LEU B O 1
ATOM 5036 N N . GLY B 1 172 ? 0.656 27.156 41.531 1 97.5 172 GLY B N 1
ATOM 5037 C CA . GLY B 1 172 ? 1.708 27.234 42.531 1 97.5 172 GLY B CA 1
ATOM 5038 C C . GLY B 1 172 ? 2.639 28.422 42.312 1 97.5 172 GLY B C 1
ATOM 5039 O O . GLY B 1 172 ? 3.852 28.297 42.5 1 97.5 172 GLY B O 1
ATOM 5040 N N . LEU B 1 173 ? 2.127 29.578 41.875 1 97.25 173 LEU B N 1
ATOM 5041 C CA . LEU B 1 173 ? 2.896 30.781 41.594 1 97.25 173 LEU B CA 1
ATOM 5042 C C . LEU B 1 173 ? 2.375 31.969 42.406 1 97.25 173 LEU B C 1
ATOM 5044 O O . LEU B 1 173 ? 1.504 31.812 43.25 1 97.25 173 LEU B O 1
ATOM 5048 N N . VAL B 1 174 ? 2.973 33.219 42.156 1 96.81 174 VAL B N 1
ATOM 5049 C CA . VAL B 1 174 ? 2.582 34.438 42.844 1 96.81 174 VAL B CA 1
ATOM 5050 C C . VAL B 1 174 ? 1.595 35.219 42.031 1 96.81 174 VAL B C 1
ATOM 5052 O O . VAL B 1 174 ? 1.79 35.406 40.812 1 96.81 174 VAL B O 1
ATOM 5055 N N . PRO B 1 175 ? 0.479 35.688 42.75 1 97.5 175 PRO B N 1
ATOM 5056 C CA . PRO B 1 175 ? -0.446 36.531 42 1 97.5 175 PRO B CA 1
ATOM 5057 C C . PRO B 1 175 ? 0.237 37.781 41.438 1 97.5 175 PRO B C 1
ATOM 5059 O O . PRO B 1 175 ? 1.147 38.344 42.062 1 97.5 175 PRO B O 1
ATOM 5062 N N . GLY B 1 176 ? -0.177 38.156 40.25 1 97.12 176 GLY B N 1
ATOM 5063 C CA . GLY B 1 176 ? 0.335 39.375 39.688 1 97.12 176 GLY B CA 1
ATOM 5064 C C . GLY B 1 176 ? 1.483 39.156 38.719 1 97.12 176 GLY B C 1
ATOM 5065 O O . GLY B 1 176 ? 1.89 40.094 38 1 97.12 176 GLY B O 1
ATOM 5066 N N . ILE B 1 177 ? 1.963 37.938 38.688 1 96.81 177 ILE B N 1
ATOM 5067 C CA . ILE B 1 177 ? 2.984 37.656 37.688 1 96.81 177 ILE B CA 1
ATOM 5068 C C . ILE B 1 177 ? 2.455 37.969 36.312 1 96.81 177 ILE B C 1
ATOM 5070 O O . ILE B 1 177 ? 1.36 37.562 35.938 1 96.81 177 ILE B O 1
ATOM 5074 N N . PRO B 1 178 ? 3.168 38.781 35.531 1 96.44 178 PRO B N 1
ATOM 5075 C CA . PRO B 1 178 ? 2.68 39.156 34.188 1 96.44 178 PRO B CA 1
ATOM 5076 C C . PRO B 1 178 ? 2.449 37.969 33.281 1 96.44 178 PRO B C 1
ATOM 5078 O O . PRO B 1 178 ? 3.23 37.031 33.281 1 96.44 178 PRO B O 1
ATOM 5081 N N . VAL B 1 179 ? 1.376 38.031 32.562 1 96.62 179 VAL B N 1
ATOM 5082 C CA . VAL B 1 179 ? 1.016 37.062 31.516 1 96.62 179 VAL B CA 1
ATOM 5083 C C . VAL B 1 179 ? 0.907 37.781 30.156 1 96.62 179 VAL B C 1
ATOM 5085 O O . VAL B 1 179 ? 0.138 38.719 30.016 1 96.62 179 VAL B O 1
ATOM 5088 N N . GLY B 1 180 ? 1.729 37.344 29.234 1 95.44 180 GLY B N 1
ATOM 5089 C CA . GLY B 1 180 ? 1.698 37.938 27.922 1 95.44 180 GLY B CA 1
ATOM 5090 C C . GLY B 1 180 ? 0.668 37.344 27 1 95.44 180 GLY B C 1
ATOM 5091 O O . GLY B 1 180 ? 0.367 36.125 27.094 1 95.44 180 GLY B O 1
ATOM 5092 N N . THR B 1 181 ? 0.175 38.188 26.047 1 95.56 181 THR B N 1
ATOM 5093 C CA . THR B 1 181 ? -0.69 37.656 24.984 1 95.56 181 THR B CA 1
ATOM 5094 C C . THR B 1 181 ? -0.009 36.531 24.234 1 95.56 181 THR B C 1
ATOM 5096 O O . THR B 1 181 ? 1.186 36.594 23.938 1 95.56 181 THR B O 1
ATOM 5099 N N . SER B 1 182 ? -0.737 35.562 23.844 1 95.44 182 SER B N 1
ATOM 5100 C CA . SER B 1 182 ? -0.221 34.25 23.453 1 95.44 182 SER B CA 1
ATOM 5101 C C . SER B 1 182 ? 0.111 34.188 21.953 1 95.44 182 SER B C 1
ATOM 5103 O O . SER B 1 182 ? -0.182 35.156 21.219 1 95.44 182 SER B O 1
ATOM 5105 N N . LEU B 1 183 ? 0.804 33.156 21.562 1 96.75 183 LEU B N 1
ATOM 5106 C CA . LEU B 1 183 ? 1.032 32.719 20.188 1 96.75 183 LEU B CA 1
ATOM 5107 C C . LEU B 1 183 ? 0.532 31.281 19.984 1 96.75 183 LEU B C 1
ATOM 5109 O O . LEU B 1 183 ? 0.439 30.516 20.938 1 96.75 183 LEU B O 1
ATOM 5113 N N . ILE B 1 184 ? 0.21 30.969 18.719 1 96.94 184 ILE B N 1
ATOM 5114 C CA . ILE B 1 184 ? 0.075 29.562 18.344 1 96.94 184 ILE B CA 1
ATOM 5115 C C . ILE B 1 184 ? 1.427 28.859 18.469 1 96.94 184 ILE B C 1
ATOM 5117 O O . ILE B 1 184 ? 2.473 29.484 18.25 1 96.94 184 ILE B O 1
ATOM 5121 N N . ASP B 1 185 ? 1.453 27.594 18.812 1 94.88 185 ASP B N 1
ATOM 5122 C CA . ASP B 1 185 ? 2.686 26.875 19.125 1 94.88 185 ASP B CA 1
ATOM 5123 C C . ASP B 1 185 ? 3.676 26.969 17.969 1 94.88 185 ASP B C 1
ATOM 5125 O O . ASP B 1 185 ? 4.859 27.25 18.172 1 94.88 185 ASP B O 1
ATOM 5129 N N . ALA B 1 186 ? 3.205 26.781 16.719 1 95.56 186 ALA B N 1
ATOM 5130 C CA . ALA B 1 186 ? 4.105 26.875 15.562 1 95.56 186 ALA B CA 1
ATOM 5131 C C . ALA B 1 186 ? 4.719 28.266 15.461 1 95.56 186 ALA B C 1
ATOM 5133 O O . ALA B 1 186 ? 5.902 28.406 15.148 1 95.56 186 ALA B O 1
ATOM 5134 N N . HIS B 1 187 ? 3.98 29.266 15.711 1 97.5 187 HIS B N 1
ATOM 5135 C CA . HIS B 1 187 ? 4.453 30.641 15.656 1 97.5 187 HIS B CA 1
ATOM 5136 C C . HIS B 1 187 ? 5.43 30.938 16.781 1 97.5 187 HIS B C 1
ATOM 5138 O O . HIS B 1 187 ? 6.375 31.703 16.609 1 97.5 187 HIS B O 1
ATOM 5144 N N . ALA B 1 188 ? 5.129 30.344 17.938 1 97.25 188 ALA B N 1
ATOM 5145 C CA . ALA B 1 188 ? 6.109 30.438 19.016 1 97.25 188 ALA B CA 1
ATOM 5146 C C . ALA B 1 188 ? 7.441 29.812 18.594 1 97.25 188 ALA B C 1
ATOM 5148 O O . ALA B 1 188 ? 8.508 30.328 18.953 1 97.25 188 ALA B O 1
ATOM 5149 N N . GLY B 1 189 ? 7.352 28.688 17.906 1 96.31 189 GLY B N 1
ATOM 5150 C CA . GLY B 1 189 ? 8.562 28.125 17.328 1 96.31 189 GLY B CA 1
ATOM 5151 C C . GLY B 1 189 ? 9.273 29.078 16.391 1 96.31 189 GLY B C 1
ATOM 5152 O O . GLY B 1 189 ? 10.492 29.219 16.453 1 96.31 189 GLY B O 1
ATOM 5153 N N . GLY B 1 190 ? 8.531 29.719 15.5 1 97.25 190 GLY B N 1
ATOM 5154 C CA . GLY B 1 190 ? 9.094 30.734 14.617 1 97.25 190 GLY B CA 1
ATOM 5155 C C . GLY B 1 190 ? 9.812 31.844 15.352 1 97.25 190 GLY B C 1
ATOM 5156 O O . GLY B 1 190 ? 10.953 32.188 15.016 1 97.25 190 GLY B O 1
ATOM 5157 N N . VAL B 1 191 ? 9.172 32.375 16.359 1 97.31 191 VAL B N 1
ATOM 5158 C CA . VAL B 1 191 ? 9.727 33.406 17.203 1 97.31 191 VAL B CA 1
ATOM 5159 C C . VAL B 1 191 ? 10.992 32.906 17.891 1 97.31 191 VAL B C 1
ATOM 5161 O O . VAL B 1 191 ? 11.953 33.656 18.062 1 97.31 191 VAL B O 1
ATOM 5164 N N . GLY B 1 192 ? 11 31.688 18.188 1 97.06 192 GLY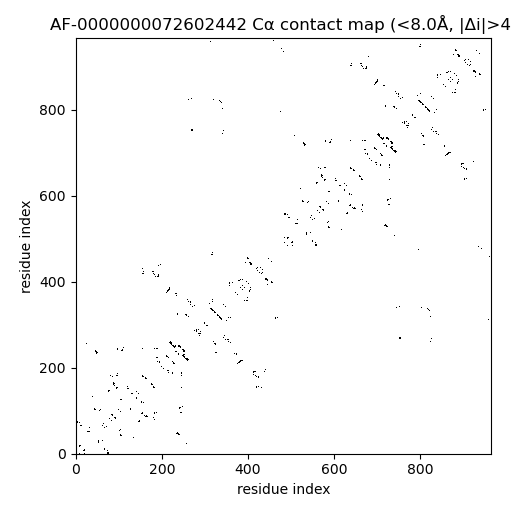 B N 1
ATOM 5165 C CA . GLY B 1 192 ? 12.102 31.094 18.922 1 97.06 192 GLY B CA 1
ATOM 5166 C C . GLY B 1 192 ? 13.32 30.828 18.078 1 97.06 192 GLY B C 1
ATOM 5167 O O . GLY B 1 192 ? 14.414 30.594 18.594 1 97.06 192 GLY B O 1
ATOM 5168 N N . VAL B 1 193 ? 13.156 30.938 16.703 1 97 193 VAL B N 1
ATOM 5169 C CA . VAL B 1 193 ? 14.289 30.422 15.953 1 97 193 VAL B CA 1
ATOM 5170 C C . VAL B 1 193 ? 14.609 31.359 14.789 1 97 193 VAL B C 1
ATOM 5172 O O . VAL B 1 193 ? 15.695 31.281 14.211 1 97 193 VAL B O 1
ATOM 5175 N N . ILE B 1 194 ? 13.781 32.219 14.328 1 96.31 194 ILE B N 1
ATOM 5176 C CA . ILE B 1 194 ? 13.867 32.906 13.039 1 96.31 194 ILE B CA 1
ATOM 5177 C C . ILE B 1 194 ? 15.102 33.781 13 1 96.31 194 ILE B C 1
ATOM 5179 O O . ILE B 1 194 ? 15.625 34.094 11.93 1 96.31 194 ILE B O 1
ATOM 5183 N N . GLU B 1 195 ? 15.648 34.219 14.156 1 94 195 GLU B N 1
ATOM 5184 C CA . GLU B 1 195 ? 16.859 35.031 14.227 1 94 195 GLU B CA 1
ATOM 5185 C C . GLU B 1 195 ? 18.078 34.188 14.555 1 94 195 GLU B C 1
ATOM 5187 O O . GLU B 1 195 ? 19.156 34.75 14.82 1 94 195 GLU B O 1
ATOM 5192 N N . SER B 1 196 ? 17.922 32.875 14.602 1 93.44 196 SER B N 1
ATOM 5193 C CA . SER B 1 196 ? 19 31.969 14.938 1 93.44 196 SER B CA 1
ATOM 5194 C C . SER B 1 196 ? 19.906 31.703 13.734 1 93.44 196 SER B C 1
ATOM 5196 O O . SER B 1 196 ? 19.984 30.578 13.258 1 93.44 196 SER B O 1
ATOM 5198 N N . VAL B 1 197 ? 20.625 32.656 13.258 1 91.88 197 VAL B N 1
ATOM 5199 C CA . VAL B 1 197 ? 21.484 32.531 12.086 1 91.88 197 VAL B CA 1
ATOM 5200 C C . VAL B 1 197 ? 22.922 32.875 12.461 1 91.88 197 VAL B C 1
ATOM 5202 O O . VAL B 1 197 ? 23.172 33.906 13.109 1 91.88 197 VAL B O 1
ATOM 5205 N N . PRO B 1 198 ? 23.781 32 12.094 1 90.06 198 PRO B N 1
ATOM 5206 C CA . PRO B 1 198 ? 25.188 32.344 12.391 1 90.06 198 PRO B CA 1
ATOM 5207 C C . PRO B 1 198 ? 25.719 33.469 11.516 1 90.06 198 PRO B C 1
ATOM 5209 O O . PRO B 1 198 ? 25.203 33.719 10.414 1 90.06 198 PRO B O 1
ATOM 5212 N N . PRO B 1 199 ? 26.75 34.156 12.031 1 80.06 199 PRO B N 1
ATOM 5213 C CA . PRO B 1 199 ? 27.344 35.281 11.258 1 80.06 199 PRO B CA 1
ATOM 5214 C C . PRO B 1 199 ? 27.812 34.844 9.875 1 80.06 199 PRO B C 1
ATOM 5216 O O . PRO B 1 199 ? 27.797 35.625 8.93 1 80.06 199 PRO B O 1
ATOM 5219 N N . SER B 1 200 ? 28.25 33.625 9.734 1 76.19 200 SER B N 1
ATOM 5220 C CA . SER B 1 200 ? 28.75 33.094 8.477 1 76.19 200 SER B CA 1
ATOM 5221 C C . SER B 1 200 ? 27.641 33 7.43 1 76.19 200 SER B C 1
ATOM 5223 O O . SER B 1 200 ? 27.906 33.031 6.227 1 76.19 200 SER B O 1
ATOM 5225 N N . GLU B 1 201 ? 26.547 32.812 7.895 1 70 201 GLU B N 1
ATOM 5226 C CA . GLU B 1 201 ? 25.406 32.656 6.992 1 70 201 GLU B CA 1
ATOM 5227 C C . GLU B 1 201 ? 24.594 33.938 6.898 1 70 201 GLU B C 1
ATOM 5229 O O . GLU B 1 201 ? 23.625 34 6.145 1 70 201 GLU B O 1
ATOM 5234 N N . ALA B 1 202 ? 24.938 34.875 7.824 1 65.12 202 ALA B N 1
ATOM 5235 C CA . ALA B 1 202 ? 24.172 36.125 7.891 1 65.12 202 ALA B CA 1
ATOM 5236 C C . ALA B 1 202 ? 24.766 37.188 6.965 1 65.12 202 ALA B C 1
ATOM 5238 O O . ALA B 1 202 ? 25.984 37.344 6.895 1 65.12 202 ALA B O 1
ATOM 5239 N N . GLU B 1 203 ? 24.172 37.562 5.891 1 56.66 203 GLU B N 1
ATOM 5240 C CA . GLU B 1 203 ? 24.641 38.75 5.176 1 56.66 203 GLU B CA 1
ATOM 5241 C C . GLU B 1 203 ? 24.594 40 6.066 1 56.66 203 GLU B C 1
ATOM 5243 O O . GLU B 1 203 ? 23.547 40.344 6.629 1 56.66 203 GLU B O 1
ATOM 5248 N N . GLU B 1 204 ? 25.672 40.5 6.656 1 48.53 204 GLU B N 1
ATOM 5249 C CA . GLU B 1 204 ? 25.938 41.625 7.559 1 48.53 204 GLU B CA 1
ATOM 5250 C C . GLU B 1 204 ? 25.172 42.875 7.129 1 48.53 204 GLU B C 1
ATOM 5252 O O . GLU B 1 204 ? 25.125 43.188 5.938 1 48.53 204 GLU B O 1
ATOM 5257 N N . HIS B 1 205 ? 24.188 43.406 7.945 1 55 205 HIS B N 1
ATOM 5258 C CA . HIS B 1 205 ? 23.641 44.781 7.93 1 55 205 HIS B CA 1
ATOM 5259 C C . HIS B 1 205 ? 22.406 44.875 7.047 1 55 205 HIS B C 1
ATOM 5261 O O . HIS B 1 205 ? 21.953 45.969 6.695 1 55 205 HIS B O 1
ATOM 5267 N N . ASP B 1 206 ? 21.953 43.562 6.637 1 65.25 206 ASP B N 1
ATOM 5268 C CA . ASP B 1 206 ? 20.812 43.625 5.73 1 65.25 206 ASP B CA 1
ATOM 5269 C C . ASP B 1 206 ? 19.5 43.375 6.465 1 65.25 206 ASP B C 1
ATOM 5271 O O . ASP B 1 206 ? 19.25 42.219 6.883 1 65.25 206 ASP B O 1
ATOM 5275 N N . LYS B 1 207 ? 18.844 44.438 6.867 1 69.75 207 LYS B N 1
ATOM 5276 C CA . LYS B 1 207 ? 17.547 44.375 7.523 1 69.75 207 LYS B CA 1
ATOM 5277 C C . LYS B 1 207 ? 16.578 43.469 6.77 1 69.75 207 LYS B C 1
ATOM 5279 O O . LYS B 1 207 ? 15.617 42.938 7.344 1 69.75 207 LYS B O 1
ATOM 5284 N N . GLU B 1 208 ? 16.953 43.125 5.617 1 83.81 208 GLU B N 1
ATOM 5285 C CA . GLU B 1 208 ? 16.047 42.344 4.789 1 83.81 208 GLU B CA 1
ATOM 5286 C C . GLU B 1 208 ? 16.422 40.875 4.781 1 83.81 208 GLU B C 1
ATOM 5288 O O . GLU B 1 208 ? 15.727 40.062 4.191 1 83.81 208 GLU B O 1
ATOM 5293 N N . ALA B 1 209 ? 17.422 40.562 5.523 1 89.38 209 ALA B N 1
ATOM 5294 C CA . ALA B 1 209 ? 17.922 39.188 5.516 1 89.38 209 ALA B CA 1
ATOM 5295 C C . ALA B 1 209 ? 16.891 38.219 6.086 1 89.38 209 ALA B C 1
ATOM 5297 O O . ALA B 1 209 ? 16.797 37.062 5.652 1 89.38 209 ALA B O 1
ATOM 5298 N N . ILE B 1 210 ? 16.094 38.688 7.035 1 93.81 210 ILE B N 1
ATOM 5299 C CA . ILE B 1 210 ? 15.094 37.844 7.707 1 93.81 210 ILE B CA 1
ATOM 5300 C C . ILE B 1 210 ? 14.055 37.375 6.695 1 93.81 210 ILE B C 1
ATOM 5302 O O . ILE B 1 210 ? 13.438 36.312 6.875 1 93.81 210 ILE B O 1
ATOM 5306 N N . CYS B 1 211 ? 13.906 38.062 5.551 1 95.94 211 CYS B N 1
ATOM 5307 C CA . CYS B 1 211 ? 12.898 37.781 4.535 1 95.94 211 CYS B CA 1
ATOM 5308 C C . CYS B 1 211 ? 13.367 36.656 3.617 1 95.94 211 CYS B C 1
ATOM 5310 O O . CYS B 1 211 ? 12.586 36.156 2.812 1 95.94 211 CYS B O 1
ATOM 5312 N N . ASN B 1 212 ? 14.594 36.188 3.727 1 95.88 212 ASN B N 1
ATOM 5313 C CA . ASN B 1 212 ? 15.125 35.094 2.918 1 95.88 212 ASN B CA 1
ATOM 5314 C C . ASN B 1 212 ? 15.125 33.781 3.691 1 95.88 212 ASN B C 1
ATOM 5316 O O . ASN B 1 212 ? 15.711 32.781 3.238 1 95.88 212 ASN B O 1
ATOM 5320 N N . ARG B 1 213 ? 14.492 33.781 4.832 1 96.69 213 ARG B N 1
ATOM 5321 C CA . ARG B 1 213 ? 14.453 32.625 5.715 1 96.69 213 ARG B CA 1
ATOM 5322 C C . ARG B 1 213 ? 13.062 32.031 5.762 1 96.69 213 ARG B C 1
ATOM 5324 O O . ARG B 1 213 ? 12.062 32.719 5.629 1 96.69 213 ARG B O 1
ATOM 5331 N N . MET B 1 214 ? 13.039 30.734 5.902 1 98.38 214 MET B N 1
ATOM 5332 C CA . MET B 1 214 ? 11.797 30.031 6.215 1 98.38 214 MET B CA 1
ATOM 5333 C C . MET B 1 214 ? 12 29.078 7.395 1 98.38 214 MET B C 1
ATOM 5335 O O . MET B 1 214 ? 12.961 28.312 7.426 1 98.38 214 MET B O 1
ATOM 5339 N N . VAL B 1 215 ? 11.094 29.172 8.344 1 98.31 215 VAL B N 1
ATOM 5340 C CA . VAL B 1 215 ? 11.148 28.312 9.516 1 98.31 215 VAL B CA 1
ATOM 5341 C C . VAL B 1 215 ? 10.273 27.078 9.281 1 98.31 215 VAL B C 1
ATOM 5343 O O . VAL B 1 215 ? 9.109 27.203 8.883 1 98.31 215 VAL B O 1
ATOM 5346 N N . LEU B 1 216 ? 10.859 25.953 9.461 1 98.44 216 LEU B N 1
ATOM 5347 C CA . LEU B 1 216 ? 10.125 24.688 9.484 1 98.44 216 LEU B CA 1
ATOM 5348 C C . LEU B 1 216 ? 9.852 24.234 10.922 1 98.44 216 LEU B C 1
ATOM 5350 O O . LEU B 1 216 ? 10.773 23.859 11.641 1 98.44 216 LEU B O 1
ATOM 5354 N N . VAL B 1 217 ? 8.641 24.328 11.359 1 97.25 217 VAL B N 1
ATOM 5355 C CA . VAL B 1 217 ? 8.25 23.797 12.656 1 97.25 217 VAL B CA 1
ATOM 5356 C C . VAL B 1 217 ? 7.684 22.375 12.484 1 97.25 217 VAL B C 1
ATOM 5358 O O . VAL B 1 217 ? 6.5 22.219 12.18 1 97.25 217 VAL B O 1
ATOM 5361 N N . CYS B 1 218 ? 8.477 21.453 12.766 1 94.19 218 CYS B N 1
ATOM 5362 C CA . CYS B 1 218 ? 8.234 20.062 12.383 1 94.19 218 CYS B CA 1
ATOM 5363 C C . CYS B 1 218 ? 7.742 19.25 13.57 1 94.19 218 CYS B C 1
ATOM 5365 O O . CYS B 1 218 ? 8.531 18.859 14.43 1 94.19 218 CYS B O 1
ATOM 5367 N N . GLY B 1 219 ? 6.5 18.859 13.633 1 93.62 219 GLY B N 1
ATOM 5368 C CA . GLY B 1 219 ? 5.879 18 14.633 1 93.62 219 GLY B CA 1
ATOM 5369 C C . GLY B 1 219 ? 4.883 17.016 14.039 1 93.62 219 GLY B C 1
ATOM 5370 O O . GLY B 1 219 ? 5.207 16.281 13.102 1 93.62 219 GLY B O 1
ATOM 5371 N N . THR B 1 220 ? 3.639 17.062 14.688 1 92.81 220 THR B N 1
ATOM 5372 C CA . THR B 1 220 ? 2.561 16.266 14.102 1 92.81 220 THR B CA 1
ATOM 5373 C C . THR B 1 220 ? 2.324 16.656 12.648 1 92.81 220 THR B C 1
ATOM 5375 O O . THR B 1 220 ? 2.176 15.805 11.781 1 92.81 220 THR B O 1
ATOM 5378 N N . SER B 1 221 ? 2.32 17.906 12.445 1 96.38 221 SER B N 1
ATOM 5379 C CA . SER B 1 221 ? 2.363 18.547 11.133 1 96.38 221 SER B CA 1
ATOM 5380 C C . SER B 1 221 ? 3.641 19.359 10.953 1 96.38 221 SER B C 1
ATOM 5382 O O . SER B 1 221 ? 4.496 19.391 11.844 1 96.38 221 SER B O 1
ATOM 5384 N N . THR B 1 222 ? 3.846 19.859 9.812 1 97.69 222 THR B N 1
ATOM 5385 C CA . THR B 1 222 ? 4.914 20.828 9.594 1 97.69 222 THR B CA 1
ATOM 5386 C C . THR B 1 222 ? 4.348 22.156 9.094 1 97.69 222 THR B C 1
ATOM 5388 O O . THR B 1 222 ? 3.582 22.188 8.133 1 97.69 222 THR B O 1
ATOM 5391 N N . CYS B 1 223 ? 4.656 23.188 9.82 1 97.88 223 CYS B N 1
ATOM 5392 C CA . CYS B 1 223 ? 4.336 24.547 9.398 1 97.88 223 CYS B CA 1
ATOM 5393 C C . CYS B 1 223 ? 5.539 25.219 8.742 1 97.88 223 CYS B C 1
ATOM 5395 O O . CYS B 1 223 ? 6.664 25.109 9.234 1 97.88 223 CYS B O 1
ATOM 5397 N N . HIS B 1 224 ? 5.363 25.828 7.617 1 98.62 224 HIS B N 1
ATOM 5398 C CA . HIS B 1 224 ? 6.379 26.578 6.895 1 98.62 224 HIS B CA 1
ATOM 5399 C C . HIS B 1 224 ? 6.137 28.078 7.008 1 98.62 224 HIS B C 1
ATOM 5401 O O . HIS B 1 224 ? 5.219 28.609 6.387 1 98.62 224 HIS B O 1
ATOM 5407 N N . MET B 1 225 ? 7.02 28.781 7.727 1 98.38 225 MET B N 1
ATOM 5408 C CA . MET B 1 225 ? 6.754 30.188 8.047 1 98.38 225 MET B CA 1
ATOM 5409 C C . MET B 1 225 ? 7.832 31.094 7.469 1 98.38 225 MET B C 1
ATOM 5411 O O . MET B 1 225 ? 9.016 30.938 7.781 1 98.38 225 MET B O 1
ATOM 5415 N N . ALA B 1 226 ? 7.465 31.984 6.641 1 98.25 226 ALA B N 1
ATOM 5416 C CA . ALA B 1 226 ? 8.328 33.031 6.07 1 98.25 226 ALA B CA 1
ATOM 5417 C C . ALA B 1 226 ? 7.703 34.406 6.215 1 98.25 226 ALA B C 1
ATOM 5419 O O . ALA B 1 226 ? 6.48 34.531 6.297 1 98.25 226 ALA B O 1
ATOM 5420 N N . VAL B 1 227 ? 8.555 35.469 6.312 1 97.75 227 VAL B N 1
ATOM 5421 C CA . VAL B 1 227 ? 8.023 36.812 6.465 1 97.75 227 VAL B CA 1
ATOM 5422 C C . VAL B 1 227 ? 8.523 37.688 5.324 1 97.75 227 VAL B C 1
ATOM 5424 O O . VAL B 1 227 ? 9.531 37.375 4.688 1 97.75 227 VAL B O 1
ATOM 5427 N N . SER B 1 228 ? 7.789 38.719 5.074 1 97.5 228 SER B N 1
ATOM 5428 C CA . SER B 1 228 ? 8.141 39.688 4.062 1 97.5 228 SER B CA 1
ATOM 5429 C C . SER B 1 228 ? 7.715 41.094 4.496 1 97.5 228 SER B C 1
ATOM 5431 O O . SER B 1 228 ? 6.859 41.25 5.371 1 97.5 228 SER B O 1
ATOM 5433 N N . GLN B 1 229 ? 8.297 42.094 3.92 1 95.06 229 GLN B N 1
ATOM 5434 C CA . GLN B 1 229 ? 7.93 43.469 4.195 1 95.06 229 GLN B CA 1
ATOM 5435 C C . GLN B 1 229 ? 6.684 43.875 3.414 1 95.06 229 GLN B C 1
ATOM 5437 O O . GLN B 1 229 ? 5.84 44.625 3.914 1 95.06 229 GLN B O 1
ATOM 5442 N N . SER B 1 230 ? 6.625 43.375 2.242 1 95.5 230 SER B N 1
ATOM 5443 C CA . SER B 1 230 ? 5.465 43.656 1.4 1 95.5 230 SER B CA 1
ATOM 5444 C C . SER B 1 230 ? 4.465 42.5 1.442 1 95.5 230 SER B C 1
ATOM 5446 O O . SER B 1 230 ? 4.832 41.344 1.732 1 95.5 230 SER B O 1
ATOM 5448 N N . LYS B 1 231 ? 3.229 42.844 1.095 1 96.25 231 LYS B N 1
ATOM 5449 C CA . LYS B 1 231 ? 2.189 41.812 0.994 1 96.25 231 LYS B CA 1
ATOM 5450 C C . LYS B 1 231 ? 2.453 40.875 -0.181 1 96.25 231 LYS B C 1
ATOM 5452 O O . LYS B 1 231 ? 2.604 41.344 -1.318 1 96.25 231 LYS B O 1
ATOM 5457 N N . LEU B 1 232 ? 2.525 39.625 0.075 1 97.69 232 LEU B N 1
ATOM 5458 C CA . LEU B 1 232 ? 2.629 38.594 -0.97 1 97.69 232 LEU B CA 1
ATOM 5459 C C . LEU B 1 232 ? 1.455 37.625 -0.907 1 97.69 232 LEU B C 1
ATOM 5461 O O . LEU B 1 232 ? 1.361 36.812 0.02 1 97.69 232 LEU B O 1
ATOM 5465 N N . PHE B 1 233 ? 0.569 37.75 -1.869 1 97.94 233 PHE B N 1
ATOM 5466 C CA . PHE B 1 233 ? -0.529 36.812 -1.984 1 97.94 233 PHE B CA 1
ATOM 5467 C C . PHE B 1 233 ? -0.105 35.594 -2.791 1 97.94 233 PHE B C 1
ATOM 5469 O O . PHE B 1 233 ? 0.228 35.688 -3.973 1 97.94 233 PHE B O 1
ATOM 5476 N N . ILE B 1 234 ? -0.119 34.438 -2.18 1 98.25 234 ILE B N 1
ATOM 5477 C CA . ILE B 1 234 ? 0.361 33.219 -2.809 1 98.25 234 ILE B CA 1
ATOM 5478 C C . ILE B 1 234 ? -0.763 32.188 -2.85 1 98.25 234 ILE B C 1
ATOM 5480 O O . ILE B 1 234 ? -1.24 31.734 -1.806 1 98.25 234 ILE B O 1
ATOM 5484 N N . PRO B 1 235 ? -1.171 31.75 -4.031 1 97.81 235 PRO B N 1
ATOM 5485 C CA . PRO B 1 235 ? -2.254 30.766 -4.125 1 97.81 235 PRO B CA 1
ATOM 5486 C C . PRO B 1 235 ? -1.959 29.484 -3.352 1 97.81 235 PRO B C 1
ATOM 5488 O O . PRO B 1 235 ? -0.888 28.891 -3.514 1 97.81 235 PRO B O 1
ATOM 5491 N N . GLY B 1 236 ? -2.922 29.109 -2.496 1 97.75 236 GLY B N 1
ATOM 5492 C CA . GLY B 1 236 ? -2.82 27.844 -1.787 1 97.75 236 GLY B CA 1
ATOM 5493 C C . GLY B 1 236 ? -1.96 27.922 -0.54 1 97.75 236 GLY B C 1
ATOM 5494 O O . GLY B 1 236 ? -1.771 26.922 0.156 1 97.75 236 GLY B O 1
ATOM 5495 N N . VAL B 1 237 ? -1.431 29.047 -0.251 1 98.31 237 VAL B N 1
ATOM 5496 C CA . VAL B 1 237 ? -0.614 29.234 0.942 1 98.31 237 VAL B CA 1
ATOM 5497 C C . VAL B 1 237 ? -1.241 30.312 1.826 1 98.31 237 VAL B C 1
ATOM 5499 O O . VAL B 1 237 ? -1.611 31.391 1.342 1 98.31 237 VAL B O 1
ATOM 5502 N N . TRP B 1 238 ? -1.349 30.062 3.098 1 98.12 238 TRP B N 1
ATOM 5503 C CA . TRP B 1 238 ? -2.041 30.969 4.012 1 98.12 238 TRP B CA 1
ATOM 5504 C C . TRP B 1 238 ? -1.247 32.25 4.207 1 98.12 238 TRP B C 1
ATOM 5506 O O . TRP B 1 238 ? -0.017 32.219 4.285 1 98.12 238 TRP B O 1
ATOM 5516 N N . GLY B 1 239 ? -1.972 33.344 4.457 1 97.19 239 GLY B N 1
ATOM 5517 C CA . GLY B 1 239 ? -1.391 34.688 4.516 1 97.19 239 GLY B CA 1
ATOM 5518 C C . GLY B 1 239 ? -1.654 35.5 3.268 1 97.19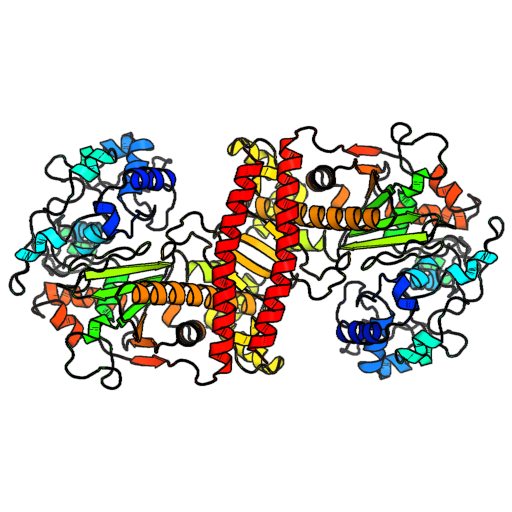 239 GLY B C 1
ATOM 5519 O O . GLY B 1 239 ? -2.365 35.062 2.363 1 97.19 239 GLY B O 1
ATOM 5520 N N . PRO B 1 240 ? -1.061 36.688 3.221 1 97.88 240 PRO B N 1
ATOM 5521 C CA . PRO B 1 240 ? -0.149 37.281 4.207 1 97.88 240 PRO B CA 1
ATOM 5522 C C . PRO B 1 240 ? -0.873 37.781 5.453 1 97.88 240 PRO B C 1
ATOM 5524 O O . PRO B 1 240 ? -1.902 38.469 5.344 1 97.88 240 PRO B O 1
ATOM 5527 N N . PHE B 1 241 ? -0.327 37.469 6.621 1 97.94 241 PHE B N 1
ATOM 5528 C CA . PHE B 1 241 ? -0.867 37.875 7.914 1 97.94 241 PHE B CA 1
ATOM 5529 C C . PHE B 1 241 ? -0.01 38.969 8.547 1 97.94 241 PHE B C 1
ATOM 5531 O O . PHE B 1 241 ? 1.149 38.719 8.891 1 97.94 241 PHE B O 1
ATOM 5538 N N . TRP B 1 242 ? -0.59 40.094 8.766 1 96.38 242 TRP B N 1
ATOM 5539 C CA . TRP B 1 242 ? 0.163 41.25 9.281 1 96.38 242 TRP B CA 1
ATOM 5540 C C . TRP B 1 242 ? 0.48 41.062 10.758 1 96.38 242 TRP B C 1
ATOM 5542 O O . TRP B 1 242 ? -0.42 40.844 11.57 1 96.38 242 TRP B O 1
ATOM 5552 N N . SER B 1 243 ? 1.748 41.125 11.141 1 94.5 243 SER B N 1
ATOM 5553 C CA . SER B 1 243 ? 2.277 41.156 12.5 1 94.5 243 SER B CA 1
ATOM 5554 C C . SER B 1 243 ? 1.812 39.969 13.32 1 94.5 243 SER B C 1
ATOM 5556 O O . SER B 1 243 ? 1.575 40.094 14.523 1 94.5 243 SER B O 1
ATOM 5558 N N . ALA B 1 244 ? 1.652 38.875 12.656 1 95.75 244 ALA B N 1
ATOM 5559 C CA . ALA B 1 244 ? 1.145 37.656 13.328 1 95.75 244 ALA B CA 1
ATOM 5560 C C . ALA B 1 244 ? 2.254 36.969 14.094 1 95.75 244 ALA B C 1
ATOM 5562 O O . ALA B 1 244 ? 1.993 36.281 15.102 1 95.75 244 ALA B O 1
ATOM 5563 N N . MET B 1 245 ? 3.453 37.062 13.625 1 95.94 245 MET B N 1
ATOM 5564 C CA . MET B 1 245 ? 4.578 36.375 14.25 1 95.94 245 MET B CA 1
ATOM 5565 C C . MET B 1 245 ? 5.719 37.344 14.531 1 95.94 245 MET B C 1
ATOM 5567 O O . MET B 1 245 ? 6.027 37.625 15.688 1 95.94 245 MET B O 1
ATOM 5571 N N . VAL B 1 246 ? 6.234 37.969 13.469 1 93.94 246 VAL B N 1
ATOM 5572 C CA . VAL B 1 246 ? 7.219 39.062 13.594 1 93.94 246 VAL B CA 1
ATOM 5573 C C . VAL B 1 246 ? 6.531 40.406 13.438 1 93.94 246 VAL B C 1
ATOM 5575 O O . VAL B 1 246 ? 5.875 40.656 12.422 1 93.94 246 VAL B O 1
ATOM 5578 N N . PRO B 1 247 ? 6.707 41.281 14.461 1 91.88 247 PRO B N 1
ATOM 5579 C CA . PRO B 1 247 ? 6.016 42.562 14.398 1 91.88 247 PRO B CA 1
ATOM 5580 C C . PRO B 1 247 ? 6.332 43.344 13.125 1 91.88 247 PRO B C 1
ATOM 5582 O O . PRO B 1 247 ? 7.492 43.406 12.711 1 91.88 247 PRO B O 1
ATOM 5585 N N . GLU B 1 248 ? 5.289 43.844 12.461 1 92 248 GLU B N 1
ATOM 5586 C CA . GLU B 1 248 ? 5.355 44.781 11.336 1 92 248 GLU B CA 1
ATOM 5587 C C . GLU B 1 248 ? 5.77 44.062 10.055 1 92 248 GLU B C 1
ATOM 5589 O O . GLU B 1 248 ? 6.074 44.688 9.047 1 92 248 GLU B O 1
ATOM 5594 N N . TYR B 1 249 ? 5.832 42.75 10.07 1 95.19 249 TYR B N 1
ATOM 5595 C CA . TYR B 1 249 ? 6.051 41.938 8.875 1 95.19 249 TYR B CA 1
ATOM 5596 C C . TYR B 1 249 ? 4.785 41.188 8.484 1 95.19 249 TYR B C 1
ATOM 5598 O O . TYR B 1 249 ? 3.889 41 9.312 1 95.19 249 TYR B O 1
ATOM 5606 N N . TRP B 1 250 ? 4.746 40.844 7.234 1 97.5 250 TRP B N 1
ATOM 5607 C CA . TRP B 1 250 ? 3.682 40 6.734 1 97.5 250 TRP B CA 1
ATOM 5608 C C . TRP B 1 250 ? 4.105 38.531 6.773 1 97.5 250 TRP B C 1
ATOM 5610 O O . TRP B 1 250 ? 5.152 38.156 6.234 1 97.5 250 TRP B O 1
ATOM 5620 N N . LEU B 1 251 ? 3.285 37.688 7.352 1 98.38 251 LEU B N 1
ATOM 5621 C CA . LEU B 1 251 ? 3.6 36.281 7.52 1 98.38 251 LEU B CA 1
ATOM 5622 C C . LEU B 1 251 ? 2.953 35.438 6.422 1 98.38 251 LEU B C 1
ATOM 5624 O O . LEU B 1 251 ? 1.76 35.594 6.145 1 98.38 251 LEU B O 1
ATOM 5628 N N . THR B 1 252 ? 3.787 34.656 5.738 1 98.5 252 THR B N 1
ATOM 5629 C CA . THR B 1 252 ? 3.355 33.562 4.879 1 98.5 252 THR B CA 1
ATOM 5630 C C . THR B 1 252 ? 3.438 32.219 5.617 1 98.5 252 THR B C 1
ATOM 5632 O O . THR B 1 252 ? 4.492 31.859 6.141 1 98.5 252 THR B O 1
ATOM 5635 N N . GLU B 1 253 ? 2.277 31.484 5.617 1 98.38 253 GLU B N 1
ATOM 5636 C CA . GLU B 1 253 ? 2.217 30.25 6.391 1 98.38 253 GLU B CA 1
ATOM 5637 C C . GLU B 1 253 ? 1.816 29.062 5.508 1 98.38 253 GLU B C 1
ATOM 5639 O O . GLU B 1 253 ? 0.629 28.781 5.355 1 98.38 253 GLU B O 1
ATOM 5644 N N . GLY B 1 254 ? 2.832 28.344 4.977 1 97.94 254 GLY B N 1
ATOM 5645 C CA . GLY B 1 254 ? 2.562 27.047 4.383 1 97.94 254 GLY B CA 1
ATOM 5646 C C . GLY B 1 254 ? 2.404 25.953 5.414 1 97.94 254 GLY B C 1
ATOM 5647 O O . GLY B 1 254 ? 2.623 26.172 6.605 1 97.94 254 GLY B O 1
ATOM 5648 N N . GLY B 1 255 ? 2.055 24.766 4.867 1 97.56 255 GLY B N 1
ATOM 5649 C CA . GLY B 1 255 ? 1.922 23.688 5.836 1 97.56 255 GLY B CA 1
ATOM 5650 C C . GLY B 1 255 ? 1.646 22.344 5.199 1 97.56 255 GLY B C 1
ATOM 5651 O O . GLY B 1 255 ? 1.145 22.266 4.074 1 97.56 255 GLY B O 1
ATOM 5652 N N . GLN B 1 256 ? 2.039 21.359 5.891 1 97.88 256 GLN B N 1
ATOM 5653 C CA . GLN B 1 256 ? 1.698 19.969 5.637 1 97.88 256 GLN B CA 1
ATOM 5654 C C . GLN B 1 256 ? 0.932 19.375 6.812 1 97.88 256 GLN B C 1
ATOM 5656 O O . GLN B 1 256 ? 1.406 19.406 7.953 1 97.88 256 GLN B O 1
ATOM 5661 N N . SER B 1 257 ? -0.198 18.812 6.547 1 96 257 SER B N 1
ATOM 5662 C CA . SER B 1 257 ? -1.164 18.438 7.574 1 96 257 SER B CA 1
ATOM 5663 C C . SER B 1 257 ? -0.655 17.281 8.414 1 96 257 SER B C 1
ATOM 5665 O O . SER B 1 257 ? -1.008 17.156 9.594 1 96 257 SER B O 1
ATOM 5667 N N . ALA B 1 258 ? 0.094 16.438 7.789 1 97 258 ALA B N 1
ATOM 5668 C CA . ALA B 1 258 ? 0.621 15.289 8.516 1 97 258 ALA B CA 1
ATOM 5669 C C . ALA B 1 258 ? 2.057 14.992 8.094 1 97 258 ALA B C 1
ATOM 5671 O O . ALA B 1 258 ? 2.314 14.664 6.934 1 97 258 ALA B O 1
ATOM 5672 N N . THR B 1 259 ? 2.977 15.109 9 1 97.94 259 THR B N 1
ATOM 5673 C CA . THR B 1 259 ? 4.371 14.758 8.766 1 97.94 259 THR B CA 1
ATOM 5674 C C . THR B 1 259 ? 4.859 13.766 9.828 1 97.94 259 THR B C 1
ATOM 5676 O O . THR B 1 259 ? 4.867 12.555 9.594 1 97.94 259 THR B O 1
ATOM 5679 N N . GLY B 1 260 ? 4.973 14.352 11.117 1 97.62 260 GLY B N 1
ATOM 5680 C CA . GLY B 1 260 ? 5.25 13.406 12.18 1 97.62 260 GLY B CA 1
ATOM 5681 C C . GLY B 1 260 ? 4.191 12.328 12.312 1 97.62 260 GLY B C 1
ATOM 5682 O O . GLY B 1 260 ? 4.512 11.156 12.516 1 97.62 260 GLY B O 1
ATOM 5683 N N . ALA B 1 261 ? 2.971 12.75 12.227 1 97.44 261 ALA B N 1
ATOM 5684 C CA . ALA B 1 261 ? 1.846 11.82 12.289 1 97.44 261 ALA B CA 1
ATOM 5685 C C . ALA B 1 261 ? 1.936 10.773 11.18 1 97.44 261 ALA B C 1
ATOM 5687 O O . ALA B 1 261 ? 1.556 9.617 11.383 1 97.44 261 ALA B O 1
ATOM 5688 N N . LEU B 1 262 ? 2.387 11.133 10.016 1 98.5 262 LEU B N 1
ATOM 5689 C CA . LEU B 1 262 ? 2.529 10.195 8.906 1 98.5 262 LEU B CA 1
ATOM 5690 C C . LEU B 1 262 ? 3.615 9.164 9.203 1 98.5 262 LEU B C 1
ATOM 5692 O O . LEU B 1 262 ? 3.426 7.969 8.969 1 98.5 262 LEU B O 1
ATOM 5696 N N . LEU B 1 263 ? 4.762 9.625 9.695 1 98.56 263 LEU B N 1
ATOM 5697 C CA . LEU B 1 263 ? 5.84 8.703 10.023 1 98.56 263 LEU B CA 1
ATOM 5698 C C . LEU B 1 263 ? 5.398 7.703 11.086 1 98.56 263 LEU B C 1
ATOM 5700 O O . LEU B 1 263 ? 5.676 6.508 10.977 1 98.56 263 LEU B O 1
ATOM 5704 N N . ASP B 1 264 ? 4.711 8.234 12.094 1 97.88 264 ASP B N 1
ATOM 5705 C CA . ASP B 1 264 ? 4.152 7.344 13.109 1 97.88 264 ASP B CA 1
ATOM 5706 C C . ASP B 1 264 ? 3.211 6.316 12.484 1 97.88 264 ASP B C 1
ATOM 5708 O O . ASP B 1 264 ? 3.26 5.133 12.82 1 97.88 264 ASP B O 1
ATOM 5712 N N . HIS B 1 265 ? 2.398 6.773 11.625 1 98.25 265 HIS B N 1
ATOM 5713 C CA . HIS B 1 265 ? 1.43 5.914 10.953 1 98.25 265 HIS B CA 1
ATOM 5714 C C . HIS B 1 265 ? 2.125 4.809 10.172 1 98.25 265 HIS B C 1
ATOM 5716 O O . HIS B 1 265 ? 1.734 3.641 10.25 1 98.25 265 HIS B O 1
ATOM 5722 N N . ILE B 1 266 ? 3.154 5.141 9.383 1 98.44 266 ILE B N 1
ATOM 5723 C CA . ILE B 1 266 ? 3.902 4.188 8.57 1 98.44 266 ILE B CA 1
ATOM 5724 C C . ILE B 1 266 ? 4.52 3.117 9.469 1 98.44 266 ILE B C 1
ATOM 5726 O O . ILE B 1 266 ? 4.484 1.928 9.141 1 98.44 266 ILE B O 1
ATOM 5730 N N . ILE B 1 267 ? 5.016 3.525 10.586 1 97.94 267 ILE B N 1
ATOM 5731 C CA . ILE B 1 267 ? 5.707 2.619 11.5 1 97.94 267 ILE B CA 1
ATOM 5732 C C . ILE B 1 267 ? 4.684 1.749 12.227 1 97.94 267 ILE B C 1
ATOM 5734 O O . ILE B 1 267 ? 4.805 0.522 12.25 1 97.94 267 ILE B O 1
ATOM 5738 N N . GLU B 1 268 ? 3.678 2.35 12.75 1 96.75 268 GLU B N 1
ATOM 5739 C CA . GLU B 1 268 ? 2.721 1.653 13.609 1 96.75 268 GLU B CA 1
ATOM 5740 C C . GLU B 1 268 ? 1.83 0.72 12.789 1 96.75 268 GLU B C 1
ATOM 5742 O O . GLU B 1 268 ? 1.351 -0.293 13.305 1 96.75 268 GLU B O 1
ATOM 5747 N N . ASN B 1 269 ? 1.623 1.038 11.562 1 97.38 269 ASN B N 1
ATOM 5748 C CA . ASN B 1 269 ? 0.713 0.265 10.727 1 97.38 269 ASN B CA 1
ATOM 5749 C C . ASN B 1 269 ? 1.448 -0.835 9.969 1 97.38 269 ASN B C 1
ATOM 5751 O O . ASN B 1 269 ? 0.917 -1.396 9.008 1 97.38 269 ASN B O 1
ATOM 5755 N N . HIS B 1 270 ? 2.605 -1.221 10.367 1 97.19 270 HIS B N 1
ATOM 5756 C CA . HIS B 1 270 ? 3.428 -2.268 9.766 1 97.19 270 HIS B CA 1
ATOM 5757 C C . HIS B 1 270 ? 3.531 -3.479 10.688 1 97.19 270 HIS B C 1
ATOM 5759 O O . HIS B 1 270 ? 3.596 -3.33 11.914 1 97.19 270 HIS B O 1
ATOM 5765 N N . ALA B 1 271 ? 3.629 -4.625 10.172 1 96 271 ALA B N 1
ATOM 5766 C CA . ALA B 1 271 ? 3.666 -5.871 10.93 1 96 271 ALA B CA 1
ATOM 5767 C C . ALA B 1 271 ? 4.895 -5.926 11.836 1 96 271 ALA B C 1
ATOM 5769 O O . ALA B 1 271 ? 4.871 -6.559 12.891 1 96 271 ALA B O 1
ATOM 5770 N N . ALA B 1 272 ? 5.934 -5.277 11.484 1 96.69 272 ALA B N 1
ATOM 5771 C CA . ALA B 1 272 ? 7.191 -5.316 12.227 1 96.69 272 ALA B CA 1
ATOM 5772 C C . ALA B 1 272 ? 7.18 -4.312 13.375 1 96.69 272 ALA B C 1
ATOM 5774 O O . ALA B 1 272 ? 8.141 -4.238 14.148 1 96.69 272 ALA B O 1
ATOM 5775 N N . SER B 1 273 ? 6.141 -3.516 13.562 1 96.75 273 SER B N 1
ATOM 5776 C CA . SER B 1 273 ? 6.094 -2.385 14.484 1 96.75 273 SER B CA 1
ATOM 5777 C C . SER B 1 273 ? 6.418 -2.82 15.906 1 96.75 273 SER B C 1
ATOM 5779 O O . SER B 1 273 ? 7.273 -2.223 16.562 1 96.75 273 SER B O 1
ATOM 5781 N N . THR B 1 274 ? 5.758 -3.91 16.375 1 95.44 274 THR B N 1
ATOM 5782 C CA . THR B 1 274 ? 5.91 -4.355 17.75 1 95.44 274 THR B CA 1
ATOM 5783 C C . THR B 1 274 ? 7.332 -4.852 18.016 1 95.44 274 THR B C 1
ATOM 5785 O O . THR B 1 274 ? 7.938 -4.52 19.031 1 95.44 274 THR B O 1
ATOM 5788 N N . LEU B 1 275 ? 7.82 -5.641 17.109 1 95.88 275 LEU B N 1
ATOM 5789 C CA . LEU B 1 275 ? 9.18 -6.156 17.25 1 95.88 275 LEU B CA 1
ATOM 5790 C C . LEU B 1 275 ? 10.188 -5.016 17.266 1 95.88 275 LEU B C 1
ATOM 5792 O O . LEU B 1 275 ? 11.133 -5.027 18.047 1 95.88 275 LEU B O 1
ATOM 5796 N N . LEU B 1 276 ? 10.008 -4.078 16.406 1 97 276 LEU B N 1
ATOM 5797 C CA . LEU B 1 276 ? 10.898 -2.926 16.312 1 97 276 LEU B CA 1
ATOM 5798 C C . LEU B 1 276 ? 10.859 -2.102 17.594 1 97 276 LEU B C 1
ATOM 5800 O O . LEU B 1 276 ? 11.906 -1.658 18.078 1 97 276 LEU B O 1
ATOM 5804 N N . ALA B 1 277 ? 9.68 -1.82 18.094 1 97.06 277 ALA B N 1
ATOM 5805 C CA . ALA B 1 277 ? 9.516 -1.055 19.328 1 97.06 277 ALA B CA 1
ATOM 5806 C C . ALA B 1 277 ? 10.203 -1.743 20.5 1 97.06 277 ALA B C 1
ATOM 5808 O O . ALA B 1 277 ? 10.852 -1.087 21.328 1 97.06 277 ALA B O 1
ATOM 5809 N N . ASN B 1 278 ? 10.047 -3.057 20.578 1 97.44 278 ASN B N 1
ATOM 5810 C CA . ASN B 1 278 ? 10.695 -3.832 21.625 1 97.44 278 ASN B CA 1
ATOM 5811 C C . ASN B 1 278 ? 12.211 -3.766 21.531 1 97.44 278 ASN B C 1
ATOM 5813 O O . ASN B 1 278 ? 12.906 -3.625 22.547 1 97.44 278 ASN B O 1
ATOM 5817 N N . ARG B 1 279 ? 12.664 -3.867 20.375 1 97 279 ARG B N 1
ATOM 5818 C CA . ARG B 1 279 ? 14.102 -3.801 20.156 1 97 279 ARG B CA 1
ATOM 5819 C C . ARG B 1 279 ? 14.648 -2.422 20.516 1 97 279 ARG B C 1
ATOM 5821 O O . ARG B 1 279 ? 15.711 -2.307 21.125 1 97 279 ARG B O 1
ATOM 5828 N N . ALA B 1 280 ? 13.992 -1.35 20.109 1 97.62 280 ALA B N 1
ATOM 5829 C CA . ALA B 1 280 ? 14.391 0.011 20.453 1 97.62 280 ALA B CA 1
ATOM 5830 C C . ALA B 1 280 ? 14.414 0.21 21.969 1 97.62 280 ALA B C 1
ATOM 5832 O O . ALA B 1 280 ? 15.344 0.802 22.516 1 97.62 280 ALA B O 1
ATOM 5833 N N . ALA B 1 281 ? 13.414 -0.308 22.625 1 97.19 281 ALA B N 1
ATOM 5834 C CA . ALA B 1 281 ? 13.312 -0.207 24.078 1 97.19 281 ALA B CA 1
ATOM 5835 C C . ALA B 1 281 ? 14.477 -0.931 24.766 1 97.19 281 ALA B C 1
ATOM 5837 O O . ALA B 1 281 ? 15.047 -0.426 25.734 1 97.19 281 ALA B O 1
ATOM 5838 N N . SER B 1 282 ? 14.742 -2.078 24.281 1 97.75 282 SER B N 1
ATOM 5839 C CA . SER B 1 282 ? 15.82 -2.873 24.844 1 97.75 282 SER B CA 1
ATOM 5840 C C . SER B 1 282 ? 17.172 -2.166 24.703 1 97.75 282 SER B C 1
ATOM 5842 O O . SER B 1 282 ? 18.062 -2.344 25.531 1 97.75 282 SER B O 1
ATOM 5844 N N . GLN B 1 283 ? 17.312 -1.357 23.719 1 97 283 GLN B N 1
ATOM 5845 C CA . GLN B 1 283 ? 18.562 -0.638 23.469 1 97 283 GLN B CA 1
ATOM 5846 C C . GLN B 1 283 ? 18.5 0.774 24.031 1 97 283 GLN B C 1
ATOM 5848 O O . GLN B 1 283 ? 19.469 1.533 23.938 1 97 283 GLN B O 1
ATOM 5853 N N . ASN B 1 284 ? 17.375 1.175 24.547 1 97.31 284 ASN B N 1
ATOM 5854 C CA . ASN B 1 284 ? 17.141 2.49 25.141 1 97.31 284 ASN B CA 1
ATOM 5855 C C . ASN B 1 284 ? 17.344 3.605 24.109 1 97.31 284 ASN B C 1
ATOM 5857 O O . ASN B 1 284 ? 18.047 4.582 24.391 1 97.31 284 ASN B O 1
ATOM 5861 N N . ILE B 1 285 ? 16.812 3.383 22.953 1 96.44 285 ILE B N 1
ATOM 5862 C CA . ILE B 1 285 ? 16.812 4.398 21.906 1 96.44 285 ILE B CA 1
ATOM 5863 C C . ILE B 1 285 ? 15.414 4.516 21.312 1 96.44 285 ILE B C 1
ATOM 5865 O O . ILE B 1 285 ? 14.539 3.695 21.594 1 96.44 285 ILE B O 1
ATOM 5869 N N . SER B 1 286 ? 15.227 5.578 20.531 1 96.19 286 SER B N 1
ATOM 5870 C CA . SER B 1 286 ? 13.93 5.738 19.891 1 96.19 286 SER B CA 1
ATOM 5871 C C . SER B 1 286 ? 13.805 4.836 18.672 1 96.19 286 SER B C 1
ATOM 5873 O O . SER B 1 286 ? 14.812 4.387 18.109 1 96.19 286 SER B O 1
ATOM 5875 N N . VAL B 1 287 ? 12.641 4.508 18.266 1 97.44 287 VAL B N 1
ATOM 5876 C CA . VAL B 1 287 ? 12.367 3.723 17.062 1 97.44 287 VAL B CA 1
ATOM 5877 C C . VAL B 1 287 ? 12.992 4.406 15.852 1 97.44 287 VAL B C 1
ATOM 5879 O O . VAL B 1 287 ? 13.508 3.742 14.953 1 97.44 287 VAL B O 1
ATOM 5882 N N . PHE B 1 288 ? 13.008 5.73 15.828 1 97.56 288 PHE B N 1
ATOM 5883 C CA . PHE B 1 288 ? 13.578 6.496 14.727 1 97.56 288 PHE B CA 1
ATOM 5884 C C . PHE B 1 288 ? 15.086 6.281 14.641 1 97.56 288 PHE B C 1
ATOM 5886 O O . PHE B 1 288 ? 15.633 6.105 13.547 1 97.56 288 PHE B O 1
ATOM 5893 N N . GLU B 1 289 ? 15.68 6.352 15.758 1 97.44 289 GLU B N 1
ATOM 5894 C CA . GLU B 1 289 ? 17.125 6.121 15.789 1 97.44 289 GLU B CA 1
ATOM 5895 C C . GLU B 1 289 ? 17.469 4.723 15.289 1 97.44 289 GLU B C 1
ATOM 5897 O O . GLU B 1 289 ? 18.438 4.547 14.555 1 97.44 289 GLU B O 1
ATOM 5902 N N . LEU B 1 290 ? 16.734 3.76 15.766 1 98 290 LEU B N 1
ATOM 5903 C CA . LEU B 1 290 ? 16.969 2.385 15.336 1 98 290 LEU B CA 1
ATOM 5904 C C . LEU B 1 290 ? 16.781 2.254 13.82 1 98 290 LEU B C 1
ATOM 5906 O O . LEU B 1 290 ? 17.594 1.604 13.156 1 98 290 LEU B O 1
ATOM 5910 N N . LEU B 1 291 ? 15.727 2.826 13.266 1 98.44 291 LEU B N 1
ATOM 5911 C CA . LEU B 1 291 ? 15.477 2.795 11.828 1 98.44 291 LEU B CA 1
ATOM 5912 C C . LEU B 1 291 ? 16.609 3.473 11.07 1 98.44 291 LEU B C 1
ATOM 5914 O O . LEU B 1 291 ? 17.047 2.979 10.023 1 98.44 291 LEU B O 1
ATOM 5918 N N . ASN B 1 292 ? 17.094 4.613 11.547 1 98.06 292 ASN B N 1
ATOM 5919 C CA . ASN B 1 292 ? 18.219 5.297 10.93 1 98.06 292 ASN B CA 1
ATOM 5920 C C . ASN B 1 292 ? 19.469 4.402 10.875 1 98.06 292 ASN B C 1
ATOM 5922 O O . ASN B 1 292 ? 20.141 4.332 9.852 1 98.06 292 ASN B O 1
ATOM 5926 N N . LYS B 1 293 ? 19.703 3.756 11.961 1 97 293 LYS B N 1
ATOM 5927 C CA . LYS B 1 293 ? 20.828 2.84 12.016 1 97 293 LYS B CA 1
ATOM 5928 C C . LYS B 1 293 ? 20.672 1.701 11.016 1 97 293 LYS B C 1
ATOM 5930 O O . LYS B 1 293 ? 21.641 1.286 10.383 1 97 293 LYS B O 1
ATOM 5935 N N . MET B 1 294 ? 19.531 1.182 10.93 1 97.5 294 MET B N 1
ATOM 5936 C CA . MET B 1 294 ? 19.25 0.102 9.984 1 97.5 294 MET B CA 1
ATOM 5937 C C . MET B 1 294 ? 19.531 0.546 8.547 1 97.5 294 MET B C 1
ATOM 5939 O O . MET B 1 294 ? 20.094 -0.207 7.762 1 97.5 294 MET B O 1
ATOM 5943 N N . LEU B 1 295 ? 19.094 1.739 8.188 1 97.94 295 LEU B N 1
ATOM 5944 C CA . LEU B 1 295 ? 19.312 2.273 6.848 1 97.94 295 LEU B CA 1
ATOM 5945 C C . LEU B 1 295 ? 20.812 2.354 6.543 1 97.94 295 LEU B C 1
ATOM 5947 O O . LEU B 1 295 ? 21.234 2.027 5.434 1 97.94 295 LEU B O 1
ATOM 5951 N N . GLU B 1 296 ? 21.562 2.744 7.5 1 95.56 296 GLU B N 1
ATOM 5952 C CA . GLU B 1 296 ? 23.016 2.822 7.332 1 95.56 296 GLU B CA 1
ATOM 5953 C C . GLU B 1 296 ? 23.625 1.441 7.09 1 95.56 296 GLU B C 1
ATOM 5955 O O . GLU B 1 296 ? 24.547 1.294 6.289 1 95.56 296 GLU B O 1
ATOM 5960 N N . THR B 1 297 ? 23.094 0.484 7.766 1 95.19 297 THR B N 1
ATOM 5961 C CA . THR B 1 297 ? 23.562 -0.886 7.609 1 95.19 297 THR B CA 1
ATOM 5962 C C . THR B 1 297 ? 23.203 -1.432 6.23 1 95.19 297 THR B C 1
ATOM 5964 O O . THR B 1 297 ? 24.031 -2.082 5.578 1 95.19 297 THR B O 1
ATOM 5967 N N . VAL B 1 298 ? 22.031 -1.142 5.816 1 95.25 298 VAL B N 1
ATOM 5968 C CA . VAL B 1 298 ? 21.531 -1.687 4.559 1 95.25 298 VAL B CA 1
ATOM 5969 C C . VAL B 1 298 ? 22.328 -1.104 3.391 1 95.25 298 VAL B C 1
ATOM 5971 O O . VAL B 1 298 ? 22.594 -1.8 2.41 1 95.25 298 VAL B O 1
ATOM 5974 N N . ILE B 1 299 ? 22.672 0.113 3.461 1 94.25 299 ILE B N 1
ATOM 5975 C CA . ILE B 1 299 ? 23.422 0.753 2.387 1 94.25 299 ILE B CA 1
ATOM 5976 C C . ILE B 1 299 ? 24.766 0.054 2.209 1 94.25 299 ILE B C 1
ATOM 5978 O O . ILE B 1 299 ? 25.25 -0.116 1.084 1 94.25 299 ILE B O 1
ATOM 5982 N N . VAL B 1 300 ? 25.359 -0.289 3.266 1 93.31 300 VAL B N 1
ATOM 5983 C CA . VAL B 1 300 ? 26.656 -0.975 3.229 1 93.31 300 VAL B CA 1
ATOM 5984 C C . VAL B 1 300 ? 26.469 -2.377 2.65 1 93.31 300 VAL B C 1
ATOM 5986 O O . VAL B 1 300 ? 27.25 -2.807 1.796 1 93.31 300 VAL B O 1
ATOM 5989 N N . GLU B 1 301 ? 25.453 -3.016 3.088 1 92.69 301 GLU B N 1
ATOM 5990 C CA . GLU B 1 301 ? 25.188 -4.371 2.623 1 92.69 301 GLU B CA 1
ATOM 5991 C C . GLU B 1 301 ? 24.922 -4.395 1.119 1 92.69 301 GLU B C 1
ATOM 5993 O O . GLU B 1 301 ? 25.328 -5.332 0.427 1 92.69 301 GLU B O 1
ATOM 5998 N N . GLN B 1 302 ? 24.266 -3.381 0.645 1 92.38 302 GLN B N 1
ATOM 5999 C CA . GLN B 1 302 ? 23.859 -3.363 -0.755 1 92.38 302 GLN B CA 1
ATOM 6000 C C . GLN B 1 302 ? 24.844 -2.578 -1.61 1 92.38 302 GLN B C 1
ATOM 6002 O O . GLN B 1 302 ? 24.672 -2.463 -2.826 1 92.38 302 GLN B O 1
ATOM 6007 N N . ASN B 1 303 ? 25.859 -2.008 -1.072 1 92.75 303 ASN B N 1
ATOM 6008 C CA . ASN B 1 303 ? 26.906 -1.251 -1.755 1 92.75 303 ASN B CA 1
ATOM 6009 C C . ASN B 1 303 ? 26.312 -0.132 -2.611 1 92.75 303 ASN B C 1
ATOM 6011 O O . ASN B 1 303 ? 26.609 -0.038 -3.803 1 92.75 303 ASN B O 1
ATOM 6015 N N . LEU B 1 304 ? 25.484 0.669 -2.004 1 92.38 304 LEU B N 1
ATOM 6016 C CA . LEU B 1 304 ? 24.875 1.8 -2.693 1 92.38 304 LEU B CA 1
ATOM 6017 C C . LEU B 1 304 ? 25.641 3.088 -2.41 1 92.38 304 LEU B C 1
ATOM 6019 O O . LEU B 1 304 ? 26.312 3.205 -1.38 1 92.38 304 LEU B O 1
ATOM 6023 N N . PRO B 1 305 ? 25.547 4.059 -3.285 1 90.56 305 PRO B N 1
ATOM 6024 C CA . PRO B 1 305 ? 26.391 5.258 -3.221 1 90.56 305 PRO B CA 1
ATOM 6025 C C . PRO B 1 305 ? 25.953 6.234 -2.139 1 90.56 305 PRO B C 1
ATOM 6027 O O . PRO B 1 305 ? 26.766 6.992 -1.61 1 90.56 305 PRO B O 1
ATOM 6030 N N . PHE B 1 306 ? 24.719 6.348 -1.854 1 94.44 306 PHE B N 1
ATOM 6031 C CA . PHE B 1 306 ? 24.172 7.223 -0.825 1 94.44 306 PHE B CA 1
ATOM 6032 C C . PHE B 1 306 ? 22.828 6.691 -0.311 1 94.44 306 PHE B C 1
ATOM 6034 O O . PHE B 1 306 ? 22.172 5.898 -0.986 1 94.44 306 PHE B O 1
ATOM 6041 N N . VAL B 1 307 ? 22.344 7.074 0.8 1 95.69 307 VAL B N 1
ATOM 6042 C CA . VAL B 1 307 ? 21.219 6.52 1.549 1 95.69 307 VAL B CA 1
ATOM 6043 C C . VAL B 1 307 ? 19.938 6.672 0.74 1 95.69 307 VAL B C 1
ATOM 6045 O O . VAL B 1 307 ? 19.109 5.754 0.698 1 95.69 307 VAL B O 1
ATOM 6048 N N . ALA B 1 308 ? 19.781 7.773 0.077 1 97 308 ALA B N 1
ATOM 6049 C CA . ALA B 1 308 ? 18.547 8.055 -0.648 1 97 308 ALA B CA 1
ATOM 6050 C C . ALA B 1 308 ? 18.297 7.02 -1.741 1 97 308 ALA B C 1
ATOM 6052 O O . ALA B 1 308 ? 17.156 6.719 -2.074 1 97 308 ALA B O 1
ATOM 6053 N N . ALA B 1 309 ? 19.344 6.441 -2.238 1 96.62 309 ALA B N 1
ATOM 6054 C CA . ALA B 1 309 ? 19.25 5.5 -3.352 1 96.62 309 ALA B CA 1
ATOM 6055 C C . ALA B 1 309 ? 18.562 4.207 -2.92 1 96.62 309 ALA B C 1
ATOM 6057 O O . ALA B 1 309 ? 18.125 3.418 -3.76 1 96.62 309 ALA B O 1
ATOM 6058 N N . LEU B 1 310 ? 18.422 3.975 -1.603 1 97.56 310 LEU B N 1
ATOM 6059 C CA . LEU B 1 310 ? 17.75 2.793 -1.064 1 97.56 310 LEU B CA 1
ATOM 6060 C C . LEU B 1 310 ? 16.297 2.746 -1.501 1 97.56 310 LEU B C 1
ATOM 6062 O O . LEU B 1 310 ? 15.664 1.682 -1.481 1 97.56 310 LEU B O 1
ATOM 6066 N N . THR B 1 311 ? 15.68 3.889 -1.888 1 98.12 311 THR B N 1
ATOM 6067 C CA . THR B 1 311 ? 14.266 3.949 -2.223 1 98.12 311 THR B CA 1
ATOM 6068 C C . THR B 1 311 ? 14.07 4.113 -3.727 1 98.12 311 THR B C 1
ATOM 6070 O O . THR B 1 311 ? 13.094 4.723 -4.168 1 98.12 311 THR B O 1
ATOM 6073 N N . GLU B 1 312 ? 14.945 3.641 -4.527 1 97 312 GLU B N 1
ATOM 6074 C CA . GLU B 1 312 ? 14.906 3.836 -5.973 1 97 312 GLU B CA 1
ATOM 6075 C C . GLU B 1 312 ? 13.602 3.311 -6.566 1 97 312 GLU B C 1
ATOM 6077 O O . GLU B 1 312 ? 13.125 3.822 -7.578 1 97 312 GLU B O 1
ATOM 6082 N N . ASP B 1 313 ? 12.945 2.309 -5.871 1 96.75 313 ASP B N 1
ATOM 6083 C CA . ASP B 1 313 ? 11.727 1.704 -6.398 1 96.75 313 ASP B CA 1
ATOM 6084 C C . ASP B 1 313 ? 10.508 2.096 -5.562 1 96.75 313 ASP B C 1
ATOM 6086 O O . ASP B 1 313 ? 9.414 1.577 -5.77 1 96.75 313 ASP B O 1
ATOM 6090 N N . VAL B 1 314 ? 10.703 2.906 -4.539 1 98.56 314 VAL B N 1
ATOM 6091 C CA . VAL B 1 314 ? 9.617 3.254 -3.629 1 98.56 314 VAL B CA 1
ATOM 6092 C C . VAL B 1 314 ? 9.336 4.75 -3.711 1 98.56 314 VAL B C 1
ATOM 6094 O O . VAL B 1 314 ? 10.234 5.574 -3.506 1 98.56 314 VAL B O 1
ATOM 6097 N N . HIS B 1 315 ? 8.133 5.121 -4.051 1 98.88 315 HIS B N 1
ATOM 6098 C CA . HIS B 1 315 ? 7.684 6.504 -4.172 1 98.88 315 HIS B CA 1
ATOM 6099 C C . HIS B 1 315 ? 6.445 6.762 -3.318 1 98.88 315 HIS B C 1
ATOM 6101 O O . HIS B 1 315 ? 5.512 5.961 -3.316 1 98.88 315 HIS B O 1
ATOM 6107 N N . VAL B 1 316 ? 6.461 7.863 -2.568 1 98.88 316 VAL B N 1
ATOM 6108 C CA . VAL B 1 316 ? 5.379 8.133 -1.629 1 98.88 316 VAL B CA 1
ATOM 6109 C C . VAL B 1 316 ? 4.824 9.539 -1.864 1 98.88 316 VAL B C 1
ATOM 6111 O O . VAL B 1 316 ? 5.586 10.508 -1.926 1 98.88 316 VAL B O 1
ATOM 6114 N N . LEU B 1 317 ? 3.539 9.68 -2.154 1 98.88 317 LEU B N 1
ATOM 6115 C CA . LEU B 1 317 ? 2.801 10.922 -1.936 1 98.88 317 LEU B CA 1
ATOM 6116 C C . LEU B 1 317 ? 2.301 11.008 -0.498 1 98.88 317 LEU B C 1
ATOM 6118 O O . LEU B 1 317 ? 1.483 10.188 -0.068 1 98.88 317 LEU B O 1
ATOM 6122 N N . PRO B 1 318 ? 2.768 11.953 0.232 1 98.75 318 PRO B N 1
ATOM 6123 C CA . PRO B 1 318 ? 2.611 11.914 1.688 1 98.75 318 PRO B CA 1
ATOM 6124 C C . PRO B 1 318 ? 1.283 12.5 2.156 1 98.75 318 PRO B C 1
ATOM 6126 O O . PRO B 1 318 ? 1.064 12.656 3.359 1 98.75 318 PRO B O 1
ATOM 6129 N N . ASP B 1 319 ? 0.333 12.797 1.271 1 98.25 319 ASP B N 1
ATOM 6130 C CA . ASP B 1 319 ? -0.905 13.484 1.619 1 98.25 319 ASP B CA 1
ATOM 6131 C C . ASP B 1 319 ? -1.943 12.508 2.164 1 98.25 319 ASP B C 1
ATOM 6133 O O . ASP B 1 319 ? -3.045 12.398 1.622 1 98.25 319 ASP B O 1
ATOM 6137 N N . PHE B 1 320 ? -1.577 11.875 3.301 1 98.44 320 PHE B N 1
ATOM 6138 C CA . PHE B 1 320 ? -2.453 10.906 3.953 1 98.44 320 PHE B CA 1
ATOM 6139 C C . PHE B 1 320 ? -3.559 11.617 4.727 1 98.44 320 PHE B C 1
ATOM 6141 O O . PHE B 1 320 ? -4.457 10.969 5.27 1 98.44 320 PHE B O 1
ATOM 6148 N N . HIS B 1 321 ? -3.494 12.914 4.789 1 97.62 321 HIS B N 1
ATOM 6149 C CA . HIS B 1 321 ? -4.48 13.742 5.473 1 97.62 321 HIS B CA 1
ATOM 6150 C C . HIS B 1 321 ? -4.727 15.047 4.715 1 97.62 321 HIS B C 1
ATOM 6152 O O . HIS B 1 321 ? -4.73 16.125 5.309 1 97.62 321 HIS B O 1
ATOM 6158 N N . GLY B 1 322 ? -4.867 14.922 3.412 1 96.25 322 GLY B N 1
ATOM 6159 C CA . GLY B 1 322 ? -5.059 16.078 2.555 1 96.25 322 GLY B CA 1
ATOM 6160 C C . GLY B 1 322 ? -3.789 16.891 2.34 1 96.25 322 GLY B C 1
ATOM 6161 O O . GLY B 1 322 ? -2.762 16.609 2.963 1 96.25 322 GLY B O 1
ATOM 6162 N N . ASN B 1 323 ? -3.896 17.75 1.426 1 97.56 323 ASN B N 1
ATOM 6163 C CA . ASN B 1 323 ? -2.812 18.703 1.17 1 97.56 323 ASN B CA 1
ATOM 6164 C C . ASN B 1 323 ? -3.193 20.109 1.576 1 97.56 323 ASN B C 1
ATOM 6166 O O . ASN B 1 323 ? -4.09 20.719 0.979 1 97.56 323 ASN B O 1
ATOM 6170 N N . ARG B 1 324 ? -2.578 20.594 2.607 1 96.75 324 ARG B N 1
ATOM 6171 C CA . ARG B 1 324 ? -2.795 21.969 3.037 1 96.75 324 ARG B CA 1
ATOM 6172 C C . ARG B 1 324 ? -2.168 22.953 2.057 1 96.75 324 ARG B C 1
ATOM 6174 O O . ARG B 1 324 ? -2.855 23.828 1.517 1 96.75 324 ARG B O 1
ATOM 6181 N N . SER B 1 325 ? -0.898 22.969 1.878 1 97.62 325 SER B N 1
ATOM 6182 C CA . SER B 1 325 ? -0.177 23.812 0.925 1 97.62 325 SER B CA 1
ATOM 6183 C C . SER B 1 325 ? 0.783 22.984 0.077 1 97.62 325 SER B C 1
ATOM 6185 O O . SER B 1 325 ? 1.274 21.938 0.522 1 97.62 325 SER B O 1
ATOM 6187 N N . PRO B 1 326 ? 1.079 23.297 -1.166 1 97.75 326 PRO B N 1
ATOM 6188 C CA . PRO B 1 326 ? 0.502 24.484 -1.794 1 97.75 326 PRO B CA 1
ATOM 6189 C C . PRO B 1 326 ? -0.771 24.188 -2.58 1 97.75 326 PRO B C 1
ATOM 6191 O O . PRO B 1 326 ? -1.372 25.078 -3.164 1 97.75 326 PRO B O 1
ATOM 6194 N N . LEU B 1 327 ? -1.215 22.953 -2.533 1 97.44 327 LEU B N 1
ATOM 6195 C CA . LEU B 1 327 ? -2.297 22.562 -3.428 1 97.44 327 LEU B CA 1
ATOM 6196 C C . LEU B 1 327 ? -3.654 22.891 -2.814 1 97.44 327 LEU B C 1
ATOM 6198 O O . LEU B 1 327 ? -4.664 22.953 -3.523 1 97.44 327 LEU B O 1
ATOM 6202 N N . ALA B 1 328 ? -3.738 23.047 -1.528 1 96.5 328 ALA B N 1
ATOM 6203 C CA . ALA B 1 328 ? -4.973 23.359 -0.814 1 96.5 328 ALA B CA 1
ATOM 6204 C C . ALA B 1 328 ? -6.09 22.391 -1.193 1 96.5 328 ALA B C 1
ATOM 6206 O O . ALA B 1 328 ? -7.184 22.812 -1.572 1 96.5 328 ALA B O 1
ATOM 6207 N N . ASP B 1 329 ? -5.824 21.109 -1.084 1 96.25 329 ASP B N 1
ATOM 6208 C CA . ASP B 1 329 ? -6.766 20.047 -1.422 1 96.25 329 ASP B CA 1
ATOM 6209 C C . ASP B 1 329 ? -6.969 19.094 -0.244 1 96.25 329 ASP B C 1
ATOM 6211 O O . ASP B 1 329 ? -6.27 18.094 -0.124 1 96.25 329 ASP B O 1
ATOM 6215 N N . PRO B 1 330 ? -7.957 19.375 0.543 1 95.19 330 PRO B N 1
ATOM 6216 C CA . PRO B 1 330 ? -8.18 18.531 1.718 1 95.19 330 PRO B CA 1
ATOM 6217 C C . PRO B 1 330 ? -8.578 17.094 1.35 1 95.19 330 PRO B C 1
ATOM 6219 O O . PRO B 1 330 ? -8.578 16.219 2.207 1 95.19 330 PRO B O 1
ATOM 6222 N N . LYS B 1 331 ? -8.891 16.844 0.095 1 95.19 331 LYS B N 1
ATOM 6223 C CA . LYS B 1 331 ? -9.328 15.531 -0.349 1 95.19 331 LYS B CA 1
ATOM 6224 C C . LYS B 1 331 ? -8.156 14.703 -0.856 1 95.19 331 LYS B C 1
ATOM 6226 O O . LYS B 1 331 ? -8.305 13.516 -1.158 1 95.19 331 LYS B O 1
ATOM 6231 N N . ALA B 1 332 ? -6.992 15.305 -1.01 1 97.5 332 ALA B N 1
ATOM 6232 C CA . ALA B 1 332 ? -5.809 14.57 -1.449 1 97.5 332 ALA B CA 1
ATOM 6233 C C . ALA B 1 332 ? -5.52 13.391 -0.525 1 97.5 332 ALA B C 1
ATOM 6235 O O . ALA B 1 332 ? -5.758 13.469 0.682 1 97.5 332 ALA B O 1
ATOM 6236 N N . LYS B 1 333 ? -5.039 12.289 -1.104 1 98.44 333 LYS B N 1
ATOM 6237 C CA . LYS B 1 333 ? -4.766 11.07 -0.35 1 98.44 333 LYS B CA 1
ATOM 6238 C C . LYS B 1 333 ? -3.357 10.547 -0.634 1 98.44 333 LYS B C 1
ATOM 6240 O O . LYS B 1 333 ? -2.73 10.945 -1.618 1 98.44 333 LYS B O 1
ATOM 6245 N N . GLY B 1 334 ? -2.926 9.648 0.229 1 98.75 334 GLY B N 1
ATOM 6246 C CA . GLY B 1 334 ? -1.584 9.102 0.113 1 98.75 334 GLY B CA 1
ATOM 6247 C C . GLY B 1 334 ? -1.456 8.07 -0.988 1 98.75 334 GLY B C 1
ATOM 6248 O O . GLY B 1 334 ? -2.443 7.434 -1.371 1 98.75 334 GLY B O 1
ATOM 6249 N N . VAL B 1 335 ? -0.261 7.91 -1.504 1 98.88 335 VAL B N 1
ATOM 6250 C CA . VAL B 1 335 ? 0.087 6.926 -2.523 1 98.88 335 VAL B CA 1
ATOM 6251 C C . VAL B 1 335 ? 1.415 6.262 -2.17 1 98.88 335 VAL B C 1
ATOM 6253 O O . VAL B 1 335 ? 2.344 6.922 -1.7 1 98.88 335 VAL B O 1
ATOM 6256 N N . ILE B 1 336 ? 1.534 4.953 -2.385 1 98.88 336 ILE B N 1
ATOM 6257 C CA . ILE B 1 336 ? 2.818 4.273 -2.254 1 98.88 336 ILE B CA 1
ATOM 6258 C C . ILE B 1 336 ? 3.041 3.357 -3.455 1 98.88 336 ILE B C 1
ATOM 6260 O O . ILE B 1 336 ? 2.203 2.506 -3.756 1 98.88 336 ILE B O 1
ATOM 6264 N N . TYR B 1 337 ? 4.074 3.547 -4.223 1 98.88 337 TYR B N 1
ATOM 6265 C CA . TYR B 1 337 ? 4.613 2.625 -5.215 1 98.88 337 TYR B CA 1
ATOM 6266 C C . TYR B 1 337 ? 5.73 1.775 -4.625 1 98.88 337 TYR B C 1
ATOM 6268 O O . TYR B 1 337 ? 6.504 2.25 -3.789 1 98.88 337 TYR B O 1
ATOM 6276 N N . GLY B 1 338 ? 5.852 0.597 -5.09 1 98.5 338 GLY B N 1
ATOM 6277 C CA . GLY B 1 338 ? 7.016 -0.199 -4.746 1 98.5 338 GLY B CA 1
ATOM 6278 C C . GLY B 1 338 ? 6.758 -1.177 -3.615 1 98.5 338 GLY B C 1
ATOM 6279 O O . GLY B 1 338 ? 7.691 -1.606 -2.934 1 98.5 338 GLY B O 1
ATOM 6280 N N . LEU B 1 339 ? 5.539 -1.545 -3.391 1 98.5 339 LEU B N 1
ATOM 6281 C CA . LEU B 1 339 ? 5.176 -2.432 -2.291 1 98.5 339 LEU B CA 1
ATOM 6282 C C . LEU B 1 339 ? 5.453 -3.887 -2.652 1 98.5 339 LEU B C 1
ATOM 6284 O O . LEU B 1 339 ? 5.285 -4.289 -3.807 1 98.5 339 LEU B O 1
ATOM 6288 N N . THR B 1 340 ? 5.887 -4.676 -1.718 1 97.94 340 THR B N 1
ATOM 6289 C CA . THR B 1 340 ? 6.117 -6.109 -1.847 1 97.94 340 THR B CA 1
ATOM 6290 C C . THR B 1 340 ? 5.441 -6.867 -0.708 1 97.94 340 THR B C 1
ATOM 6292 O O . THR B 1 340 ? 4.82 -6.262 0.166 1 97.94 340 THR B O 1
ATOM 6295 N N . LEU B 1 341 ? 5.629 -8.188 -0.689 1 97.75 341 LEU B N 1
ATOM 6296 C CA . LEU B 1 341 ? 5.066 -9.008 0.375 1 97.75 341 LEU B CA 1
ATOM 6297 C C . LEU B 1 341 ? 5.984 -9.023 1.595 1 97.75 341 LEU B C 1
ATOM 6299 O O . LEU B 1 341 ? 5.66 -9.641 2.611 1 97.75 341 LEU B O 1
ATOM 6303 N N . ASP B 1 342 ? 7.109 -8.336 1.494 1 96.5 342 ASP B N 1
ATOM 6304 C CA . ASP B 1 342 ? 8.086 -8.312 2.578 1 96.5 342 ASP B CA 1
ATOM 6305 C C . ASP B 1 342 ? 7.559 -7.531 3.777 1 96.5 342 ASP B C 1
ATOM 6307 O O . ASP B 1 342 ? 7.07 -6.41 3.627 1 96.5 342 ASP B O 1
ATOM 6311 N N . THR B 1 343 ? 7.566 -8.086 4.949 1 96.38 343 THR B N 1
ATOM 6312 C CA . THR B 1 343 ? 7.09 -7.43 6.16 1 96.38 343 THR B CA 1
ATOM 6313 C C . THR B 1 343 ? 8.219 -7.285 7.18 1 96.38 343 THR B C 1
ATOM 6315 O O . THR B 1 343 ? 7.961 -7.156 8.375 1 96.38 343 THR B O 1
ATOM 6318 N N . SER B 1 344 ? 9.414 -7.379 6.73 1 96.38 344 SER B N 1
ATOM 6319 C CA . SER B 1 344 ? 10.57 -7.324 7.621 1 96.38 344 SER B CA 1
ATOM 6320 C C . SER B 1 344 ? 10.812 -5.906 8.125 1 96.38 344 SER B C 1
ATOM 6322 O O . SER B 1 344 ? 10.25 -4.945 7.594 1 96.38 344 SER B O 1
ATOM 6324 N N . GLU B 1 345 ? 11.695 -5.793 9.125 1 96.5 345 GLU B N 1
ATOM 6325 C CA . GLU B 1 345 ? 12.109 -4.484 9.625 1 96.5 345 GLU B CA 1
ATOM 6326 C C . GLU B 1 345 ? 12.844 -3.691 8.547 1 96.5 345 GLU B C 1
ATOM 6328 O O . GLU B 1 345 ? 12.742 -2.465 8.5 1 96.5 345 GLU B O 1
ATOM 6333 N N . LYS B 1 346 ? 13.531 -4.391 7.68 1 95.5 346 LYS B N 1
ATOM 6334 C CA . LYS B 1 346 ? 14.242 -3.73 6.59 1 95.5 346 LYS B CA 1
ATOM 6335 C C . LYS B 1 346 ? 13.266 -3.059 5.625 1 95.5 346 LYS B C 1
ATOM 6337 O O . LYS B 1 346 ? 13.508 -1.937 5.176 1 95.5 346 LYS B O 1
ATOM 6342 N N . GLN B 1 347 ? 12.242 -3.77 5.328 1 96.38 347 GLN B N 1
ATOM 6343 C CA . GLN B 1 347 ? 11.234 -3.193 4.449 1 96.38 347 GLN B CA 1
ATOM 6344 C C . GLN B 1 347 ? 10.578 -1.976 5.094 1 96.38 347 GLN B C 1
ATOM 6346 O O . GLN B 1 347 ? 10.297 -0.983 4.418 1 96.38 347 GLN B O 1
ATOM 6351 N N . LEU B 1 348 ? 10.312 -2.078 6.383 1 98 348 LEU B N 1
ATOM 6352 C CA . LEU B 1 348 ? 9.758 -0.942 7.109 1 98 348 LEU B CA 1
ATOM 6353 C C . LEU B 1 348 ? 10.695 0.256 7.051 1 98 348 LEU B C 1
ATOM 6355 O O . LEU B 1 348 ? 10.25 1.395 6.887 1 98 348 LEU B O 1
ATOM 6359 N N . ALA B 1 349 ? 11.984 0.01 7.195 1 98.38 349 ALA B N 1
ATOM 6360 C CA . ALA B 1 349 ? 12.969 1.084 7.133 1 98.38 349 ALA B CA 1
ATOM 6361 C C . ALA B 1 349 ? 12.93 1.784 5.777 1 98.38 349 ALA B C 1
ATOM 6363 O O . ALA B 1 349 ? 13.07 3.008 5.699 1 98.38 349 ALA B O 1
ATOM 6364 N N . LEU B 1 350 ? 12.727 1.036 4.719 1 98.25 350 LEU B N 1
ATOM 6365 C CA . LEU B 1 350 ? 12.648 1.613 3.381 1 98.25 350 LEU B CA 1
ATOM 6366 C C . LEU B 1 350 ? 11.398 2.469 3.225 1 98.25 350 LEU B C 1
ATOM 6368 O O . LEU B 1 350 ? 11.453 3.559 2.65 1 98.25 350 LEU B O 1
ATOM 6372 N N . LEU B 1 351 ? 10.289 1.974 3.723 1 98.56 351 LEU B N 1
ATOM 6373 C CA . LEU B 1 351 ? 9.047 2.736 3.668 1 98.56 351 LEU B CA 1
ATOM 6374 C C . LEU B 1 351 ? 9.164 4.023 4.477 1 98.56 351 LEU B C 1
ATOM 6376 O O . LEU B 1 351 ? 8.688 5.078 4.047 1 98.56 351 LEU B O 1
ATOM 6380 N N . TYR B 1 352 ? 9.789 3.854 5.609 1 98.69 352 TYR B N 1
ATOM 6381 C CA . TYR B 1 352 ? 10.055 5 6.473 1 98.69 352 TYR B CA 1
ATOM 6382 C C . TYR B 1 352 ? 10.883 6.055 5.742 1 98.69 352 TYR B C 1
ATOM 6384 O O . TYR B 1 352 ? 10.508 7.23 5.715 1 98.69 352 TYR B O 1
ATOM 6392 N N . LEU B 1 353 ? 11.938 5.707 5.129 1 98.81 353 LEU B N 1
ATOM 6393 C CA . LEU B 1 353 ? 12.797 6.629 4.391 1 98.81 353 LEU B CA 1
ATOM 6394 C C . LEU B 1 353 ? 12.031 7.277 3.242 1 98.81 353 LEU B C 1
ATOM 6396 O O . LEU B 1 353 ? 12.141 8.484 3.018 1 98.81 353 LEU B O 1
ATOM 6400 N N . ALA B 1 354 ? 11.281 6.473 2.541 1 98.88 354 ALA B N 1
ATOM 6401 C CA . ALA B 1 354 ? 10.5 6.996 1.422 1 98.88 354 ALA B CA 1
ATOM 6402 C C . ALA B 1 354 ? 9.477 8.023 1.9 1 98.88 354 ALA B C 1
ATOM 6404 O O . ALA B 1 354 ? 9.211 9.008 1.207 1 98.88 354 ALA B O 1
ATOM 6405 N N . ALA B 1 355 ? 8.859 7.781 3.049 1 98.88 355 ALA B N 1
ATOM 6406 C CA . ALA B 1 355 ? 7.922 8.742 3.621 1 98.88 355 ALA B CA 1
ATOM 6407 C C . ALA B 1 355 ? 8.625 10.047 3.99 1 98.88 355 ALA B C 1
ATOM 6409 O O . ALA B 1 355 ? 8.102 11.133 3.74 1 98.88 355 ALA B O 1
ATOM 6410 N N . VAL B 1 356 ? 9.812 9.898 4.574 1 98.81 356 VAL B N 1
ATOM 6411 C CA . VAL B 1 356 ? 10.617 11.078 4.895 1 98.81 356 VAL B CA 1
ATOM 6412 C C . VAL B 1 356 ? 10.883 11.883 3.623 1 98.81 356 VAL B C 1
ATOM 6414 O O . VAL B 1 356 ? 10.742 13.102 3.615 1 98.81 356 VAL B O 1
ATOM 6417 N N . GLN B 1 357 ? 11.25 11.203 2.59 1 98.94 357 GLN B N 1
ATOM 6418 C CA . GLN B 1 357 ? 11.523 11.859 1.316 1 98.94 357 GLN B CA 1
ATOM 6419 C C . GLN B 1 357 ? 10.258 12.516 0.754 1 98.94 357 GLN B C 1
ATOM 6421 O O . GLN B 1 357 ? 10.312 13.633 0.242 1 98.94 357 GLN B O 1
ATOM 6426 N N . GLY B 1 358 ? 9.102 11.812 0.854 1 98.88 358 GLY B N 1
ATOM 6427 C CA . GLY B 1 358 ? 7.844 12.391 0.419 1 98.88 358 GLY B CA 1
ATOM 6428 C C . GLY B 1 358 ? 7.52 13.695 1.114 1 98.88 358 GLY B C 1
ATOM 6429 O O . GLY B 1 358 ? 7.098 14.664 0.471 1 98.88 358 GLY B O 1
ATOM 6430 N N . ILE B 1 359 ? 7.707 13.727 2.381 1 98.88 359 ILE B N 1
ATOM 6431 C CA . ILE B 1 359 ? 7.48 14.938 3.168 1 98.88 359 ILE B CA 1
ATOM 6432 C C . ILE B 1 359 ? 8.422 16.047 2.701 1 98.88 359 ILE B C 1
ATOM 6434 O O . ILE B 1 359 ? 8 17.188 2.516 1 98.88 359 ILE B O 1
ATOM 6438 N N . ALA B 1 360 ? 9.68 15.703 2.465 1 98.88 360 ALA B N 1
ATOM 6439 C CA . ALA B 1 360 ? 10.672 16.672 2.018 1 98.88 360 ALA B CA 1
ATOM 6440 C C . ALA B 1 360 ? 10.32 17.219 0.632 1 98.88 360 ALA B C 1
ATOM 6442 O O . ALA B 1 360 ? 10.508 18.406 0.356 1 98.88 360 ALA B O 1
ATOM 6443 N N . TYR B 1 361 ? 9.875 16.375 -0.28 1 98.94 361 TYR B N 1
ATOM 6444 C CA . TYR B 1 361 ? 9.43 16.828 -1.59 1 98.94 361 TYR B CA 1
ATOM 6445 C C . TYR B 1 361 ? 8.266 17.797 -1.458 1 98.94 361 TYR B C 1
ATOM 6447 O O . TYR B 1 361 ? 8.156 18.75 -2.234 1 98.94 361 TYR B O 1
ATOM 6455 N N . GLY B 1 362 ? 7.355 17.516 -0.495 1 98.81 362 GLY B N 1
ATOM 6456 C CA . GLY B 1 362 ? 6.293 18.453 -0.214 1 98.81 362 GLY B CA 1
ATOM 6457 C C . GLY B 1 362 ? 6.809 19.812 0.223 1 98.81 362 GLY B C 1
ATOM 6458 O O . GLY B 1 362 ? 6.305 20.859 -0.219 1 98.81 362 GLY B O 1
ATOM 6459 N N . THR B 1 363 ? 7.793 19.812 1.073 1 98.88 363 THR B N 1
ATOM 6460 C CA . THR B 1 363 ? 8.406 21.062 1.512 1 98.88 363 THR B CA 1
ATOM 6461 C C . THR B 1 363 ? 9.062 21.781 0.338 1 98.88 363 THR B C 1
ATOM 6463 O O . THR B 1 363 ? 8.945 23 0.205 1 98.88 363 THR B O 1
ATOM 6466 N N . ARG B 1 364 ? 9.781 21.047 -0.491 1 98.88 364 ARG B N 1
ATOM 6467 C CA . ARG B 1 364 ? 10.375 21.656 -1.681 1 98.88 364 ARG B CA 1
ATOM 6468 C C . ARG B 1 364 ? 9.312 22.328 -2.537 1 98.88 364 ARG B C 1
ATOM 6470 O O . ARG B 1 364 ? 9.516 23.438 -3.031 1 98.88 364 ARG B O 1
ATOM 6477 N N . HIS B 1 365 ? 8.219 21.625 -2.705 1 98.88 365 HIS B N 1
ATOM 6478 C CA . HIS B 1 365 ? 7.109 22.188 -3.477 1 98.88 365 HIS B CA 1
ATOM 6479 C C . HIS B 1 365 ? 6.645 23.516 -2.9 1 98.88 365 HIS B C 1
ATOM 6481 O O . HIS B 1 365 ? 6.414 24.469 -3.643 1 98.88 365 HIS B O 1
ATOM 6487 N N . ILE B 1 366 ? 6.52 23.625 -1.618 1 98.81 366 ILE B N 1
ATOM 6488 C CA . ILE B 1 366 ? 6.07 24.828 -0.941 1 98.81 366 ILE B CA 1
ATOM 6489 C C . ILE B 1 366 ? 7.105 25.938 -1.129 1 98.81 366 ILE B C 1
ATOM 6491 O O . ILE B 1 366 ? 6.754 27.078 -1.483 1 98.81 366 ILE B O 1
ATOM 6495 N N . VAL B 1 367 ? 8.375 25.656 -0.926 1 98.81 367 VAL B N 1
ATOM 6496 C CA . VAL B 1 367 ? 9.453 26.625 -1.044 1 98.81 367 VAL B CA 1
ATOM 6497 C C . VAL B 1 367 ? 9.5 27.172 -2.471 1 98.81 367 VAL B C 1
ATOM 6499 O O . VAL B 1 367 ? 9.531 28.391 -2.678 1 98.81 367 VAL B O 1
ATOM 6502 N N . GLU B 1 368 ? 9.484 26.297 -3.434 1 98.69 368 GLU B N 1
ATOM 6503 C CA . GLU B 1 368 ? 9.523 26.703 -4.832 1 98.69 368 GLU B CA 1
ATOM 6504 C C . GLU B 1 368 ? 8.312 27.562 -5.195 1 98.69 368 GLU B C 1
ATOM 6506 O O . GLU B 1 368 ? 8.438 28.547 -5.926 1 98.69 368 GLU B O 1
ATOM 6511 N N . HIS B 1 369 ? 7.184 27.141 -4.684 1 98.69 369 HIS B N 1
ATOM 6512 C CA . HIS B 1 369 ? 5.949 27.875 -4.949 1 98.69 369 HIS B CA 1
ATOM 6513 C C . HIS B 1 369 ? 6 29.281 -4.352 1 98.69 369 HIS B C 1
ATOM 6515 O O . HIS B 1 369 ? 5.609 30.25 -5 1 98.69 369 HIS B O 1
ATOM 6521 N N . CYS B 1 370 ? 6.508 29.438 -3.148 1 98.69 370 CYS B N 1
ATOM 6522 C CA . CYS B 1 370 ? 6.664 30.734 -2.498 1 98.69 370 CYS B CA 1
ATOM 6523 C C . CYS B 1 370 ? 7.652 31.609 -3.258 1 98.69 370 CYS B C 1
ATOM 6525 O O . CYS B 1 370 ? 7.383 32.781 -3.502 1 98.69 370 CYS B O 1
ATOM 6527 N N . ASN B 1 371 ? 8.758 31.047 -3.631 1 98.56 371 ASN B N 1
ATOM 6528 C CA . ASN B 1 371 ? 9.766 31.797 -4.371 1 98.56 371 ASN B CA 1
ATOM 6529 C C . ASN B 1 371 ? 9.242 32.219 -5.734 1 98.56 371 ASN B C 1
ATOM 6531 O O . ASN B 1 371 ? 9.578 33.312 -6.211 1 98.56 371 ASN B O 1
ATOM 6535 N N . ALA B 1 372 ? 8.438 31.422 -6.328 1 98.56 372 ALA B N 1
ATOM 6536 C CA . ALA B 1 372 ? 7.852 31.766 -7.617 1 98.56 372 ALA B CA 1
ATOM 6537 C C . ALA B 1 372 ? 6.848 32.906 -7.477 1 98.56 372 ALA B C 1
ATOM 6539 O O . ALA B 1 372 ? 6.484 33.562 -8.461 1 98.56 372 ALA B O 1
ATOM 6540 N N . ASN B 1 373 ? 6.438 33.156 -6.27 1 98.12 373 ASN B N 1
ATOM 6541 C CA . ASN B 1 373 ? 5.422 34.188 -6.039 1 98.12 373 ASN B CA 1
ATOM 6542 C C . ASN B 1 373 ? 5.961 35.312 -5.18 1 98.12 373 ASN B C 1
ATOM 6544 O O . ASN B 1 373 ? 5.215 35.938 -4.406 1 98.12 373 ASN B O 1
ATOM 6548 N N . GLY B 1 374 ? 7.301 35.562 -5.195 1 97.69 374 GLY B N 1
ATOM 6549 C CA . GLY B 1 374 ? 7.809 36.812 -4.68 1 97.69 374 GLY B CA 1
ATOM 6550 C C . GLY B 1 374 ? 8.805 36.625 -3.549 1 97.69 374 GLY B C 1
ATOM 6551 O O . GLY B 1 374 ? 9.641 37.5 -3.311 1 97.69 374 GLY B O 1
ATOM 6552 N N . HIS B 1 375 ? 8.734 35.531 -2.803 1 97.69 375 HIS B N 1
ATOM 6553 C CA . HIS B 1 375 ? 9.742 35.281 -1.778 1 97.69 375 HIS B CA 1
ATOM 6554 C C . HIS B 1 375 ? 11.102 34.969 -2.402 1 97.69 375 HIS B C 1
ATOM 6556 O O . HIS B 1 375 ? 11.188 34.75 -3.611 1 97.69 375 HIS B O 1
ATOM 6562 N N . LYS B 1 376 ? 12.094 35.062 -1.597 1 96.69 376 LYS B N 1
ATOM 6563 C CA . LYS B 1 376 ? 13.445 34.688 -1.994 1 96.69 376 LYS B CA 1
ATOM 6564 C C . LYS B 1 376 ? 14.102 33.812 -0.936 1 96.69 376 LYS B C 1
ATOM 6566 O O . LYS B 1 376 ? 15.211 34.094 -0.486 1 96.69 376 LYS B O 1
ATOM 6571 N N . ILE B 1 377 ? 13.453 32.75 -0.614 1 97.44 377 ILE B N 1
ATOM 6572 C CA . ILE B 1 377 ? 13.898 31.875 0.459 1 97.44 377 ILE B CA 1
ATOM 6573 C C . ILE B 1 377 ? 15.156 31.125 0.027 1 97.44 377 ILE B C 1
ATOM 6575 O O . ILE B 1 377 ? 15.172 30.453 -1.01 1 97.44 377 ILE B O 1
ATOM 6579 N N . SER B 1 378 ? 16.188 31.219 0.816 1 96.19 378 SER B N 1
ATOM 6580 C CA . SER B 1 378 ? 17.438 30.547 0.495 1 96.19 378 SER B CA 1
ATOM 6581 C C . SER B 1 378 ? 18.016 29.828 1.716 1 96.19 378 SER B C 1
ATOM 6583 O O . SER B 1 378 ? 19.031 29.141 1.615 1 96.19 378 SER B O 1
ATOM 6585 N N . THR B 1 379 ? 17.375 30.016 2.861 1 96.19 379 THR B N 1
ATOM 6586 C CA . THR B 1 379 ? 17.812 29.391 4.105 1 96.19 379 THR B CA 1
ATOM 6587 C C . THR B 1 379 ? 16.609 28.859 4.898 1 96.19 379 THR B C 1
ATOM 6589 O O . THR B 1 379 ? 15.602 29.547 5.031 1 96.19 379 THR B O 1
ATOM 6592 N N . LEU B 1 380 ? 16.828 27.688 5.402 1 98 380 LEU B N 1
ATOM 6593 C CA . LEU B 1 380 ? 15.781 27.094 6.234 1 98 380 LEU B CA 1
ATOM 6594 C C . LEU B 1 380 ? 16.234 26.984 7.684 1 98 380 LEU B C 1
ATOM 6596 O O . LEU B 1 380 ? 17.422 26.75 7.949 1 98 380 LEU B O 1
ATOM 6600 N N . LEU B 1 381 ? 15.383 27.234 8.609 1 97.88 381 LEU B N 1
ATOM 6601 C CA . LEU B 1 381 ? 15.555 26.953 10.023 1 97.88 381 LEU B CA 1
ATOM 6602 C C . LEU B 1 381 ? 14.555 25.891 10.492 1 97.88 381 LEU B C 1
ATOM 6604 O O . LEU B 1 381 ? 13.367 25.984 10.188 1 97.88 381 LEU B O 1
ATOM 6608 N N . ALA B 1 382 ? 15.055 24.891 11.148 1 97.62 382 ALA B N 1
ATOM 6609 C CA . ALA B 1 382 ? 14.156 23.797 11.539 1 97.62 382 ALA B CA 1
ATOM 6610 C C . ALA B 1 382 ? 14.125 23.625 13.055 1 97.62 382 ALA B C 1
ATOM 6612 O O . ALA B 1 382 ? 15.164 23.734 13.719 1 97.62 382 ALA B O 1
ATOM 6613 N N . CYS B 1 383 ? 12.953 23.422 13.578 1 96.5 383 CYS B N 1
ATOM 6614 C CA . CYS B 1 383 ? 12.758 23.094 14.984 1 96.5 383 CYS B CA 1
ATOM 6615 C C . CYS B 1 383 ? 11.602 22.125 15.172 1 96.5 383 CYS B C 1
ATOM 6617 O O . CYS B 1 383 ? 10.977 21.703 14.195 1 96.5 383 CYS B O 1
ATOM 6619 N N . GLY B 1 384 ? 11.375 21.625 16.438 1 93.06 384 GLY B N 1
ATOM 6620 C CA . GLY B 1 384 ? 10.375 20.625 16.719 1 93.06 384 GLY B CA 1
ATOM 6621 C C . GLY B 1 384 ? 10.945 19.219 16.812 1 93.06 384 GLY B C 1
ATOM 6622 O O . GLY B 1 384 ? 12.141 19.016 16.594 1 93.06 384 GLY B O 1
ATOM 6623 N N . GLY B 1 385 ? 10.117 18.297 17 1 90.75 385 GLY B N 1
ATOM 6624 C CA . GLY B 1 385 ? 10.531 16.922 17.281 1 90.75 385 GLY B CA 1
ATOM 6625 C C . GLY B 1 385 ? 11.258 16.266 16.125 1 90.75 385 GLY B C 1
ATOM 6626 O O . GLY B 1 385 ? 12.258 15.578 16.312 1 90.75 385 GLY B O 1
ATOM 6627 N N . LEU B 1 386 ? 10.812 16.484 14.898 1 93.38 386 LEU B N 1
ATOM 6628 C CA . LEU B 1 386 ? 11.383 15.844 13.719 1 93.38 386 LEU B CA 1
ATOM 6629 C C . LEU B 1 386 ? 12.766 16.406 13.398 1 93.38 386 LEU B C 1
ATOM 6631 O O . LEU B 1 386 ? 13.539 15.789 12.672 1 93.38 386 LEU B O 1
ATOM 6635 N N . SER B 1 387 ? 13.039 17.578 13.875 1 93.81 387 SER B N 1
ATOM 6636 C CA . SER B 1 387 ? 14.328 18.203 13.609 1 93.81 387 SER B CA 1
ATOM 6637 C C . SER B 1 387 ? 15.453 17.469 14.32 1 93.81 387 SER B C 1
ATOM 6639 O O . SER B 1 387 ? 16.625 17.672 14.008 1 93.81 387 SER B O 1
ATOM 6641 N N . LYS B 1 388 ? 15.141 16.625 15.234 1 93.25 388 LYS B N 1
ATOM 6642 C CA . LYS B 1 388 ? 16.125 15.844 15.961 1 93.25 388 LYS B CA 1
ATOM 6643 C C . LYS B 1 388 ? 16.547 14.609 15.164 1 93.25 388 LYS B C 1
ATOM 6645 O O . LYS B 1 388 ? 17.484 13.906 15.531 1 93.25 388 LYS B O 1
ATOM 6650 N N . ASN B 1 389 ? 15.852 14.328 14.156 1 96.44 389 ASN B N 1
ATOM 6651 C CA . ASN B 1 389 ? 16.094 13.188 13.281 1 96.44 389 ASN B CA 1
ATOM 6652 C C . ASN B 1 389 ? 17.078 13.531 12.164 1 96.44 389 ASN B C 1
ATOM 6654 O O . ASN B 1 389 ? 16.734 14.242 11.219 1 96.44 389 ASN B O 1
ATOM 6658 N N . SER B 1 390 ? 18.234 12.977 12.211 1 96.44 390 SER B N 1
ATOM 6659 C CA . SER B 1 390 ? 19.328 13.359 11.32 1 96.44 390 SER B CA 1
ATOM 6660 C C . SER B 1 390 ? 19 13.031 9.867 1 96.44 390 SER B C 1
ATOM 6662 O O . SER B 1 390 ? 19.297 13.82 8.969 1 96.44 390 SER B O 1
ATOM 6664 N N . ILE B 1 391 ? 18.391 11.891 9.641 1 97.56 391 ILE B N 1
ATOM 6665 C CA . ILE B 1 391 ? 18.031 11.508 8.281 1 97.56 391 ILE B CA 1
ATOM 6666 C C . ILE B 1 391 ? 16.953 12.453 7.746 1 97.56 391 ILE B C 1
ATOM 6668 O O . ILE B 1 391 ? 17.016 12.867 6.586 1 97.56 391 ILE B O 1
ATOM 6672 N N . PHE B 1 392 ? 16.016 12.805 8.602 1 98.31 392 PHE B N 1
ATOM 6673 C CA . PHE B 1 392 ? 14.969 13.742 8.219 1 98.31 392 PHE B CA 1
ATOM 6674 C C . PHE B 1 392 ? 15.57 15.062 7.754 1 98.31 392 PHE B C 1
ATOM 6676 O O . PHE B 1 392 ? 15.227 15.555 6.68 1 98.31 392 PHE B O 1
ATOM 6683 N N . ILE B 1 393 ? 16.5 15.594 8.477 1 98.19 393 ILE B N 1
ATOM 6684 C CA . ILE B 1 393 ? 17.078 16.906 8.211 1 98.19 393 ILE B CA 1
ATOM 6685 C C . ILE B 1 393 ? 17.969 16.828 6.961 1 98.19 393 ILE B C 1
ATOM 6687 O O . ILE B 1 393 ? 17.891 17.703 6.094 1 98.19 393 ILE B O 1
ATOM 6691 N N . GLN B 1 394 ? 18.75 15.797 6.863 1 98.19 394 GLN B N 1
ATOM 6692 C CA . GLN B 1 394 ? 19.641 15.68 5.711 1 98.19 394 GLN B CA 1
ATOM 6693 C C . GLN B 1 394 ? 18.859 15.523 4.418 1 98.19 394 GLN B C 1
ATOM 6695 O O . GLN B 1 394 ? 19.188 16.141 3.402 1 98.19 394 GLN B O 1
ATOM 6700 N N . GLU B 1 395 ? 17.844 14.68 4.453 1 98.5 395 GLU B N 1
ATOM 6701 C CA . GLU B 1 395 ? 17.016 14.508 3.27 1 98.5 395 GLU B CA 1
ATOM 6702 C C . GLU B 1 395 ? 16.375 15.836 2.861 1 98.5 395 GLU B C 1
ATOM 6704 O O . GLU B 1 395 ? 16.281 16.141 1.672 1 98.5 395 GLU B O 1
ATOM 6709 N N . HIS B 1 396 ? 15.852 16.578 3.818 1 98.75 396 HIS B N 1
ATOM 6710 C CA . HIS B 1 396 ? 15.258 17.875 3.51 1 98.75 396 HIS B CA 1
ATOM 6711 C C . HIS B 1 396 ? 16.281 18.812 2.873 1 98.75 396 HIS B C 1
ATOM 6713 O O . HIS B 1 396 ? 15.992 19.484 1.88 1 98.75 396 HIS B O 1
ATOM 6719 N N . ALA B 1 397 ? 17.484 18.875 3.451 1 98.62 397 ALA B N 1
ATOM 6720 C CA . ALA B 1 397 ? 18.531 19.734 2.902 1 98.62 397 ALA B CA 1
ATOM 6721 C C . ALA B 1 397 ? 18.859 19.328 1.47 1 98.62 397 ALA B C 1
ATOM 6723 O O . ALA B 1 397 ? 18.922 20.188 0.577 1 98.62 397 ALA B O 1
ATOM 6724 N N . ASP B 1 398 ? 19.078 18.062 1.242 1 98.69 398 ASP B N 1
ATOM 6725 C CA . ASP B 1 398 ? 19.469 17.547 -0.067 1 98.69 398 ASP B CA 1
ATOM 6726 C C . ASP B 1 398 ? 18.375 17.797 -1.104 1 98.69 398 ASP B C 1
ATOM 6728 O O . ASP B 1 398 ? 18.672 18.156 -2.246 1 98.69 398 ASP B O 1
ATOM 6732 N N . ILE B 1 399 ? 17.172 17.578 -0.722 1 98.81 399 ILE B N 1
ATOM 6733 C CA . ILE B 1 399 ? 16.047 17.625 -1.645 1 98.81 399 ILE B CA 1
ATOM 6734 C C . ILE B 1 399 ? 15.711 19.062 -1.991 1 98.81 399 ILE B C 1
ATOM 6736 O O . ILE B 1 399 ? 15.445 19.391 -3.152 1 98.81 399 ILE B O 1
ATOM 6740 N N . ILE B 1 400 ? 15.695 19.938 -1.019 1 98.5 400 ILE B N 1
ATOM 6741 C CA . ILE B 1 400 ? 15.32 21.328 -1.247 1 98.5 400 ILE B CA 1
ATOM 6742 C C . ILE B 1 400 ? 16.5 22.094 -1.836 1 98.5 400 ILE B C 1
ATOM 6744 O O . ILE B 1 400 ? 16.312 23.047 -2.607 1 98.5 400 ILE B O 1
ATOM 6748 N N . GLY B 1 401 ? 17.734 21.703 -1.441 1 97.44 401 GLY B N 1
ATOM 6749 C CA . GLY B 1 401 ? 18.938 22.359 -1.964 1 97.44 401 GLY B CA 1
ATOM 6750 C C . GLY B 1 401 ? 19.328 23.594 -1.188 1 97.44 401 GLY B C 1
ATOM 6751 O O . GLY B 1 401 ? 20 24.484 -1.72 1 97.44 401 GLY B O 1
ATOM 6752 N N . CYS B 1 402 ? 18.844 23.75 0.036 1 96.38 402 CYS B N 1
ATOM 6753 C CA . CYS B 1 402 ? 19.141 24.859 0.932 1 96.38 402 CYS B CA 1
ATOM 6754 C C . CYS B 1 402 ? 19.766 24.359 2.225 1 96.38 402 CYS B C 1
ATOM 6756 O O . CYS B 1 402 ? 19.453 23.281 2.697 1 96.38 402 CYS B O 1
ATOM 6758 N N . PRO B 1 403 ? 20.688 25.172 2.775 1 97.12 403 PRO B N 1
ATOM 6759 C CA . PRO B 1 403 ? 21.156 24.812 4.117 1 97.12 403 PRO B CA 1
ATOM 6760 C C . PRO B 1 403 ? 20.047 24.891 5.164 1 97.12 403 PRO B C 1
ATOM 6762 O O . PRO B 1 403 ? 19.156 25.75 5.062 1 97.12 403 PRO B O 1
ATOM 6765 N N . ILE B 1 404 ? 20.109 24.016 6.137 1 98.19 404 ILE B N 1
ATOM 6766 C CA . ILE B 1 404 ? 19.172 24.031 7.254 1 98.19 404 ILE B CA 1
ATOM 6767 C C . ILE B 1 404 ? 19.922 24.312 8.555 1 98.19 404 ILE B C 1
ATOM 6769 O O . ILE B 1 404 ? 20.891 23.625 8.891 1 98.19 404 ILE B O 1
ATOM 6773 N N . ILE B 1 405 ? 19.5 25.344 9.258 1 97.31 405 ILE B N 1
ATOM 6774 C CA . ILE B 1 405 ? 20.109 25.719 10.523 1 97.31 405 ILE B CA 1
ATOM 6775 C C . ILE B 1 405 ? 19.25 25.203 11.68 1 97.31 405 ILE B C 1
ATOM 6777 O O . ILE B 1 405 ? 18.047 25.453 11.727 1 97.31 405 ILE B O 1
ATOM 6781 N N . LEU B 1 406 ? 19.828 24.469 12.555 1 97.19 406 LEU B N 1
ATOM 6782 C CA . LEU B 1 406 ? 19.203 24.062 13.805 1 97.19 406 LEU B CA 1
ATOM 6783 C C . LEU B 1 406 ? 19.547 25.031 14.93 1 97.19 406 LEU B C 1
ATOM 6785 O O . LEU B 1 406 ? 20.703 25.469 15.039 1 97.19 406 LEU B O 1
ATOM 6789 N N . PRO B 1 407 ? 18.562 25.406 15.719 1 96.5 407 PRO B N 1
ATOM 6790 C CA . PRO B 1 407 ? 18.844 26.312 16.828 1 96.5 407 PRO B CA 1
ATOM 6791 C C . PRO B 1 407 ? 19.672 25.656 17.938 1 96.5 407 PRO B C 1
ATOM 6793 O O . PRO B 1 407 ? 19.656 24.438 18.078 1 96.5 407 PRO B O 1
ATOM 6796 N N . ARG B 1 408 ? 20.375 26.484 18.625 1 95.19 408 ARG B N 1
ATOM 6797 C CA . ARG B 1 408 ? 21.125 25.984 19.781 1 95.19 408 ARG B CA 1
ATOM 6798 C C . ARG B 1 408 ? 20.203 25.391 20.828 1 95.19 408 ARG B C 1
ATOM 6800 O O . ARG B 1 408 ? 20.484 24.312 21.375 1 95.19 408 ARG B O 1
ATOM 6807 N N . GLU B 1 409 ? 19.094 26.109 21.031 1 92.69 409 GLU B N 1
ATOM 6808 C CA . GLU B 1 409 ? 18.094 25.609 21.953 1 92.69 409 GLU B CA 1
ATOM 6809 C C . GLU B 1 409 ? 17.172 24.609 21.266 1 92.69 409 GLU B C 1
ATOM 6811 O O . GLU B 1 409 ? 16.406 24.969 20.375 1 92.69 409 GLU B O 1
ATOM 6816 N N . SER B 1 410 ? 17.078 23.453 21.812 1 88.56 410 SER B N 1
ATOM 6817 C CA . SER B 1 410 ? 16.312 22.406 21.156 1 88.56 410 SER B CA 1
ATOM 6818 C C . SER B 1 410 ? 14.82 22.594 21.391 1 88.56 410 SER B C 1
ATOM 6820 O O . SER B 1 410 ? 14 22.172 20.562 1 88.56 410 SER B O 1
ATOM 6822 N N . GLU B 1 411 ? 14.484 23.156 22.531 1 92.69 411 GLU B N 1
ATOM 6823 C CA . GLU B 1 411 ? 13.078 23.406 22.828 1 92.69 411 GLU B CA 1
ATOM 6824 C C . GLU B 1 411 ? 12.672 24.812 22.391 1 92.69 411 GLU B C 1
ATOM 6826 O O . GLU B 1 411 ? 12.273 25.641 23.219 1 92.69 411 GLU B O 1
ATOM 6831 N N . SER B 1 412 ? 12.672 24.984 21.125 1 94.12 412 SER B N 1
ATOM 6832 C CA . SER B 1 412 ? 12.539 26.297 20.516 1 94.12 412 SER B CA 1
ATOM 6833 C C . SER B 1 412 ? 11.133 26.859 20.719 1 94.12 412 SER B C 1
ATOM 6835 O O . SER B 1 412 ? 10.945 28.078 20.828 1 94.12 412 SER B O 1
ATOM 6837 N N . VAL B 1 413 ? 10.125 25.984 20.719 1 94.25 413 VAL B N 1
ATOM 6838 C CA . VAL B 1 413 ? 8.758 26.438 20.953 1 94.25 413 VAL B CA 1
ATOM 6839 C C . VAL B 1 413 ? 8.641 27.016 22.359 1 94.25 413 VAL B C 1
ATOM 6841 O O . VAL B 1 413 ? 8.023 28.062 22.562 1 94.25 413 VAL B O 1
ATOM 6844 N N . LEU B 1 414 ? 9.266 26.391 23.328 1 95.56 414 LEU B N 1
ATOM 6845 C CA . LEU B 1 414 ? 9.289 26.891 24.688 1 95.56 414 LEU B CA 1
ATOM 6846 C C . LEU B 1 414 ? 10.078 28.188 24.797 1 95.56 414 LEU B C 1
ATOM 6848 O O . LEU B 1 414 ? 9.719 29.094 25.562 1 95.56 414 LEU B O 1
ATOM 6852 N N . LEU B 1 415 ? 11.141 28.219 24.047 1 97.19 415 LEU B N 1
ATOM 6853 C CA . LEU B 1 415 ? 11.914 29.453 24.016 1 97.19 415 LEU B CA 1
ATOM 6854 C C . LEU B 1 415 ? 11.078 30.609 23.469 1 97.19 415 LEU B C 1
ATOM 6856 O O . LEU B 1 415 ? 11.125 31.719 24 1 97.19 415 LEU B O 1
ATOM 6860 N N . GLY B 1 416 ? 10.336 30.344 22.391 1 97.06 416 GLY B N 1
ATOM 6861 C CA . GLY B 1 416 ? 9.43 31.359 21.859 1 97.06 416 GLY B CA 1
ATOM 6862 C C . GLY B 1 416 ? 8.438 31.859 22.891 1 97.06 416 GLY B C 1
ATOM 6863 O O . GLY B 1 416 ? 8.203 33.062 23 1 97.06 416 GLY B O 1
ATOM 6864 N N . ALA B 1 417 ? 7.883 30.969 23.625 1 96.38 417 ALA B N 1
ATOM 6865 C CA . ALA B 1 417 ? 6.961 31.328 24.688 1 96.38 417 ALA B CA 1
ATOM 6866 C C . ALA B 1 417 ? 7.664 32.156 25.766 1 96.38 417 ALA B C 1
ATOM 6868 O O . ALA B 1 417 ? 7.102 33.125 26.297 1 96.38 417 ALA B O 1
ATOM 6869 N N . ALA B 1 418 ? 8.852 31.766 26.094 1 96.69 418 ALA B N 1
ATOM 6870 C CA . ALA B 1 418 ? 9.641 32.5 27.094 1 96.69 418 ALA B CA 1
ATOM 6871 C C . ALA B 1 418 ? 9.938 33.906 26.625 1 96.69 418 ALA B C 1
ATOM 6873 O O . ALA B 1 418 ? 9.961 34.844 27.438 1 96.69 418 ALA B O 1
ATOM 6874 N N . ILE B 1 419 ? 10.18 34.031 25.438 1 97.19 419 ILE B N 1
ATOM 6875 C CA . ILE B 1 419 ? 10.43 35.344 24.844 1 97.19 419 ILE B CA 1
ATOM 6876 C C . ILE B 1 419 ? 9.211 36.25 25.047 1 97.19 419 ILE B C 1
ATOM 6878 O O . ILE B 1 419 ? 9.344 37.406 25.422 1 97.19 419 ILE B O 1
ATOM 6882 N N . LEU B 1 420 ? 8.031 35.75 24.812 1 95.75 420 LEU B N 1
ATOM 6883 C CA . LEU B 1 420 ? 6.805 36.5 25.047 1 95.75 420 LEU B CA 1
ATOM 6884 C C . LEU B 1 420 ? 6.719 36.938 26.516 1 95.75 420 LEU B C 1
ATOM 6886 O O . LEU B 1 420 ? 6.336 38.062 26.797 1 95.75 420 LEU B O 1
ATOM 6890 N N . GLY B 1 421 ? 7.016 36 27.406 1 95.5 421 GLY B N 1
ATOM 6891 C CA . GLY B 1 421 ? 7.023 36.344 28.812 1 95.5 421 GLY B CA 1
ATOM 6892 C C . GLY B 1 421 ? 7.984 37.469 29.156 1 95.5 421 GLY B C 1
ATOM 6893 O O . GLY B 1 421 ? 7.664 38.344 29.969 1 95.5 421 GLY B O 1
ATOM 6894 N N . ALA B 1 422 ? 9.109 37.438 28.578 1 96.38 422 ALA B N 1
ATOM 6895 C CA . ALA B 1 422 ? 10.125 38.469 28.812 1 96.38 422 ALA B CA 1
ATOM 6896 C C . ALA B 1 422 ? 9.648 39.844 28.344 1 96.38 422 ALA B C 1
ATOM 6898 O O . ALA B 1 422 ? 9.953 40.844 28.969 1 96.38 422 ALA B O 1
ATOM 6899 N N . VAL B 1 423 ? 8.961 39.844 27.281 1 94.56 423 VAL B N 1
ATOM 6900 C CA . VAL B 1 423 ? 8.414 41.094 26.75 1 94.56 423 VAL B CA 1
ATOM 6901 C C . VAL B 1 423 ? 7.289 41.562 27.656 1 94.56 423 VAL B C 1
ATOM 6903 O O . VAL B 1 423 ? 7.199 42.781 27.953 1 94.56 423 VAL B O 1
ATOM 6906 N N . ALA B 1 424 ? 6.465 40.656 28.109 1 94.56 424 ALA B N 1
ATOM 6907 C CA . ALA B 1 424 ? 5.34 41 28.984 1 94.56 424 ALA B CA 1
ATOM 6908 C C . ALA B 1 424 ? 5.824 41.625 30.281 1 94.56 424 ALA B C 1
ATOM 6910 O O . ALA B 1 424 ? 5.156 42.5 30.859 1 94.56 424 ALA B O 1
ATOM 6911 N N . THR B 1 425 ? 7 41.219 30.781 1 94.06 425 THR B N 1
ATOM 6912 C CA . THR B 1 425 ? 7.566 41.719 32.031 1 94.06 425 THR B CA 1
ATOM 6913 C C . THR B 1 425 ? 8.359 43 31.781 1 94.06 425 THR B C 1
ATOM 6915 O O . THR B 1 425 ? 8.883 43.594 32.719 1 94.06 425 THR B O 1
ATOM 6918 N N . ARG B 1 426 ? 8.57 43.375 30.547 1 91.12 426 ARG B N 1
ATOM 6919 C CA . ARG B 1 426 ? 9.258 44.594 30.094 1 91.12 426 ARG B CA 1
ATOM 6920 C C . ARG B 1 426 ? 10.766 44.469 30.281 1 91.12 426 ARG B C 1
ATOM 6922 O O . ARG B 1 426 ? 11.461 45.469 30.406 1 91.12 426 ARG B O 1
ATOM 6929 N N . LYS B 1 427 ? 11.133 43.281 30.406 1 92.94 427 LYS B N 1
ATOM 6930 C CA . LYS B 1 427 ? 12.578 43.062 30.359 1 92.94 427 LYS B CA 1
ATOM 6931 C C . LYS B 1 427 ? 13.148 43.5 29.016 1 92.94 427 LYS B C 1
ATOM 6933 O O . LYS B 1 427 ? 14.273 44 28.953 1 92.94 427 LYS B O 1
ATOM 6938 N N . TYR B 1 428 ? 12.422 43.188 27.984 1 92.62 428 TYR B N 1
ATOM 6939 C CA . TYR B 1 428 ? 12.695 43.719 26.656 1 92.62 428 TYR B CA 1
ATOM 6940 C C . TYR B 1 428 ? 11.578 44.625 26.172 1 92.62 428 TYR B C 1
ATOM 6942 O O . TYR B 1 428 ? 10.406 44.406 26.484 1 92.62 428 TYR B O 1
ATOM 6950 N N . HIS B 1 429 ? 11.906 45.562 25.375 1 86.56 429 HIS B N 1
ATOM 6951 C CA . HIS B 1 429 ? 10.945 46.594 24.969 1 86.56 429 HIS B CA 1
ATOM 6952 C C . HIS B 1 429 ? 9.953 46.062 23.953 1 86.56 429 HIS B C 1
ATOM 6954 O O . HIS B 1 429 ? 8.812 46.531 23.891 1 86.56 429 HIS B O 1
ATOM 6960 N N . ASN B 1 430 ? 10.469 45.156 23.109 1 86.69 430 ASN B N 1
ATOM 6961 C CA . ASN B 1 430 ? 9.594 44.594 22.094 1 86.69 430 ASN B CA 1
ATOM 6962 C C . ASN B 1 430 ? 10.062 43.219 21.672 1 86.69 430 ASN B C 1
ATOM 6964 O O . ASN B 1 430 ? 11.141 42.75 22.062 1 86.69 430 ASN B O 1
ATOM 6968 N N . LEU B 1 431 ? 9.25 42.625 20.922 1 91.81 431 LEU B N 1
ATOM 6969 C CA . LEU B 1 431 ? 9.477 41.25 20.516 1 91.81 431 LEU B CA 1
ATOM 6970 C C . LEU B 1 431 ? 10.719 41.125 19.625 1 91.81 431 LEU B C 1
ATOM 6972 O O . LEU B 1 431 ? 11.477 40.156 19.734 1 91.81 431 LEU B O 1
ATOM 6976 N N . GLY B 1 432 ? 10.961 42.062 18.734 1 90.44 432 GLY B N 1
ATOM 6977 C CA . GLY B 1 432 ? 12.125 42.062 17.875 1 90.44 432 GLY B CA 1
ATOM 6978 C C . GLY B 1 432 ? 13.438 42.062 18.625 1 90.44 432 GLY B C 1
ATOM 6979 O O . GLY B 1 432 ? 14.336 41.281 18.312 1 90.44 432 GLY B O 1
ATOM 6980 N N . GLU B 1 433 ? 13.469 42.938 19.625 1 91.5 433 GLU B N 1
ATOM 6981 C CA . GLU B 1 433 ? 14.664 43 20.469 1 91.5 433 GLU B CA 1
ATOM 6982 C C . GLU B 1 433 ? 14.875 41.688 21.234 1 91.5 433 GLU B C 1
ATOM 6984 O O . GLU B 1 433 ? 16 41.219 21.344 1 91.5 433 GLU B O 1
ATOM 6989 N N . ALA B 1 434 ? 13.828 41.188 21.781 1 95.38 434 ALA B N 1
ATOM 6990 C CA . ALA B 1 434 ? 13.922 39.969 22.562 1 95.38 434 ALA B CA 1
ATOM 6991 C C . ALA B 1 434 ? 14.383 38.781 21.703 1 95.38 434 ALA B C 1
ATOM 6993 O O . ALA B 1 434 ? 15.211 37.969 22.125 1 95.38 434 ALA B O 1
ATOM 6994 N N . MET B 1 435 ? 13.875 38.625 20.484 1 95.25 435 MET B N 1
ATOM 6995 C CA . MET B 1 435 ? 14.258 37.562 19.562 1 95.25 435 MET B CA 1
ATOM 6996 C C . MET B 1 435 ? 15.75 37.625 19.234 1 95.25 435 MET B C 1
ATOM 6998 O O . MET B 1 435 ? 16.453 36.594 19.297 1 95.25 435 MET B O 1
ATOM 7002 N N . LYS B 1 436 ? 16.25 38.812 18.969 1 92.06 436 LYS B N 1
ATOM 7003 C CA . LYS B 1 436 ? 17.656 39 18.625 1 92.06 436 LYS B CA 1
ATOM 7004 C C . LYS B 1 436 ? 18.562 38.656 19.797 1 92.06 436 LYS B C 1
ATOM 7006 O O . LYS B 1 436 ? 19.656 38.094 19.609 1 92.06 436 LYS B O 1
ATOM 7011 N N . ALA B 1 437 ? 18.062 38.906 20.953 1 94.75 437 ALA B N 1
ATOM 7012 C CA . ALA B 1 437 ? 18.859 38.719 22.156 1 94.75 437 ALA B CA 1
ATOM 7013 C C . ALA B 1 437 ? 18.891 37.25 22.562 1 94.75 437 ALA B C 1
ATOM 7015 O O . ALA B 1 437 ? 19.891 36.75 23.078 1 94.75 437 ALA B O 1
ATOM 7016 N N . LEU B 1 438 ? 17.812 36.5 22.266 1 96 438 LEU B N 1
ATOM 7017 C CA . LEU B 1 438 ? 17.672 35.219 22.938 1 96 438 LEU B CA 1
ATOM 7018 C C . LEU B 1 438 ? 17.797 34.062 21.953 1 96 438 LEU B C 1
ATOM 7020 O O . LEU B 1 438 ? 18 32.906 22.344 1 96 438 LEU B O 1
ATOM 7024 N N . ASN B 1 439 ? 17.578 34.344 20.656 1 95.56 439 ASN B N 1
ATOM 7025 C CA . ASN B 1 439 ? 17.828 33.312 19.656 1 95.56 439 ASN B CA 1
ATOM 7026 C C . ASN B 1 439 ? 19.312 33.062 19.484 1 95.56 439 ASN B C 1
ATOM 7028 O O . ASN B 1 439 ? 20.141 33.969 19.641 1 95.56 439 ASN B O 1
ATOM 7032 N N . ALA B 1 440 ? 19.688 31.781 19.203 1 95.5 440 ALA B N 1
ATOM 7033 C CA . ALA B 1 440 ? 21.078 31.422 18.938 1 95.5 440 ALA B CA 1
ATOM 7034 C C . ALA B 1 440 ? 21.172 30.234 17.984 1 95.5 440 ALA B C 1
ATOM 7036 O O . ALA B 1 440 ? 20.438 29.266 18.125 1 95.5 440 ALA B O 1
ATOM 7037 N N . PRO B 1 441 ? 22.078 30.406 17.016 1 94.94 441 PRO B N 1
ATOM 7038 C CA . PRO B 1 441 ? 22.234 29.312 16.062 1 94.94 441 PRO B CA 1
ATOM 7039 C C . PRO B 1 441 ? 23 28.125 16.641 1 94.94 441 PRO B C 1
ATOM 7041 O O . PRO B 1 441 ? 23.828 28.297 17.531 1 94.94 441 PRO B O 1
ATOM 7044 N N . GLY B 1 442 ? 22.594 27 16.125 1 95 442 GLY B N 1
ATOM 7045 C CA . GLY B 1 442 ? 23.344 25.781 16.406 1 95 442 GLY B CA 1
ATOM 7046 C C . GLY B 1 442 ? 24.016 25.203 15.164 1 95 442 GLY B C 1
ATOM 7047 O O . GLY B 1 442 ? 24.734 25.922 14.453 1 95 442 GLY B O 1
ATOM 7048 N N . GLU B 1 443 ? 23.703 23.953 14.891 1 94.94 443 GLU B N 1
ATOM 7049 C CA . GLU B 1 443 ? 24.328 23.234 13.781 1 94.94 443 GLU B CA 1
ATOM 7050 C C . GLU B 1 443 ? 23.734 23.656 12.445 1 94.94 443 GLU B C 1
ATOM 7052 O O . GLU B 1 443 ? 22.531 23.906 12.344 1 94.94 443 GLU B O 1
ATOM 7057 N N . VAL B 1 444 ? 24.641 23.719 11.406 1 96.88 444 VAL B N 1
ATOM 7058 C CA . VAL B 1 444 ? 24.203 23.984 10.039 1 96.88 444 VAL B CA 1
ATOM 7059 C C . VAL B 1 444 ? 24.391 22.734 9.18 1 96.88 444 VAL B C 1
ATOM 7061 O O . VAL B 1 444 ? 25.5 22.188 9.117 1 96.88 444 VAL B O 1
ATOM 7064 N N . ILE B 1 445 ? 23.391 22.25 8.586 1 97.81 445 ILE B N 1
ATOM 7065 C CA . ILE B 1 445 ? 23.438 21.094 7.703 1 97.81 445 ILE B CA 1
ATOM 7066 C C . ILE B 1 445 ? 23.328 21.547 6.246 1 97.81 445 ILE B C 1
ATOM 7068 O O . ILE B 1 445 ? 22.375 22.219 5.863 1 97.81 445 ILE B O 1
ATOM 7072 N N . HIS B 1 446 ? 24.297 21.156 5.461 1 97.56 446 HIS B N 1
ATOM 7073 C CA . HIS B 1 446 ? 24.328 21.547 4.059 1 97.56 446 HIS B CA 1
ATOM 7074 C C . HIS B 1 446 ? 23.875 20.406 3.154 1 97.56 446 HIS B C 1
ATOM 7076 O O . HIS B 1 446 ? 23.984 19.234 3.521 1 97.56 446 HIS B O 1
ATOM 7082 N N . PRO B 1 447 ? 23.344 20.75 1.949 1 98 447 PRO B N 1
ATOM 7083 C CA . PRO B 1 447 ? 23.062 19.703 0.962 1 98 447 PRO B CA 1
ATOM 7084 C C . PRO B 1 447 ? 24.297 18.922 0.551 1 98 447 PRO B C 1
ATOM 7086 O O . PRO B 1 447 ? 25.422 19.438 0.647 1 98 447 PRO B O 1
ATOM 7089 N N . SER B 1 448 ? 24.047 17.75 0.127 1 97.69 448 SER B N 1
ATOM 7090 C CA . SER B 1 448 ? 25.141 16.922 -0.367 1 97.69 448 SER B CA 1
ATOM 7091 C C . SER B 1 448 ? 25.859 17.578 -1.542 1 97.69 448 SER B C 1
ATOM 7093 O O . SER B 1 448 ? 25.203 18.188 -2.398 1 97.69 448 SER B O 1
ATOM 7095 N N . LYS B 1 449 ? 27.203 17.438 -1.595 1 96.19 449 LYS B N 1
ATOM 7096 C CA . LYS B 1 449 ? 27.984 17.969 -2.699 1 96.19 449 LYS B CA 1
ATOM 7097 C C . LYS B 1 449 ? 28.031 16.984 -3.869 1 96.19 449 LYS B C 1
ATOM 7099 O O . LYS B 1 449 ? 28.5 17.328 -4.957 1 96.19 449 LYS B O 1
ATOM 7104 N N . ASN B 1 450 ? 27.578 15.766 -3.623 1 95.5 450 ASN B N 1
ATOM 7105 C CA . ASN B 1 450 ? 27.5 14.773 -4.688 1 95.5 450 ASN B CA 1
ATOM 7106 C C . ASN B 1 450 ? 26.406 15.125 -5.699 1 95.5 450 ASN B C 1
ATOM 7108 O O . ASN B 1 450 ? 25.219 15.086 -5.387 1 95.5 450 ASN B O 1
ATOM 7112 N N . PRO B 1 451 ? 26.781 15.398 -6.883 1 95.38 451 PRO B N 1
ATOM 7113 C CA . PRO B 1 451 ? 25.797 15.852 -7.871 1 95.38 451 PRO B CA 1
ATOM 7114 C C . PRO B 1 451 ? 24.75 14.797 -8.188 1 95.38 451 PRO B C 1
ATOM 7116 O O . PRO B 1 451 ? 23.641 15.133 -8.594 1 95.38 451 PRO B O 1
ATOM 7119 N N . THR B 1 452 ? 25.094 13.508 -7.992 1 96.62 452 THR B N 1
ATOM 7120 C CA . THR B 1 452 ? 24.156 12.43 -8.281 1 96.62 452 THR B CA 1
ATOM 7121 C C . THR B 1 452 ? 22.969 12.461 -7.309 1 96.62 452 THR B C 1
ATOM 7123 O O . THR B 1 452 ? 21.859 12.086 -7.668 1 96.62 452 THR B O 1
ATOM 7126 N N . VAL B 1 453 ? 23.25 12.977 -6.129 1 97.81 453 VAL B N 1
ATOM 7127 C CA . VAL B 1 453 ? 22.188 13.07 -5.133 1 97.81 453 VAL B CA 1
ATOM 7128 C C . VAL B 1 453 ? 21.141 14.07 -5.594 1 97.81 453 VAL B C 1
ATOM 7130 O O . VAL B 1 453 ? 19.938 13.789 -5.535 1 97.81 453 VAL B O 1
ATOM 7133 N N . LYS B 1 454 ? 21.578 15.188 -6.07 1 97.69 454 LYS B N 1
ATOM 7134 C CA . LYS B 1 454 ? 20.656 16.203 -6.555 1 97.69 454 LYS B CA 1
ATOM 7135 C C . LYS B 1 454 ? 19.875 15.711 -7.773 1 97.69 454 LYS B C 1
ATOM 7137 O O . LYS B 1 454 ? 18.656 15.898 -7.863 1 97.69 454 LYS B O 1
ATOM 7142 N N . LYS B 1 455 ? 20.578 15.086 -8.672 1 97.75 455 LYS B N 1
ATOM 7143 C CA . LYS B 1 455 ? 19.938 14.547 -9.867 1 97.75 455 LYS B CA 1
ATOM 7144 C C . LYS B 1 455 ? 18.875 13.516 -9.508 1 97.75 455 LYS B C 1
ATOM 7146 O O . LYS B 1 455 ? 17.781 13.523 -10.07 1 97.75 455 LYS B O 1
ATOM 7151 N N . TYR B 1 456 ? 19.234 12.633 -8.625 1 98.25 456 TYR B N 1
ATOM 7152 C CA . TYR B 1 456 ? 18.312 11.602 -8.148 1 98.25 456 TYR B CA 1
ATOM 7153 C C . TYR B 1 456 ? 17.062 12.219 -7.555 1 98.25 456 TYR B C 1
ATOM 7155 O O . TYR B 1 456 ? 15.945 11.836 -7.914 1 98.25 456 TYR B O 1
ATOM 7163 N N . HIS B 1 457 ? 17.172 13.227 -6.707 1 98.69 457 HIS B N 1
ATOM 7164 C CA . HIS B 1 457 ? 16.031 13.82 -6.031 1 98.69 457 HIS B CA 1
ATOM 7165 C C . HIS B 1 457 ? 15.219 14.688 -6.984 1 98.69 457 HIS B C 1
ATOM 7167 O O . HIS B 1 457 ? 14 14.82 -6.824 1 98.69 457 HIS B O 1
ATOM 7173 N N . ASP B 1 458 ? 15.875 15.242 -7.984 1 98.69 458 ASP B N 1
ATOM 7174 C CA . ASP B 1 458 ? 15.117 15.984 -8.992 1 98.69 458 ASP B CA 1
ATOM 7175 C C . ASP B 1 458 ? 14.148 15.07 -9.734 1 98.69 458 ASP B C 1
ATOM 7177 O O . ASP B 1 458 ? 13 15.453 -9.984 1 98.69 458 ASP B O 1
ATOM 7181 N N . VAL B 1 459 ? 14.633 13.891 -10.047 1 98.62 459 VAL B N 1
ATOM 7182 C CA . VAL B 1 459 ? 13.781 12.93 -10.734 1 98.62 459 VAL B CA 1
ATOM 7183 C C . VAL B 1 459 ? 12.68 12.445 -9.797 1 98.62 459 VAL B C 1
ATOM 7185 O O . VAL B 1 459 ? 11.508 12.367 -10.188 1 98.62 459 VAL B O 1
ATOM 7188 N N . LYS B 1 460 ? 13.016 12.133 -8.555 1 98.81 460 LYS B N 1
ATOM 7189 C CA . LYS B 1 460 ? 12.039 11.711 -7.559 1 98.81 460 LYS B CA 1
ATOM 7190 C C . LYS B 1 460 ? 10.984 12.781 -7.324 1 98.81 460 LYS B C 1
ATOM 7192 O O . LYS B 1 460 ? 9.812 12.469 -7.125 1 98.81 460 LYS B O 1
ATOM 7197 N N . TYR B 1 461 ? 11.422 14.023 -7.371 1 98.88 461 TYR B N 1
ATOM 7198 C CA . TYR B 1 461 ? 10.5 15.141 -7.195 1 98.88 461 TYR B CA 1
ATOM 7199 C C . TYR B 1 461 ? 9.516 15.227 -8.352 1 98.88 461 TYR B C 1
ATOM 7201 O O . TYR B 1 461 ? 8.328 15.492 -8.148 1 98.88 461 TYR B O 1
ATOM 7209 N N . LYS B 1 462 ? 10.023 15.039 -9.523 1 98.75 462 LYS B N 1
ATOM 7210 C CA . LYS B 1 462 ? 9.141 15.008 -10.688 1 98.75 462 LYS B CA 1
ATOM 7211 C C . LYS B 1 462 ? 8.102 13.898 -10.555 1 98.75 462 LYS B C 1
ATOM 7213 O O . LYS B 1 462 ? 6.926 14.094 -10.867 1 98.75 462 LYS B O 1
ATOM 7218 N N . ILE B 1 463 ? 8.531 12.711 -10.148 1 98.75 463 ILE B N 1
ATOM 7219 C CA . ILE B 1 463 ? 7.633 11.594 -9.914 1 98.75 463 ILE B CA 1
ATOM 7220 C C . ILE B 1 463 ? 6.598 11.977 -8.852 1 98.75 463 ILE B C 1
ATOM 7222 O O . ILE B 1 463 ? 5.398 11.773 -9.047 1 98.75 463 ILE B O 1
ATOM 7226 N N . PHE B 1 464 ? 7.074 12.609 -7.812 1 98.75 464 PHE B N 1
ATOM 7227 C CA . PHE B 1 464 ? 6.223 13.062 -6.719 1 98.75 464 PHE B CA 1
ATOM 7228 C C . PHE B 1 464 ? 5.113 13.969 -7.238 1 98.75 464 PHE B C 1
ATOM 7230 O O . PHE B 1 464 ? 3.938 13.758 -6.926 1 98.75 464 PHE B O 1
ATOM 7237 N N . ARG B 1 465 ? 5.422 14.914 -7.973 1 98.69 465 ARG B N 1
ATOM 7238 C CA . ARG B 1 465 ? 4.438 15.828 -8.539 1 98.69 465 ARG B CA 1
ATOM 7239 C C . ARG B 1 465 ? 3.451 15.086 -9.438 1 98.69 465 ARG B C 1
ATOM 7241 O O . ARG B 1 465 ? 2.254 15.383 -9.422 1 98.69 465 ARG B O 1
ATOM 7248 N N . GLY B 1 466 ? 3.951 14.156 -10.133 1 98.62 466 GLY B N 1
ATOM 7249 C CA . GLY B 1 466 ? 3.125 13.383 -11.039 1 98.62 466 GLY B CA 1
ATOM 7250 C C . GLY B 1 466 ? 2.098 12.523 -10.328 1 98.62 466 GLY B C 1
ATOM 7251 O O . GLY B 1 466 ? 1.005 12.289 -10.852 1 98.62 466 GLY B O 1
ATOM 7252 N N . LEU B 1 467 ? 2.43 12 -9.164 1 98.75 467 LEU B N 1
ATOM 7253 C CA . LEU B 1 467 ? 1.509 11.156 -8.414 1 98.75 467 LEU B CA 1
ATOM 7254 C C . LEU B 1 467 ? 0.222 11.906 -8.086 1 98.75 467 LEU B C 1
ATOM 7256 O O . LEU B 1 467 ? -0.873 11.352 -8.203 1 98.75 467 LEU B O 1
ATOM 7260 N N . TYR B 1 468 ? 0.337 13.164 -7.672 1 98.62 468 TYR B N 1
ATOM 7261 C CA . TYR B 1 468 ? -0.846 13.961 -7.375 1 98.62 468 TYR B CA 1
ATOM 7262 C C . TYR B 1 468 ? -1.663 14.219 -8.633 1 98.62 468 TYR B C 1
ATOM 7264 O O . TYR B 1 468 ? -2.893 14.125 -8.617 1 98.62 468 TYR B O 1
ATOM 7272 N N . GLU B 1 469 ? -0.976 14.594 -9.719 1 98.44 469 GLU B N 1
ATOM 7273 C CA . GLU B 1 469 ? -1.675 14.867 -10.969 1 98.44 469 GLU B CA 1
ATOM 7274 C C . GLU B 1 469 ? -2.467 13.648 -11.438 1 98.44 469 GLU B C 1
ATOM 7276 O O . GLU B 1 469 ? -3.59 13.781 -11.922 1 98.44 469 GLU B O 1
ATOM 7281 N N . GLN B 1 470 ? -1.906 12.492 -11.297 1 98.19 470 GLN B N 1
ATOM 7282 C CA . GLN B 1 470 ? -2.602 11.266 -11.648 1 98.19 470 GLN B CA 1
ATOM 7283 C C . GLN B 1 470 ? -3.826 11.047 -10.766 1 98.19 470 GLN B C 1
ATOM 7285 O O . GLN B 1 470 ? -4.875 10.617 -11.25 1 98.19 470 GLN B O 1
ATOM 7290 N N . GLN B 1 471 ? -3.67 11.305 -9.477 1 98.38 471 GLN B N 1
ATOM 7291 C CA . GLN B 1 471 ? -4.793 11.164 -8.555 1 98.38 471 GLN B CA 1
ATOM 7292 C C . GLN B 1 471 ? -5.977 12.016 -9 1 98.38 471 GLN B C 1
ATOM 7294 O O . GLN B 1 471 ? -7.129 11.586 -8.922 1 98.38 471 GLN B O 1
ATOM 7299 N N . LEU B 1 472 ? -5.703 13.258 -9.492 1 98.25 472 LEU B N 1
ATOM 7300 C CA . LEU B 1 472 ? -6.762 14.133 -9.984 1 98.25 472 LEU B CA 1
ATOM 7301 C C . LEU B 1 472 ? -7.453 13.523 -11.195 1 98.25 472 LEU B C 1
ATOM 7303 O O . LEU B 1 472 ? -8.68 13.562 -11.305 1 98.25 472 LEU B O 1
ATOM 7307 N N . SER B 1 473 ? -6.641 12.992 -12.062 1 98.19 473 SER B N 1
ATOM 7308 C CA . SER B 1 473 ? -7.188 12.344 -13.25 1 98.19 473 SER B CA 1
ATOM 7309 C C . SER B 1 473 ? -8.086 11.172 -12.883 1 98.19 473 SER B C 1
ATOM 7311 O O . SER B 1 473 ? -9.164 11.008 -13.445 1 98.19 473 SER B O 1
ATOM 7313 N N . TYR B 1 474 ? -7.672 10.359 -11.977 1 98.38 474 TYR B N 1
ATOM 7314 C CA . TYR B 1 474 ? -8.445 9.195 -11.547 1 98.38 474 TYR B CA 1
ATOM 7315 C C . TYR B 1 474 ? -9.766 9.625 -10.914 1 98.38 474 TYR B C 1
ATOM 7317 O O . TYR B 1 474 ? -10.805 9.023 -11.18 1 98.38 474 TYR B O 1
ATOM 7325 N N . ARG B 1 475 ? -9.711 10.672 -10.055 1 97.62 475 ARG B N 1
ATOM 7326 C CA . ARG B 1 475 ? -10.93 11.188 -9.445 1 97.62 475 ARG B CA 1
ATOM 7327 C C . ARG B 1 475 ? -11.945 11.586 -10.516 1 97.62 475 ARG B C 1
ATOM 7329 O O . ARG B 1 475 ? -13.133 11.273 -10.398 1 97.62 475 ARG B O 1
ATOM 7336 N N . SER B 1 476 ? -11.453 12.258 -11.516 1 97.88 476 SER B N 1
ATOM 7337 C CA . SER B 1 476 ? -12.32 12.727 -12.594 1 97.88 476 SER B CA 1
ATOM 7338 C C . SER B 1 476 ? -12.906 11.555 -13.375 1 97.88 476 SER B C 1
ATOM 7340 O O . SER B 1 476 ? -14.102 11.547 -13.688 1 97.88 476 SER B O 1
ATOM 7342 N N . MET B 1 477 ? -12.141 10.586 -13.695 1 97.69 477 MET B N 1
ATOM 7343 C CA . MET B 1 477 ? -12.594 9.414 -14.445 1 97.69 477 MET B CA 1
ATOM 7344 C C . MET B 1 477 ? -13.672 8.664 -13.672 1 97.69 477 MET B C 1
ATOM 7346 O O . MET B 1 477 ? -14.688 8.266 -14.25 1 97.69 477 MET B O 1
ATOM 7350 N N . ILE B 1 478 ? -13.445 8.453 -12.398 1 97.69 478 ILE B N 1
ATOM 7351 C CA . ILE B 1 478 ? -14.383 7.703 -11.562 1 97.69 478 ILE B CA 1
ATOM 7352 C C . ILE B 1 478 ? -15.695 8.469 -11.438 1 97.69 478 ILE B C 1
ATOM 7354 O O . ILE B 1 478 ? -16.781 7.883 -11.523 1 97.69 478 ILE B O 1
ATOM 7358 N N . ALA B 1 479 ? -15.555 9.82 -11.219 1 95.94 479 ALA B N 1
ATOM 7359 C CA . ALA B 1 479 ? -16.766 10.641 -11.125 1 95.94 479 ALA B CA 1
ATOM 7360 C C . ALA B 1 479 ? -17.609 10.516 -12.391 1 95.94 479 ALA B C 1
ATOM 7362 O O . ALA B 1 479 ? -18.844 10.445 -12.312 1 95.94 479 ALA B O 1
ATOM 7363 N N . GLN B 1 480 ? -17 10.453 -13.523 1 95.31 480 GLN B N 1
ATOM 7364 C CA . GLN B 1 480 ? -17.719 10.32 -14.789 1 95.31 480 GLN B CA 1
ATOM 7365 C C . GLN B 1 480 ? -18.375 8.953 -14.906 1 95.31 480 GLN B C 1
ATOM 7367 O O . GLN B 1 480 ? -19.484 8.836 -15.43 1 95.31 480 GLN B O 1
ATOM 7372 N N . ALA B 1 481 ? -17.703 7.934 -14.445 1 94.62 481 ALA B N 1
ATOM 7373 C CA . ALA B 1 481 ? -18.234 6.574 -14.523 1 94.62 481 ALA B CA 1
ATOM 7374 C C . ALA B 1 481 ? -19.453 6.406 -13.617 1 94.62 481 ALA B C 1
ATOM 7376 O O . ALA B 1 481 ? -20.359 5.625 -13.93 1 94.62 481 ALA B O 1
ATOM 7377 N N . LEU B 1 482 ? -19.5 7.129 -12.531 1 93.12 482 LEU B N 1
ATOM 7378 C CA . LEU B 1 482 ? -20.562 6.98 -11.547 1 93.12 482 LEU B CA 1
ATOM 7379 C C . LEU B 1 482 ? -21.719 7.941 -11.844 1 93.12 482 LEU B C 1
ATOM 7381 O O . LEU B 1 482 ? -22.766 7.875 -11.203 1 93.12 482 LEU B O 1
ATOM 7385 N N . SER B 1 483 ? -21.547 8.891 -12.766 1 87.69 483 SER B N 1
ATOM 7386 C CA . SER B 1 483 ? -22.609 9.812 -13.148 1 87.69 483 SER B CA 1
ATOM 7387 C C . SER B 1 483 ? -23.562 9.164 -14.164 1 87.69 483 SER B C 1
ATOM 7389 O O . SER B 1 483 ? -23.141 8.305 -14.945 1 87.69 483 SER B O 1
#

Solvent-accessible surface area (backbone atoms only — not comparable to full-atom values): 48378 Å² total; per-residue (Å²): 56,17,25,89,84,66,43,63,33,28,75,45,95,80,61,44,39,89,38,27,72,81,61,59,87,44,61,87,14,48,68,45,16,51,56,50,42,69,64,68,52,74,71,28,47,43,29,14,56,38,63,49,27,55,27,44,62,18,42,51,52,40,38,51,74,73,34,52,68,39,50,72,52,45,38,34,54,60,56,70,50,41,44,53,48,19,68,32,33,71,37,68,57,27,19,39,22,50,37,33,74,36,58,69,30,38,45,60,65,46,62,85,65,72,44,75,84,62,77,58,78,31,76,56,70,27,70,54,65,67,59,35,42,73,69,71,43,46,75,47,54,48,80,61,19,51,32,69,34,47,27,29,24,54,62,13,34,56,35,74,68,7,26,30,66,69,39,11,60,75,70,72,54,63,61,43,45,62,37,31,32,36,56,48,65,63,45,17,24,39,52,25,37,69,60,20,61,45,73,90,75,41,69,84,90,45,89,61,52,62,36,24,31,30,29,36,36,25,35,56,30,31,40,36,41,32,39,30,85,58,87,48,72,34,75,22,22,30,13,44,26,42,38,41,65,53,81,81,24,23,30,36,44,34,31,39,60,37,41,44,49,44,55,50,46,61,45,57,36,34,63,34,32,65,62,46,47,52,52,16,56,75,68,73,47,50,55,65,56,50,40,53,51,49,49,58,52,49,33,63,75,65,68,52,95,52,72,76,63,73,32,69,66,38,49,32,41,52,25,31,62,8,30,48,29,48,72,52,32,73,81,41,46,11,32,41,41,49,39,54,78,70,58,46,63,66,50,50,36,43,51,49,50,25,43,48,47,19,48,28,45,47,50,33,52,37,52,52,52,42,35,75,47,74,45,60,65,62,36,35,32,42,36,46,68,52,52,74,34,65,66,53,47,50,48,34,13,37,61,55,64,29,41,34,30,30,40,57,58,72,61,21,41,58,45,16,51,48,46,26,42,37,29,24,67,56,76,27,78,34,67,68,58,36,29,63,71,67,27,41,45,45,57,72,45,65,40,71,84,52,65,54,57,46,44,38,41,52,51,53,41,52,50,44,57,46,53,55,57,49,51,54,52,49,51,51,52,46,53,58,35,73,100,56,18,25,88,85,66,43,62,31,28,76,46,96,81,62,44,39,88,38,27,72,81,61,59,85,45,60,86,15,46,66,43,17,52,55,50,39,68,65,67,52,76,70,29,46,43,30,13,56,38,64,48,28,54,26,46,61,18,40,52,52,40,38,51,74,73,33,53,69,39,51,73,52,43,40,35,53,60,56,70,50,41,44,53,46,19,67,32,33,71,36,68,59,27,22,39,23,50,36,33,74,38,58,69,29,38,47,62,67,48,65,86,65,72,47,78,86,64,79,58,82,33,75,56,71,26,71,54,66,69,58,35,44,73,68,71,43,46,76,47,55,50,81,63,20,50,33,69,34,44,27,29,26,55,62,13,37,56,37,75,70,8,26,30,66,68,40,12,61,77,71,72,55,62,58,43,45,62,38,30,34,37,55,49,66,62,45,17,26,40,52,24,38,71,60,22,62,47,74,89,76,42,70,85,92,45,88,61,52,63,35,24,32,30,29,34,34,27,35,55,28,30,40,36,41,32,39,31,82,59,86,48,71,34,75,23,23,29,14,44,28,45,39,43,67,52,81,83,24,23,30,37,43,37,33,39,61,39,41,45,49,45,55,51,45,61,46,58,35,34,62,33,31,65,62,47,48,52,51,18,56,76,67,72,48,51,56,66,57,50,40,52,52,48,50,58,51,48,33,62,73,67,68,54,93,51,72,75,63,73,30,71,65,38,49,32,42,54,25,32,62,8,29,47,30,50,72,52,33,73,81,43,47,11,32,40,40,48,40,52,78,69,57,46,63,66,49,51,37,41,52,50,51,25,44,48,47,20,47,27,45,48,50,33,51,38,52,53,52,43,37,75,48,73,46,59,65,60,36,35,35,41,36,48,69,50,55,73,35,65,67,51,47,50,49,35,12,36,61,53,64,29,40,32,31,30,40,56,58,74,61,20,42,59,45,17,51,49,45,27,42,37,28,25,66,57,76,28,78,37,66,70,60,37,30,63,71,70,27,40,44,48,57,75,45,64,40,70,84,52,65,55,57,46,44,39,42,53,52,52,42,53,53,45,58,45,54,55,56,48,51,53,52,49,50,53,52,47,52,57,34,73,98

Organism: Phaseolus vulgaris (NCBI:txid3885)